Protein AF-0000000083256798 (afdb_homodimer)

Solvent-accessible surface area (backbone atoms only — not comparable to full-atom values): 47238 Å² total; per-residue (Å²): 136,79,79,67,66,61,63,55,47,53,54,48,49,52,52,46,51,51,47,49,51,48,48,48,52,46,48,51,46,54,64,32,72,66,38,44,52,51,54,57,65,63,52,76,77,81,78,58,55,59,64,55,53,38,49,49,37,50,50,52,32,52,50,36,47,50,47,33,50,49,36,43,47,42,28,47,45,42,57,37,73,52,52,62,35,60,55,34,67,45,39,69,63,28,60,74,70,66,43,46,59,62,48,50,52,48,44,51,51,50,50,51,53,51,50,50,48,48,49,50,24,49,48,54,41,55,56,71,33,69,86,48,63,69,69,60,39,46,52,48,50,42,52,47,40,66,68,44,56,46,66,68,57,53,43,70,57,52,54,46,34,73,72,36,78,85,37,70,51,50,53,40,28,35,32,40,31,52,51,49,49,46,51,26,46,40,70,76,41,94,77,38,64,57,64,50,35,49,34,65,66,57,30,50,54,47,34,55,76,70,68,51,53,55,67,56,60,55,94,55,74,38,42,66,91,71,55,74,94,58,68,57,26,26,40,35,42,77,71,50,64,86,48,33,64,28,32,43,28,56,41,72,63,42,24,33,34,63,59,77,62,46,78,27,61,34,68,67,50,45,53,49,50,51,50,48,33,45,71,70,54,61,25,79,62,75,34,28,36,42,30,52,67,75,54,22,90,88,35,72,40,37,37,38,37,32,38,28,24,44,43,37,59,62,36,34,40,39,36,35,53,70,93,51,71,33,33,26,41,28,37,72,87,65,41,76,55,88,48,67,55,64,63,87,37,64,50,89,68,89,78,77,58,70,66,58,51,53,52,50,21,54,56,34,56,46,42,99,41,32,56,38,29,46,31,29,31,39,30,83,91,42,71,30,49,69,46,42,39,62,72,62,82,60,58,63,45,45,34,68,69,54,26,16,51,49,13,41,43,34,46,52,15,45,53,52,50,52,51,39,38,77,72,59,62,76,50,58,68,44,49,52,47,53,50,52,52,56,53,54,52,52,58,67,76,98,136,77,83,67,64,62,64,55,49,54,53,46,50,53,52,46,52,52,46,48,51,49,48,47,52,46,50,51,46,54,66,33,70,66,32,45,52,50,55,56,63,63,50,76,76,81,77,61,54,56,66,56,52,39,51,50,38,50,50,51,31,51,52,36,49,53,49,34,50,50,38,43,49,43,30,48,47,43,55,39,75,51,51,61,36,60,54,35,67,45,39,69,62,30,59,74,69,66,42,48,60,60,49,50,52,48,45,50,50,50,50,50,52,51,50,49,47,49,50,50,22,48,48,54,40,55,57,70,33,68,86,48,64,68,69,60,42,46,52,48,51,42,52,48,42,65,68,44,56,45,67,70,57,52,43,70,56,53,53,47,34,74,71,36,79,85,37,68,50,52,53,42,29,33,32,39,32,51,50,48,49,46,51,26,46,39,70,77,42,93,76,36,64,58,61,49,35,49,33,65,68,56,30,50,52,46,34,55,77,69,67,51,53,55,66,56,60,54,94,57,74,36,41,66,90,71,57,76,95,59,68,58,26,26,40,34,42,76,72,50,65,86,47,32,63,26,33,43,27,56,39,71,62,43,24,32,34,64,59,78,65,45,77,27,60,32,68,68,51,45,54,50,51,52,50,47,33,46,72,71,53,59,25,80,61,75,34,26,34,41,30,52,66,75,54,21,90,88,36,74,40,37,37,38,38,34,39,27,25,44,44,38,60,61,38,33,40,38,35,37,52,70,94,51,70,32,33,27,40,28,38,71,87,64,44,77,54,87,47,66,54,64,62,86,37,63,51,89,68,89,76,78,57,70,67,59,52,52,51,51,21,54,57,33,56,44,42,100,42,33,58,39,29,45,30,29,31,39,29,84,90,44,71,29,49,69,48,45,39,60,72,59,82,60,57,61,46,45,35,70,68,54,25,17,51,50,13,41,43,34,45,51,16,46,52,50,50,50,52,39,36,77,72,59,60,73,47,61,70,44,50,54,46,53,50,52,52,56,54,52,52,52,58,69,75,97

pLDDT: mean 79.87, std 17.85, range [30.28, 98.75]

Nearest PDB structures (foldseek):
  7qyr-assembly2_G  TM=6.445E-01  e=9.846E-05  Pseudomonas aeruginosa PAO1
  7qyr-assembly2_E  TM=6.100E-01  e=7.511E-05  Pseudomonas aeruginosa PAO1
  4iwx-assembly1_A  TM=6.712E-01  e=1.568E-05  Escherichia coli K-12
  7qyr-assembly2_E  TM=6.103E-01  e=4.154E-05  Pseudomonas aeruginosa PAO1
  7qyr-assembly2_G  TM=6.002E-01  e=5.158E-05  Pseudomonas aeruginosa PAO1

Organism: NCBI:txid94136

Secondary structure (DSSP, 8-state):
----HHHHHHHHHHHHHHHHHHHHHHHHHHHSHHHHHHHHHTS-SSSS-HHHHHHHHHHHHHHHHHHHHHHHHHHHHHHSSSHHHHHHTTHHHHHHHT-HHHHHHHHHHHHHHHHHHHHHHHHHHHHTTTTS-HHHHHHHHHHHHHHS-GGGS-HHHHHHHHH-TTS-GGGG--HHHHHHHHHHHHHTSSS-HHHHHHSHHHHHHHHHHTT-----B-SS-B-GGG----SSEEEEESS--TTTT-EEEEETTEEEETTT--EE-SHHHHHHHHHHHHHTTSS-SS-EEEE----BTTBPPEEEEEEESSS-EEEEEEEE-SSS-EEEEEETTS-B---STTGGGB-------HHHHHHHHHHHHTS--S-EEEEEEEETTEEEEEEEESS-TTGGGS-HHHHHHHHHHHHHHHHHHHHHHHTT---HHHHHHHHHHHHHHHHHH-/----HHHHHHHHHHHHHHHHHHHHHHHHHHHSHHHHHHHHHTS-SSSS-HHHHHHHHHHHHHHHHHHHHHHHHHHHHHHSSSHHHHHHTTHHHHHHHT-HHHHHHHHHHHHHHHHHHHHHHHHHHHHTTTTS-HHHHHHHHHHHHHHS-GGGS-HHHHHHHHH-TTS-GGGG--HHHHHHHHHHHHHTSSS-HHHHHHSHHHHHHHHHHTT-----B-SS-B-GGG----SSEEEEESS--TTTT-EEEEETTEEEETTT--EE-SHHHHHHHHHHHHHTTSS-SS-EEEE----BTTBPPEEEEEEESSS-EEEEEEEE-SSS-EEEEEETTS-EE--STTGGGB-------HHHHHHHHHHHHTS--S-EEEEEEEETTEEEEEEEESS-TTGGGS-HHHHHHHHHHHHHHHHHHHHHHHTT---HHHHHHHHHHHHHHHHHH-

InterPro domains:
  IPR011761 ATP-grasp fold [PS50975] (204-419)
  IPR029465 TupA-like ATPgrasp protein [PF14305] (185-410)

Sequence (892 aa):
MSPDPIKDQMELKKLKNENKQLEKDINQIEKSRWYKIAKVLAWPSKLFKPSKEIAAYKEAYKQALEENEALRQEVAQLQIEHPEVDQALNYKELKQTGQTLALTENLLEQKQKIDNQYNEAMNKLARSYHNEQKPFRRELYQTMIDHLNVEEIPEYIIRYGNLDRNVDLSKMSSFTALLNLQASRSQQQQNPIEKQLDDKMAAYNLADMLRLNRPWTSPVYIGFETVPEQYPTVIKPTEGAGSRGVYLAMEPNQIINIKTGELLNNWQQLSQSISEDLSKGHVLKDEWYMEELVEENGKSTTDYKFYTFYGEVALILEITRVPEVKYCWWSKDGKRVSLAKYDDRLYKGKGVSQEIIDQVETISQEIPLPFMRIDFMKSEEDYIFNEFTPYPGNYDEFDRETDQKLGQYYLNAETRIKADLLKGKEYNIFHQWNYELATSEEDQDGMSPDPIKDQMELKKLKNENKQLEKDINQIEKSRWYKIAKVLAWPSKLFKPSKEIAAYKEAYKQALEENEALRQEVAQLQIEHPEVDQALNYKELKQTGQTLALTENLLEQKQKIDNQYNEAMNKLARSYHNEQKPFRRELYQTMIDHLNVEEIPEYIIRYGNLDRNVDLSKMSSFTALLNLQASRSQQQQNPIEKQLDDKMAAYNLADMLRLNRPWTSPVYIGFETVPEQYPTVIKPTEGAGSRGVYLAMEPNQIINIKTGELLNNWQQLSQSISEDLSKGHVLKDEWYMEELVEENGKSTTDYKFYTFYGEVALILEITRVPEVKYCWWSKDGKRVSLAKYDDRLYKGKGVSQEIIDQVETISQEIPLPFMRIDFMKSEEDYIFNEFTPYPGNYDEFDRETDQKLGQYYLNAETRIKADLLKGKEYNIFHQWNYELATSEEDQDG

Radius of gyration: 35.42 Å; Cα contacts (8 Å, |Δi|>4): 1302; chains: 2; bounding box: 97×104×90 Å

Structure (mmCIF, N/CA/C/O backbone):
data_AF-0000000083256798-model_v1
#
loop_
_entity.id
_entity.type
_entity.pdbx_description
1 polymer 'ATP-grasp domain-containing protein'
#
loop_
_atom_site.group_PDB
_atom_site.id
_atom_site.type_symbol
_atom_site.label_atom_id
_atom_site.label_alt_id
_atom_site.label_comp_id
_atom_site.label_asym_id
_atom_site.label_entity_id
_atom_site.label_seq_id
_atom_site.pdbx_PDB_ins_code
_atom_site.Cartn_x
_atom_site.Cartn_y
_atom_site.Cartn_z
_atom_site.occupancy
_atom_site.B_iso_or_equiv
_atom_site.auth_seq_id
_atom_site.auth_comp_id
_atom_site.auth_asym_id
_atom_site.auth_atom_id
_atom_site.pdbx_PDB_model_num
ATOM 1 N N . MET A 1 1 ? 2.975 56.375 -39.5 1 31.52 1 MET A N 1
ATOM 2 C CA . MET A 1 1 ? 2.854 55.594 -38.281 1 31.52 1 MET A CA 1
ATOM 3 C C . MET A 1 1 ? 4.227 55.312 -37.688 1 31.52 1 MET A C 1
ATOM 5 O O . MET A 1 1 ? 5.094 54.75 -38.344 1 31.52 1 MET A O 1
ATOM 9 N N . SER A 1 2 ? 4.691 56 -36.719 1 38.97 2 SER A N 1
ATOM 10 C CA . SER A 1 2 ? 6.016 56.281 -36.188 1 38.97 2 SER A CA 1
ATOM 11 C C . SER A 1 2 ? 6.551 55.125 -35.344 1 38.97 2 SER A C 1
ATOM 13 O O . SER A 1 2 ? 5.82 54.531 -34.531 1 38.97 2 SER A O 1
ATOM 15 N N . PRO A 1 3 ? 7.629 54.438 -35.906 1 46.75 3 PRO A N 1
ATOM 16 C CA . PRO A 1 3 ? 8.25 53.281 -35.281 1 46.75 3 PRO A CA 1
ATOM 17 C C . PRO A 1 3 ? 8.539 53.5 -33.812 1 46.75 3 PRO A C 1
ATOM 19 O O . PRO A 1 3 ? 8.883 54.594 -33.406 1 46.75 3 PRO A O 1
ATOM 22 N N . ASP A 1 4 ? 7.801 52.906 -32.906 1 46.66 4 ASP A N 1
ATOM 23 C CA . ASP A 1 4 ? 7.836 53.156 -31.484 1 46.66 4 ASP A CA 1
ATOM 24 C C . ASP A 1 4 ? 9.242 52.969 -30.922 1 46.66 4 ASP A C 1
ATOM 26 O O . ASP A 1 4 ? 9.797 51.875 -31.031 1 46.66 4 ASP A O 1
ATOM 30 N N . PRO A 1 5 ? 10.016 53.938 -30.578 1 52.97 5 PRO A N 1
ATOM 31 C CA . PRO A 1 5 ? 11.414 54.094 -30.156 1 52.97 5 PRO A CA 1
ATOM 32 C C . PRO A 1 5 ? 11.727 53.312 -28.891 1 52.97 5 PRO A C 1
ATOM 34 O O . PRO A 1 5 ? 12.875 52.906 -28.672 1 52.97 5 PRO A O 1
ATOM 37 N N . ILE A 1 6 ? 10.727 52.969 -28.109 1 51.03 6 ILE A N 1
ATOM 38 C CA . ILE A 1 6 ? 10.992 52.375 -26.812 1 51.03 6 ILE A CA 1
ATOM 39 C C . ILE A 1 6 ? 11.281 50.875 -26.984 1 51.03 6 ILE A C 1
ATOM 41 O O . ILE A 1 6 ? 12.164 50.344 -26.312 1 51.03 6 ILE A O 1
ATOM 45 N N . LYS A 1 7 ? 10.523 50.281 -27.828 1 54.84 7 LYS A N 1
ATOM 46 C CA . LYS A 1 7 ? 10.719 48.844 -28.047 1 54.84 7 LYS A CA 1
ATOM 47 C C . LYS A 1 7 ? 12.102 48.562 -28.625 1 54.84 7 LYS A C 1
ATOM 49 O O . LYS A 1 7 ? 12.75 47.594 -28.234 1 54.84 7 LYS A O 1
ATOM 54 N N . ASP A 1 8 ? 12.492 49.562 -29.406 1 49.12 8 ASP A N 1
ATOM 55 C CA . ASP A 1 8 ? 13.805 49.438 -30.031 1 49.12 8 ASP A CA 1
ATOM 56 C C . ASP A 1 8 ? 14.922 49.562 -29 1 49.12 8 ASP A C 1
ATOM 58 O O . ASP A 1 8 ? 15.922 48.875 -29.062 1 49.12 8 ASP A O 1
ATOM 62 N N . GLN A 1 9 ? 14.57 50.312 -27.953 1 52.47 9 GLN A N 1
ATOM 63 C CA . GLN A 1 9 ? 15.57 50.562 -26.922 1 52.47 9 GLN A CA 1
ATOM 64 C C . GLN A 1 9 ? 15.711 49.344 -26 1 52.47 9 GLN A C 1
ATOM 66 O O . GLN A 1 9 ? 16.828 49 -25.594 1 52.47 9 GLN A O 1
ATOM 71 N N . MET A 1 10 ? 14.539 48.781 -25.734 1 52.81 10 MET A N 1
ATOM 72 C CA . MET A 1 10 ? 14.57 47.656 -24.812 1 52.81 10 MET A CA 1
ATOM 73 C C . MET A 1 10 ? 15.234 46.438 -25.469 1 52.81 10 MET A C 1
ATOM 75 O O . MET A 1 10 ? 16 45.719 -24.828 1 52.81 10 MET A O 1
ATOM 79 N N . GLU A 1 11 ? 14.906 46.281 -26.812 1 51.16 11 GLU A N 1
ATOM 80 C CA . GLU A 1 11 ? 15.555 45.219 -27.578 1 51.16 11 GLU A CA 1
ATOM 81 C C . GLU A 1 11 ? 17.062 45.469 -27.688 1 51.16 11 GLU A C 1
ATOM 83 O O . GLU A 1 11 ? 17.844 44.531 -27.578 1 51.16 11 GLU A O 1
ATOM 88 N N . LEU A 1 12 ? 17.453 46.75 -27.688 1 51.78 12 LEU A N 1
ATOM 89 C CA . LEU A 1 12 ? 18.859 47.125 -27.766 1 51.78 12 LEU A CA 1
ATOM 90 C C . LEU A 1 12 ? 19.578 46.812 -26.453 1 51.78 12 LEU A C 1
ATOM 92 O O . LEU A 1 12 ? 20.703 46.312 -26.453 1 51.78 12 LEU A O 1
ATOM 96 N N . LYS A 1 13 ? 18.859 47.031 -25.344 1 54.53 13 LYS A N 1
ATOM 97 C CA . LYS A 1 13 ? 19.469 46.781 -24.047 1 54.53 13 LYS A CA 1
ATOM 98 C C . LYS A 1 13 ? 19.672 45.281 -23.812 1 54.53 13 LYS A C 1
ATOM 100 O O . LYS A 1 13 ? 20.703 44.844 -23.297 1 54.53 13 LYS A O 1
ATOM 105 N N . LYS A 1 14 ? 18.688 44.531 -24.219 1 51.28 14 LYS A N 1
ATOM 106 C CA . LYS A 1 14 ? 18.781 43.062 -24.094 1 51.28 14 LYS A CA 1
ATOM 107 C C . LYS A 1 14 ? 19.906 42.5 -24.938 1 51.28 14 LYS A C 1
ATOM 109 O O . LYS A 1 14 ? 20.688 41.656 -24.484 1 51.28 14 LYS A O 1
ATOM 114 N N . LEU A 1 15 ? 20 43.094 -26.156 1 50.75 15 LEU A N 1
ATOM 115 C CA . LEU A 1 15 ? 21.062 42.656 -27.062 1 50.75 15 LEU A CA 1
ATOM 116 C C . LEU A 1 15 ? 22.422 43.094 -26.531 1 50.75 15 LEU A C 1
ATOM 118 O O . LEU A 1 15 ? 23.391 42.344 -26.641 1 50.75 15 LEU A O 1
ATOM 122 N N . LYS A 1 16 ? 22.375 44.156 -25.734 1 54.94 16 LYS A N 1
ATOM 123 C CA . LYS A 1 16 ? 23.625 44.656 -25.156 1 54.94 16 LYS A CA 1
ATOM 124 C C . LYS A 1 16 ? 24.062 43.75 -24 1 54.94 16 LYS A C 1
ATOM 126 O O . LYS A 1 16 ? 25.25 43.438 -23.859 1 54.94 16 LYS A O 1
ATOM 131 N N . ASN A 1 17 ? 23.062 43.406 -23.203 1 53.16 17 ASN A N 1
ATOM 132 C CA . ASN A 1 17 ? 23.391 42.562 -22.062 1 53.16 17 ASN A CA 1
ATOM 133 C C . ASN A 1 17 ? 23.812 41.188 -22.5 1 53.16 17 ASN A C 1
ATOM 135 O O . ASN A 1 17 ? 24.75 40.594 -21.938 1 53.16 17 ASN A O 1
ATOM 139 N N . GLU A 1 18 ? 23.156 40.688 -23.578 1 48.16 18 GLU A N 1
ATOM 140 C CA . GLU A 1 18 ? 23.562 39.406 -24.172 1 48.16 18 GLU A CA 1
ATOM 141 C C . GLU A 1 18 ? 24.953 39.5 -24.781 1 48.16 18 GLU A C 1
ATOM 143 O O . GLU A 1 18 ? 25.766 38.594 -24.625 1 48.16 18 GLU A O 1
ATOM 148 N N . ASN A 1 19 ? 25.25 40.75 -25.344 1 45.94 19 ASN A N 1
ATOM 149 C CA . ASN A 1 19 ? 26.578 41 -25.906 1 45.94 19 ASN A CA 1
ATOM 150 C C . ASN A 1 19 ? 27.656 41.031 -24.812 1 45.94 19 ASN A C 1
ATOM 152 O O . ASN A 1 19 ? 28.75 40.5 -24.984 1 45.94 19 ASN A O 1
ATOM 156 N N . LYS A 1 20 ? 27.172 41.562 -23.672 1 55.47 20 LYS A N 1
ATOM 157 C CA . LYS A 1 20 ? 28.109 41.625 -22.562 1 55.47 20 LYS A CA 1
ATOM 158 C C . LYS A 1 20 ? 28.438 40.25 -22 1 55.47 20 LYS A C 1
ATOM 160 O O . LYS A 1 20 ? 29.609 39.969 -21.688 1 55.47 20 LYS A O 1
ATOM 165 N N . GLN A 1 21 ? 27.359 39.469 -21.875 1 50.12 21 GLN A N 1
ATOM 166 C CA . GLN A 1 21 ? 27.594 38.125 -21.359 1 50.12 21 GLN A CA 1
ATOM 167 C C . GLN A 1 21 ? 28.391 37.281 -22.344 1 50.12 21 GLN A C 1
ATOM 169 O O . GLN A 1 21 ? 29.312 36.562 -21.969 1 50.12 21 GLN A O 1
ATOM 174 N N . LEU A 1 22 ? 28.094 37.469 -23.672 1 46.91 22 LEU A N 1
ATOM 175 C CA . LEU A 1 22 ? 28.891 36.812 -24.703 1 46.91 22 LEU A CA 1
ATOM 176 C C . LEU A 1 22 ? 30.328 37.344 -24.688 1 46.91 22 LEU A C 1
ATOM 178 O O . LEU A 1 22 ? 31.266 36.531 -24.844 1 46.91 22 LEU A O 1
ATOM 182 N N . GLU A 1 23 ? 30.469 38.625 -24.406 1 50.38 23 GLU A N 1
ATOM 183 C CA . GLU A 1 23 ? 31.812 39.188 -24.297 1 50.38 23 GLU A CA 1
ATOM 184 C C . GLU A 1 23 ? 32.562 38.594 -23.109 1 50.38 23 GLU A C 1
ATOM 186 O O . GLU A 1 23 ? 33.75 38.312 -23.203 1 50.38 23 GLU A O 1
ATOM 191 N N . LYS A 1 24 ? 31.812 38.375 -22.016 1 53.81 24 LYS A N 1
ATOM 192 C CA . LYS A 1 24 ? 32.438 37.75 -20.859 1 53.81 24 LYS A CA 1
ATOM 193 C C . LYS A 1 24 ? 32.844 36.312 -21.156 1 53.81 24 LYS A C 1
ATOM 195 O O . LYS A 1 24 ? 33.938 35.875 -20.781 1 53.81 24 LYS A O 1
ATOM 200 N N . ASP A 1 25 ? 31.906 35.656 -21.766 1 45.69 25 ASP A N 1
ATOM 201 C CA . ASP A 1 25 ? 32.156 34.25 -22.094 1 45.69 25 ASP A CA 1
ATOM 202 C C . ASP A 1 25 ? 33.281 34.125 -23.109 1 45.69 25 ASP A C 1
ATOM 204 O O . ASP A 1 25 ? 34.156 33.25 -23 1 45.69 25 ASP A O 1
ATOM 208 N N . ILE A 1 26 ? 33.344 35.156 -24.047 1 44.81 26 ILE A N 1
ATOM 209 C CA . ILE A 1 26 ? 34.438 35.281 -24.984 1 44.81 26 ILE A CA 1
ATOM 210 C C . ILE A 1 26 ? 35.719 35.594 -24.219 1 44.81 26 ILE A C 1
ATOM 212 O O . ILE A 1 26 ? 36.781 35 -24.484 1 44.81 26 ILE A O 1
ATOM 216 N N . ASN A 1 27 ? 35.562 36.438 -23.25 1 47.62 27 ASN A N 1
ATOM 217 C CA . ASN A 1 27 ? 36.75 36.75 -22.453 1 47.62 27 ASN A CA 1
ATOM 218 C C . ASN A 1 27 ? 37.25 35.531 -21.703 1 47.62 27 ASN A C 1
ATOM 220 O O . ASN A 1 27 ? 38.469 35.312 -21.625 1 47.62 27 ASN A O 1
ATOM 224 N N . GLN A 1 28 ? 36.312 34.719 -21.188 1 46.12 28 GLN A N 1
ATOM 225 C CA . GLN A 1 28 ? 36.719 33.531 -20.484 1 46.12 28 GLN A CA 1
ATOM 226 C C . GLN A 1 28 ? 37.281 32.5 -21.453 1 46.12 28 GLN A C 1
ATOM 228 O O . GLN A 1 28 ? 38.25 31.797 -21.125 1 46.12 28 GLN A O 1
ATOM 233 N N . ILE A 1 29 ? 36.688 32.406 -22.578 1 42.28 29 ILE A N 1
ATOM 234 C CA . ILE A 1 29 ? 37.25 31.547 -23.609 1 42.28 29 ILE A CA 1
ATOM 235 C C . ILE A 1 29 ? 38.594 32.094 -24.047 1 42.28 29 ILE A C 1
ATOM 237 O O . ILE A 1 29 ? 39.562 31.328 -24.219 1 42.28 29 ILE A O 1
ATOM 241 N N . GLU A 1 30 ? 38.75 33.375 -24.141 1 46.06 30 GLU A N 1
ATOM 242 C CA . GLU A 1 30 ? 40 34.031 -24.5 1 46.06 30 GLU A CA 1
ATOM 243 C C . GLU A 1 30 ? 41.062 33.781 -23.438 1 46.06 30 GLU A C 1
ATOM 245 O O . GLU A 1 30 ? 42.281 33.781 -23.719 1 46.06 30 GLU A O 1
ATOM 250 N N . LYS A 1 31 ? 40.594 33.5 -22.25 1 45.84 31 LYS A N 1
ATOM 251 C CA . LYS A 1 31 ? 41.531 33.219 -21.172 1 45.84 31 LYS A CA 1
ATOM 252 C C . LYS A 1 31 ? 41.875 31.734 -21.078 1 45.84 31 LYS A C 1
ATOM 254 O O . LYS A 1 31 ? 42.75 31.328 -20.312 1 45.84 31 LYS A O 1
ATOM 259 N N . SER A 1 32 ? 41.094 30.922 -21.734 1 37.78 32 SER A N 1
ATOM 260 C CA . SER A 1 32 ? 41.375 29.484 -21.672 1 37.78 32 SER A CA 1
ATOM 261 C C . SER A 1 32 ? 42.656 29.156 -22.391 1 37.78 32 SER A C 1
ATOM 263 O O . SER A 1 32 ? 43.094 29.891 -23.297 1 37.78 32 SER A O 1
ATOM 265 N N . ARG A 1 33 ? 43.344 28.125 -21.906 1 41.12 33 ARG A N 1
ATOM 266 C CA . ARG A 1 33 ? 44.656 27.703 -22.438 1 41.12 33 ARG A CA 1
ATOM 267 C C . ARG A 1 33 ? 44.594 27.516 -23.938 1 41.12 33 ARG A C 1
ATOM 269 O O . ARG A 1 33 ? 45.531 27.875 -24.656 1 41.12 33 ARG A O 1
ATOM 276 N N . TRP A 1 34 ? 43.531 27.031 -24.359 1 35.69 34 TRP A N 1
ATOM 277 C CA . TRP A 1 34 ? 43.438 26.703 -25.766 1 35.69 34 TRP A CA 1
ATOM 278 C C . TRP A 1 34 ? 43.281 27.969 -26.609 1 35.69 34 TRP A C 1
ATOM 280 O O . TRP A 1 34 ? 43.844 28.062 -27.719 1 35.69 34 TRP A O 1
ATOM 290 N N . TYR A 1 35 ? 42.594 28.984 -26.156 1 39.47 35 TYR A N 1
ATOM 291 C CA . TYR A 1 35 ? 42.531 30.281 -26.812 1 39.47 35 TYR A CA 1
ATOM 292 C C . TYR A 1 35 ? 43.906 30.938 -26.875 1 39.47 35 TYR A C 1
ATOM 294 O O . TYR A 1 35 ? 44.281 31.516 -27.891 1 39.47 35 TYR A O 1
ATOM 302 N N . LYS A 1 36 ? 44.625 30.75 -25.875 1 42.31 36 LYS A N 1
ATOM 303 C CA . LYS A 1 36 ? 46 31.266 -25.875 1 42.31 36 LYS A CA 1
ATOM 304 C C . LYS A 1 36 ? 46.844 30.609 -26.984 1 42.31 36 LYS A C 1
ATOM 306 O O . LYS A 1 36 ? 47.625 31.281 -27.656 1 42.31 36 LYS A O 1
ATOM 311 N N . ILE A 1 37 ? 46.562 29.359 -27.062 1 36.41 37 ILE A N 1
ATOM 312 C CA . ILE A 1 37 ? 47.312 28.656 -28.109 1 36.41 37 ILE A CA 1
ATOM 313 C C . ILE A 1 37 ? 46.844 29.156 -29.484 1 36.41 37 ILE A C 1
ATOM 315 O O . ILE A 1 37 ? 47.656 29.422 -30.375 1 36.41 37 ILE A O 1
ATOM 319 N N . ALA A 1 38 ? 45.531 29.406 -29.562 1 34.78 38 ALA A N 1
ATOM 320 C CA . ALA A 1 38 ? 45.062 29.938 -30.828 1 34.78 38 ALA A CA 1
ATOM 321 C C . ALA A 1 38 ? 45.594 31.344 -31.078 1 34.78 38 ALA A C 1
ATOM 323 O O . ALA A 1 38 ? 45.906 31.719 -32.219 1 34.78 38 ALA A O 1
ATOM 324 N N . LYS A 1 39 ? 45.656 32.188 -30.078 1 39.38 39 LYS A N 1
ATOM 325 C CA . LYS A 1 39 ? 46.219 33.531 -30.188 1 39.38 39 LYS A CA 1
ATOM 326 C C . LYS A 1 39 ? 47.688 33.469 -30.609 1 39.38 39 LYS A C 1
ATOM 328 O O . LYS A 1 39 ? 48.125 34.312 -31.375 1 39.38 39 LYS A O 1
ATOM 333 N N . VAL A 1 40 ? 48.406 32.469 -30 1 35.06 40 VAL A N 1
ATOM 334 C CA . VAL A 1 40 ? 49.781 32.375 -30.391 1 35.06 40 VAL A CA 1
ATOM 335 C C . VAL A 1 40 ? 49.875 32.062 -31.875 1 35.06 40 VAL A C 1
ATOM 337 O O . VAL A 1 40 ? 50.75 32.562 -32.594 1 35.06 40 VAL A O 1
ATOM 340 N N . LEU A 1 41 ? 48.969 31.25 -32.281 1 33.62 41 LEU A N 1
ATOM 341 C CA . LEU A 1 41 ? 49.031 30.906 -33.688 1 33.62 41 LEU A CA 1
ATOM 342 C C . LEU A 1 41 ? 48.625 32.094 -34.562 1 33.62 41 LEU A C 1
ATOM 344 O O . LEU A 1 41 ? 48.875 32.094 -35.781 1 33.62 41 LEU A O 1
ATOM 348 N N . ALA A 1 42 ? 47.969 33 -34.062 1 32.28 42 ALA A N 1
ATOM 349 C CA . ALA A 1 42 ? 47.625 34.219 -34.781 1 32.28 42 ALA A CA 1
ATOM 350 C C . ALA A 1 42 ? 48.875 35.094 -34.969 1 32.28 42 ALA A C 1
ATOM 352 O O . ALA A 1 42 ? 48.75 36.281 -35.312 1 32.28 42 ALA A O 1
ATOM 353 N N . TRP A 1 43 ? 50.062 34.5 -34.562 1 30.28 43 TRP A N 1
ATOM 354 C CA . TRP A 1 43 ? 51.219 35.344 -34.812 1 30.28 43 TRP A CA 1
ATOM 355 C C . TRP A 1 43 ? 51.312 35.719 -36.281 1 30.28 43 TRP A C 1
ATOM 357 O O . TRP A 1 43 ? 50.844 35 -37.156 1 30.28 43 TRP A O 1
ATOM 367 N N . PRO A 1 44 ? 51.781 36.906 -36.656 1 33 44 PRO A N 1
ATOM 368 C CA . PRO A 1 44 ? 51.906 37.531 -38 1 33 44 PRO A CA 1
ATOM 369 C C . PRO A 1 44 ? 52.531 36.594 -39.031 1 33 44 PRO A C 1
ATOM 371 O O . PRO A 1 44 ? 53.312 35.719 -38.656 1 33 44 PRO A O 1
ATOM 374 N N . SER A 1 45 ? 51.969 36.531 -40.281 1 34.78 45 SER A N 1
ATOM 375 C CA . SER A 1 45 ? 52.094 35.844 -41.562 1 34.78 45 SER A CA 1
ATOM 376 C C . SER A 1 45 ? 53.562 35.719 -42 1 34.78 45 SER A C 1
ATOM 378 O O . SER A 1 45 ? 53.906 34.906 -42.844 1 34.78 45 SER A O 1
ATOM 380 N N . LYS A 1 46 ? 54.406 36.844 -41.781 1 35.84 46 LYS A N 1
ATOM 381 C CA . LYS A 1 46 ? 55.594 36.938 -42.625 1 35.84 46 LYS A CA 1
ATOM 382 C C . LYS A 1 46 ? 56.562 35.781 -42.344 1 35.84 46 LYS A C 1
ATOM 384 O O . LYS A 1 46 ? 57.344 35.375 -43.219 1 35.84 46 LYS A O 1
ATOM 389 N N . LEU A 1 47 ? 57 35.562 -41.219 1 33.66 47 LEU A N 1
ATOM 390 C CA . LEU A 1 47 ? 58.219 34.781 -40.969 1 33.66 47 LEU A CA 1
ATOM 391 C C . LEU A 1 47 ? 57.875 33.281 -40.906 1 33.66 47 LEU A C 1
ATOM 393 O O . LEU A 1 47 ? 58.781 32.469 -40.75 1 33.66 47 LEU A O 1
ATOM 397 N N . PHE A 1 48 ? 56.625 32.875 -40.75 1 38.53 48 PHE A N 1
ATOM 398 C CA . PHE A 1 48 ? 56.531 31.422 -40.562 1 38.53 48 PHE A CA 1
ATOM 399 C C . PHE A 1 48 ? 56.344 30.688 -41.875 1 38.53 48 PHE A C 1
ATOM 401 O O . PHE A 1 48 ? 55.531 31.094 -42.688 1 38.53 48 PHE A O 1
ATOM 408 N N . LYS A 1 49 ? 57.469 29.922 -42.312 1 48.19 49 LYS A N 1
ATOM 409 C CA . LYS A 1 49 ? 57.438 29.016 -43.469 1 48.19 49 LYS A CA 1
ATOM 410 C C . LYS A 1 49 ? 56.156 28.203 -43.5 1 48.19 49 LYS A C 1
ATOM 412 O O . LYS A 1 49 ? 55.688 27.719 -42.469 1 48.19 49 LYS A O 1
ATOM 417 N N . PRO A 1 50 ? 55.531 28.359 -44.719 1 49.88 50 PRO A N 1
ATOM 418 C CA . PRO A 1 50 ? 54.25 27.688 -44.938 1 49.88 50 PRO A CA 1
ATOM 419 C C . PRO A 1 50 ? 54.188 26.297 -44.344 1 49.88 50 PRO A C 1
ATOM 421 O O . PRO A 1 50 ? 53.125 25.859 -43.875 1 49.88 50 PRO A O 1
ATOM 424 N N . SER A 1 51 ? 55.375 25.797 -44.094 1 56.62 51 SER A N 1
ATOM 425 C CA . SER A 1 51 ? 55.438 24.422 -43.625 1 56.62 51 SER A CA 1
ATOM 426 C C . SER A 1 51 ? 55.125 24.328 -42.125 1 56.62 51 SER A C 1
ATOM 428 O O . SER A 1 51 ? 54.406 23.438 -41.688 1 56.62 51 SER A O 1
ATOM 430 N N . LYS A 1 52 ? 55.531 25.375 -41.5 1 57.81 52 LYS A N 1
ATOM 431 C CA . LYS A 1 52 ? 55.344 25.344 -40.062 1 57.81 52 LYS A CA 1
ATOM 432 C C . LYS A 1 52 ? 53.906 25.703 -39.688 1 57.81 52 LYS A C 1
ATOM 434 O O . LYS A 1 52 ? 53.344 25.125 -38.75 1 57.81 52 LYS A O 1
ATOM 439 N N . GLU A 1 53 ? 53.438 26.531 -40.5 1 57.72 53 GLU A N 1
ATOM 440 C CA . GLU A 1 53 ? 52.031 26.922 -40.281 1 57.72 53 GLU A CA 1
ATOM 441 C C . GLU A 1 53 ? 51.094 25.766 -40.562 1 57.72 53 GLU A C 1
ATOM 443 O O . GLU A 1 53 ? 50.125 25.547 -39.812 1 57.72 53 GLU A O 1
ATOM 448 N N . ILE A 1 54 ? 51.438 25.094 -41.469 1 59 54 ILE A N 1
ATOM 449 C CA . ILE A 1 54 ? 50.625 23.922 -41.844 1 59 54 ILE A CA 1
ATOM 450 C C . ILE A 1 54 ? 50.719 22.875 -40.75 1 59 54 ILE A C 1
ATOM 452 O O . ILE A 1 54 ? 49.719 22.281 -40.344 1 59 54 ILE A O 1
ATOM 456 N N . ALA A 1 55 ? 51.906 22.812 -40.375 1 61.28 55 ALA A N 1
ATOM 457 C CA . ALA A 1 55 ? 52.125 21.844 -39.312 1 61.28 55 ALA A CA 1
ATOM 458 C C . ALA A 1 55 ? 51.375 22.219 -38.062 1 61.28 55 ALA A C 1
ATOM 460 O O . ALA A 1 55 ? 50.781 21.359 -37.375 1 61.28 55 ALA A O 1
ATOM 461 N N . ALA A 1 56 ? 51.344 23.469 -37.812 1 61.88 56 ALA A N 1
ATOM 462 C CA . ALA A 1 56 ? 50.656 23.953 -36.625 1 61.88 56 ALA A CA 1
ATOM 463 C C . ALA A 1 56 ? 49.156 23.75 -36.75 1 61.88 56 ALA A C 1
ATOM 465 O O . ALA A 1 56 ? 48.5 23.281 -35.781 1 61.88 56 ALA A O 1
ATOM 466 N N . TYR A 1 57 ? 48.625 23.906 -37.812 1 62.59 57 TYR A N 1
ATOM 467 C CA . TYR A 1 57 ? 47.188 23.75 -38 1 62.59 57 TYR A CA 1
ATOM 468 C C . TYR A 1 57 ? 46.812 22.281 -38.062 1 62.59 57 TYR A C 1
ATOM 470 O O . TYR A 1 57 ? 45.75 21.875 -37.562 1 62.59 57 TYR A O 1
ATOM 478 N N . LYS A 1 58 ? 47.688 21.578 -38.625 1 62.94 58 LYS A N 1
ATOM 479 C CA . LYS A 1 58 ? 47.469 20.141 -38.625 1 62.94 58 LYS A CA 1
ATOM 480 C C . LYS A 1 58 ? 47.438 19.578 -37.188 1 62.94 58 LYS A C 1
ATOM 482 O O . LYS A 1 58 ? 46.562 18.75 -36.875 1 62.94 58 LYS A O 1
ATOM 487 N N . GLU A 1 59 ? 48.281 20.047 -36.469 1 65.75 59 GLU A N 1
ATOM 488 C CA . GLU A 1 59 ? 48.312 19.594 -35.094 1 65.75 59 GLU A CA 1
ATOM 489 C C . GLU A 1 59 ? 47.094 20.094 -34.312 1 65.75 59 GLU A C 1
ATOM 491 O O . GLU A 1 59 ? 46.469 19.359 -33.531 1 65.75 59 GLU A O 1
ATOM 496 N N . ALA A 1 60 ? 46.781 21.281 -34.562 1 63.84 60 ALA A N 1
ATOM 497 C CA . ALA A 1 60 ? 45.625 21.844 -33.906 1 63.84 60 ALA A CA 1
ATOM 498 C C . ALA A 1 60 ? 44.344 21.141 -34.344 1 63.84 60 ALA A C 1
ATOM 500 O O . ALA A 1 60 ? 43.469 20.859 -33.531 1 63.84 60 ALA A O 1
ATOM 501 N N . TYR A 1 61 ? 44.25 20.812 -35.5 1 62.56 61 TYR A N 1
ATOM 502 C CA . TYR A 1 61 ? 43.125 20.062 -36.062 1 62.56 61 TYR A CA 1
ATOM 503 C C . TYR A 1 61 ? 43.062 18.672 -35.469 1 62.56 61 TYR A C 1
ATOM 505 O O . TYR A 1 61 ? 41.969 18.203 -35.062 1 62.56 61 TYR A O 1
ATOM 513 N N . LYS A 1 62 ? 44.125 18.078 -35.469 1 63.44 62 LYS A N 1
ATOM 514 C CA . LYS A 1 62 ? 44.188 16.766 -34.844 1 63.44 62 LYS A CA 1
ATOM 515 C C . LYS A 1 62 ? 43.688 16.812 -33.406 1 63.44 62 LYS A C 1
ATOM 517 O O . LYS A 1 62 ? 42.938 15.945 -32.969 1 63.44 62 LYS A O 1
ATOM 522 N N . GLN A 1 63 ? 44.094 17.719 -32.719 1 63.66 63 GLN A N 1
ATOM 523 C CA . GLN A 1 63 ? 43.688 17.875 -31.344 1 63.66 63 GLN A CA 1
ATOM 524 C C . GLN A 1 63 ? 42.188 18.141 -31.234 1 63.66 63 GLN A C 1
ATOM 526 O O . GLN A 1 63 ? 41.5 17.609 -30.359 1 63.66 63 GLN A O 1
ATOM 531 N N . ALA A 1 64 ? 41.75 18.922 -32.125 1 64.19 64 ALA A N 1
ATOM 532 C CA . ALA A 1 64 ? 40.312 19.219 -32.125 1 64.19 64 ALA A CA 1
ATOM 533 C C . ALA A 1 64 ? 39.5 17.984 -32.469 1 64.19 64 ALA A C 1
ATOM 535 O O . ALA A 1 64 ? 38.438 17.75 -31.906 1 64.19 64 ALA A O 1
ATOM 536 N N . LEU A 1 65 ? 40 17.203 -33.281 1 63.62 65 LEU A N 1
ATOM 537 C CA . LEU A 1 65 ? 39.344 15.953 -33.625 1 63.62 65 LEU A CA 1
ATOM 538 C C . LEU A 1 65 ? 39.375 14.984 -32.438 1 63.62 65 LEU A C 1
ATOM 540 O O . LEU A 1 65 ? 38.375 14.289 -32.188 1 63.62 65 LEU A O 1
ATOM 544 N N . GLU A 1 66 ? 40.375 14.945 -31.859 1 65.38 66 GLU A N 1
ATOM 545 C CA . GLU A 1 66 ? 40.469 14.117 -30.656 1 65.38 66 GLU A CA 1
ATOM 546 C C . GLU A 1 66 ? 39.5 14.602 -29.578 1 65.38 66 GLU A C 1
ATOM 548 O O . GLU A 1 66 ? 38.844 13.797 -28.938 1 65.38 66 GLU A O 1
ATOM 553 N N . GLU A 1 67 ? 39.469 15.805 -29.438 1 63.62 67 GLU A N 1
ATOM 554 C CA . GLU A 1 67 ? 38.5 16.375 -28.516 1 63.62 67 GLU A CA 1
ATOM 555 C C . GLU A 1 67 ? 37.094 16.094 -28.953 1 63.62 67 GLU A C 1
ATOM 557 O O . GLU A 1 67 ? 36.219 15.773 -28.141 1 63.62 67 GLU A O 1
ATOM 562 N N . ASN A 1 68 ? 36.844 16.234 -30.141 1 58.78 68 ASN A N 1
ATOM 563 C CA . ASN A 1 68 ? 35.562 15.883 -30.688 1 58.78 68 ASN A CA 1
ATOM 564 C C . ASN A 1 68 ? 35.219 14.414 -30.422 1 58.78 68 ASN A C 1
ATOM 566 O O . ASN A 1 68 ? 34.094 14.102 -30.031 1 58.78 68 ASN A O 1
ATOM 570 N N . GLU A 1 69 ? 36.125 13.617 -30.688 1 60.75 69 GLU A N 1
ATOM 571 C CA . GLU A 1 69 ? 35.906 12.195 -30.406 1 60.75 69 GLU A CA 1
ATOM 572 C C . GLU A 1 69 ? 35.688 11.945 -28.922 1 60.75 69 GLU A C 1
ATOM 574 O O . GLU A 1 69 ? 34.812 11.156 -28.547 1 60.75 69 GLU A O 1
ATOM 579 N N . ALA A 1 70 ? 36.406 12.57 -28.156 1 61.97 70 ALA A N 1
ATOM 580 C CA . ALA A 1 70 ? 36.219 12.477 -26.703 1 61.97 70 ALA A CA 1
ATOM 581 C C . ALA A 1 70 ? 34.844 13.016 -26.312 1 61.97 70 ALA A C 1
ATOM 583 O O . ALA A 1 70 ? 34.125 12.406 -25.5 1 61.97 70 ALA A O 1
ATOM 584 N N . LEU A 1 71 ? 34.531 14.023 -26.922 1 58.62 71 LEU A N 1
ATOM 585 C CA . LEU A 1 71 ? 33.25 14.609 -26.641 1 58.62 71 LEU A CA 1
ATOM 586 C C . LEU A 1 71 ? 32.125 13.75 -27.203 1 58.62 71 LEU A C 1
ATOM 588 O O . LEU A 1 71 ? 31.062 13.594 -26.578 1 58.62 71 LEU A O 1
ATOM 592 N N . ARG A 1 72 ? 32.375 13.242 -28.312 1 55.84 72 ARG A N 1
ATOM 593 C CA . ARG A 1 72 ? 31.438 12.281 -28.859 1 55.84 72 ARG A CA 1
ATOM 594 C C . ARG A 1 72 ? 31.312 11.055 -27.953 1 55.84 72 ARG A C 1
ATOM 596 O O . ARG A 1 72 ? 30.219 10.555 -27.719 1 55.84 72 ARG A O 1
ATOM 603 N N . GLN A 1 73 ? 32.406 10.602 -27.594 1 55.91 73 GLN A N 1
ATOM 604 C CA . GLN A 1 73 ? 32.375 9.523 -26.609 1 55.91 73 GLN A CA 1
ATOM 605 C C . GLN A 1 73 ? 31.672 9.977 -25.328 1 55.91 73 GLN A C 1
ATOM 607 O O . GLN A 1 73 ? 30.891 9.227 -24.734 1 55.91 73 GLN A O 1
ATOM 612 N N . GLU A 1 74 ? 32.062 11.109 -25 1 54.31 74 GLU A N 1
ATOM 613 C CA . GLU A 1 74 ? 31.375 11.688 -23.844 1 54.31 74 GLU A CA 1
ATOM 614 C C . GLU A 1 74 ? 29.891 11.891 -24.109 1 54.31 74 GLU A C 1
ATOM 616 O O . GLU A 1 74 ? 29.062 11.602 -23.266 1 54.31 74 GLU A O 1
ATOM 621 N N . VAL A 1 75 ? 29.641 12.453 -25.188 1 48.31 75 VAL A N 1
ATOM 622 C CA . VAL A 1 75 ? 28.25 12.555 -25.609 1 48.31 75 VAL A CA 1
ATOM 623 C C . VAL A 1 75 ? 27.641 11.164 -25.703 1 48.31 75 VAL A C 1
ATOM 625 O O . VAL A 1 75 ? 26.531 10.93 -25.219 1 48.31 75 VAL A O 1
ATOM 628 N N . ALA A 1 76 ? 28.359 10.32 -26.438 1 47.41 76 ALA A N 1
ATOM 629 C CA . ALA A 1 76 ? 27.906 8.938 -26.5 1 47.41 76 ALA A CA 1
ATOM 630 C C . ALA A 1 76 ? 27.75 8.344 -25.109 1 47.41 76 ALA A C 1
ATOM 632 O O . ALA A 1 76 ? 26.766 7.652 -24.812 1 47.41 76 ALA A O 1
ATOM 633 N N . GLN A 1 77 ? 28.734 8.594 -24.422 1 48.47 77 GLN A N 1
ATOM 634 C CA . GLN A 1 77 ? 28.656 8.195 -23.016 1 48.47 77 GLN A CA 1
ATOM 635 C C . GLN A 1 77 ? 27.547 8.938 -22.297 1 48.47 77 GLN A C 1
ATOM 637 O O . GLN A 1 77 ? 26.828 8.352 -21.469 1 48.47 77 GLN A O 1
ATOM 642 N N . LEU A 1 78 ? 27.641 10.141 -22.578 1 47.91 78 LEU A N 1
ATOM 643 C CA . LEU A 1 78 ? 26.578 10.953 -22.016 1 47.91 78 LEU A CA 1
ATOM 644 C C . LEU A 1 78 ? 25.25 10.672 -22.688 1 47.91 78 LEU A C 1
ATOM 646 O O . LEU A 1 78 ? 24.188 10.836 -22.078 1 47.91 78 LEU A O 1
ATOM 650 N N . GLN A 1 79 ? 25.422 10.391 -23.922 1 44.72 79 GLN A N 1
ATOM 651 C CA . GLN A 1 79 ? 24.25 9.906 -24.625 1 44.72 79 GLN A CA 1
ATOM 652 C C . GLN A 1 79 ? 23.812 8.547 -24.078 1 44.72 79 GLN A C 1
ATOM 654 O O . GLN A 1 79 ? 22.641 8.172 -24.203 1 44.72 79 GLN A O 1
ATOM 659 N N . ILE A 1 80 ? 24.812 7.777 -23.875 1 46.53 80 ILE A N 1
ATOM 660 C CA . ILE A 1 80 ? 24.422 6.621 -23.078 1 46.53 80 ILE A CA 1
ATOM 661 C C . ILE A 1 80 ? 23.781 7.086 -21.766 1 46.53 80 ILE A C 1
ATOM 663 O O . ILE A 1 80 ? 24.453 7.688 -20.922 1 46.53 80 ILE A O 1
ATOM 667 N N . GLU A 1 81 ? 22.688 7.559 -21.922 1 53.19 81 GLU A N 1
ATOM 668 C CA . GLU A 1 81 ? 21.812 8.312 -21.016 1 53.19 81 GLU A CA 1
ATOM 669 C C . GLU A 1 81 ? 22.047 7.926 -19.562 1 53.19 81 GLU A C 1
ATOM 671 O O . GLU A 1 81 ? 22.109 8.797 -18.688 1 53.19 81 GLU A O 1
ATOM 676 N N . HIS A 1 82 ? 22.25 6.707 -19.375 1 57.91 82 HIS A N 1
ATOM 677 C CA . HIS A 1 82 ? 22.484 6.141 -18.047 1 57.91 82 HIS A CA 1
ATOM 678 C C . HIS A 1 82 ? 23.609 5.105 -18.078 1 57.91 82 HIS A C 1
ATOM 680 O O . HIS A 1 82 ? 23.344 3.902 -18.156 1 57.91 82 HIS A O 1
ATOM 686 N N . PRO A 1 83 ? 25 5.602 -18.219 1 52.84 83 PRO A N 1
ATOM 687 C CA . PRO A 1 83 ? 26.125 4.676 -18.359 1 52.84 83 PRO A CA 1
ATOM 688 C C . PRO A 1 83 ? 26.047 3.5 -17.391 1 52.84 83 PRO A C 1
ATOM 690 O O . PRO A 1 83 ? 26.438 2.383 -17.75 1 52.84 83 PRO A O 1
ATOM 693 N N . GLU A 1 84 ? 25.703 3.807 -16.25 1 55.19 84 GLU A N 1
ATOM 694 C CA . GLU A 1 84 ? 25.609 2.727 -15.273 1 55.19 84 GLU A CA 1
ATOM 695 C C . GLU A 1 84 ? 24.656 1.633 -15.75 1 55.19 84 GLU A C 1
ATOM 697 O O . GLU A 1 84 ? 24.875 0.45 -15.477 1 55.19 84 GLU A O 1
ATOM 702 N N . VAL A 1 85 ? 23.734 1.967 -16.5 1 62.06 85 VAL A N 1
ATOM 703 C CA . VAL A 1 85 ? 22.781 1.006 -17.031 1 62.06 85 VAL A CA 1
ATOM 704 C C . VAL A 1 85 ? 23.453 0.14 -18.094 1 62.06 85 VAL A C 1
ATOM 706 O O . VAL A 1 85 ? 23.266 -1.078 -18.125 1 62.06 85 VAL A O 1
ATOM 709 N N . ASP A 1 86 ? 24.266 0.772 -18.828 1 57.44 86 ASP A N 1
ATOM 710 C CA . ASP A 1 86 ? 24.969 0.038 -19.875 1 57.44 86 ASP A CA 1
ATOM 711 C C . ASP A 1 86 ? 25.984 -0.937 -19.281 1 57.44 86 ASP A C 1
ATOM 713 O O . ASP A 1 86 ? 26.156 -2.051 -19.781 1 57.44 86 ASP A O 1
ATOM 717 N N . GLN A 1 87 ? 26.625 -0.482 -18.281 1 55.62 87 GLN A N 1
ATOM 718 C CA . GLN A 1 87 ? 27.562 -1.352 -17.594 1 55.62 87 GLN A CA 1
ATOM 719 C C . GLN A 1 87 ? 26.859 -2.562 -16.984 1 55.62 87 GLN A C 1
ATOM 721 O O . GLN A 1 87 ? 27.391 -3.676 -17.016 1 55.62 87 GLN A O 1
ATOM 726 N N . ALA A 1 88 ? 25.734 -2.293 -16.422 1 56.78 88 ALA A N 1
ATOM 727 C CA . ALA A 1 88 ? 24.984 -3.369 -15.789 1 56.78 88 ALA A CA 1
ATOM 728 C C . ALA A 1 88 ? 24.594 -4.445 -16.797 1 56.78 88 ALA A C 1
ATOM 730 O O . ALA A 1 88 ? 24.484 -5.621 -16.453 1 56.78 88 ALA A O 1
ATOM 731 N N . LEU A 1 89 ? 24.641 -4.008 -18 1 57.5 89 LEU A N 1
ATOM 732 C CA . LEU A 1 89 ? 24.219 -4.941 -19.031 1 57.5 89 LEU A CA 1
ATOM 733 C C . LEU A 1 89 ? 25.344 -5.914 -19.375 1 57.5 89 LEU A C 1
ATOM 735 O O . LEU A 1 89 ? 25.109 -6.973 -19.969 1 57.5 89 LEU A O 1
ATOM 739 N N . ASN A 1 90 ? 26.484 -5.562 -18.906 1 60.38 90 ASN A N 1
ATOM 740 C CA . ASN A 1 90 ? 27.578 -6.527 -19 1 60.38 90 ASN A CA 1
ATOM 741 C C . ASN A 1 90 ? 27.719 -7.34 -17.719 1 60.38 90 ASN A C 1
ATOM 743 O O . ASN A 1 90 ? 28.797 -7.414 -17.141 1 60.38 90 ASN A O 1
ATOM 747 N N . TYR A 1 91 ? 26.734 -7.895 -17.266 1 58.88 91 TYR A N 1
ATOM 748 C CA . TYR A 1 91 ? 26.609 -8.531 -15.953 1 58.88 91 TYR A CA 1
ATOM 749 C C . TYR A 1 91 ? 27.531 -9.742 -15.852 1 58.88 91 TYR A C 1
ATOM 751 O O . TYR A 1 91 ? 27.984 -10.094 -14.766 1 58.88 91 TYR A O 1
ATOM 759 N N . LYS A 1 92 ? 27.859 -10.312 -16.891 1 61.53 92 LYS A N 1
ATOM 760 C CA . LYS A 1 92 ? 28.719 -11.484 -16.844 1 61.53 92 LYS A CA 1
ATOM 761 C C . LYS A 1 92 ? 30.125 -11.109 -16.359 1 61.53 92 LYS A C 1
ATOM 763 O O . LYS A 1 92 ? 30.703 -11.805 -15.523 1 61.53 92 LYS A O 1
ATOM 768 N N . GLU A 1 93 ? 30.641 -10.031 -16.922 1 59.91 93 GLU A N 1
ATOM 769 C CA . GLU A 1 93 ? 31.969 -9.555 -16.5 1 59.91 93 GLU A CA 1
ATOM 770 C C . GLU A 1 93 ? 31.938 -9.07 -15.055 1 59.91 93 GLU A C 1
ATOM 772 O O . GLU A 1 93 ? 32.906 -9.281 -14.305 1 59.91 93 GLU A O 1
ATOM 777 N N . LEU A 1 94 ? 30.906 -8.523 -14.68 1 64.44 94 LEU A N 1
ATOM 778 C CA . LEU A 1 94 ? 30.766 -7.988 -13.328 1 64.44 94 LEU A CA 1
ATOM 779 C C . LEU A 1 94 ? 30.734 -9.109 -12.297 1 64.44 94 LEU A C 1
ATOM 781 O O . LEU A 1 94 ? 31.312 -8.984 -11.219 1 64.44 94 LEU A O 1
ATOM 785 N N . LYS A 1 95 ? 30.109 -10.133 -12.656 1 63.47 95 LYS A N 1
ATOM 786 C CA . LYS A 1 95 ? 30.047 -11.297 -11.773 1 63.47 95 LYS A CA 1
ATOM 787 C C . LYS A 1 95 ? 31.438 -11.883 -11.539 1 63.47 95 LYS A C 1
ATOM 789 O O . LYS A 1 95 ? 31.766 -12.273 -10.422 1 63.47 95 LYS A O 1
ATOM 794 N N . GLN A 1 96 ? 32.219 -11.828 -12.547 1 61.44 96 GLN A N 1
ATOM 795 C CA . GLN A 1 96 ? 33.562 -12.391 -12.469 1 61.44 96 GLN A CA 1
ATOM 796 C C . GLN A 1 96 ? 34.469 -11.523 -11.609 1 61.44 96 GLN A C 1
ATOM 798 O O . GLN A 1 96 ? 35.344 -12.039 -10.883 1 61.44 96 GLN A O 1
ATOM 803 N N . THR A 1 97 ? 34.25 -10.266 -11.594 1 60.06 97 THR A N 1
ATOM 804 C CA . THR A 1 97 ? 35.125 -9.344 -10.875 1 60.06 97 THR A CA 1
ATOM 805 C C . THR A 1 97 ? 34.562 -9.031 -9.492 1 60.06 97 THR A C 1
ATOM 807 O O . THR A 1 97 ? 35.219 -8.367 -8.688 1 60.06 97 THR A O 1
ATOM 810 N N . GLY A 1 98 ? 33.438 -9.547 -9.141 1 66.75 98 GLY A N 1
ATOM 811 C CA . GLY A 1 98 ? 32.812 -9.328 -7.836 1 66.75 98 GLY A CA 1
ATOM 812 C C . GLY A 1 98 ? 32.344 -7.906 -7.637 1 66.75 98 GLY A C 1
ATOM 813 O O . GLY A 1 98 ? 32.25 -7.434 -6.5 1 66.75 98 GLY A O 1
ATOM 814 N N . GLN A 1 99 ? 32.125 -7.211 -8.656 1 70.06 99 GLN A N 1
ATOM 815 C CA . GLN A 1 99 ? 31.781 -5.801 -8.547 1 70.06 99 GLN A CA 1
ATOM 816 C C . GLN A 1 99 ? 30.266 -5.602 -8.703 1 70.06 99 GLN A C 1
ATOM 818 O O . GLN A 1 99 ? 29.797 -4.469 -8.758 1 70.06 99 GLN A O 1
ATOM 823 N N . THR A 1 100 ? 29.531 -6.652 -8.688 1 74.75 100 THR A N 1
ATOM 824 C CA . THR A 1 100 ? 28.109 -6.594 -8.961 1 74.75 100 THR A CA 1
ATOM 825 C C . THR A 1 100 ? 27.375 -5.789 -7.887 1 74.75 100 THR A C 1
ATOM 827 O O . THR A 1 100 ? 26.547 -4.934 -8.195 1 74.75 100 THR A O 1
ATOM 830 N N . LEU A 1 101 ? 27.797 -6.035 -6.641 1 76.62 101 LEU A N 1
ATOM 831 C CA . LEU A 1 101 ? 27.125 -5.344 -5.547 1 76.62 101 LEU A CA 1
ATOM 832 C C . LEU A 1 101 ? 27.406 -3.846 -5.598 1 76.62 101 LEU A C 1
ATOM 834 O O . LEU A 1 101 ? 26.5 -3.029 -5.441 1 76.62 101 LEU A O 1
ATOM 838 N N . ALA A 1 102 ? 28.625 -3.557 -5.816 1 73.69 102 ALA A N 1
ATOM 839 C CA . ALA A 1 102 ? 29.016 -2.152 -5.887 1 73.69 102 ALA A CA 1
ATOM 840 C C . ALA A 1 102 ? 28.328 -1.443 -7.047 1 73.69 102 ALA A C 1
ATOM 842 O O . ALA A 1 102 ? 27.875 -0.302 -6.906 1 73.69 102 ALA A O 1
ATOM 843 N N . LEU A 1 103 ? 28.25 -2.102 -8.117 1 75.25 103 LEU A N 1
ATOM 844 C CA . LEU A 1 103 ? 27.578 -1.521 -9.273 1 75.25 103 LEU A CA 1
ATOM 845 C C . LEU A 1 103 ? 26.094 -1.335 -9.008 1 75.25 103 LEU A C 1
ATOM 847 O O . LEU A 1 103 ? 25.516 -0.318 -9.398 1 75.25 103 LEU A O 1
ATOM 851 N N . THR A 1 104 ? 25.516 -2.33 -8.43 1 78.88 104 THR A N 1
ATOM 852 C CA . THR A 1 104 ? 24.094 -2.23 -8.109 1 78.88 104 THR A CA 1
ATOM 853 C C . THR A 1 104 ? 23.828 -1.049 -7.184 1 78.88 104 THR A C 1
ATOM 855 O O . THR A 1 104 ? 22.891 -0.285 -7.395 1 78.88 104 THR A O 1
ATOM 858 N N . GLU A 1 105 ? 24.625 -0.903 -6.23 1 78.19 105 GLU A N 1
ATOM 859 C CA . GLU A 1 105 ? 24.484 0.217 -5.305 1 78.19 105 GLU A CA 1
ATOM 860 C C . GLU A 1 105 ? 24.625 1.553 -6.027 1 78.19 105 GLU A C 1
ATOM 862 O O . GLU A 1 105 ? 23.875 2.488 -5.766 1 78.19 105 GLU A O 1
ATOM 867 N N . ASN A 1 106 ? 25.531 1.546 -6.887 1 75.88 106 ASN A N 1
ATOM 868 C CA . ASN A 1 106 ? 25.734 2.764 -7.664 1 75.88 106 ASN A CA 1
ATOM 869 C C . ASN A 1 106 ? 24.547 3.066 -8.562 1 75.88 106 ASN A C 1
ATOM 871 O O . ASN A 1 106 ? 24.125 4.219 -8.672 1 75.88 106 ASN A O 1
ATOM 875 N N . LEU A 1 107 ? 24.078 2.059 -9.219 1 79.69 107 LEU A N 1
ATOM 876 C CA . LEU A 1 107 ? 22.906 2.211 -10.07 1 79.69 107 LEU A CA 1
ATOM 877 C C . LEU A 1 107 ? 21.719 2.738 -9.266 1 79.69 107 LEU A C 1
ATOM 879 O O . LEU A 1 107 ? 21.016 3.646 -9.711 1 79.69 107 LEU A O 1
ATOM 883 N N . LEU A 1 108 ? 21.609 2.158 -8.109 1 83.12 108 LEU A N 1
ATOM 884 C CA . LEU A 1 108 ? 20.484 2.543 -7.258 1 83.12 108 LEU A CA 1
ATOM 885 C C . LEU A 1 108 ? 20.641 3.977 -6.766 1 83.12 108 LEU A C 1
ATOM 887 O O . LEU A 1 108 ? 19.672 4.73 -6.719 1 83.12 108 LEU A O 1
ATOM 891 N N . GLU A 1 109 ? 21.766 4.352 -6.422 1 80.38 109 GLU A N 1
ATOM 892 C CA . GLU A 1 109 ? 22.031 5.715 -5.973 1 80.38 109 GLU A CA 1
ATOM 893 C C . GLU A 1 109 ? 21.766 6.723 -7.09 1 80.38 109 GLU A C 1
ATOM 895 O O . GLU A 1 109 ? 21.172 7.777 -6.859 1 80.38 109 GLU A O 1
ATOM 900 N N . GLN A 1 110 ? 22.203 6.387 -8.234 1 77.75 110 GLN A N 1
ATOM 901 C CA . GLN A 1 110 ? 21.984 7.266 -9.383 1 77.75 110 GLN A CA 1
ATOM 902 C C . GLN A 1 110 ? 20.5 7.379 -9.711 1 77.75 110 GLN A C 1
ATOM 904 O O . GLN A 1 110 ? 20 8.477 -9.977 1 77.75 110 GLN A O 1
ATOM 909 N N . LYS A 1 111 ? 19.891 6.254 -9.734 1 84.19 111 LYS A N 1
ATOM 910 C CA . LYS A 1 111 ? 18.453 6.262 -9.969 1 84.19 111 LYS A CA 1
ATOM 911 C C . LYS A 1 111 ? 17.734 7.16 -8.969 1 84.19 111 LYS A C 1
ATOM 913 O O . LYS A 1 111 ? 16.875 7.961 -9.352 1 84.19 111 LYS A O 1
ATOM 918 N N . GLN A 1 112 ? 18.094 7.012 -7.719 1 83.44 112 GLN A N 1
ATOM 919 C CA . GLN A 1 112 ? 17.469 7.805 -6.668 1 83.44 112 GLN A CA 1
ATOM 920 C C . GLN A 1 112 ? 17.719 9.297 -6.879 1 83.44 112 GLN A C 1
ATOM 922 O O . GLN A 1 112 ? 16.828 10.117 -6.672 1 83.44 112 GLN A O 1
ATOM 927 N N . LYS A 1 113 ? 18.922 9.586 -7.191 1 79.69 113 LYS A N 1
ATOM 928 C CA . LYS A 1 113 ? 19.266 10.984 -7.457 1 79.69 113 LYS A CA 1
ATOM 929 C C . LYS A 1 113 ? 18.438 11.555 -8.602 1 79.69 113 LYS A C 1
ATOM 931 O O . LYS A 1 113 ? 17.906 12.656 -8.492 1 79.69 113 LYS A O 1
ATOM 936 N N . ILE A 1 114 ? 18.328 10.82 -9.633 1 78.81 114 ILE A N 1
ATOM 937 C CA . ILE A 1 114 ? 17.578 11.25 -10.805 1 78.81 114 ILE A CA 1
ATOM 938 C C . ILE A 1 114 ? 16.094 11.391 -10.43 1 78.81 114 ILE A C 1
ATOM 940 O O . ILE A 1 114 ? 15.461 12.398 -10.758 1 78.81 114 ILE A O 1
ATOM 944 N N . ASP A 1 115 ? 15.562 10.391 -9.727 1 84.06 115 ASP A N 1
ATOM 945 C CA . ASP A 1 115 ? 14.172 10.445 -9.273 1 84.06 115 ASP A CA 1
ATOM 946 C C . ASP A 1 115 ? 13.914 11.703 -8.453 1 84.06 115 ASP A C 1
ATOM 948 O O . ASP A 1 115 ? 12.922 12.398 -8.672 1 84.06 115 ASP A O 1
ATOM 952 N N . ASN A 1 116 ? 14.805 11.961 -7.559 1 81.88 116 ASN A N 1
ATOM 953 C CA . ASN A 1 116 ? 14.656 13.125 -6.699 1 81.88 116 ASN A CA 1
ATOM 954 C C . ASN A 1 116 ? 14.648 14.422 -7.508 1 81.88 116 ASN A C 1
ATOM 956 O O . ASN A 1 116 ? 13.883 15.336 -7.215 1 81.88 116 ASN A O 1
ATOM 960 N N . GLN A 1 117 ? 15.469 14.492 -8.5 1 78.5 117 GLN A N 1
ATOM 961 C CA . GLN A 1 117 ? 15.547 15.68 -9.344 1 78.5 117 GLN A CA 1
ATOM 962 C C . GLN A 1 117 ? 14.234 15.898 -10.102 1 78.5 117 GLN A C 1
ATOM 964 O O . GLN A 1 117 ? 13.711 17.016 -10.141 1 78.5 117 GLN A O 1
ATOM 969 N N . TYR A 1 118 ? 13.766 14.867 -10.695 1 82.75 118 TYR A N 1
ATOM 970 C CA . TYR A 1 118 ? 12.508 14.969 -11.438 1 82.75 118 TYR A CA 1
ATOM 971 C C . TYR A 1 118 ? 11.352 15.289 -10.5 1 82.75 118 TYR A C 1
ATOM 973 O O . TYR A 1 118 ? 10.508 16.125 -10.812 1 82.75 118 TYR A O 1
ATOM 981 N N . ASN A 1 119 ? 11.328 14.633 -9.367 1 84.06 119 ASN A N 1
ATOM 982 C CA . ASN A 1 119 ? 10.273 14.883 -8.398 1 84.06 119 ASN A CA 1
ATOM 983 C C . ASN A 1 119 ? 10.297 16.328 -7.898 1 84.06 119 ASN A C 1
ATOM 985 O O . ASN A 1 119 ? 9.242 16.953 -7.75 1 84.06 119 ASN A O 1
ATOM 989 N N . GLU A 1 120 ? 11.469 16.766 -7.617 1 80.25 120 GLU A N 1
ATOM 990 C CA . GLU A 1 120 ? 11.602 18.141 -7.168 1 80.25 120 GLU A CA 1
ATOM 991 C C . GLU A 1 120 ? 11.117 19.125 -8.234 1 80.25 120 GLU A C 1
ATOM 993 O O . GLU A 1 120 ? 10.422 20.094 -7.934 1 80.25 120 GLU A O 1
ATOM 998 N N . ALA A 1 121 ? 11.492 18.922 -9.453 1 78.62 121 ALA A N 1
ATOM 999 C CA . ALA A 1 121 ? 11.062 19.766 -10.562 1 78.62 121 ALA A CA 1
ATOM 1000 C C . ALA A 1 121 ? 9.547 19.75 -10.703 1 78.62 121 ALA A C 1
ATOM 1002 O O . ALA A 1 121 ? 8.914 20.812 -10.828 1 78.62 121 ALA A O 1
ATOM 1003 N N . MET A 1 122 ? 8.992 18.609 -10.625 1 80.75 122 MET A N 1
ATOM 1004 C CA . MET A 1 122 ? 7.543 18.484 -10.758 1 80.75 122 MET A CA 1
ATOM 1005 C C . MET A 1 122 ? 6.824 19.141 -9.586 1 80.75 122 MET A C 1
ATOM 1007 O O . MET A 1 122 ? 5.789 19.781 -9.773 1 80.75 122 MET A O 1
ATOM 1011 N N . ASN A 1 123 ? 7.387 18.938 -8.445 1 81.38 123 ASN A N 1
ATOM 1012 C CA . ASN A 1 123 ? 6.812 19.547 -7.258 1 81.38 123 ASN A CA 1
ATOM 1013 C C . ASN A 1 123 ? 6.809 21.078 -7.367 1 81.38 123 ASN A C 1
ATOM 1015 O O . ASN A 1 123 ? 5.82 21.719 -7.008 1 81.38 123 ASN A O 1
ATOM 1019 N N . LYS A 1 124 ? 7.887 21.578 -7.793 1 75.81 124 LYS A N 1
ATOM 1020 C CA . LYS A 1 124 ? 7.965 23.031 -7.977 1 75.81 124 LYS A CA 1
ATOM 1021 C C . LYS A 1 124 ? 6.93 23.516 -8.984 1 75.81 124 LYS A C 1
ATOM 1023 O O . LYS A 1 124 ? 6.27 24.531 -8.766 1 75.81 124 LYS A O 1
ATOM 1028 N N . LEU A 1 125 ? 6.762 22.797 -10.047 1 75.25 125 LEU A N 1
ATOM 1029 C CA . LEU A 1 125 ? 5.77 23.141 -11.062 1 75.25 125 LEU A CA 1
ATOM 1030 C C . LEU A 1 125 ? 4.359 23.062 -10.484 1 75.25 125 LEU A C 1
ATOM 1032 O O . LEU A 1 125 ? 3.561 23.984 -10.656 1 75.25 125 LEU A O 1
ATOM 1036 N N . ALA A 1 126 ? 4.117 22 -9.805 1 80.38 126 ALA A N 1
ATOM 1037 C CA . ALA A 1 126 ? 2.777 21.766 -9.273 1 80.38 126 ALA A CA 1
ATOM 1038 C C . ALA A 1 126 ? 2.424 22.797 -8.211 1 80.38 126 ALA A C 1
ATOM 1040 O O . ALA A 1 126 ? 1.286 23.281 -8.148 1 80.38 126 ALA A O 1
ATOM 1041 N N . ARG A 1 127 ? 3.381 23.141 -7.398 1 77 127 ARG A N 1
ATOM 1042 C CA . ARG A 1 127 ? 3.145 24.094 -6.332 1 77 127 ARG A CA 1
ATOM 1043 C C . ARG A 1 127 ? 2.877 25.484 -6.898 1 77 127 ARG A C 1
ATOM 1045 O O . ARG A 1 127 ? 2.18 26.297 -6.277 1 77 127 ARG A O 1
ATOM 1052 N N . SER A 1 128 ? 3.445 25.766 -7.988 1 72.62 128 SER A N 1
ATOM 1053 C CA . SER A 1 128 ? 3.223 27.062 -8.602 1 72.62 128 SER A CA 1
ATOM 1054 C C . SER A 1 128 ? 1.769 27.234 -9.023 1 72.62 128 SER A C 1
ATOM 1056 O O . SER A 1 128 ? 1.307 28.359 -9.227 1 72.62 128 SER A O 1
ATOM 1058 N N . TYR A 1 129 ? 1.028 26.156 -9.078 1 71 129 TYR A N 1
ATOM 1059 C CA . TYR A 1 129 ? -0.374 26.219 -9.477 1 71 129 TYR A CA 1
ATOM 1060 C C . TYR A 1 129 ? -1.29 26.125 -8.258 1 71 129 TYR A C 1
ATOM 1062 O O . TYR A 1 129 ? -2.512 26.047 -8.406 1 71 129 TYR A O 1
ATOM 1070 N N . HIS A 1 130 ? -0.753 26.078 -7.094 1 69.62 130 HIS A N 1
ATOM 1071 C CA . HIS A 1 130 ? -1.521 25.891 -5.867 1 69.62 130 HIS A CA 1
ATOM 1072 C C . HIS A 1 130 ? -2.635 26.922 -5.75 1 69.62 130 HIS A C 1
ATOM 1074 O O . HIS A 1 130 ? -3.74 26.609 -5.309 1 69.62 130 HIS A O 1
ATOM 1080 N N . ASN A 1 131 ? -2.348 28.125 -6.152 1 61.75 131 ASN A N 1
ATOM 1081 C CA . ASN A 1 131 ? -3.324 29.203 -5.992 1 61.75 131 ASN A CA 1
ATOM 1082 C C . ASN A 1 131 ? -4.043 29.5 -7.305 1 61.75 131 ASN A C 1
ATOM 1084 O O . ASN A 1 131 ? -4.809 30.469 -7.391 1 61.75 131 ASN A O 1
ATOM 1088 N N . GLU A 1 132 ? -3.699 28.734 -8.383 1 60.34 132 GLU A N 1
ATOM 1089 C CA . GLU A 1 132 ? -4.301 29.016 -9.68 1 60.34 132 GLU A CA 1
ATOM 1090 C C . GLU A 1 132 ? -5.691 28.406 -9.789 1 60.34 132 GLU A C 1
ATOM 1092 O O . GLU A 1 132 ? -6.121 27.656 -8.914 1 60.34 132 GLU A O 1
ATOM 1097 N N . GLN A 1 133 ? -6.332 28.719 -10.883 1 59.56 133 GLN A N 1
ATOM 1098 C CA . GLN A 1 133 ? -7.699 28.281 -11.172 1 59.56 133 GLN A CA 1
ATOM 1099 C C . GLN A 1 133 ? -7.82 26.766 -11.117 1 59.56 133 GLN A C 1
ATOM 1101 O O . GLN A 1 133 ? -6.91 26.047 -11.531 1 59.56 133 GLN A O 1
ATOM 1106 N N . LYS A 1 134 ? -9.016 26.297 -10.703 1 69.69 134 LYS A N 1
ATOM 1107 C CA . LYS A 1 134 ? -9.406 24.953 -10.258 1 69.69 134 LYS A CA 1
ATOM 1108 C C . LYS A 1 134 ? -9.242 23.938 -11.383 1 69.69 134 LYS A C 1
ATOM 1110 O O . LYS A 1 134 ? -8.625 22.891 -11.195 1 69.69 134 LYS A O 1
ATOM 1115 N N . PRO A 1 135 ? -9.469 24.312 -12.68 1 70.75 135 PRO A N 1
ATOM 1116 C CA . PRO A 1 135 ? -9.461 23.219 -13.648 1 70.75 135 PRO A CA 1
ATOM 1117 C C . PRO A 1 135 ? -8.055 22.812 -14.062 1 70.75 135 PRO A C 1
ATOM 1119 O O . PRO A 1 135 ? -7.785 21.625 -14.25 1 70.75 135 PRO A O 1
ATOM 1122 N N . PHE A 1 136 ? -7.164 23.75 -14.156 1 75 136 PHE A N 1
ATOM 1123 C CA . PHE A 1 136 ? -5.801 23.438 -14.57 1 75 136 PHE A CA 1
ATOM 1124 C C . PHE A 1 136 ? -5.062 22.688 -13.469 1 75 136 PHE A C 1
ATOM 1126 O O . PHE A 1 136 ? -4.348 21.719 -13.734 1 75 136 PHE A O 1
ATOM 1133 N N . ARG A 1 137 ? -5.223 23.109 -12.305 1 81.56 137 ARG A N 1
ATOM 1134 C CA . ARG A 1 137 ? -4.613 22.438 -11.164 1 81.56 137 ARG A CA 1
ATOM 1135 C C . ARG A 1 137 ? -5.07 20.984 -11.078 1 81.56 137 ARG A C 1
ATOM 1137 O O . ARG A 1 137 ? -4.258 20.078 -10.875 1 81.56 137 ARG A O 1
ATOM 1144 N N . ARG A 1 138 ? -6.312 20.797 -11.352 1 85.88 138 ARG A N 1
ATOM 1145 C CA . ARG A 1 138 ? -6.895 19.453 -11.32 1 85.88 138 ARG A CA 1
ATOM 1146 C C . ARG A 1 138 ? -6.254 18.547 -12.367 1 85.88 138 ARG A C 1
ATOM 1148 O O . ARG A 1 138 ? -5.895 17.406 -12.07 1 85.88 138 ARG A O 1
ATOM 1155 N N . GLU A 1 139 ? -6.156 19.078 -13.5 1 84.44 139 GLU A N 1
ATOM 1156 C CA . GLU A 1 139 ? -5.586 18.297 -14.594 1 84.44 139 GLU A CA 1
ATOM 1157 C C . GLU A 1 139 ? -4.121 17.953 -14.32 1 84.44 139 GLU A C 1
ATOM 1159 O O . GLU A 1 139 ? -3.672 16.844 -14.602 1 84.44 139 GLU A O 1
ATOM 1164 N N . LEU A 1 140 ? -3.426 18.938 -13.844 1 84.62 140 LEU A N 1
ATOM 1165 C CA . LEU A 1 140 ? -2.018 18.719 -13.523 1 84.62 140 LEU A CA 1
ATOM 1166 C C . LEU A 1 140 ? -1.861 17.656 -12.445 1 84.62 140 LEU A C 1
ATOM 1168 O O . LEU A 1 140 ? -1.062 16.719 -12.594 1 84.62 140 LEU A O 1
ATOM 1172 N N . TYR A 1 141 ? -2.594 17.797 -11.391 1 90.12 141 TYR A N 1
ATOM 1173 C CA . TYR A 1 141 ? -2.523 16.844 -10.289 1 90.12 141 TYR A CA 1
ATOM 1174 C C . TYR A 1 141 ? -2.941 15.453 -10.742 1 90.12 141 TYR A C 1
ATOM 1176 O O . TYR A 1 141 ? -2.311 14.453 -10.375 1 90.12 141 TYR A O 1
ATOM 1184 N N . GLN A 1 142 ? -3.963 15.398 -11.578 1 91.62 142 GLN A N 1
ATOM 1185 C CA . GLN A 1 142 ? -4.414 14.109 -12.094 1 91.62 142 GLN A CA 1
ATOM 1186 C C . GLN A 1 142 ? -3.33 13.453 -12.945 1 91.62 142 GLN A C 1
ATOM 1188 O O . GLN A 1 142 ? -3.115 12.242 -12.859 1 91.62 142 GLN A O 1
ATOM 1193 N N . THR A 1 143 ? -2.699 14.258 -13.734 1 87.69 143 THR A N 1
ATOM 1194 C CA . THR A 1 143 ? -1.617 13.734 -14.562 1 87.69 143 THR A CA 1
ATOM 1195 C C . THR A 1 143 ? -0.502 13.156 -13.703 1 87.69 143 THR A C 1
ATOM 1197 O O . THR A 1 143 ? 0.046 12.102 -14.008 1 87.69 143 THR A O 1
ATOM 1200 N N . MET A 1 144 ? -0.161 13.797 -12.68 1 89.38 144 MET A N 1
ATOM 1201 C CA . MET A 1 144 ? 0.861 13.305 -11.758 1 89.38 144 MET A CA 1
ATOM 1202 C C . MET A 1 144 ? 0.421 12.008 -11.102 1 89.38 144 MET A C 1
ATOM 1204 O O . MET A 1 144 ? 1.198 11.055 -11.008 1 89.38 144 MET A O 1
ATOM 1208 N N . ILE A 1 145 ? -0.838 11.945 -10.703 1 92.19 145 ILE A N 1
ATOM 1209 C CA . ILE A 1 145 ? -1.4 10.758 -10.07 1 92.19 145 ILE A CA 1
ATOM 1210 C C . ILE A 1 145 ? -1.358 9.578 -11.039 1 92.19 145 ILE A C 1
ATOM 1212 O O . ILE A 1 145 ? -1.018 8.461 -10.656 1 92.19 145 ILE A O 1
ATOM 1216 N N . ASP A 1 146 ? -1.57 9.82 -12.273 1 88.75 146 ASP A N 1
ATOM 1217 C CA . ASP A 1 146 ? -1.648 8.789 -13.305 1 88.75 146 ASP A CA 1
ATOM 1218 C C . ASP A 1 146 ? -0.274 8.188 -13.578 1 88.75 146 ASP A C 1
ATOM 1220 O O . ASP A 1 146 ? -0.17 7.039 -14.016 1 88.75 146 ASP A O 1
ATOM 1224 N N . HIS A 1 147 ? 0.779 8.93 -13.234 1 86.62 147 HIS A N 1
ATOM 1225 C CA . HIS A 1 147 ? 2.066 8.5 -13.773 1 86.62 147 HIS A CA 1
ATOM 1226 C C . HIS A 1 147 ? 3.055 8.195 -12.656 1 86.62 147 HIS A C 1
ATOM 1228 O O . HIS A 1 147 ? 3.996 7.422 -12.844 1 86.62 147 HIS A O 1
ATOM 1234 N N . LEU A 1 148 ? 2.883 8.797 -11.539 1 90.06 148 LEU A N 1
ATOM 1235 C CA . LEU A 1 148 ? 3.842 8.617 -10.461 1 90.06 148 LEU A CA 1
ATOM 1236 C C . LEU A 1 148 ? 3.527 7.348 -9.664 1 90.06 148 LEU A C 1
ATOM 1238 O O . LEU A 1 148 ? 2.373 6.918 -9.609 1 90.06 148 LEU A O 1
ATOM 1242 N N . ASN A 1 149 ? 4.609 6.758 -9.078 1 91.94 149 ASN A N 1
ATOM 1243 C CA . ASN A 1 149 ? 4.391 5.703 -8.094 1 91.94 149 ASN A CA 1
ATOM 1244 C C . ASN A 1 149 ? 3.713 6.234 -6.836 1 91.94 149 ASN A C 1
ATOM 1246 O O . ASN A 1 149 ? 3.838 7.418 -6.512 1 91.94 149 ASN A O 1
ATOM 1250 N N . VAL A 1 150 ? 3.051 5.395 -6.191 1 95.06 150 VAL A N 1
ATOM 1251 C CA . VAL A 1 150 ? 2.203 5.777 -5.066 1 95.06 150 VAL A CA 1
ATOM 1252 C C . VAL A 1 150 ? 3.035 6.512 -4.016 1 95.06 150 VAL A C 1
ATOM 1254 O O . VAL A 1 150 ? 2.559 7.457 -3.385 1 95.06 150 VAL A O 1
ATOM 1257 N N . GLU A 1 151 ? 4.301 6.176 -3.812 1 94 151 GLU A N 1
ATOM 1258 C CA . GLU A 1 151 ? 5.168 6.758 -2.795 1 94 151 GLU A CA 1
ATOM 1259 C C . GLU A 1 151 ? 5.656 8.141 -3.211 1 94 151 GLU A C 1
ATOM 1261 O O . GLU A 1 151 ? 6.164 8.898 -2.385 1 94 151 GLU A O 1
ATOM 1266 N N . GLU A 1 152 ? 5.52 8.445 -4.449 1 92.19 152 GLU A N 1
ATOM 1267 C CA . GLU A 1 152 ? 6.105 9.68 -4.973 1 92.19 152 GLU A CA 1
ATOM 1268 C C . GLU A 1 152 ? 5.07 10.797 -5.031 1 92.19 152 GLU A C 1
ATOM 1270 O O . GLU A 1 152 ? 5.418 11.953 -5.285 1 92.19 152 GLU A O 1
ATOM 1275 N N . ILE A 1 153 ? 3.861 10.508 -4.863 1 93.44 153 ILE A N 1
ATOM 1276 C CA . ILE A 1 153 ? 2.805 11.508 -4.926 1 93.44 153 ILE A CA 1
ATOM 1277 C C . ILE A 1 153 ? 2.805 12.336 -3.641 1 93.44 153 ILE A C 1
ATOM 1279 O O . ILE A 1 153 ? 2.639 11.797 -2.545 1 93.44 153 ILE A O 1
ATOM 1283 N N . PRO A 1 154 ? 2.898 13.609 -3.76 1 92.44 154 PRO A N 1
ATOM 1284 C CA . PRO A 1 154 ? 3.004 14.453 -2.566 1 92.44 154 PRO A CA 1
ATOM 1285 C C . PRO A 1 154 ? 1.693 14.539 -1.788 1 92.44 154 PRO A C 1
ATOM 1287 O O . PRO A 1 154 ? 0.614 14.422 -2.375 1 92.44 154 PRO A O 1
ATOM 1290 N N . GLU A 1 155 ? 1.865 14.82 -0.5 1 93.44 155 GLU A N 1
ATOM 1291 C CA . GLU A 1 155 ? 0.741 14.914 0.427 1 93.44 155 GLU A CA 1
ATOM 1292 C C . GLU A 1 155 ? -0.259 15.977 -0.02 1 93.44 155 GLU A C 1
ATOM 1294 O O . GLU A 1 155 ? -1.472 15.773 0.076 1 93.44 155 GLU A O 1
ATOM 1299 N N . TYR A 1 156 ? 0.178 17.156 -0.514 1 89.69 156 TYR A N 1
ATOM 1300 C CA . TYR A 1 156 ? -0.725 18.25 -0.848 1 89.69 156 TYR A CA 1
ATOM 1301 C C . TYR A 1 156 ? -1.623 17.875 -2.021 1 89.69 156 TYR A C 1
ATOM 1303 O O . TYR A 1 156 ? -2.742 18.375 -2.139 1 89.69 156 TYR A O 1
ATOM 1311 N N . ILE A 1 157 ? -1.155 17.016 -2.859 1 91.75 157 ILE A N 1
ATOM 1312 C CA . ILE A 1 157 ? -1.983 16.531 -3.961 1 91.75 157 ILE A CA 1
ATOM 1313 C C . ILE A 1 157 ? -3.072 15.602 -3.42 1 91.75 157 ILE A C 1
ATOM 1315 O O . ILE A 1 157 ? -4.223 15.664 -3.861 1 91.75 157 ILE A O 1
ATOM 1319 N N . ILE A 1 158 ? -2.701 14.742 -2.443 1 93.56 158 ILE A N 1
ATOM 1320 C CA . ILE A 1 158 ? -3.658 13.844 -1.799 1 93.56 158 ILE A CA 1
ATOM 1321 C C . ILE A 1 158 ? -4.719 14.664 -1.072 1 93.56 158 ILE A C 1
ATOM 1323 O O . ILE A 1 158 ? -5.914 14.375 -1.169 1 93.56 158 ILE A O 1
ATOM 1327 N N . ARG A 1 159 ? -4.27 15.664 -0.403 1 88.56 159 ARG A N 1
ATOM 1328 C CA . ARG A 1 159 ? -5.188 16.562 0.293 1 88.56 159 ARG A CA 1
ATOM 1329 C C . ARG A 1 159 ? -6.18 17.188 -0.677 1 88.56 159 ARG A C 1
ATOM 1331 O O . ARG A 1 159 ? -7.379 17.25 -0.389 1 88.56 159 ARG A O 1
ATOM 1338 N N . TYR A 1 160 ? -5.664 17.641 -1.759 1 86.75 160 TYR A N 1
ATOM 1339 C CA . TYR A 1 160 ? -6.523 18.219 -2.781 1 86.75 160 TYR A CA 1
ATOM 1340 C C . TYR A 1 160 ? -7.527 17.188 -3.297 1 86.75 160 TYR A C 1
ATOM 1342 O O . TYR A 1 160 ? -8.711 17.5 -3.467 1 86.75 160 TYR A O 1
ATOM 1350 N N . GLY A 1 161 ? -7.09 15.992 -3.553 1 88.62 161 GLY A N 1
ATOM 1351 C CA . GLY A 1 161 ? -7.965 14.938 -4.031 1 88.62 161 GLY A CA 1
ATOM 1352 C C . GLY A 1 161 ? -9.047 14.562 -3.035 1 88.62 161 GLY A C 1
ATOM 1353 O O . GLY A 1 161 ? -10.141 14.141 -3.424 1 88.62 161 GLY A O 1
ATOM 1354 N N . ASN A 1 162 ? -8.773 14.68 -1.799 1 86.12 162 ASN A N 1
ATOM 1355 C CA . ASN A 1 162 ? -9.75 14.414 -0.75 1 86.12 162 ASN A CA 1
ATOM 1356 C C . ASN A 1 162 ? -10.859 15.469 -0.732 1 86.12 162 ASN A C 1
ATOM 1358 O O . ASN A 1 162 ? -11.984 15.188 -0.329 1 86.12 162 ASN A O 1
ATOM 1362 N N . LEU A 1 163 ? -10.461 16.609 -1.186 1 80.38 163 LEU A N 1
ATOM 1363 C CA . LEU A 1 163 ? -11.414 17.719 -1.167 1 80.38 163 LEU A CA 1
ATOM 1364 C C . LEU A 1 163 ? -12.195 17.797 -2.475 1 80.38 163 LEU A C 1
ATOM 1366 O O . LEU A 1 163 ? -13.375 18.156 -2.479 1 80.38 163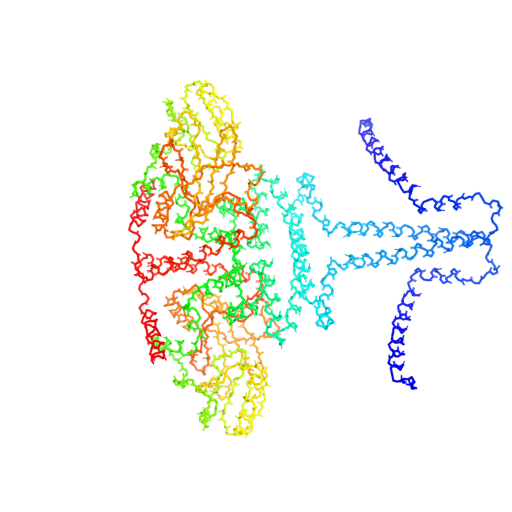 LEU A O 1
ATOM 1370 N N . ASP A 1 164 ? -11.508 17.484 -3.568 1 82.94 164 ASP A N 1
ATOM 1371 C CA . ASP A 1 164 ? -12.117 17.531 -4.895 1 82.94 164 ASP A CA 1
ATOM 1372 C C . ASP A 1 164 ? -12.305 16.141 -5.469 1 82.94 164 ASP A C 1
ATOM 1374 O O . ASP A 1 164 ? -11.359 15.547 -6 1 82.94 164 ASP A O 1
ATOM 1378 N N . ARG A 1 165 ? -13.508 15.688 -5.562 1 84.06 165 ARG A N 1
ATOM 1379 C CA . ARG A 1 165 ? -13.805 14.32 -5.984 1 84.06 165 ARG A CA 1
ATOM 1380 C C . ARG A 1 165 ? -13.609 14.164 -7.488 1 84.06 165 ARG A C 1
ATOM 1382 O O . ARG A 1 165 ? -13.656 13.047 -8.008 1 84.06 165 ARG A O 1
ATOM 1389 N N . ASN A 1 166 ? -13.328 15.242 -8.117 1 86.62 166 ASN A N 1
ATOM 1390 C CA . ASN A 1 166 ? -13.055 15.141 -9.547 1 86.62 166 ASN A CA 1
ATOM 1391 C C . ASN A 1 166 ? -11.633 14.633 -9.805 1 86.62 166 ASN A C 1
ATOM 1393 O O . ASN A 1 166 ? -11.297 14.289 -10.938 1 86.62 166 ASN A O 1
ATOM 1397 N N . VAL A 1 167 ? -10.883 14.703 -8.797 1 91.38 167 VAL A N 1
ATOM 1398 C CA . VAL A 1 167 ? -9.586 14.055 -8.883 1 91.38 167 VAL A CA 1
ATOM 1399 C C . VAL A 1 167 ? -9.719 12.578 -8.516 1 91.38 167 VAL A C 1
ATOM 1401 O O . VAL A 1 167 ? -10.195 12.234 -7.43 1 91.38 167 VAL A O 1
ATOM 1404 N N . ASP A 1 168 ? -9.312 11.734 -9.422 1 94.62 168 ASP A N 1
ATOM 1405 C CA . ASP A 1 168 ? -9.469 10.297 -9.234 1 94.62 168 ASP A CA 1
ATOM 1406 C C . ASP A 1 168 ? -8.242 9.695 -8.547 1 94.62 168 ASP A C 1
ATOM 1408 O O . ASP A 1 168 ? -7.246 9.391 -9.203 1 94.62 168 ASP A O 1
ATOM 1412 N N . LEU A 1 169 ? -8.367 9.422 -7.297 1 95.44 169 LEU A N 1
ATOM 1413 C CA . LEU A 1 169 ? -7.242 8.898 -6.527 1 95.44 169 LEU A CA 1
ATOM 1414 C C . LEU A 1 169 ? -7.078 7.398 -6.75 1 95.44 169 LEU A C 1
ATOM 1416 O O . LEU A 1 169 ? -6.062 6.816 -6.355 1 95.44 169 LEU A O 1
ATOM 1420 N N . SER A 1 170 ? -8.023 6.73 -7.398 1 93.44 170 SER A N 1
ATOM 1421 C CA . SER A 1 170 ? -7.938 5.289 -7.613 1 93.44 170 SER A CA 1
ATOM 1422 C C . SER A 1 170 ? -6.793 4.934 -8.555 1 93.44 170 SER A C 1
ATOM 1424 O O . SER A 1 170 ? -6.32 3.793 -8.562 1 93.44 170 SER A O 1
ATOM 1426 N N . LYS A 1 171 ? -6.363 5.895 -9.305 1 92.75 171 LYS A N 1
ATOM 1427 C CA . LYS A 1 171 ? -5.305 5.668 -10.289 1 92.75 171 LYS A CA 1
ATOM 1428 C C . LYS A 1 171 ? -3.947 5.512 -9.602 1 92.75 171 LYS A C 1
ATOM 1430 O O . LYS A 1 171 ? -2.967 5.121 -10.242 1 92.75 171 LYS A O 1
ATOM 1435 N N . MET A 1 172 ? -3.91 5.723 -8.328 1 93.38 172 MET A N 1
ATOM 1436 C CA . MET A 1 172 ? -2.664 5.523 -7.594 1 93.38 172 MET A CA 1
ATOM 1437 C C . MET A 1 172 ? -2.562 4.094 -7.074 1 93.38 172 MET A C 1
ATOM 1439 O O . MET A 1 172 ? -1.517 3.688 -6.562 1 93.38 172 MET A O 1
ATOM 1443 N N . SER A 1 173 ? -3.607 3.365 -7.16 1 95.69 173 SER A N 1
ATOM 1444 C CA . SER A 1 173 ? -3.602 1.992 -6.668 1 95.69 173 SER A CA 1
ATOM 1445 C C . SER A 1 173 ? -2.666 1.113 -7.488 1 95.69 173 SER A C 1
ATOM 1447 O O . SER A 1 173 ? -2.479 1.346 -8.688 1 95.69 173 SER A O 1
ATOM 1449 N N . SER A 1 174 ? -2.08 0.156 -6.824 1 97 174 SER A N 1
ATOM 1450 C CA . SER A 1 174 ? -1.136 -0.744 -7.477 1 97 174 SER A CA 1
ATOM 1451 C C . SER A 1 174 ? -1.207 -2.146 -6.887 1 97 174 SER A C 1
ATOM 1453 O O . SER A 1 174 ? -0.969 -2.334 -5.691 1 97 174 SER A O 1
ATOM 1455 N N . PHE A 1 175 ? -1.529 -3.102 -7.723 1 98.06 175 PHE A N 1
ATOM 1456 C CA . PHE A 1 175 ? -1.565 -4.5 -7.309 1 98.06 175 PHE A CA 1
ATOM 1457 C C . PHE A 1 175 ? -0.191 -4.957 -6.836 1 98.06 175 PHE A C 1
ATOM 1459 O O . PHE A 1 175 ? -0.071 -5.598 -5.789 1 98.06 175 PHE A O 1
ATOM 1466 N N . THR A 1 176 ? 0.816 -4.566 -7.562 1 97.25 176 THR A N 1
ATOM 1467 C CA . THR A 1 176 ? 2.189 -4.918 -7.219 1 97.25 176 THR A CA 1
ATOM 1468 C C . THR A 1 176 ? 2.561 -4.363 -5.844 1 97.25 176 THR A C 1
ATOM 1470 O O . THR A 1 176 ? 3.072 -5.09 -4.992 1 97.25 176 THR A O 1
ATOM 1473 N N . ALA A 1 177 ? 2.27 -3.117 -5.625 1 97.12 177 ALA A N 1
ATOM 1474 C CA . ALA A 1 177 ? 2.594 -2.488 -4.344 1 97.12 177 ALA A CA 1
ATOM 1475 C C . ALA A 1 177 ? 1.886 -3.195 -3.193 1 97.12 177 ALA A C 1
ATOM 1477 O O . ALA A 1 177 ? 2.502 -3.492 -2.166 1 97.12 177 ALA A O 1
ATOM 1478 N N . LEU A 1 178 ? 0.626 -3.457 -3.402 1 98.06 178 LEU A N 1
ATOM 1479 C CA . LEU A 1 178 ? -0.193 -4.008 -2.33 1 98.06 178 LEU A CA 1
ATOM 1480 C C . LEU A 1 178 ? 0.233 -5.434 -1.999 1 98.06 178 LEU A C 1
ATOM 1482 O O . LEU A 1 178 ? 0.276 -5.82 -0.829 1 98.06 178 LEU A O 1
ATOM 1486 N N . LEU A 1 179 ? 0.578 -6.234 -3.002 1 98 179 LEU A N 1
ATOM 1487 C CA . LEU A 1 179 ? 1.056 -7.586 -2.732 1 98 179 LEU A CA 1
ATOM 1488 C C . LEU A 1 179 ? 2.422 -7.555 -2.057 1 98 179 LEU A C 1
ATOM 1490 O O . LEU A 1 179 ? 2.699 -8.367 -1.171 1 98 179 LEU A O 1
ATOM 1494 N N . ASN A 1 180 ? 3.305 -6.664 -2.541 1 97.25 180 ASN A N 1
ATOM 1495 C CA . ASN A 1 180 ? 4.602 -6.527 -1.888 1 97.25 180 ASN A CA 1
ATOM 1496 C C . ASN A 1 180 ? 4.453 -6.129 -0.422 1 97.25 180 ASN A C 1
ATOM 1498 O O . ASN A 1 180 ? 5.129 -6.684 0.447 1 97.25 180 ASN A O 1
ATOM 1502 N N . LEU A 1 181 ? 3.525 -5.207 -0.154 1 97.12 181 LEU A N 1
ATOM 1503 C CA . LEU A 1 181 ? 3.277 -4.789 1.222 1 97.12 181 LEU A CA 1
ATOM 1504 C C . LEU A 1 181 ? 2.688 -5.934 2.041 1 97.12 181 LEU A C 1
ATOM 1506 O O . LEU A 1 181 ? 3.006 -6.082 3.223 1 97.12 181 LEU A O 1
ATOM 1510 N N . GLN A 1 182 ? 1.834 -6.691 1.401 1 96.31 182 GLN A N 1
ATOM 1511 C CA . GLN A 1 182 ? 1.284 -7.863 2.068 1 96.31 182 GLN A CA 1
ATOM 1512 C C . GLN A 1 182 ? 2.387 -8.852 2.443 1 96.31 182 GLN A C 1
ATOM 1514 O O . GLN A 1 182 ? 2.352 -9.453 3.52 1 96.31 182 GLN A O 1
ATOM 1519 N N . ALA A 1 183 ? 3.32 -9.055 1.545 1 95.62 183 ALA A N 1
ATOM 1520 C CA . ALA A 1 183 ? 4.441 -9.945 1.832 1 95.62 183 ALA A CA 1
ATOM 1521 C C . ALA A 1 183 ? 5.242 -9.453 3.035 1 95.62 183 ALA A C 1
ATOM 1523 O O . ALA A 1 183 ? 5.664 -10.25 3.877 1 95.62 183 ALA A O 1
ATOM 1524 N N . SER A 1 184 ? 5.477 -8.148 3.086 1 94.5 184 SER A N 1
ATOM 1525 C CA . SER A 1 184 ? 6.16 -7.559 4.234 1 94.5 184 SER A CA 1
ATOM 1526 C C . SER A 1 184 ? 5.398 -7.828 5.527 1 94.5 184 SER A C 1
ATOM 1528 O O . SER A 1 184 ? 5.984 -8.258 6.523 1 94.5 184 SER A O 1
ATOM 1530 N N . ARG A 1 185 ? 4.113 -7.637 5.484 1 94.19 185 ARG A N 1
ATOM 1531 C CA . ARG A 1 185 ? 3.25 -7.879 6.637 1 94.19 185 ARG A CA 1
ATOM 1532 C C . ARG A 1 185 ? 3.307 -9.344 7.066 1 94.19 185 ARG A C 1
ATOM 1534 O O . ARG A 1 185 ? 3.434 -9.641 8.25 1 94.19 185 ARG A O 1
ATOM 1541 N N . SER A 1 186 ? 3.244 -10.195 6.121 1 93.19 186 SER A N 1
ATOM 1542 C CA . SER A 1 186 ? 3.213 -11.633 6.371 1 93.19 186 SER A CA 1
ATOM 1543 C C . SER A 1 186 ? 4.512 -12.109 7.016 1 93.19 186 SER A C 1
ATOM 1545 O O . SER A 1 186 ? 4.496 -13.008 7.863 1 93.19 186 SER A O 1
ATOM 1547 N N . GLN A 1 187 ? 5.574 -11.547 6.578 1 92.12 187 GLN A N 1
ATOM 1548 C CA . GLN A 1 187 ? 6.867 -11.977 7.094 1 92.12 187 GLN A CA 1
ATOM 1549 C C . GLN A 1 187 ? 6.98 -11.711 8.594 1 92.12 187 GLN A C 1
ATOM 1551 O O . GLN A 1 187 ? 7.738 -12.383 9.297 1 92.12 187 GLN A O 1
ATOM 1556 N N . GLN A 1 188 ? 6.168 -10.789 9.125 1 89.56 188 GLN A N 1
ATOM 1557 C CA . GLN A 1 188 ? 6.23 -10.43 10.531 1 89.56 188 GLN A CA 1
ATOM 1558 C C . GLN A 1 188 ? 5.312 -11.312 11.375 1 89.56 188 GLN A C 1
ATOM 1560 O O . GLN A 1 188 ? 5.289 -11.203 12.602 1 89.56 188 GLN A O 1
ATOM 1565 N N . GLN A 1 189 ? 4.648 -12.164 10.719 1 90.69 189 GLN A N 1
ATOM 1566 C CA . GLN A 1 189 ? 3.711 -13.047 11.406 1 90.69 189 GLN A CA 1
ATOM 1567 C C . GLN A 1 189 ? 4.254 -14.477 11.477 1 90.69 189 GLN A C 1
ATOM 1569 O O . GLN A 1 189 ? 5.02 -14.898 10.609 1 90.69 189 GLN A O 1
ATOM 1574 N N . GLN A 1 190 ? 3.857 -15.156 12.438 1 84.75 190 GLN A N 1
ATOM 1575 C CA . GLN A 1 190 ? 4.289 -16.547 12.578 1 84.75 190 GLN A CA 1
ATOM 1576 C C . GLN A 1 190 ? 3.535 -17.453 11.617 1 84.75 190 GLN A C 1
ATOM 1578 O O . GLN A 1 190 ? 4.141 -18.281 10.93 1 84.75 190 GLN A O 1
ATOM 1583 N N . ASN A 1 191 ? 2.166 -17.281 11.523 1 88.12 191 ASN A N 1
ATOM 1584 C CA . ASN A 1 191 ? 1.337 -18.141 10.688 1 88.12 191 ASN A CA 1
ATOM 1585 C C . ASN A 1 191 ? 0.349 -17.328 9.859 1 88.12 191 ASN A C 1
ATOM 1587 O O . ASN A 1 191 ? -0.865 -17.469 10.016 1 88.12 191 ASN A O 1
ATOM 1591 N N . PRO A 1 192 ? 0.95 -16.625 8.93 1 92.12 192 PRO A N 1
ATOM 1592 C CA . PRO A 1 192 ? 0.012 -15.844 8.117 1 92.12 192 PRO A CA 1
ATOM 1593 C C . PRO A 1 192 ? -0.921 -16.734 7.289 1 92.12 192 PRO A C 1
ATOM 1595 O O . PRO A 1 192 ? -0.49 -17.75 6.746 1 92.12 192 PRO A O 1
ATOM 1598 N N . ILE A 1 193 ? -2.139 -16.344 7.113 1 92.31 193 ILE A N 1
ATOM 1599 C CA . ILE A 1 193 ? -3.213 -17.109 6.508 1 92.31 193 ILE A CA 1
ATOM 1600 C C . ILE A 1 193 ? -2.854 -17.453 5.062 1 92.31 193 ILE A C 1
ATOM 1602 O O . ILE A 1 193 ? -3.021 -18.594 4.621 1 92.31 193 ILE A O 1
ATOM 1606 N N . GLU A 1 194 ? -2.361 -16.453 4.301 1 93.5 194 GLU A N 1
ATOM 1607 C CA . GLU A 1 194 ? -2.113 -16.672 2.877 1 93.5 194 GLU A CA 1
ATOM 1608 C C . GLU A 1 194 ? -1 -17.688 2.652 1 93.5 194 GLU A C 1
ATOM 1610 O O . GLU A 1 194 ? -1.045 -18.469 1.694 1 93.5 194 GLU A O 1
ATOM 1615 N N . LYS A 1 195 ? -0.024 -17.719 3.553 1 89.5 195 LYS A N 1
ATOM 1616 C CA . LYS A 1 195 ? 1.046 -18.703 3.432 1 89.5 195 LYS A CA 1
ATOM 1617 C C . LYS A 1 195 ? 0.546 -20.094 3.785 1 89.5 195 LYS A C 1
ATOM 1619 O O . LYS A 1 195 ? 0.946 -21.094 3.16 1 89.5 195 LYS A O 1
ATOM 1624 N N . GLN A 1 196 ? -0.254 -20.172 4.781 1 92.38 196 GLN A N 1
ATOM 1625 C CA . GLN A 1 196 ? -0.833 -21.453 5.168 1 92.38 196 GLN A CA 1
ATOM 1626 C C . GLN A 1 196 ? -1.665 -22.031 4.031 1 92.38 196 GLN A C 1
ATOM 1628 O O . GLN A 1 196 ? -1.597 -23.234 3.764 1 92.38 196 GLN A O 1
ATOM 1633 N N . LEU A 1 197 ? -2.371 -21.172 3.369 1 94.56 197 LEU A N 1
ATOM 1634 C CA . LEU A 1 197 ? -3.225 -21.625 2.279 1 94.56 197 LEU A CA 1
ATOM 1635 C C . LEU A 1 197 ? -2.396 -21.969 1.047 1 94.56 197 LEU A C 1
ATOM 1637 O O . LEU A 1 197 ? -2.875 -22.672 0.148 1 94.56 197 LEU A O 1
ATOM 1641 N N . ASP A 1 198 ? -1.185 -21.422 0.998 1 91.19 198 ASP A N 1
ATOM 1642 C CA . ASP A 1 198 ? -0.28 -21.734 -0.105 1 91.19 198 ASP A CA 1
ATOM 1643 C C . ASP A 1 198 ? 0.228 -23.172 -0.007 1 91.19 198 ASP A C 1
ATOM 1645 O O . ASP A 1 198 ? 0.757 -23.703 -0.978 1 91.19 198 ASP A O 1
ATOM 1649 N N . ASP A 1 199 ? 0.091 -23.766 1.127 1 87.5 199 ASP A N 1
ATOM 1650 C CA . ASP A 1 199 ? 0.414 -25.172 1.316 1 87.5 199 ASP A CA 1
ATOM 1651 C C . ASP A 1 199 ? -0.671 -26.062 0.724 1 87.5 199 ASP A C 1
ATOM 1653 O O . ASP A 1 199 ? -1.854 -25.906 1.032 1 87.5 199 ASP A O 1
ATOM 1657 N N . LYS A 1 200 ? -0.264 -26.984 -0.016 1 85.31 200 LYS A N 1
ATOM 1658 C CA . LYS A 1 200 ? -1.211 -27.781 -0.776 1 85.31 200 LYS A CA 1
ATOM 1659 C C . LYS A 1 200 ? -2.104 -28.609 0.152 1 85.31 200 LYS A C 1
ATOM 1661 O O . LYS A 1 200 ? -3.312 -28.703 -0.067 1 85.31 200 LYS A O 1
ATOM 1666 N N . MET A 1 201 ? -1.553 -29.219 1.169 1 85.75 201 MET A N 1
ATOM 1667 C CA . MET A 1 201 ? -2.348 -30.062 2.07 1 85.75 201 MET A CA 1
ATOM 1668 C C . MET A 1 201 ? -3.35 -29.203 2.848 1 85.75 201 MET A C 1
ATOM 1670 O O . MET A 1 201 ? -4.508 -29.594 3 1 85.75 201 MET A O 1
ATOM 1674 N N . ALA A 1 202 ? -2.867 -28.094 3.389 1 91.38 202 ALA A N 1
ATOM 1675 C CA . ALA A 1 202 ? -3.768 -27.188 4.082 1 91.38 202 ALA A CA 1
ATOM 1676 C C . ALA A 1 202 ? -4.871 -26.688 3.152 1 91.38 202 ALA A C 1
ATOM 1678 O O . ALA A 1 202 ? -6.027 -26.562 3.562 1 91.38 202 ALA A O 1
ATOM 1679 N N . ALA A 1 203 ? -4.484 -26.453 1.908 1 93.81 203 ALA A N 1
ATOM 1680 C CA . ALA A 1 203 ? -5.445 -26 0.911 1 93.81 203 ALA A CA 1
ATOM 1681 C C . ALA A 1 203 ? -6.504 -27.062 0.634 1 93.81 203 ALA A C 1
ATOM 1683 O O . ALA A 1 203 ? -7.695 -26.75 0.544 1 93.81 203 ALA A O 1
ATOM 1684 N N . TYR A 1 204 ? -6.094 -28.281 0.498 1 92.62 204 TYR A N 1
ATOM 1685 C CA . TYR A 1 204 ? -7.02 -29.375 0.21 1 92.62 204 TYR A CA 1
ATOM 1686 C C . TYR A 1 204 ? -7.949 -29.625 1.391 1 92.62 204 TYR A C 1
ATOM 1688 O O . TYR A 1 204 ? -9.109 -29.984 1.205 1 92.62 204 TYR A O 1
ATOM 1696 N N . ASN A 1 205 ? -7.414 -29.469 2.592 1 93.5 205 ASN A N 1
ATOM 1697 C CA . ASN A 1 205 ? -8.281 -29.562 3.762 1 93.5 205 ASN A CA 1
ATOM 1698 C C . ASN A 1 205 ? -9.414 -28.547 3.703 1 93.5 205 ASN A C 1
ATOM 1700 O O . ASN A 1 205 ? -10.57 -28.875 3.967 1 93.5 205 ASN A O 1
ATOM 1704 N N . LEU A 1 206 ? -9.078 -27.312 3.404 1 96.25 206 LEU A N 1
ATOM 1705 C CA . LEU A 1 206 ? -10.117 -26.297 3.268 1 96.25 206 LEU A CA 1
ATOM 1706 C C . LEU A 1 206 ? -11.062 -26.641 2.121 1 96.25 206 LEU A C 1
ATOM 1708 O O . LEU A 1 206 ? -12.273 -26.438 2.238 1 96.25 206 LEU A O 1
ATOM 1712 N N . ALA A 1 207 ? -10.484 -27.125 1.003 1 96.06 207 ALA A N 1
ATOM 1713 C CA . ALA A 1 207 ? -11.297 -27.531 -0.14 1 96.06 207 ALA A CA 1
ATOM 1714 C C . ALA A 1 207 ? -12.32 -28.578 0.259 1 96.06 207 ALA A C 1
ATOM 1716 O O . ALA A 1 207 ? -13.477 -28.531 -0.17 1 96.06 207 ALA A O 1
ATOM 1717 N N . ASP A 1 208 ? -11.898 -29.5 1.082 1 95.75 208 ASP A N 1
ATOM 1718 C CA . ASP A 1 208 ? -12.797 -30.547 1.57 1 95.75 208 ASP A CA 1
ATOM 1719 C C . ASP A 1 208 ? -13.922 -29.953 2.404 1 95.75 208 ASP A C 1
ATOM 1721 O O . ASP A 1 208 ? -15.086 -30.328 2.25 1 95.75 208 ASP A O 1
ATOM 1725 N N . MET A 1 209 ? -13.586 -29.016 3.24 1 96 209 MET A N 1
ATOM 1726 C CA . MET A 1 209 ? -14.586 -28.375 4.094 1 96 209 MET A CA 1
ATOM 1727 C C . MET A 1 209 ? -15.578 -27.578 3.258 1 96 209 MET A C 1
ATOM 1729 O O . MET A 1 209 ? -16.75 -27.469 3.619 1 96 209 MET A O 1
ATOM 1733 N N . LEU A 1 210 ? -15.125 -27.062 2.154 1 96.06 210 LEU A N 1
ATOM 1734 C CA . LEU A 1 210 ? -15.953 -26.281 1.249 1 96.06 210 LEU A CA 1
ATOM 1735 C C . LEU A 1 210 ? -16.672 -27.188 0.254 1 96.06 210 LEU A C 1
ATOM 1737 O O . LEU A 1 210 ? -17.406 -26.703 -0.608 1 96.06 210 LEU A O 1
ATOM 1741 N N . ARG A 1 211 ? -16.375 -28.484 0.225 1 94.69 211 ARG A N 1
ATOM 1742 C CA . ARG A 1 211 ? -17 -29.5 -0.611 1 94.69 211 ARG A CA 1
ATOM 1743 C C . ARG A 1 211 ? -16.656 -29.281 -2.082 1 94.69 211 ARG A C 1
ATOM 1745 O O . ARG A 1 211 ? -17.531 -29.391 -2.947 1 94.69 211 ARG A O 1
ATOM 1752 N N . LEU A 1 212 ? -15.461 -28.938 -2.289 1 94.94 212 LEU A N 1
ATOM 1753 C CA . LEU A 1 212 ? -14.969 -28.797 -3.656 1 94.94 212 LEU A CA 1
ATOM 1754 C C . LEU A 1 212 ? -14.453 -30.141 -4.184 1 94.94 212 LEU A C 1
ATOM 1756 O O . LEU A 1 212 ? -13.883 -30.922 -3.43 1 94.94 212 LEU A O 1
ATOM 1760 N N . ASN A 1 213 ? -14.648 -30.312 -5.473 1 92.12 213 ASN A N 1
ATOM 1761 C CA . ASN A 1 213 ? -13.977 -31.438 -6.129 1 92.12 213 ASN A CA 1
ATOM 1762 C C . ASN A 1 213 ? -12.477 -31.188 -6.246 1 92.12 213 ASN A C 1
ATOM 1764 O O . ASN A 1 213 ? -12.047 -30.141 -6.719 1 92.12 213 ASN A O 1
ATOM 1768 N N . ARG A 1 214 ? -11.68 -32.062 -5.723 1 91.75 214 ARG A N 1
ATOM 1769 C CA . ARG A 1 214 ? -10.227 -31.984 -5.832 1 91.75 214 ARG A CA 1
ATOM 1770 C C . ARG A 1 214 ? -9.625 -33.375 -6.062 1 91.75 214 ARG A C 1
ATOM 1772 O O . ARG A 1 214 ? -10.273 -34.375 -5.809 1 91.75 214 ARG A O 1
ATOM 1779 N N . PRO A 1 215 ? -8.43 -33.438 -6.543 1 89.75 215 PRO A N 1
ATOM 1780 C CA . PRO A 1 215 ? -7.812 -34.75 -6.754 1 89.75 215 PRO A CA 1
ATOM 1781 C C . PRO A 1 215 ? -7.465 -35.438 -5.441 1 89.75 215 PRO A C 1
ATOM 1783 O O . PRO A 1 215 ? -7.281 -34.781 -4.414 1 89.75 215 PRO A O 1
ATOM 1786 N N . TRP A 1 216 ? -7.43 -36.719 -5.609 1 91.69 216 TRP A N 1
ATOM 1787 C CA . TRP A 1 216 ? -6.879 -37.469 -4.488 1 91.69 216 TRP A CA 1
ATOM 1788 C C . TRP A 1 216 ? -5.41 -37.125 -4.27 1 91.69 216 TRP A C 1
ATOM 1790 O O . TRP A 1 216 ? -4.652 -36.969 -5.23 1 91.69 216 TRP A O 1
ATOM 1800 N N . THR A 1 217 ? -5.016 -37.031 -3.01 1 91.88 217 THR A N 1
ATOM 1801 C CA . THR A 1 217 ? -3.617 -36.812 -2.658 1 91.88 217 THR A CA 1
ATOM 1802 C C . THR A 1 217 ? -3.203 -37.719 -1.505 1 91.88 217 THR A C 1
ATOM 1804 O O . THR A 1 217 ? -4.031 -38.094 -0.672 1 91.88 217 THR A O 1
ATOM 1807 N N . SER A 1 218 ? -1.887 -38.062 -1.562 1 90.06 218 SER A N 1
ATOM 1808 C CA . SER A 1 218 ? -1.37 -38.812 -0.423 1 90.06 218 SER A CA 1
ATOM 1809 C C . SER A 1 218 ? -1.423 -38 0.855 1 90.06 218 SER A C 1
ATOM 1811 O O . SER A 1 218 ? -1.18 -36.781 0.828 1 90.06 218 SER A O 1
ATOM 1813 N N . PRO A 1 219 ? -1.686 -38.562 1.987 1 84.44 219 PRO A N 1
ATOM 1814 C CA . PRO A 1 219 ? -1.958 -37.812 3.219 1 84.44 219 PRO A CA 1
ATOM 1815 C C . PRO A 1 219 ? -0.688 -37.281 3.885 1 84.44 219 PRO A C 1
ATOM 1817 O O . PRO A 1 219 ? -0.76 -36.438 4.777 1 84.44 219 PRO A O 1
ATOM 1820 N N . VAL A 1 220 ? 0.448 -37.844 3.477 1 85.19 220 VAL A N 1
ATOM 1821 C CA . VAL A 1 220 ? 1.674 -37.438 4.152 1 85.19 220 VAL A CA 1
ATOM 1822 C C . VAL A 1 220 ? 2.762 -37.156 3.121 1 85.19 220 VAL A C 1
ATOM 1824 O O . VAL A 1 220 ? 2.729 -37.688 2.01 1 85.19 220 VAL A O 1
ATOM 1827 N N . TYR A 1 221 ? 3.611 -36.312 3.521 1 88.75 221 TYR A N 1
ATOM 1828 C CA . TYR A 1 221 ? 4.832 -36.094 2.754 1 88.75 221 TYR A CA 1
ATOM 1829 C C . TYR A 1 221 ? 5.879 -37.156 3.074 1 88.75 221 TYR A C 1
ATOM 1831 O O . TYR A 1 221 ? 6.039 -37.531 4.23 1 88.75 221 TYR A O 1
ATOM 1839 N N . ILE A 1 222 ? 6.492 -37.688 2.047 1 91.88 222 ILE A N 1
ATOM 1840 C CA . ILE A 1 222 ? 7.465 -38.75 2.262 1 91.88 222 ILE A CA 1
ATOM 1841 C C . ILE A 1 222 ? 8.688 -38.5 1.385 1 91.88 222 ILE A C 1
ATOM 1843 O O . ILE A 1 222 ? 8.625 -37.75 0.397 1 91.88 222 ILE A O 1
ATOM 1847 N N . GLY A 1 223 ? 9.797 -39.031 1.86 1 94.06 223 GLY A N 1
ATOM 1848 C CA . GLY A 1 223 ? 10.961 -39.062 0.985 1 94.06 223 GLY A CA 1
ATOM 1849 C C . GLY A 1 223 ? 10.75 -39.906 -0.258 1 94.06 223 GLY A C 1
ATOM 1850 O O . GLY A 1 223 ? 9.977 -40.844 -0.237 1 94.06 223 GLY A O 1
ATOM 1851 N N . PHE A 1 224 ? 11.477 -39.531 -1.28 1 95.25 224 PHE A N 1
ATOM 1852 C CA . PHE A 1 224 ? 11.188 -40.188 -2.561 1 95.25 224 PHE A CA 1
ATOM 1853 C C . PHE A 1 224 ? 11.422 -41.688 -2.48 1 95.25 224 PHE A C 1
ATOM 1855 O O . PHE A 1 224 ? 10.719 -42.469 -3.133 1 95.25 224 PHE A O 1
ATOM 1862 N N . GLU A 1 225 ? 12.414 -42.062 -1.72 1 93.94 225 GLU A N 1
ATOM 1863 C CA . GLU A 1 225 ? 12.75 -43.5 -1.608 1 93.94 225 GLU A CA 1
ATOM 1864 C C . GLU A 1 225 ? 11.555 -44.312 -1.145 1 93.94 225 GLU A C 1
ATOM 1866 O O . GLU A 1 225 ? 11.461 -45.5 -1.443 1 93.94 225 GLU A O 1
ATOM 1871 N N . THR A 1 226 ? 10.664 -43.625 -0.472 1 94.19 226 THR A N 1
ATOM 1872 C CA . THR A 1 226 ? 9.523 -44.344 0.093 1 94.19 226 THR A CA 1
ATOM 1873 C C . THR A 1 226 ? 8.273 -44.156 -0.767 1 94.19 226 THR A C 1
ATOM 1875 O O . THR A 1 226 ? 7.211 -44.688 -0.459 1 94.19 226 THR A O 1
ATOM 1878 N N . VAL A 1 227 ? 8.344 -43.406 -1.82 1 95 227 VAL A N 1
ATOM 1879 C CA . VAL A 1 227 ? 7.211 -43.219 -2.719 1 95 227 VAL A CA 1
ATOM 1880 C C . VAL A 1 227 ? 6.902 -44.531 -3.441 1 95 227 VAL A C 1
ATOM 1882 O O . VAL A 1 227 ? 7.777 -45.094 -4.082 1 95 227 VAL A O 1
ATOM 1885 N N . PRO A 1 228 ? 5.691 -45.031 -3.312 1 93.75 228 PRO A N 1
ATOM 1886 C CA . PRO A 1 228 ? 5.367 -46.281 -3.998 1 93.75 228 PRO A CA 1
ATOM 1887 C C . PRO A 1 228 ? 5.289 -46.125 -5.516 1 93.75 228 PRO A C 1
ATOM 1889 O O . PRO A 1 228 ? 4.82 -45.094 -6.008 1 93.75 228 PRO A O 1
ATOM 1892 N N . GLU A 1 229 ? 5.738 -47.156 -6.215 1 94.25 229 GLU A N 1
ATOM 1893 C CA . GLU A 1 229 ? 5.57 -47.188 -7.664 1 94.25 229 GLU A CA 1
ATOM 1894 C C . GLU A 1 229 ? 4.129 -47.5 -8.047 1 94.25 229 GLU A C 1
ATOM 1896 O O . GLU A 1 229 ? 3.709 -48.656 -8 1 94.25 229 GLU A O 1
ATOM 1901 N N . GLN A 1 230 ? 3.404 -46.438 -8.312 1 92.25 230 GLN A N 1
ATOM 1902 C CA . GLN A 1 230 ? 2.002 -46.562 -8.703 1 92.25 230 GLN A CA 1
ATOM 1903 C C . GLN A 1 230 ? 1.706 -45.75 -9.953 1 92.25 230 GLN A C 1
ATOM 1905 O O . GLN A 1 230 ? 2.27 -44.656 -10.141 1 92.25 230 GLN A O 1
ATOM 1910 N N . TYR A 1 231 ? 0.867 -46.344 -10.797 1 91.31 231 TYR A N 1
ATOM 1911 C CA . TYR A 1 231 ? 0.489 -45.656 -12.047 1 91.31 231 TYR A CA 1
ATOM 1912 C C . TYR A 1 231 ? -1.023 -45.688 -12.227 1 91.31 231 TYR A C 1
ATOM 1914 O O . TYR A 1 231 ? -1.691 -46.656 -11.859 1 91.31 231 TYR A O 1
ATOM 1922 N N . PRO A 1 232 ? -1.665 -44.688 -12.742 1 90.31 232 PRO A N 1
ATOM 1923 C CA . PRO A 1 232 ? -1.071 -43.375 -13 1 90.31 232 PRO A CA 1
ATOM 1924 C C . PRO A 1 232 ? -1.026 -42.5 -11.758 1 90.31 232 PRO A C 1
ATOM 1926 O O . PRO A 1 232 ? -1.894 -42.625 -10.883 1 90.31 232 PRO A O 1
ATOM 1929 N N . THR A 1 233 ? -0.003 -41.719 -11.617 1 92.12 233 THR A N 1
ATOM 1930 C CA . THR A 1 233 ? 0.106 -40.812 -10.469 1 92.12 233 THR A CA 1
ATOM 1931 C C . THR A 1 233 ? 0.972 -39.625 -10.805 1 92.12 233 THR A C 1
ATOM 1933 O O . THR A 1 233 ? 1.797 -39.656 -11.719 1 92.12 233 THR A O 1
ATOM 1936 N N . VAL A 1 234 ? 0.63 -38.562 -10.141 1 91.56 234 VAL A N 1
ATOM 1937 C CA . VAL A 1 234 ? 1.484 -37.375 -10.219 1 91.56 234 VAL A CA 1
ATOM 1938 C C . VAL A 1 234 ? 2.332 -37.25 -8.953 1 91.56 234 VAL A C 1
ATOM 1940 O O . VAL A 1 234 ? 1.813 -37.375 -7.836 1 91.56 234 VAL A O 1
ATOM 1943 N N . ILE A 1 235 ? 3.609 -37.125 -9.125 1 93.62 235 ILE A N 1
ATOM 1944 C CA . ILE A 1 235 ? 4.531 -36.938 -8.008 1 93.62 235 ILE A CA 1
ATOM 1945 C C . ILE A 1 235 ? 5.008 -35.5 -7.953 1 93.62 235 ILE A C 1
ATOM 1947 O O . ILE A 1 235 ? 5.551 -34.969 -8.93 1 93.62 235 ILE A O 1
ATOM 1951 N N . LYS A 1 236 ? 4.773 -34.844 -6.812 1 91.31 236 LYS A N 1
ATOM 1952 C CA . LYS A 1 236 ? 5.094 -33.438 -6.672 1 91.31 236 LYS A CA 1
ATOM 1953 C C . LYS A 1 236 ? 5.891 -33.156 -5.398 1 91.31 236 LYS A C 1
ATOM 1955 O O . LYS A 1 236 ? 5.637 -33.781 -4.363 1 91.31 236 LYS A O 1
ATOM 1960 N N . PRO A 1 237 ? 6.867 -32.25 -5.551 1 91 237 PRO A N 1
ATOM 1961 C CA . PRO A 1 237 ? 7.535 -31.828 -4.324 1 91 237 PRO A CA 1
ATOM 1962 C C . PRO A 1 237 ? 6.68 -30.875 -3.49 1 91 237 PRO A C 1
ATOM 1964 O O . PRO A 1 237 ? 5.781 -30.219 -4.023 1 91 237 PRO A O 1
ATOM 1967 N N . THR A 1 238 ? 6.957 -30.797 -2.178 1 83.06 238 THR A N 1
ATOM 1968 C CA . THR A 1 238 ? 6.215 -29.922 -1.283 1 83.06 238 THR A CA 1
ATOM 1969 C C . THR A 1 238 ? 6.539 -28.453 -1.573 1 83.06 238 THR A C 1
ATOM 1971 O O . THR A 1 238 ? 5.684 -27.578 -1.413 1 83.06 238 THR A O 1
ATOM 1974 N N . GLU A 1 239 ? 7.766 -28.188 -1.835 1 75.75 239 GLU A N 1
ATOM 1975 C CA . GLU A 1 239 ? 8.211 -26.828 -2.076 1 75.75 239 GLU A CA 1
ATOM 1976 C C . GLU A 1 239 ? 8.633 -26.625 -3.531 1 75.75 239 GLU A C 1
ATOM 1978 O O . GLU A 1 239 ? 9.805 -26.766 -3.871 1 75.75 239 GLU A O 1
ATOM 1983 N N . GLY A 1 240 ? 7.711 -26.703 -4.41 1 71.5 240 GLY A N 1
ATOM 1984 C CA . GLY A 1 240 ? 8.047 -26.516 -5.812 1 71.5 240 GLY A CA 1
ATOM 1985 C C . GLY A 1 240 ? 7.309 -25.344 -6.449 1 71.5 240 GLY A C 1
ATOM 1986 O O . GLY A 1 240 ? 6.262 -24.922 -5.957 1 71.5 240 GLY A O 1
ATOM 1987 N N . ALA A 1 241 ? 8.031 -24.688 -7.379 1 67.25 241 ALA A N 1
ATOM 1988 C CA . ALA A 1 241 ? 7.434 -23.641 -8.195 1 67.25 241 ALA A CA 1
ATOM 1989 C C . ALA A 1 241 ? 7.699 -23.875 -9.68 1 67.25 241 ALA A C 1
ATOM 1991 O O . ALA A 1 241 ? 8.727 -24.453 -10.047 1 67.25 241 ALA A O 1
ATOM 1992 N N . GLY A 1 242 ? 6.773 -23.516 -10.539 1 69.38 242 GLY A N 1
ATOM 1993 C CA . GLY A 1 242 ? 6.98 -23.578 -11.977 1 69.38 242 GLY A CA 1
ATOM 1994 C C . GLY A 1 242 ? 7.086 -25 -12.5 1 69.38 242 GLY A C 1
ATOM 1995 O O . GLY A 1 242 ? 7.879 -25.281 -13.398 1 69.38 242 GLY A O 1
ATOM 1996 N N . SER A 1 243 ? 6.508 -25.891 -11.852 1 75.38 243 SER A N 1
ATOM 1997 C CA . SER A 1 243 ? 6.461 -27.297 -12.234 1 75.38 243 SER A CA 1
ATOM 1998 C C . SER A 1 243 ? 7.805 -27.984 -12.008 1 75.38 243 SER A C 1
ATOM 2000 O O . SER A 1 243 ? 8.016 -29.109 -12.461 1 75.38 243 SER A O 1
ATOM 2002 N N . ARG A 1 244 ? 8.695 -27.328 -11.367 1 81.06 244 ARG A N 1
ATOM 2003 C CA . ARG A 1 244 ? 9.961 -27.953 -11.047 1 81.06 244 ARG A CA 1
ATOM 2004 C C . ARG A 1 244 ? 9.758 -29.141 -10.102 1 81.06 244 ARG A C 1
ATOM 2006 O O . ARG A 1 244 ? 9.156 -28.984 -9.031 1 81.06 244 ARG A O 1
ATOM 2013 N N . GLY A 1 245 ? 10.172 -30.203 -10.57 1 87.75 245 GLY A N 1
ATOM 2014 C CA . GLY A 1 245 ? 10.102 -31.391 -9.727 1 87.75 245 GLY A CA 1
ATOM 2015 C C . GLY A 1 245 ? 8.781 -32.125 -9.852 1 87.75 245 GLY A C 1
ATOM 2016 O O . GLY A 1 245 ? 8.516 -33.062 -9.102 1 87.75 245 GLY A O 1
ATOM 2017 N N . VAL A 1 246 ? 8.008 -31.719 -10.82 1 89.19 246 VAL A N 1
ATOM 2018 C CA . VAL A 1 246 ? 6.727 -32.406 -10.992 1 89.19 246 VAL A CA 1
ATOM 2019 C C . VAL A 1 246 ? 6.867 -33.5 -12.039 1 89.19 246 VAL A C 1
ATOM 2021 O O . VAL A 1 246 ? 7.316 -33.25 -13.156 1 89.19 246 VAL A O 1
ATOM 2024 N N . TYR A 1 247 ? 6.465 -34.719 -11.672 1 91.5 247 TYR A N 1
ATOM 2025 C CA . TYR A 1 247 ? 6.57 -35.875 -12.547 1 91.5 247 TYR A CA 1
ATOM 2026 C C . TYR A 1 247 ? 5.203 -36.531 -12.766 1 91.5 247 TYR A C 1
ATOM 2028 O O . TYR A 1 247 ? 4.488 -36.812 -11.805 1 91.5 247 TYR A O 1
ATOM 2036 N N . LEU A 1 248 ? 4.855 -36.719 -14 1 90.62 248 LEU A N 1
ATOM 2037 C CA . LEU A 1 248 ? 3.662 -37.469 -14.367 1 90.62 248 LEU A CA 1
ATOM 2038 C C . LEU A 1 248 ? 4.008 -38.938 -14.648 1 90.62 248 LEU A C 1
ATOM 2040 O O . LEU A 1 248 ? 4.504 -39.25 -15.734 1 90.62 248 LEU A O 1
ATOM 2044 N N . ALA A 1 249 ? 3.705 -39.781 -13.711 1 92.38 249 ALA A N 1
ATOM 2045 C CA . ALA A 1 249 ? 3.912 -41.188 -13.914 1 92.38 249 ALA A CA 1
ATOM 2046 C C . ALA A 1 249 ? 2.662 -41.875 -14.484 1 92.38 249 ALA A C 1
ATOM 2048 O O . ALA A 1 249 ? 1.82 -42.375 -13.734 1 92.38 249 ALA A O 1
ATOM 2049 N N . MET A 1 250 ? 2.6 -41.938 -15.75 1 89.62 250 MET A N 1
ATOM 2050 C CA . MET A 1 250 ? 1.416 -42.469 -16.438 1 89.62 250 MET A CA 1
ATOM 2051 C C . MET A 1 250 ? 1.452 -44 -16.5 1 89.62 250 MET A C 1
ATOM 2053 O O . MET A 1 250 ? 0.469 -44.656 -16.172 1 89.62 250 MET A O 1
ATOM 2057 N N . GLU A 1 251 ? 2.549 -44.5 -16.969 1 91.38 251 GLU A N 1
ATOM 2058 C CA . GLU A 1 251 ? 2.885 -45.906 -17.094 1 91.38 251 GLU A CA 1
ATOM 2059 C C . GLU A 1 251 ? 4.348 -46.156 -16.734 1 91.38 251 GLU A C 1
ATOM 2061 O O . GLU A 1 251 ? 5.145 -45.219 -16.672 1 91.38 251 GLU A O 1
ATOM 2066 N N . PRO A 1 252 ? 4.633 -47.406 -16.422 1 92.94 252 PRO A N 1
ATOM 2067 C CA . PRO A 1 252 ? 6.008 -47.719 -16.016 1 92.94 252 PRO A CA 1
ATOM 2068 C C . PRO A 1 252 ? 7.047 -47.219 -17 1 92.94 252 PRO A C 1
ATOM 2070 O O . PRO A 1 252 ? 8.148 -46.844 -16.609 1 92.94 252 PRO A O 1
ATOM 2073 N N . ASN A 1 253 ? 6.68 -47.188 -18.234 1 93.5 253 ASN A N 1
ATOM 2074 C CA . ASN A 1 253 ? 7.641 -46.781 -19.25 1 93.5 253 ASN A CA 1
ATOM 2075 C C . ASN A 1 253 ? 7.312 -45.375 -19.797 1 93.5 253 ASN A C 1
ATOM 2077 O O . ASN A 1 253 ? 7.801 -45 -20.859 1 93.5 253 ASN A O 1
ATOM 2081 N N . GLN A 1 254 ? 6.453 -44.719 -19.141 1 93.12 254 GLN A N 1
ATOM 2082 C CA . GLN A 1 254 ? 6.039 -43.406 -19.578 1 93.12 254 GLN A CA 1
ATOM 2083 C C . GLN A 1 254 ? 5.914 -42.438 -18.391 1 93.12 254 GLN A C 1
ATOM 2085 O O . GLN A 1 254 ? 4.805 -42.094 -17.984 1 93.12 254 GLN A O 1
ATOM 2090 N N . ILE A 1 255 ? 7.055 -41.969 -17.922 1 93.5 255 ILE A N 1
ATOM 2091 C CA . ILE A 1 255 ? 7.133 -40.969 -16.875 1 93.5 255 ILE A CA 1
ATOM 2092 C C . ILE A 1 255 ? 7.688 -39.656 -17.438 1 93.5 255 ILE A C 1
ATOM 2094 O O . ILE A 1 255 ? 8.719 -39.656 -18.109 1 93.5 255 ILE A O 1
ATOM 2098 N N . ILE A 1 256 ? 6.98 -38.594 -17.203 1 89.88 256 ILE A N 1
ATOM 2099 C CA . ILE A 1 256 ? 7.359 -37.344 -17.828 1 89.88 256 ILE A CA 1
ATOM 2100 C C . ILE A 1 256 ? 7.727 -36.312 -16.766 1 89.88 256 ILE A C 1
ATOM 2102 O O . ILE A 1 256 ? 6.965 -36.094 -15.812 1 89.88 256 ILE A O 1
ATOM 2106 N N . ASN A 1 257 ? 8.875 -35.781 -16.844 1 90.69 257 ASN A N 1
ATOM 2107 C CA . ASN A 1 257 ? 9.211 -34.562 -16.109 1 90.69 257 ASN A CA 1
ATOM 2108 C C . ASN A 1 257 ? 8.555 -33.312 -16.734 1 90.69 257 ASN A C 1
ATOM 2110 O O . ASN A 1 257 ? 8.93 -32.906 -17.828 1 90.69 257 ASN A O 1
ATOM 2114 N N . ILE A 1 258 ? 7.676 -32.719 -16.062 1 81.38 258 ILE A N 1
ATOM 2115 C CA . ILE A 1 258 ? 6.82 -31.672 -16.641 1 81.38 258 ILE A CA 1
ATOM 2116 C C . ILE A 1 258 ? 7.652 -30.438 -16.953 1 81.38 258 ILE A C 1
ATOM 2118 O O . ILE A 1 258 ? 7.43 -29.781 -17.969 1 81.38 258 ILE A O 1
ATOM 2122 N N . LYS A 1 259 ? 8.562 -30.094 -16.141 1 80.56 259 LYS A N 1
ATOM 2123 C CA . LYS A 1 259 ? 9.359 -28.891 -16.328 1 80.56 259 LYS A CA 1
ATOM 2124 C C . LYS A 1 259 ? 10.25 -29 -17.562 1 80.56 259 LYS A C 1
ATOM 2126 O O . LYS A 1 259 ? 10.336 -28.078 -18.375 1 80.56 259 LYS A O 1
ATOM 2131 N N . THR A 1 260 ? 10.867 -30.109 -17.766 1 81.94 260 THR A N 1
ATOM 2132 C CA . THR A 1 260 ? 11.844 -30.266 -18.828 1 81.94 260 THR A CA 1
ATOM 2133 C C . THR A 1 260 ? 11.227 -30.969 -20.031 1 81.94 260 THR A C 1
ATOM 2135 O O . THR A 1 260 ? 11.781 -30.938 -21.141 1 81.94 260 THR A O 1
ATOM 2138 N N . GLY A 1 261 ? 10.195 -31.641 -19.844 1 82.75 261 GLY A N 1
ATOM 2139 C CA . GLY A 1 261 ? 9.594 -32.438 -20.906 1 82.75 261 GLY A CA 1
ATOM 2140 C C . GLY A 1 261 ? 10.273 -33.781 -21.109 1 82.75 261 GLY A C 1
ATOM 2141 O O . GLY A 1 261 ? 9.906 -34.531 -22 1 82.75 261 GLY A O 1
ATOM 2142 N N . GLU A 1 262 ? 11.188 -34.031 -20.312 1 89.31 262 GLU A N 1
ATOM 2143 C CA . GLU A 1 262 ? 11.961 -35.281 -20.438 1 89.31 262 GLU A CA 1
ATOM 2144 C C . GLU A 1 262 ? 11.086 -36.5 -20.188 1 89.31 262 GLU A C 1
ATOM 2146 O O . GLU A 1 262 ? 10.289 -36.5 -19.25 1 89.31 262 GLU A O 1
ATOM 2151 N N . LEU A 1 263 ? 11.258 -37.5 -21.031 1 93.19 263 LEU A N 1
ATOM 2152 C CA . LEU A 1 263 ? 10.586 -38.781 -20.859 1 93.19 263 LEU A CA 1
ATOM 2153 C C . LEU A 1 263 ? 11.484 -39.812 -20.156 1 93.19 263 LEU A C 1
ATOM 2155 O O . LEU A 1 263 ? 12.617 -40.031 -20.578 1 93.19 263 LEU A O 1
ATOM 2159 N N . LEU A 1 264 ? 10.992 -40.312 -19.094 1 94.81 264 LEU A N 1
ATOM 2160 C CA . LEU A 1 264 ? 11.68 -41.344 -18.328 1 94.81 264 LEU A CA 1
ATOM 2161 C C . LEU A 1 264 ? 11.023 -42.688 -18.516 1 94.81 264 LEU A C 1
ATOM 2163 O O . LEU A 1 264 ? 9.797 -42.812 -18.484 1 94.81 264 LEU A O 1
ATOM 2167 N N . ASN A 1 265 ? 11.898 -43.719 -18.625 1 94.69 265 ASN A N 1
ATOM 2168 C CA . ASN A 1 265 ? 11.359 -45 -19.094 1 94.69 265 ASN A CA 1
ATOM 2169 C C . ASN A 1 265 ? 11.211 -46 -17.969 1 94.69 265 ASN A C 1
ATOM 2171 O O . ASN A 1 265 ? 10.789 -47.125 -18.188 1 94.69 265 ASN A O 1
ATOM 2175 N N . ASN A 1 266 ? 11.57 -45.719 -16.828 1 94.81 266 ASN A N 1
ATOM 2176 C CA . ASN A 1 266 ? 11.383 -46.594 -15.672 1 94.81 266 ASN A CA 1
ATOM 2177 C C . ASN A 1 266 ? 11.586 -45.844 -14.367 1 94.81 266 ASN A C 1
ATOM 2179 O O . ASN A 1 266 ? 11.984 -44.656 -14.383 1 94.81 266 ASN A O 1
ATOM 2183 N N . TRP A 1 267 ? 11.328 -46.469 -13.336 1 95.81 267 TRP A N 1
ATOM 2184 C CA . TRP A 1 267 ? 11.367 -45.875 -12 1 95.81 267 TRP A CA 1
ATOM 2185 C C . TRP A 1 267 ? 12.789 -45.5 -11.609 1 95.81 267 TRP A C 1
ATOM 2187 O O . TRP A 1 267 ? 13.016 -44.562 -10.867 1 95.81 267 TRP A O 1
ATOM 2197 N N . GLN A 1 268 ? 13.742 -46.312 -12.094 1 95.19 268 GLN A N 1
ATOM 2198 C CA . GLN A 1 268 ? 15.141 -46.031 -11.82 1 95.19 268 GLN A CA 1
ATOM 2199 C C . GLN A 1 268 ? 15.555 -44.688 -12.422 1 95.19 268 GLN A C 1
ATOM 2201 O O . GLN A 1 268 ? 16.281 -43.906 -11.797 1 95.19 268 GLN A O 1
ATOM 2206 N N . GLN A 1 269 ? 15.078 -44.5 -13.602 1 96.25 269 GLN A N 1
ATOM 2207 C CA . GLN A 1 269 ? 15.359 -43.219 -14.25 1 96.25 269 GLN A CA 1
ATOM 2208 C C . GLN A 1 269 ? 14.68 -42.062 -13.516 1 96.25 269 GLN A C 1
ATOM 2210 O O . GLN A 1 269 ? 15.227 -40.969 -13.438 1 96.25 269 GLN A O 1
ATOM 2215 N N . LEU A 1 270 ? 13.508 -42.344 -13.039 1 96.12 270 LEU A N 1
ATOM 2216 C CA . LEU A 1 270 ? 12.82 -41.344 -12.227 1 96.12 270 LEU A CA 1
ATOM 2217 C C . LEU A 1 270 ? 13.641 -41 -10.984 1 96.12 270 LEU A C 1
ATOM 2219 O O . LEU A 1 270 ? 13.844 -39.844 -10.672 1 96.12 270 LEU A O 1
ATOM 2223 N N . SER A 1 271 ? 14.109 -42 -10.32 1 95.44 271 SER A N 1
ATOM 2224 C CA . SER A 1 271 ? 14.93 -41.812 -9.133 1 95.44 271 SER A CA 1
ATOM 2225 C C . SER A 1 271 ? 16.172 -40.969 -9.445 1 95.44 271 SER A C 1
ATOM 2227 O O . SER A 1 271 ? 16.547 -40.094 -8.656 1 95.44 271 SER A O 1
ATOM 2229 N N . GLN A 1 272 ? 16.734 -41.219 -10.547 1 95.12 272 GLN A N 1
ATOM 2230 C CA . GLN A 1 272 ? 17.922 -40.469 -10.969 1 95.12 272 GLN A CA 1
ATOM 2231 C C . GLN A 1 272 ? 17.562 -39 -11.25 1 95.12 272 GLN A C 1
ATOM 2233 O O . GLN A 1 272 ? 18.312 -38.094 -10.867 1 95.12 272 GLN A O 1
ATOM 2238 N N . SER A 1 273 ? 16.469 -38.875 -11.938 1 95.25 273 SER A N 1
ATOM 2239 C CA . SER A 1 273 ? 16.016 -37.531 -12.258 1 95.25 273 SER A CA 1
ATOM 2240 C C . SER A 1 273 ? 15.734 -36.719 -10.992 1 95.25 273 SER A C 1
ATOM 2242 O O . SER A 1 273 ? 16.094 -35.562 -10.906 1 95.25 273 SER A O 1
ATOM 2244 N N . ILE A 1 274 ? 15.086 -37.281 -10.031 1 95.19 274 ILE A N 1
ATOM 2245 C CA . ILE A 1 274 ? 14.766 -36.625 -8.766 1 95.19 274 ILE A CA 1
ATOM 2246 C C . ILE A 1 274 ? 16.047 -36.281 -8.016 1 95.19 274 ILE A C 1
ATOM 2248 O O . ILE A 1 274 ? 16.188 -35.188 -7.469 1 95.19 274 ILE A O 1
ATOM 2252 N N . SER A 1 275 ? 17 -37.219 -8.055 1 93.75 275 SER A N 1
ATOM 2253 C CA . SER A 1 275 ? 18.297 -36.969 -7.434 1 93.75 275 SER A CA 1
ATOM 2254 C C . SER A 1 275 ? 19 -35.75 -8.07 1 93.75 275 SER A C 1
ATOM 2256 O O . SER A 1 275 ? 19.656 -35 -7.379 1 93.75 275 SER A O 1
ATOM 2258 N N . GLU A 1 276 ? 18.859 -35.719 -9.305 1 92.44 276 GLU A N 1
ATOM 2259 C CA . GLU A 1 276 ? 19.453 -34.594 -10.023 1 92.44 276 GLU A CA 1
ATOM 2260 C C . GLU A 1 276 ? 18.781 -33.281 -9.648 1 92.44 276 GLU A C 1
ATOM 2262 O O . GLU A 1 276 ? 19.469 -32.25 -9.43 1 92.44 276 GLU A O 1
ATOM 2267 N N . ASP A 1 277 ? 17.453 -33.281 -9.594 1 90.38 277 ASP A N 1
ATOM 2268 C CA . ASP A 1 277 ? 16.703 -32.094 -9.211 1 90.38 277 ASP A CA 1
ATOM 2269 C C . ASP A 1 277 ? 17.094 -31.625 -7.809 1 90.38 277 ASP A C 1
ATOM 2271 O O . ASP A 1 277 ? 17.219 -30.422 -7.562 1 90.38 277 ASP A O 1
ATOM 2275 N N . LEU A 1 278 ? 17.281 -32.5 -6.926 1 89.38 278 LEU A N 1
ATOM 2276 C CA . LEU A 1 278 ? 17.672 -32.188 -5.559 1 89.38 278 LEU A CA 1
ATOM 2277 C C . LEU A 1 278 ? 19.094 -31.641 -5.508 1 89.38 278 LEU A C 1
ATOM 2279 O O . LEU A 1 278 ? 19.359 -30.641 -4.844 1 89.38 278 LEU A O 1
ATOM 2283 N N . SER A 1 279 ? 19.969 -32.25 -6.309 1 88.38 279 SER A N 1
ATOM 2284 C CA . SER A 1 279 ? 21.375 -31.875 -6.312 1 88.38 279 SER A CA 1
ATOM 2285 C C . SER A 1 279 ? 21.578 -30.5 -6.922 1 88.38 279 SER A C 1
ATOM 2287 O O . SER A 1 279 ? 22.438 -29.734 -6.461 1 88.38 279 SER A O 1
ATOM 2289 N N . LYS A 1 280 ? 20.797 -30.266 -7.914 1 82.81 280 LYS A N 1
ATOM 2290 C CA . LYS A 1 280 ? 20.938 -29 -8.625 1 82.81 280 LYS A CA 1
ATOM 2291 C C . LYS A 1 280 ? 20.172 -27.891 -7.918 1 82.81 280 LYS A C 1
ATOM 2293 O O . LYS A 1 280 ? 20.219 -26.719 -8.328 1 82.81 280 LYS A O 1
ATOM 2298 N N . GLY A 1 281 ? 19.406 -28.266 -6.926 1 79.56 281 GLY A N 1
ATOM 2299 C CA . GLY A 1 281 ? 18.672 -27.281 -6.16 1 79.56 281 GLY A CA 1
ATOM 2300 C C . GLY A 1 281 ? 17.375 -26.859 -6.812 1 79.56 281 GLY A C 1
ATOM 2301 O O . GLY A 1 281 ? 16.766 -25.859 -6.43 1 79.56 281 GLY A O 1
ATOM 2302 N N . HIS A 1 282 ? 16.984 -27.594 -7.812 1 78.94 282 HIS A N 1
ATOM 2303 C CA . HIS A 1 282 ? 15.68 -27.344 -8.406 1 78.94 282 HIS A CA 1
ATOM 2304 C C . HIS A 1 282 ? 14.562 -27.672 -7.422 1 78.94 282 HIS A C 1
ATOM 2306 O O . HIS A 1 282 ? 13.5 -27.047 -7.461 1 78.94 282 HIS A O 1
ATOM 2312 N N . VAL A 1 283 ? 14.789 -28.688 -6.738 1 86.06 283 VAL A N 1
ATOM 2313 C CA . VAL A 1 283 ? 13.961 -29.047 -5.594 1 86.06 283 VAL A CA 1
ATOM 2314 C C . VAL A 1 283 ? 14.773 -28.938 -4.309 1 86.06 283 VAL A C 1
ATOM 2316 O O . VAL A 1 283 ? 15.898 -29.438 -4.234 1 86.06 283 VAL A O 1
ATOM 2319 N N . LEU A 1 284 ? 14.203 -28.312 -3.338 1 79.12 284 LEU A N 1
ATOM 2320 C CA . LEU A 1 284 ? 14.992 -27.938 -2.174 1 79.12 284 LEU A CA 1
ATOM 2321 C C . LEU A 1 284 ? 14.984 -29.047 -1.129 1 79.12 284 LEU A C 1
ATOM 2323 O O . LEU A 1 284 ? 15.969 -29.234 -0.405 1 79.12 284 LEU A O 1
ATOM 2327 N N . LYS A 1 285 ? 13.852 -29.703 -0.982 1 87 285 LYS A N 1
ATOM 2328 C CA . LYS A 1 285 ? 13.719 -30.719 0.051 1 87 285 LYS A CA 1
ATOM 2329 C C . LYS A 1 285 ? 13.227 -32.031 -0.539 1 87 285 LYS A C 1
ATOM 2331 O O . LYS A 1 285 ? 12.398 -32.031 -1.452 1 87 285 LYS A O 1
ATOM 2336 N N . ASP A 1 286 ? 13.719 -33.062 -0.025 1 92.81 286 ASP A N 1
ATOM 2337 C CA . ASP A 1 286 ? 13.266 -34.406 -0.425 1 92.81 286 ASP A CA 1
ATOM 2338 C C . ASP A 1 286 ? 11.953 -34.75 0.27 1 92.81 286 ASP A C 1
ATOM 2340 O O . ASP A 1 286 ? 11.914 -35.688 1.091 1 92.81 286 ASP A O 1
ATOM 2344 N N . GLU A 1 287 ? 11.008 -34.062 0.013 1 92.25 287 GLU A N 1
ATOM 2345 C CA . GLU A 1 287 ? 9.648 -34.25 0.515 1 92.25 287 GLU A CA 1
ATOM 2346 C C . GLU A 1 287 ? 8.625 -34.219 -0.62 1 92.25 287 GLU A C 1
ATOM 2348 O O . GLU A 1 287 ? 8.484 -33.219 -1.301 1 92.25 287 GLU A O 1
ATOM 2353 N N . TRP A 1 288 ? 7.957 -35.312 -0.745 1 92.88 288 TRP A N 1
ATOM 2354 C CA . TRP A 1 288 ? 7.109 -35.5 -1.917 1 92.88 288 TRP A CA 1
ATOM 2355 C C . TRP A 1 288 ? 5.719 -36 -1.513 1 92.88 288 TRP A C 1
ATOM 2357 O O . TRP A 1 288 ? 5.535 -36.531 -0.414 1 92.88 288 TRP A O 1
ATOM 2367 N N . TYR A 1 289 ? 4.77 -35.75 -2.352 1 91.81 289 TYR A N 1
ATOM 2368 C CA . TYR A 1 289 ? 3.432 -36.312 -2.223 1 91.81 289 TYR A CA 1
ATOM 2369 C C . TYR A 1 289 ? 2.889 -36.75 -3.58 1 91.81 289 TYR A C 1
ATOM 2371 O O . TYR A 1 289 ? 3.4 -36.312 -4.621 1 91.81 289 TYR A O 1
ATOM 2379 N N . MET A 1 290 ? 1.965 -37.625 -3.551 1 92.88 290 MET A N 1
ATOM 2380 C CA . MET A 1 290 ? 1.34 -38.125 -4.762 1 92.88 290 MET A CA 1
ATOM 2381 C C . MET A 1 290 ? -0.046 -37.531 -4.965 1 92.88 290 MET A C 1
ATOM 2383 O O . MET A 1 290 ? -0.754 -37.25 -3.994 1 92.88 290 MET A O 1
ATOM 2387 N N . GLU A 1 291 ? -0.364 -37.312 -6.203 1 91.75 291 GLU A N 1
ATOM 2388 C CA . GLU A 1 291 ? -1.678 -36.812 -6.59 1 91.75 291 GLU A CA 1
ATOM 2389 C C . GLU A 1 291 ? -2.258 -37.594 -7.75 1 91.75 291 GLU A C 1
ATOM 2391 O O . GLU A 1 291 ? -1.518 -38.062 -8.617 1 91.75 291 GLU A O 1
ATOM 2396 N N . GLU A 1 292 ? -3.557 -37.781 -7.676 1 89.44 292 GLU A N 1
ATOM 2397 C CA . GLU A 1 292 ? -4.242 -38.438 -8.789 1 89.44 292 GLU A CA 1
ATOM 2398 C C . GLU A 1 292 ? -4.039 -37.656 -10.086 1 89.44 292 GLU A C 1
ATOM 2400 O O . GLU A 1 292 ? -4.051 -36.438 -10.094 1 89.44 292 GLU A O 1
ATOM 2405 N N . LEU A 1 293 ? -3.75 -38.344 -11.156 1 85.31 293 LEU A N 1
ATOM 2406 C CA . LEU A 1 293 ? -3.645 -37.719 -12.469 1 85.31 293 LEU A CA 1
ATOM 2407 C C . LEU A 1 293 ? -5.023 -37.344 -13.008 1 85.31 293 LEU A C 1
ATOM 2409 O O . LEU A 1 293 ? -5.859 -38.219 -13.242 1 85.31 293 LEU A O 1
ATOM 2413 N N . VAL A 1 294 ? -5.223 -36.094 -13.117 1 81.12 294 VAL A N 1
ATOM 2414 C CA . VAL A 1 294 ? -6.477 -35.594 -13.688 1 81.12 294 VAL A CA 1
ATOM 2415 C C . VAL A 1 294 ? -6.32 -35.406 -15.195 1 81.12 294 VAL A C 1
ATOM 2417 O O . VAL A 1 294 ? -5.391 -34.719 -15.648 1 81.12 294 VAL A O 1
ATOM 2420 N N . GLU A 1 295 ? -7.043 -36.094 -15.992 1 74.12 295 GLU A N 1
ATOM 2421 C CA . GLU A 1 295 ? -6.914 -36.031 -17.453 1 74.12 295 GLU A CA 1
ATOM 2422 C C . GLU A 1 295 ? -8.219 -35.594 -18.094 1 74.12 295 GLU A C 1
ATOM 2424 O O . GLU A 1 295 ? -9.281 -35.656 -17.469 1 74.12 295 GLU A O 1
ATOM 2429 N N . GLU A 1 296 ? -8.031 -34.875 -19.156 1 62.75 296 GLU A N 1
ATOM 2430 C CA . GLU A 1 296 ? -9.141 -34.594 -20.062 1 62.75 296 GLU A CA 1
ATOM 2431 C C . GLU A 1 296 ? -9.039 -35.406 -21.344 1 62.75 296 GLU A C 1
ATOM 2433 O O . GLU A 1 296 ? -8.242 -35.062 -22.234 1 62.75 296 GLU A O 1
ATOM 2438 N N . ASN A 1 297 ? -9.969 -36.312 -21.469 1 57.34 297 ASN A N 1
ATOM 2439 C CA . ASN A 1 297 ? -9.992 -37.156 -22.641 1 57.34 297 ASN A CA 1
ATOM 2440 C C . ASN A 1 297 ? -8.586 -37.625 -23.031 1 57.34 297 ASN A C 1
ATOM 2442 O O . ASN A 1 297 ? -8.195 -37.531 -24.188 1 57.34 297 ASN A O 1
ATOM 2446 N N . GLY A 1 298 ? -7.906 -38.062 -22.172 1 57.31 298 GLY A N 1
ATOM 2447 C CA . GLY A 1 298 ? -6.574 -38.562 -22.453 1 57.31 298 GLY A CA 1
ATOM 2448 C C . GLY A 1 298 ? -5.547 -37.469 -22.656 1 57.31 298 GLY A C 1
ATOM 2449 O O . GLY A 1 298 ? -4.387 -37.719 -22.969 1 57.31 298 GLY A O 1
ATOM 2450 N N . LYS A 1 299 ? -5.98 -36.312 -22.625 1 63.62 299 LYS A N 1
ATOM 2451 C CA . LYS A 1 299 ? -5.098 -35.188 -22.875 1 63.62 299 LYS A CA 1
ATOM 2452 C C . LYS A 1 299 ? -4.879 -34.344 -21.625 1 63.62 299 LYS A C 1
ATOM 2454 O O . LYS A 1 299 ? -5.422 -34.656 -20.562 1 63.62 299 LYS A O 1
ATOM 2459 N N . SER A 1 300 ? -4.035 -33.406 -21.797 1 67.69 300 SER A N 1
ATOM 2460 C CA . SER A 1 300 ? -3.664 -32.5 -20.719 1 67.69 300 SER A CA 1
ATOM 2461 C C . SER A 1 300 ? -4.828 -31.578 -20.328 1 67.69 300 SER A C 1
ATOM 2463 O O . SER A 1 300 ? -5.68 -31.266 -21.172 1 67.69 300 SER A O 1
ATOM 2465 N N . THR A 1 301 ? -4.988 -31.328 -19.062 1 78.5 301 THR A N 1
ATOM 2466 C CA . THR A 1 301 ? -6.039 -30.469 -18.516 1 78.5 301 THR A CA 1
ATOM 2467 C C . THR A 1 301 ? -5.738 -29 -18.797 1 78.5 301 THR A C 1
ATOM 2469 O O . THR A 1 301 ? -4.59 -28.641 -19.062 1 78.5 301 THR A O 1
ATOM 2472 N N . THR A 1 302 ? -6.828 -28.297 -19.016 1 85.88 302 THR A N 1
ATOM 2473 C CA . THR A 1 302 ? -6.727 -26.844 -19.078 1 85.88 302 THR A CA 1
ATOM 2474 C C . THR A 1 302 ? -6.773 -26.234 -17.672 1 85.88 302 THR A C 1
ATOM 2476 O O . THR A 1 302 ? -7.613 -26.609 -16.859 1 85.88 302 THR A O 1
ATOM 2479 N N . ASP A 1 303 ? -5.816 -25.359 -17.422 1 89.88 303 ASP A N 1
ATOM 2480 C CA . ASP A 1 303 ? -5.797 -24.672 -16.125 1 89.88 303 ASP A CA 1
ATOM 2481 C C . ASP A 1 303 ? -6.59 -23.359 -16.203 1 89.88 303 ASP A C 1
ATOM 2483 O O . ASP A 1 303 ? -6.508 -22.625 -17.188 1 89.88 303 ASP A O 1
ATOM 2487 N N . TYR A 1 304 ? -7.371 -23.172 -15.203 1 94.69 304 TYR A N 1
ATOM 2488 C CA . TYR A 1 304 ? -8.062 -21.906 -15.016 1 94.69 304 TYR A CA 1
ATOM 2489 C C . TYR A 1 304 ? -7.652 -21.25 -13.695 1 94.69 304 TYR A C 1
ATOM 2491 O O . TYR A 1 304 ? -7.824 -21.844 -12.625 1 94.69 304 TYR A O 1
ATOM 2499 N N . LYS A 1 305 ? -7.062 -20.062 -13.766 1 96.62 305 LYS A N 1
ATOM 2500 C CA . LYS A 1 305 ? -6.586 -19.312 -12.602 1 96.62 305 LYS A CA 1
ATOM 2501 C C . LYS A 1 305 ? -7.418 -18.047 -12.375 1 96.62 305 LYS A C 1
ATOM 2503 O O . LYS A 1 305 ? -7.379 -17.125 -13.18 1 96.62 305 LYS A O 1
ATOM 2508 N N . PHE A 1 306 ? -8.188 -18.062 -11.32 1 98.25 306 PHE A N 1
ATOM 2509 C CA . PHE A 1 306 ? -9.102 -16.953 -11.023 1 98.25 306 PHE A CA 1
ATOM 2510 C C . PHE A 1 306 ? -8.477 -15.977 -10.039 1 98.25 306 PHE A C 1
ATOM 2512 O O . PHE A 1 306 ? -8.164 -16.344 -8.906 1 98.25 306 PHE A O 1
ATOM 2519 N N . TYR A 1 307 ? -8.234 -14.742 -10.477 1 98.69 307 TYR A N 1
ATOM 2520 C CA . TYR A 1 307 ? -7.828 -13.664 -9.586 1 98.69 307 TYR A CA 1
ATOM 2521 C C . TYR A 1 307 ? -9.023 -13.125 -8.805 1 98.69 307 TYR A C 1
ATOM 2523 O O . TYR A 1 307 ? -9.836 -12.375 -9.352 1 98.69 307 TYR A O 1
ATOM 2531 N N . THR A 1 308 ? -9.07 -13.477 -7.52 1 98.75 308 THR A N 1
ATOM 2532 C CA . THR A 1 308 ? -10.258 -13.141 -6.742 1 98.75 308 THR A CA 1
ATOM 2533 C C . THR A 1 308 ? -9.922 -12.117 -5.66 1 98.75 308 THR A C 1
ATOM 2535 O O . THR A 1 308 ? -8.852 -12.172 -5.055 1 98.75 308 THR A O 1
ATOM 2538 N N . PHE A 1 309 ? -10.836 -11.211 -5.441 1 98.75 309 PHE A N 1
ATOM 2539 C CA . PHE A 1 309 ? -10.719 -10.156 -4.449 1 98.75 309 PHE A CA 1
ATOM 2540 C C . PHE A 1 309 ? -11.938 -10.141 -3.523 1 98.75 309 PHE A C 1
ATOM 2542 O O . PHE A 1 309 ? -12.867 -9.359 -3.727 1 98.75 309 PHE A O 1
ATOM 2549 N N . TYR A 1 310 ? -11.891 -10.984 -2.541 1 98.25 310 TYR A N 1
ATOM 2550 C CA . TYR A 1 310 ? -12.914 -11.164 -1.512 1 98.25 310 TYR A CA 1
ATOM 2551 C C . TYR A 1 310 ? -14.305 -11.141 -2.119 1 98.25 310 TYR A C 1
ATOM 2553 O O . TYR A 1 310 ? -15.094 -10.227 -1.855 1 98.25 310 TYR A O 1
ATOM 2561 N N . GLY A 1 311 ? -14.578 -12.188 -2.869 1 98 311 GLY A N 1
ATOM 2562 C CA . GLY A 1 311 ? -15.914 -12.375 -3.406 1 98 311 GLY A CA 1
ATOM 2563 C C . GLY A 1 311 ? -16.078 -11.805 -4.801 1 98 311 GLY A C 1
ATOM 2564 O O . GLY A 1 311 ? -17.172 -11.836 -5.363 1 98 311 GLY A O 1
ATOM 2565 N N . GLU A 1 312 ? -15.039 -11.297 -5.355 1 98.12 312 GLU A N 1
ATOM 2566 C CA . GLU A 1 312 ? -15.125 -10.734 -6.703 1 98.12 312 GLU A CA 1
ATOM 2567 C C . GLU A 1 312 ? -13.984 -11.242 -7.582 1 98.12 312 GLU A C 1
ATOM 2569 O O . GLU A 1 312 ? -12.812 -11.07 -7.246 1 98.12 312 GLU A O 1
ATOM 2574 N N . VAL A 1 313 ? -14.312 -11.883 -8.695 1 98.25 313 VAL A N 1
ATOM 2575 C CA . VAL A 1 313 ? -13.32 -12.258 -9.703 1 98.25 313 VAL A CA 1
ATOM 2576 C C . VAL A 1 313 ? -13.023 -11.062 -10.602 1 98.25 313 VAL A C 1
ATOM 2578 O O . VAL A 1 313 ? -13.938 -10.461 -11.164 1 98.25 313 VAL A O 1
ATOM 2581 N N . ALA A 1 314 ? -11.797 -10.719 -10.703 1 97.81 314 ALA A N 1
ATOM 2582 C CA . ALA A 1 314 ? -11.43 -9.562 -11.516 1 97.81 314 ALA A CA 1
ATOM 2583 C C . ALA A 1 314 ? -10.836 -10.008 -12.852 1 97.81 314 ALA A C 1
ATOM 2585 O O . ALA A 1 314 ? -10.969 -9.305 -13.859 1 97.81 314 ALA A O 1
ATOM 2586 N N . LEU A 1 315 ? -10.109 -11.117 -12.883 1 96.88 315 LEU A N 1
ATOM 2587 C CA . LEU A 1 315 ? -9.336 -11.594 -14.016 1 96.88 315 LEU A CA 1
ATOM 2588 C C . LEU A 1 315 ? -9.234 -13.117 -14 1 96.88 315 LEU A C 1
ATOM 2590 O O . LEU A 1 315 ? -9.195 -13.727 -12.93 1 96.88 315 LEU A O 1
ATOM 2594 N N . ILE A 1 316 ? -9.227 -13.719 -15.195 1 96.75 316 ILE A N 1
ATOM 2595 C CA . ILE A 1 316 ? -9.094 -15.172 -15.32 1 96.75 316 ILE A CA 1
ATOM 2596 C C . ILE A 1 316 ? -8.008 -15.5 -16.344 1 96.75 316 ILE A C 1
ATOM 2598 O O . ILE A 1 316 ? -7.969 -14.938 -17.438 1 96.75 316 ILE A O 1
ATOM 2602 N N . LEU A 1 317 ? -7.102 -16.328 -15.977 1 95.38 317 LEU A N 1
ATOM 2603 C CA . LEU A 1 317 ? -6.062 -16.828 -16.875 1 95.38 317 LEU A CA 1
ATOM 2604 C C . LEU A 1 317 ? -6.332 -18.281 -17.25 1 95.38 317 LEU A C 1
ATOM 2606 O O . LEU A 1 317 ? -6.445 -19.156 -16.391 1 95.38 317 LEU A O 1
ATOM 2610 N N . GLU A 1 318 ? -6.559 -18.516 -18.516 1 92.88 318 GLU A N 1
ATOM 2611 C CA . GLU A 1 318 ? -6.684 -19.859 -19.094 1 92.88 318 GLU A CA 1
ATOM 2612 C C . GLU A 1 318 ? -5.363 -20.312 -19.688 1 92.88 318 GLU A C 1
ATOM 2614 O O . GLU A 1 318 ? -4.758 -19.609 -20.5 1 92.88 318 GLU A O 1
ATOM 2619 N N . ILE A 1 319 ? -4.906 -21.453 -19.25 1 88.44 319 ILE A N 1
ATOM 2620 C CA . ILE A 1 319 ? -3.623 -21.984 -19.719 1 88.44 319 ILE A CA 1
ATOM 2621 C C . ILE A 1 319 ? -3.809 -23.375 -20.297 1 88.44 319 ILE A C 1
ATOM 2623 O O . ILE A 1 319 ? -4.383 -24.25 -19.641 1 88.44 319 ILE A O 1
ATOM 2627 N N . THR A 1 320 ? -3.363 -23.516 -21.438 1 82.31 320 THR A N 1
ATOM 2628 C CA . THR A 1 320 ? -3.232 -24.844 -22.031 1 82.31 320 THR A CA 1
ATOM 2629 C C . THR A 1 320 ? -1.764 -25.203 -22.234 1 82.31 320 THR A C 1
ATOM 2631 O O . THR A 1 320 ? -0.961 -24.344 -22.625 1 82.31 320 THR A O 1
ATOM 2634 N N . ARG A 1 321 ? -1.378 -26.328 -21.906 1 72.81 321 ARG A N 1
ATOM 2635 C CA . ARG A 1 321 ? 0.035 -26.688 -21.938 1 72.81 321 ARG A CA 1
ATOM 2636 C C . ARG A 1 321 ? 0.328 -27.625 -23.109 1 72.81 321 ARG A C 1
ATOM 2638 O O . ARG A 1 321 ? 1.483 -27.797 -23.5 1 72.81 321 ARG A O 1
ATOM 2645 N N . VAL A 1 322 ? -0.532 -28.406 -23.516 1 67.44 322 VAL A N 1
ATOM 2646 C CA . VAL A 1 322 ? -0.346 -29.328 -24.641 1 67.44 322 VAL A CA 1
ATOM 2647 C C . VAL A 1 322 ? -1.035 -28.781 -25.875 1 67.44 322 VAL A C 1
ATOM 2649 O O . VAL A 1 322 ? -2.209 -28.406 -25.828 1 67.44 322 VAL A O 1
ATOM 2652 N N . PRO A 1 323 ? -0.515 -28.719 -27.047 1 66.69 323 PRO A N 1
ATOM 2653 C CA . PRO A 1 323 ? 0.842 -29.172 -27.359 1 66.69 323 PRO A CA 1
ATOM 2654 C C . PRO A 1 323 ? 1.915 -28.203 -26.859 1 66.69 323 PRO A C 1
ATOM 2656 O O . PRO A 1 323 ? 3.076 -28.594 -26.703 1 66.69 323 PRO A O 1
ATOM 2659 N N . GLU A 1 324 ? 1.49 -27 -26.766 1 72.75 324 GLU A N 1
ATOM 2660 C CA . GLU A 1 324 ? 2.385 -25.984 -26.219 1 72.75 324 GLU A CA 1
ATOM 2661 C C . GLU A 1 324 ? 1.67 -25.109 -25.203 1 72.75 324 GLU A C 1
ATOM 2663 O O . GLU A 1 324 ? 0.44 -25.031 -25.188 1 72.75 324 GLU A O 1
ATOM 2668 N N . VAL A 1 325 ? 2.5 -24.547 -24.422 1 77.19 325 VAL A N 1
ATOM 2669 C CA . VAL A 1 325 ? 1.92 -23.688 -23.391 1 77.19 325 VAL A CA 1
ATOM 2670 C C . VAL A 1 325 ? 1.342 -22.422 -24.031 1 77.19 325 VAL A C 1
ATOM 2672 O O . VAL A 1 325 ? 2.035 -21.719 -24.766 1 77.19 325 VAL A O 1
ATOM 2675 N N . LYS A 1 326 ? 0.124 -22.125 -23.875 1 83.31 326 LYS A N 1
ATOM 2676 C CA . LYS A 1 326 ? -0.578 -20.938 -24.344 1 83.31 326 LYS A CA 1
ATOM 2677 C C . LYS A 1 326 ? -1.416 -20.312 -23.234 1 83.31 326 LYS A C 1
ATOM 2679 O O . LYS A 1 326 ? -1.852 -21.016 -22.312 1 83.31 326 LYS A O 1
ATOM 2684 N N . TYR A 1 327 ? -1.573 -19.031 -23.391 1 89.62 327 TYR A N 1
ATOM 2685 C CA . TYR A 1 327 ? -2.273 -18.266 -22.359 1 89.62 327 TYR A CA 1
ATOM 2686 C C . TYR A 1 327 ? -3.428 -17.469 -22.969 1 89.62 327 TYR A C 1
ATOM 2688 O O . TYR A 1 327 ? -3.33 -16.969 -24.094 1 89.62 327 TYR A O 1
ATOM 2696 N N . CYS A 1 328 ? -4.492 -17.375 -22.25 1 91.75 328 CYS A N 1
ATOM 2697 C CA . CYS A 1 328 ? -5.613 -16.516 -22.609 1 91.75 328 CYS A CA 1
ATOM 2698 C C . CYS A 1 328 ? -6.188 -15.836 -21.375 1 91.75 328 CYS A C 1
ATOM 2700 O O . CYS A 1 328 ? -6.594 -16.5 -20.422 1 91.75 328 CYS A O 1
ATOM 2702 N N . TRP A 1 329 ? -6.207 -14.5 -21.5 1 93.81 329 TRP A N 1
ATOM 2703 C CA . TRP A 1 329 ? -6.746 -13.727 -20.391 1 93.81 329 TRP A CA 1
ATOM 2704 C C . TRP A 1 329 ? -8.211 -13.367 -20.625 1 93.81 329 TRP A C 1
ATOM 2706 O O . TRP A 1 329 ? -8.578 -12.953 -21.734 1 93.81 329 TRP A O 1
ATOM 2716 N N . TRP A 1 330 ? -8.992 -13.547 -19.578 1 93.31 330 TRP A N 1
ATOM 2717 C CA . TRP A 1 330 ? -10.414 -13.227 -19.656 1 93.31 330 TRP A CA 1
ATOM 2718 C C . TRP A 1 330 ? -10.812 -12.234 -18.562 1 93.31 330 TRP A C 1
ATOM 2720 O O . TRP A 1 330 ? -10.336 -12.336 -17.422 1 93.31 330 TRP A O 1
ATOM 2730 N N . SER A 1 331 ? -11.695 -11.305 -18.906 1 92.62 331 SER A N 1
ATOM 2731 C CA . SER A 1 331 ? -12.383 -10.508 -17.891 1 92.62 331 SER A CA 1
ATOM 2732 C C . SER A 1 331 ? -13.523 -11.297 -17.25 1 92.62 331 SER A C 1
ATOM 2734 O O . SER A 1 331 ? -13.898 -12.367 -17.734 1 92.62 331 SER A O 1
ATOM 2736 N N . LYS A 1 332 ? -14.055 -10.75 -16.234 1 91.44 332 LYS A N 1
ATOM 2737 C CA . LYS A 1 332 ? -15.156 -11.398 -15.539 1 91.44 332 LYS A CA 1
ATOM 2738 C C . LYS A 1 332 ? -16.375 -11.555 -16.453 1 91.44 332 LYS A C 1
ATOM 2740 O O . LYS A 1 332 ? -17.141 -12.516 -16.328 1 91.44 332 LYS A O 1
ATOM 2745 N N . ASP A 1 333 ? -16.469 -10.633 -17.391 1 89.56 333 ASP A N 1
ATOM 2746 C CA . ASP A 1 333 ? -17.625 -10.641 -18.281 1 89.56 333 ASP A CA 1
ATOM 2747 C C . ASP A 1 333 ? -17.391 -11.531 -19.484 1 89.56 333 ASP A C 1
ATOM 2749 O O . ASP A 1 333 ? -18.188 -11.547 -20.422 1 89.56 333 ASP A O 1
ATOM 2753 N N . GLY A 1 334 ? -16.312 -12.242 -19.516 1 86.31 334 GLY A N 1
ATOM 2754 C CA . GLY A 1 334 ? -16.062 -13.227 -20.562 1 86.31 334 GLY A CA 1
ATOM 2755 C C . GLY A 1 334 ? -15.406 -12.633 -21.797 1 86.31 334 GLY A C 1
ATOM 2756 O O . GLY A 1 334 ? -15.438 -13.227 -22.875 1 86.31 334 GLY A O 1
ATOM 2757 N N . LYS A 1 335 ? -14.906 -11.461 -21.609 1 88.44 335 LYS A N 1
ATOM 2758 C CA . LYS A 1 335 ? -14.203 -10.844 -22.734 1 88.44 335 LYS A CA 1
ATOM 2759 C C . LYS A 1 335 ? -12.703 -11.102 -22.656 1 88.44 335 LYS A C 1
ATOM 2761 O O . LYS A 1 335 ? -12.117 -11.055 -21.562 1 88.44 335 LYS A O 1
ATOM 2766 N N . ARG A 1 336 ? -12.148 -11.406 -23.781 1 89 336 ARG A N 1
ATOM 2767 C CA . ARG A 1 336 ? -10.695 -11.547 -23.844 1 89 336 ARG A CA 1
ATOM 2768 C C . ARG A 1 336 ? -10.008 -10.195 -23.672 1 89 336 ARG A C 1
ATOM 2770 O O . ARG A 1 336 ? -10.453 -9.188 -24.234 1 89 336 ARG A O 1
ATOM 2777 N N . VAL A 1 337 ? -8.891 -10.219 -22.875 1 88.56 337 VAL A N 1
ATOM 2778 C CA . VAL A 1 337 ? -8.188 -8.961 -22.609 1 88.56 337 VAL A CA 1
ATOM 2779 C C . VAL A 1 337 ? -6.691 -9.156 -22.812 1 88.56 337 VAL A C 1
ATOM 2781 O O . VAL A 1 337 ? -6.184 -10.273 -22.688 1 88.56 337 VAL A O 1
ATOM 2784 N N . SER A 1 338 ? -6.051 -8.047 -23.188 1 82.88 338 SER A N 1
ATOM 2785 C CA . SER A 1 338 ? -4.594 -8.008 -23.266 1 82.88 338 SER A CA 1
ATOM 2786 C C . SER A 1 338 ? -3.994 -7.211 -22.109 1 82.88 338 SER A C 1
ATOM 2788 O O . SER A 1 338 ? -4.414 -6.082 -21.844 1 82.88 338 SER A O 1
ATOM 2790 N N . LEU A 1 339 ? -3.031 -7.812 -21.391 1 82.25 339 LEU A N 1
ATOM 2791 C CA . LEU A 1 339 ? -2.57 -7.211 -20.141 1 82.25 339 LEU A CA 1
ATOM 2792 C C . LEU A 1 339 ? -1.051 -7.07 -20.125 1 82.25 339 LEU A C 1
ATOM 2794 O O . LEU A 1 339 ? -0.457 -6.77 -19.094 1 82.25 339 LEU A O 1
ATOM 2798 N N . ALA A 1 340 ? -0.253 -7.254 -21.203 1 77.19 340 ALA A N 1
ATOM 2799 C CA . ALA A 1 340 ? 1.199 -7.266 -21.344 1 77.19 340 ALA A CA 1
ATOM 2800 C C . ALA A 1 340 ? 1.801 -8.555 -20.797 1 77.19 340 ALA A C 1
ATOM 2802 O O . ALA A 1 340 ? 2.662 -9.164 -21.438 1 77.19 340 ALA A O 1
ATOM 2803 N N . LYS A 1 341 ? 1.237 -8.969 -19.703 1 81.25 341 LYS A N 1
ATOM 2804 C CA . LYS A 1 341 ? 1.702 -10.219 -19.109 1 81.25 341 LYS A CA 1
ATOM 2805 C C . LYS A 1 341 ? 1.337 -11.422 -19.969 1 81.25 341 LYS A C 1
ATOM 2807 O O . LYS A 1 341 ? 0.156 -11.68 -20.219 1 81.25 341 LYS A O 1
ATOM 2812 N N . TYR A 1 342 ? 2.266 -12.125 -20.516 1 76.69 342 TYR A N 1
ATOM 2813 C CA . TYR A 1 342 ? 2.152 -13.344 -21.312 1 76.69 342 TYR A CA 1
ATOM 2814 C C . TYR A 1 342 ? 1.592 -13.039 -22.688 1 76.69 342 TYR A C 1
ATOM 2816 O O . TYR A 1 342 ? 0.933 -13.883 -23.297 1 76.69 342 TYR A O 1
ATOM 2824 N N . ASP A 1 343 ? 1.733 -11.898 -23.188 1 72.25 343 ASP A N 1
ATOM 2825 C CA . ASP A 1 343 ? 1.167 -11.469 -24.469 1 72.25 343 ASP A CA 1
ATOM 2826 C C . ASP A 1 343 ? 1.879 -12.148 -25.641 1 72.25 343 ASP A C 1
ATOM 2828 O O . ASP A 1 343 ? 1.371 -12.156 -26.766 1 72.25 343 ASP A O 1
ATOM 2832 N N . ASP A 1 344 ? 2.914 -12.781 -25.344 1 63.12 344 ASP A N 1
ATOM 2833 C CA . ASP A 1 344 ? 3.691 -13.391 -26.406 1 63.12 344 ASP A CA 1
ATOM 2834 C C . ASP A 1 344 ? 3.119 -14.75 -26.797 1 63.12 344 ASP A C 1
ATOM 2836 O O . ASP A 1 344 ? 3.52 -15.336 -27.812 1 63.12 344 ASP A O 1
ATOM 2840 N N . ARG A 1 345 ? 2.213 -15.336 -26.094 1 66.38 345 ARG A N 1
ATOM 2841 C CA . ARG A 1 345 ? 1.703 -16.672 -26.359 1 66.38 345 ARG A CA 1
ATOM 2842 C C . ARG A 1 345 ? 0.188 -16.719 -26.203 1 66.38 345 ARG A C 1
ATOM 2844 O O . ARG A 1 345 ? -0.34 -17.609 -25.516 1 66.38 345 ARG A O 1
ATOM 2851 N N . LEU A 1 346 ? -0.418 -15.781 -26.891 1 72.25 346 LEU A N 1
ATOM 2852 C CA . LEU A 1 346 ? -1.865 -15.711 -26.719 1 72.25 346 LEU A CA 1
ATOM 2853 C C . LEU A 1 346 ? -2.574 -16.656 -27.688 1 72.25 346 LEU A C 1
ATOM 2855 O O . LEU A 1 346 ? -2.086 -16.906 -28.797 1 72.25 346 LEU A O 1
ATOM 2859 N N . TYR A 1 347 ? -3.629 -17.328 -27.125 1 73.81 347 TYR A N 1
ATOM 2860 C CA . TYR A 1 347 ? -4.496 -18.156 -27.969 1 73.81 347 TYR A CA 1
ATOM 2861 C C . TYR A 1 347 ? -5.965 -17.875 -27.656 1 73.81 347 TYR A C 1
ATOM 2863 O O . TYR A 1 347 ? -6.285 -17.156 -26.703 1 73.81 347 TYR A O 1
ATOM 2871 N N . LYS A 1 348 ? -6.77 -18.328 -28.578 1 76.62 348 LYS A N 1
ATOM 2872 C CA . LYS A 1 348 ? -8.195 -18.172 -28.312 1 76.62 348 LYS A CA 1
ATOM 2873 C C . LYS A 1 348 ? -8.703 -19.297 -27.406 1 76.62 348 LYS A C 1
ATOM 2875 O O . LYS A 1 348 ? -8.898 -20.422 -27.844 1 76.62 348 LYS A O 1
ATOM 2880 N N . GLY A 1 349 ? -8.906 -18.938 -26.188 1 81.38 349 GLY A N 1
ATOM 2881 C CA . GLY A 1 349 ? -9.367 -19.891 -25.188 1 81.38 349 GLY A CA 1
ATOM 2882 C C . GLY A 1 349 ? -10.852 -20.203 -25.312 1 81.38 349 GLY A C 1
ATOM 2883 O O . GLY A 1 349 ? -11.508 -19.766 -26.25 1 81.38 349 GLY A O 1
ATOM 2884 N N . LYS A 1 350 ? -11.297 -21.078 -24.391 1 84.62 350 LYS A N 1
ATOM 2885 C CA . LYS A 1 350 ? -12.68 -21.547 -24.375 1 84.62 350 LYS A CA 1
ATOM 2886 C C . LYS A 1 350 ? -13.539 -20.703 -23.438 1 84.62 350 LYS A C 1
ATOM 2888 O O . LYS A 1 350 ? -14.766 -20.703 -23.531 1 84.62 350 LYS A O 1
ATOM 2893 N N . GLY A 1 351 ? -12.875 -19.984 -22.594 1 85.75 351 GLY A N 1
ATOM 2894 C CA . GLY A 1 351 ? -13.602 -19.156 -21.625 1 85.75 351 GLY A CA 1
ATOM 2895 C C . GLY A 1 351 ? -14.141 -19.953 -20.453 1 85.75 351 GLY A C 1
ATOM 2896 O O . GLY A 1 351 ? -13.75 -21.109 -20.234 1 85.75 351 GLY A O 1
ATOM 2897 N N . VAL A 1 352 ? -14.883 -19.234 -19.594 1 88.56 352 VAL A N 1
ATOM 2898 C CA . VAL A 1 352 ? -15.438 -19.844 -18.391 1 88.56 352 VAL A CA 1
ATOM 2899 C C . VAL A 1 352 ? -16.938 -19.547 -18.312 1 88.56 352 VAL A C 1
ATOM 2901 O O . VAL A 1 352 ? -17.406 -18.547 -18.859 1 88.56 352 VAL A O 1
ATOM 2904 N N . SER A 1 353 ? -17.641 -20.5 -17.656 1 88.75 353 SER A N 1
ATOM 2905 C CA . SER A 1 353 ? -19.078 -20.297 -17.422 1 88.75 353 SER A CA 1
ATOM 2906 C C . SER A 1 353 ? -19.312 -19.406 -16.203 1 88.75 353 SER A C 1
ATOM 2908 O O . SER A 1 353 ? -18.438 -19.281 -15.344 1 88.75 353 SER A O 1
ATOM 2910 N N . GLN A 1 354 ? -20.484 -18.812 -16.203 1 93.31 354 GLN A N 1
ATOM 2911 C CA . GLN A 1 354 ? -20.875 -17.984 -15.062 1 93.31 354 GLN A CA 1
ATOM 2912 C C . GLN A 1 354 ? -20.969 -18.844 -13.789 1 93.31 354 GLN A C 1
ATOM 2914 O O . GLN A 1 354 ? -20.656 -18.359 -12.695 1 93.31 354 GLN A O 1
ATOM 2919 N N . GLU A 1 355 ? -21.312 -20.062 -13.953 1 92.06 355 GLU A N 1
ATOM 2920 C CA . GLU A 1 355 ? -21.469 -20.953 -12.812 1 92.06 355 GLU A CA 1
ATOM 2921 C C . GLU A 1 355 ? -20.156 -21.109 -12.039 1 92.06 355 GLU A C 1
ATOM 2923 O O . GLU A 1 355 ? -20.156 -21.031 -10.812 1 92.06 355 GLU A O 1
ATOM 2928 N N . ILE A 1 356 ? -19.062 -21.312 -12.695 1 94.19 356 ILE A N 1
ATOM 2929 C CA . ILE A 1 356 ? -17.781 -21.484 -12.008 1 94.19 356 ILE A CA 1
ATOM 2930 C C . ILE A 1 356 ? -17.344 -20.156 -11.398 1 94.19 356 ILE A C 1
ATOM 2932 O O . ILE A 1 356 ? -16.734 -20.141 -10.328 1 94.19 356 ILE A O 1
ATOM 2936 N N . ILE A 1 357 ? -17.641 -19.078 -12.055 1 96.5 357 ILE A N 1
ATOM 2937 C CA . ILE A 1 357 ? -17.312 -17.766 -11.508 1 96.5 357 ILE A CA 1
ATOM 2938 C C . ILE A 1 357 ? -18.031 -17.562 -10.18 1 96.5 357 ILE A C 1
ATOM 2940 O O . ILE A 1 357 ? -17.422 -17.156 -9.188 1 96.5 357 ILE A O 1
ATOM 2944 N N . ASP A 1 358 ? -19.312 -17.891 -10.172 1 96.75 358 ASP A N 1
ATOM 2945 C CA . ASP A 1 358 ? -20.109 -17.766 -8.945 1 96.75 358 ASP A CA 1
ATOM 2946 C C . ASP A 1 358 ? -19.531 -18.641 -7.84 1 96.75 358 ASP A C 1
ATOM 2948 O O . ASP A 1 358 ? -19.453 -18.219 -6.684 1 96.75 358 ASP A O 1
ATOM 2952 N N . GLN A 1 359 ? -19.188 -19.828 -8.188 1 95.62 359 GLN A N 1
ATOM 2953 C CA . GLN A 1 359 ? -18.609 -20.75 -7.207 1 95.62 359 GLN A CA 1
ATOM 2954 C C . GLN A 1 359 ? -17.297 -20.203 -6.633 1 95.62 359 GLN A C 1
ATOM 2956 O O . GLN A 1 359 ? -17.094 -20.219 -5.418 1 95.62 359 GLN A O 1
ATOM 2961 N N . VAL A 1 360 ? -16.453 -19.734 -7.496 1 97.81 360 VAL A N 1
ATOM 2962 C CA . VAL A 1 360 ? -15.156 -19.203 -7.09 1 97.81 360 VAL A CA 1
ATOM 2963 C C . VAL A 1 360 ? -15.352 -18 -6.18 1 97.81 360 VAL A C 1
ATOM 2965 O O . VAL A 1 360 ? -14.648 -17.844 -5.176 1 97.81 360 VAL A O 1
ATOM 2968 N N . GLU A 1 361 ? -16.281 -17.125 -6.523 1 98.25 361 GLU A N 1
ATOM 2969 C CA . GLU A 1 361 ? -16.562 -15.953 -5.707 1 98.25 361 GLU A CA 1
ATOM 2970 C C . GLU A 1 361 ? -17.078 -16.344 -4.324 1 98.25 361 GLU A C 1
ATOM 2972 O O . GLU A 1 361 ? -16.719 -15.727 -3.324 1 98.25 361 GLU A O 1
ATOM 2977 N N . THR A 1 362 ? -17.859 -17.391 -4.246 1 96.94 362 THR A N 1
ATOM 2978 C CA . THR A 1 362 ? -18.344 -17.891 -2.969 1 96.94 362 THR A CA 1
ATOM 2979 C C . THR A 1 362 ? -17.203 -18.422 -2.109 1 96.94 362 THR A C 1
ATOM 2981 O O . THR A 1 362 ? -17.125 -18.125 -0.915 1 96.94 362 THR A O 1
ATOM 2984 N N . ILE A 1 363 ? -16.297 -19.172 -2.719 1 97.19 363 ILE A N 1
ATOM 2985 C CA . ILE A 1 363 ? -15.125 -19.672 -2.023 1 97.19 363 ILE A CA 1
ATOM 2986 C C . ILE A 1 363 ? -14.305 -18.5 -1.479 1 97.19 363 ILE A C 1
ATOM 2988 O O . ILE A 1 363 ? -13.906 -18.516 -0.311 1 97.19 363 ILE A O 1
ATOM 2992 N N . SER A 1 364 ? -14.094 -17.531 -2.322 1 97.94 364 SER A N 1
ATOM 2993 C CA . SER A 1 364 ? -13.289 -16.359 -1.991 1 97.94 364 SER A CA 1
ATOM 2994 C C . SER A 1 364 ? -13.859 -15.617 -0.789 1 97.94 364 SER A C 1
ATOM 2996 O O . SER A 1 364 ? -13.109 -15.141 0.069 1 97.94 364 SER A O 1
ATOM 2998 N N . GLN A 1 365 ? -15.133 -15.539 -0.645 1 96.38 365 GLN A N 1
ATOM 2999 C CA . GLN A 1 365 ? -15.797 -14.789 0.417 1 96.38 365 GLN A CA 1
ATOM 3000 C C . GLN A 1 365 ? -15.633 -15.492 1.765 1 96.38 365 GLN A C 1
ATOM 3002 O O . GLN A 1 365 ? -15.844 -14.875 2.814 1 96.38 365 GLN A O 1
ATOM 3007 N N . GLU A 1 366 ? -15.266 -16.75 1.716 1 95.56 366 GLU A N 1
ATOM 3008 C CA . GLU A 1 366 ? -15.094 -17.516 2.949 1 95.56 366 GLU A CA 1
ATOM 3009 C C . GLU A 1 366 ? -13.703 -17.312 3.533 1 95.56 366 GLU A C 1
ATOM 3011 O O . GLU A 1 366 ? -13.438 -17.688 4.676 1 95.56 366 GLU A O 1
ATOM 3016 N N . ILE A 1 367 ? -12.859 -16.734 2.812 1 95.75 367 ILE A N 1
ATOM 3017 C CA . ILE A 1 367 ? -11.469 -16.516 3.217 1 95.75 367 ILE A CA 1
ATOM 3018 C C . ILE A 1 367 ? -11.25 -15.031 3.492 1 95.75 367 ILE A C 1
ATOM 3020 O O . ILE A 1 367 ? -11.344 -14.203 2.584 1 95.75 367 ILE A O 1
ATOM 3024 N N . PRO A 1 368 ? -10.953 -14.586 4.699 1 95.88 368 PRO A N 1
ATOM 3025 C CA . PRO A 1 368 ? -10.812 -13.164 5.023 1 95.88 368 PRO A CA 1
ATOM 3026 C C . PRO A 1 368 ? -9.484 -12.578 4.535 1 95.88 368 PRO A C 1
ATOM 3028 O O . PRO A 1 368 ? -8.727 -12.023 5.328 1 95.88 368 PRO A O 1
ATOM 3031 N N . LEU A 1 369 ? -9.242 -12.672 3.254 1 97.06 369 LEU A N 1
ATOM 3032 C CA . LEU A 1 369 ? -8.094 -12.102 2.564 1 97.06 369 LEU A CA 1
ATOM 3033 C C . LEU A 1 369 ? -8.531 -11.242 1.387 1 97.06 369 LEU A C 1
ATOM 3035 O O . LEU A 1 369 ? -9.484 -11.586 0.682 1 97.06 369 LEU A O 1
ATOM 3039 N N . PRO A 1 370 ? -7.84 -10.156 1.235 1 98.06 370 PRO A N 1
ATOM 3040 C CA . PRO A 1 370 ? -8.25 -9.266 0.149 1 98.06 370 PRO A CA 1
ATOM 3041 C C . PRO A 1 370 ? -7.992 -9.859 -1.233 1 98.06 370 PRO A C 1
ATOM 3043 O O . PRO A 1 370 ? -8.656 -9.484 -2.205 1 98.06 370 PRO A O 1
ATOM 3046 N N . PHE A 1 371 ? -6.992 -10.734 -1.282 1 98.75 371 PHE A N 1
ATOM 3047 C CA . PHE A 1 371 ? -6.672 -11.352 -2.562 1 98.75 371 PHE A CA 1
ATOM 3048 C C . PHE A 1 371 ? -6.289 -12.82 -2.373 1 98.75 371 PHE A C 1
ATOM 3050 O O . PHE A 1 371 ? -5.598 -13.164 -1.414 1 98.75 371 PHE A O 1
ATOM 3057 N N . MET A 1 372 ? -6.695 -13.609 -3.254 1 98.56 372 MET A N 1
ATOM 3058 C CA . MET A 1 372 ? -6.281 -15 -3.426 1 98.56 372 MET A CA 1
ATOM 3059 C C . MET A 1 372 ? -6.559 -15.477 -4.848 1 98.56 372 MET A C 1
ATOM 3061 O O . MET A 1 372 ? -7.664 -15.297 -5.363 1 98.56 372 MET A O 1
ATOM 3065 N N . ARG A 1 373 ? -5.531 -15.914 -5.488 1 98.38 373 ARG A N 1
ATOM 3066 C CA . ARG A 1 373 ? -5.82 -16.609 -6.738 1 98.38 373 ARG A CA 1
ATOM 3067 C C . ARG A 1 373 ? -6.297 -18.031 -6.477 1 98.38 373 ARG A C 1
ATOM 3069 O O . ARG A 1 373 ? -5.691 -18.766 -5.688 1 98.38 373 ARG A O 1
ATOM 3076 N N . ILE A 1 374 ? -7.352 -18.422 -7.066 1 98.25 374 ILE A N 1
ATOM 3077 C CA . ILE A 1 374 ? -7.93 -19.75 -6.902 1 98.25 374 ILE A CA 1
ATOM 3078 C C . ILE A 1 374 ? -7.859 -20.516 -8.227 1 98.25 374 ILE A C 1
ATOM 3080 O O . ILE A 1 374 ? -8.484 -20.109 -9.211 1 98.25 374 ILE A O 1
ATOM 3084 N N . ASP A 1 375 ? -7.133 -21.609 -8.227 1 95.88 375 ASP A N 1
ATOM 3085 C CA . ASP A 1 375 ? -6.805 -22.328 -9.453 1 95.88 375 ASP A CA 1
ATOM 3086 C C . ASP A 1 375 ? -7.609 -23.625 -9.57 1 95.88 375 ASP A C 1
ATOM 3088 O O . ASP A 1 375 ? -7.727 -24.375 -8.602 1 95.88 375 ASP A O 1
ATOM 3092 N N . PHE A 1 376 ? -8.164 -23.828 -10.758 1 95.25 376 PHE A N 1
ATOM 3093 C CA . PHE A 1 376 ? -8.867 -25.062 -11.102 1 95.25 376 PHE A CA 1
ATOM 3094 C C . PHE A 1 376 ? -8.273 -25.688 -12.352 1 95.25 376 PHE A C 1
ATOM 3096 O O . PHE A 1 376 ? -7.652 -25 -13.164 1 95.25 376 PHE A O 1
ATOM 3103 N N . MET A 1 377 ? -8.406 -26.922 -12.445 1 89.69 377 MET A N 1
ATOM 3104 C CA . MET A 1 377 ? -8.188 -27.672 -13.68 1 89.69 377 MET A CA 1
ATOM 3105 C C . MET A 1 377 ? -9.508 -28.156 -14.266 1 89.69 377 MET A C 1
ATOM 3107 O O . MET A 1 377 ? -10.391 -28.594 -13.531 1 89.69 377 MET A O 1
ATOM 3111 N N . LYS A 1 378 ? -9.641 -27.922 -15.484 1 87 378 LYS A N 1
ATOM 3112 C CA . LYS A 1 378 ? -10.859 -28.406 -16.125 1 87 378 LYS A CA 1
ATOM 3113 C C . LYS A 1 378 ? -10.641 -29.766 -16.781 1 87 378 LYS A C 1
ATOM 3115 O O . LYS A 1 378 ? -9.711 -29.922 -17.578 1 87 378 LYS A O 1
ATOM 3120 N N . SER A 1 379 ? -11.336 -30.719 -16.172 1 77.62 379 SER A N 1
ATOM 3121 C CA . SER A 1 379 ? -11.414 -32.031 -16.797 1 77.62 379 SER A CA 1
ATOM 3122 C C . SER A 1 379 ? -12.75 -32.25 -17.5 1 77.62 379 SER A C 1
ATOM 3124 O O . SER A 1 379 ? -13.812 -32.062 -16.906 1 77.62 379 SER A O 1
ATOM 3126 N N . GLU A 1 380 ? -12.805 -32.688 -18.844 1 75.56 380 GLU A N 1
ATOM 3127 C CA . GLU A 1 380 ? -14.016 -32.844 -19.625 1 75.56 380 GLU A CA 1
ATOM 3128 C C . GLU A 1 380 ? -15.078 -31.844 -19.219 1 75.56 380 GLU A C 1
ATOM 3130 O O . GLU A 1 380 ? -14.922 -30.641 -19.453 1 75.56 380 GLU A O 1
ATOM 3135 N N . GLU A 1 381 ? -15.969 -32.188 -18.172 1 70.62 381 GLU A N 1
ATOM 3136 C CA . GLU A 1 381 ? -17.062 -31.25 -17.859 1 70.62 381 GLU A CA 1
ATOM 3137 C C . GLU A 1 381 ? -16.922 -30.688 -16.453 1 70.62 381 GLU A C 1
ATOM 3139 O O . GLU A 1 381 ? -17.672 -29.797 -16.062 1 70.62 381 GLU A O 1
ATOM 3144 N N . ASP A 1 382 ? -15.875 -31.062 -15.773 1 85.31 382 ASP A N 1
ATOM 3145 C CA . ASP A 1 382 ? -15.867 -30.672 -14.367 1 85.31 382 ASP A CA 1
ATOM 3146 C C . ASP A 1 382 ? -14.641 -29.812 -14.055 1 85.31 382 ASP A C 1
ATOM 3148 O O . ASP A 1 382 ? -13.586 -29.984 -14.664 1 85.31 382 ASP A O 1
ATOM 3152 N N . TYR A 1 383 ? -14.859 -28.859 -13.234 1 91.38 383 TYR A N 1
ATOM 3153 C CA . TYR A 1 383 ? -13.758 -28.094 -12.656 1 91.38 383 TYR A CA 1
ATOM 3154 C C . TYR A 1 383 ? -13.25 -28.75 -11.383 1 91.38 383 TYR A C 1
ATOM 3156 O O . TYR A 1 383 ? -14.023 -29.047 -10.469 1 91.38 383 TYR A O 1
ATOM 3164 N N . ILE A 1 384 ? -11.969 -29.016 -11.375 1 92.88 384 ILE A N 1
ATOM 3165 C CA . ILE A 1 384 ? -11.32 -29.656 -10.234 1 92.88 384 ILE A CA 1
ATOM 3166 C C . ILE A 1 384 ? -10.383 -28.656 -9.555 1 92.88 384 ILE A C 1
ATOM 3168 O O . ILE A 1 384 ? -9.5 -28.094 -10.195 1 92.88 384 ILE A O 1
ATOM 3172 N N . PHE A 1 385 ? -10.602 -28.484 -8.234 1 95.56 385 PHE A N 1
ATOM 3173 C CA . PHE A 1 385 ? -9.758 -27.547 -7.484 1 95.56 385 PHE A CA 1
ATOM 3174 C C . PHE A 1 385 ? -8.297 -28 -7.52 1 95.56 385 PHE A C 1
ATOM 3176 O O . PHE A 1 385 ? -8 -29.188 -7.375 1 95.56 385 PHE A O 1
ATOM 3183 N N . ASN A 1 386 ? -7.422 -27.047 -7.684 1 91.81 386 ASN A N 1
ATOM 3184 C CA . ASN A 1 386 ? -6 -27.359 -7.781 1 91.81 386 ASN A CA 1
ATOM 3185 C C . ASN A 1 386 ? -5.203 -26.734 -6.645 1 91.81 386 ASN A C 1
ATOM 3187 O O . ASN A 1 386 ? -4.527 -27.422 -5.891 1 91.81 386 ASN A O 1
ATOM 3191 N N . GLU A 1 387 ? -5.289 -25.391 -6.438 1 93.38 387 GLU A N 1
ATOM 3192 C CA . GLU A 1 387 ? -4.488 -24.734 -5.398 1 93.38 387 GLU A CA 1
ATOM 3193 C C . GLU A 1 387 ? -4.992 -23.328 -5.117 1 93.38 387 GLU A C 1
ATOM 3195 O O . GLU A 1 387 ? -5.742 -22.766 -5.91 1 93.38 387 GLU A O 1
ATOM 3200 N N . PHE A 1 388 ? -4.688 -22.828 -3.906 1 96.12 388 PHE A N 1
ATOM 3201 C CA . PHE A 1 388 ? -4.688 -21.391 -3.604 1 96.12 388 PHE A CA 1
ATOM 3202 C C . PHE A 1 388 ? -3.311 -20.797 -3.842 1 96.12 388 PHE A C 1
ATOM 3204 O O . PHE A 1 388 ? -2.295 -21.391 -3.475 1 96.12 388 PHE A O 1
ATOM 3211 N N . THR A 1 389 ? -3.271 -19.641 -4.52 1 95.5 389 THR A N 1
ATOM 3212 C CA . THR A 1 389 ? -2 -18.984 -4.789 1 95.5 389 THR A CA 1
ATOM 3213 C C . THR A 1 389 ? -2.051 -17.516 -4.352 1 95.5 389 THR A C 1
ATOM 3215 O O . THR A 1 389 ? -2.539 -16.656 -5.094 1 95.5 389 THR A O 1
ATOM 3218 N N . PRO A 1 390 ? -1.475 -17.188 -3.223 1 96.38 390 PRO A N 1
ATOM 3219 C CA . PRO A 1 390 ? -1.543 -15.82 -2.721 1 96.38 390 PRO A CA 1
ATOM 3220 C C . PRO A 1 390 ? -0.644 -14.859 -3.498 1 96.38 390 PRO A C 1
ATOM 3222 O O . PRO A 1 390 ? -0.9 -13.656 -3.529 1 96.38 390 PRO A O 1
ATOM 3225 N N . TYR A 1 391 ? 0.427 -15.375 -4.105 1 95.19 391 TYR A N 1
ATOM 3226 C CA . TYR A 1 391 ? 1.364 -14.562 -4.867 1 95.19 391 TYR A CA 1
ATOM 3227 C C . TYR A 1 391 ? 1.581 -15.141 -6.262 1 95.19 391 TYR A C 1
ATOM 3229 O O . TYR A 1 391 ? 2.498 -15.93 -6.473 1 95.19 391 TYR A O 1
ATOM 3237 N N . PRO A 1 392 ? 0.751 -14.672 -7.191 1 95.06 392 PRO A N 1
ATOM 3238 C CA . PRO A 1 392 ? 0.93 -15.18 -8.555 1 95.06 392 PRO A CA 1
ATOM 3239 C C . PRO A 1 392 ? 2.314 -14.875 -9.117 1 95.06 392 PRO A C 1
ATOM 3241 O O . PRO A 1 392 ? 2.887 -13.82 -8.828 1 95.06 392 PRO A O 1
ATOM 3244 N N . GLY A 1 393 ? 2.799 -15.781 -9.883 1 90.81 393 GLY A N 1
ATOM 3245 C CA . GLY A 1 393 ? 4.074 -15.531 -10.539 1 90.81 393 GLY A CA 1
ATOM 3246 C C . GLY A 1 393 ? 4.059 -14.297 -11.422 1 90.81 393 GLY A C 1
ATOM 3247 O O . GLY A 1 393 ? 3.074 -14.039 -12.117 1 90.81 393 GLY A O 1
ATOM 3248 N N . ASN A 1 394 ? 5.039 -13.461 -11.32 1 91.38 394 ASN A N 1
ATOM 3249 C CA . ASN A 1 394 ? 5.27 -12.312 -12.188 1 91.38 394 ASN A CA 1
ATOM 3250 C C . ASN A 1 394 ? 4.109 -11.32 -12.117 1 91.38 394 ASN A C 1
ATOM 3252 O O . ASN A 1 394 ? 3.701 -10.766 -13.141 1 91.38 394 ASN A O 1
ATOM 3256 N N . TYR A 1 395 ? 3.504 -11.164 -10.945 1 95.19 395 TYR A N 1
ATOM 3257 C CA . TYR A 1 395 ? 2.393 -10.227 -10.828 1 95.19 395 TYR A CA 1
ATOM 3258 C C . TYR A 1 395 ? 2.865 -8.789 -11.031 1 95.19 395 TYR A C 1
ATOM 3260 O O . TYR A 1 395 ? 2.051 -7.875 -11.172 1 95.19 395 TYR A O 1
ATOM 3268 N N . ASP A 1 396 ? 4.188 -8.602 -11.094 1 93.19 396 ASP A N 1
ATOM 3269 C CA . ASP A 1 396 ? 4.758 -7.281 -11.336 1 93.19 396 ASP A CA 1
ATOM 3270 C C . ASP A 1 396 ? 4.852 -6.992 -12.836 1 93.19 396 ASP A C 1
ATOM 3272 O O . ASP A 1 396 ? 5.316 -5.922 -13.242 1 93.19 396 ASP A O 1
ATOM 3276 N N . GLU A 1 397 ? 4.328 -7.859 -13.711 1 91.94 397 GLU A N 1
ATOM 3277 C CA . GLU A 1 397 ? 4.504 -7.707 -15.148 1 91.94 397 GLU A CA 1
ATOM 3278 C C . GLU A 1 397 ? 3.211 -7.25 -15.82 1 91.94 397 GLU A C 1
ATOM 3280 O O . GLU A 1 397 ? 3.148 -7.133 -17.047 1 91.94 397 GLU A O 1
ATOM 3285 N N . PHE A 1 398 ? 2.182 -6.984 -15.086 1 93.94 398 PHE A N 1
ATOM 3286 C CA . PHE A 1 398 ? 0.985 -6.383 -15.664 1 93.94 398 PHE A CA 1
ATOM 3287 C C . PHE A 1 398 ? 1.282 -4.98 -16.188 1 93.94 398 PHE A C 1
ATOM 3289 O O . PHE A 1 398 ? 2.158 -4.289 -15.656 1 93.94 398 PHE A O 1
ATOM 3296 N N . ASP A 1 399 ? 0.566 -4.609 -17.234 1 91.25 399 ASP A N 1
ATOM 3297 C CA . ASP A 1 399 ? 0.654 -3.207 -17.641 1 91.25 399 ASP A CA 1
ATOM 3298 C C . ASP A 1 399 ? 0.101 -2.291 -16.547 1 91.25 399 ASP A C 1
ATOM 3300 O O . ASP A 1 399 ? -0.585 -2.748 -15.633 1 91.25 399 ASP A O 1
ATOM 3304 N N . ARG A 1 400 ? 0.451 -1.052 -16.656 1 89.44 400 ARG A N 1
ATOM 3305 C CA . ARG A 1 400 ? 0.131 -0.087 -15.617 1 89.44 400 ARG A CA 1
ATOM 3306 C C . ARG A 1 400 ? -1.373 -0.022 -15.367 1 89.44 400 ARG A C 1
ATOM 3308 O O . ARG A 1 400 ? -1.821 0.002 -14.219 1 89.44 400 ARG A O 1
ATOM 3315 N N . GLU A 1 401 ? -2.1 0.046 -16.406 1 91.19 401 GLU A N 1
ATOM 3316 C CA . GLU A 1 401 ? -3.551 0.138 -16.266 1 91.19 401 GLU A CA 1
ATOM 3317 C C . GLU A 1 401 ? -4.117 -1.06 -15.508 1 91.19 401 GLU A C 1
ATOM 3319 O O . GLU A 1 401 ? -4.941 -0.897 -14.609 1 91.19 401 GLU A O 1
ATOM 3324 N N . THR A 1 402 ? -3.668 -2.268 -15.844 1 94.88 402 THR A N 1
ATOM 3325 C CA . THR A 1 402 ? -4.121 -3.48 -15.172 1 94.88 402 THR A CA 1
ATOM 3326 C C . THR A 1 402 ? -3.66 -3.5 -13.719 1 94.88 402 THR A C 1
ATOM 3328 O O . THR A 1 402 ? -4.422 -3.873 -12.828 1 94.88 402 THR A O 1
ATOM 3331 N N . ASP A 1 403 ? -2.42 -3.094 -13.531 1 96.06 403 ASP A N 1
ATOM 3332 C CA . ASP A 1 403 ? -1.895 -3.021 -12.172 1 96.06 403 ASP A CA 1
ATOM 3333 C C . ASP A 1 403 ? -2.754 -2.111 -11.297 1 96.06 403 ASP A C 1
ATOM 3335 O O . ASP A 1 403 ? -3.105 -2.473 -10.172 1 96.06 403 ASP A O 1
ATOM 3339 N N . GLN A 1 404 ? -3.133 -0.974 -11.82 1 94.5 404 GLN A N 1
ATOM 3340 C CA . GLN A 1 404 ? -3.959 -0.009 -11.102 1 94.5 404 GLN A CA 1
ATOM 3341 C C . GLN A 1 404 ? -5.355 -0.569 -10.836 1 94.5 404 GLN A C 1
ATOM 3343 O O . GLN A 1 404 ? -5.867 -0.463 -9.719 1 94.5 404 GLN A O 1
ATOM 3348 N N . LYS A 1 405 ? -5.867 -1.191 -11.805 1 95.12 405 LYS A N 1
ATOM 3349 C CA . LYS A 1 405 ? -7.207 -1.76 -11.68 1 95.12 405 LYS A CA 1
ATOM 3350 C C . LYS A 1 405 ? -7.246 -2.848 -10.609 1 95.12 405 LYS A C 1
ATOM 3352 O O . LYS A 1 405 ? -8.117 -2.838 -9.734 1 95.12 405 LYS A O 1
ATOM 3357 N N . LEU A 1 406 ? -6.324 -3.783 -10.68 1 97.62 406 LEU A N 1
ATOM 3358 C CA . LEU A 1 406 ? -6.277 -4.859 -9.695 1 97.62 406 LEU A CA 1
ATOM 3359 C C . LEU A 1 406 ? -5.973 -4.312 -8.305 1 97.62 406 LEU A C 1
ATOM 3361 O O . LEU A 1 406 ? -6.461 -4.844 -7.301 1 97.62 406 LEU A O 1
ATOM 3365 N N . GLY A 1 407 ? -5.145 -3.236 -8.281 1 97.75 407 GLY A N 1
ATOM 3366 C CA . GLY A 1 407 ? -4.906 -2.57 -7.008 1 97.75 407 GLY A CA 1
ATOM 3367 C C . GLY A 1 407 ? -6.172 -2.021 -6.375 1 97.75 407 GLY A C 1
ATOM 3368 O O . GLY A 1 407 ? -6.371 -2.145 -5.168 1 97.75 407 GLY A O 1
ATOM 3369 N N . GLN A 1 408 ? -6.977 -1.456 -7.203 1 96.12 408 GLN A N 1
ATOM 3370 C CA . GLN A 1 408 ? -8.234 -0.917 -6.699 1 96.12 408 GLN A CA 1
ATOM 3371 C C . GLN A 1 408 ? -9.156 -2.033 -6.227 1 96.12 408 GLN A C 1
ATOM 3373 O O . GLN A 1 408 ? -9.836 -1.892 -5.207 1 96.12 408 GLN A O 1
ATOM 3378 N N . TYR A 1 409 ? -9.195 -3.172 -6.945 1 97.75 409 TYR A N 1
ATOM 3379 C CA . TYR A 1 409 ? -9.938 -4.34 -6.488 1 97.75 409 TYR A CA 1
ATOM 3380 C C . TYR A 1 409 ? -9.469 -4.781 -5.105 1 97.75 409 TYR A C 1
ATOM 3382 O O . TYR A 1 409 ? -10.281 -5.102 -4.238 1 97.75 409 TYR A O 1
ATOM 3390 N N . TYR A 1 410 ? -8.203 -4.758 -4.938 1 98.5 410 TYR A N 1
ATOM 3391 C CA . TYR A 1 410 ? -7.602 -5.16 -3.67 1 98.5 410 TYR A CA 1
ATOM 3392 C C . TYR A 1 410 ? -8.055 -4.242 -2.537 1 98.5 410 TYR A C 1
ATOM 3394 O O . TYR A 1 410 ? -8.492 -4.715 -1.486 1 98.5 410 TYR A O 1
ATOM 3402 N N . LEU A 1 411 ? -7.984 -2.947 -2.723 1 97.38 411 LEU A N 1
ATOM 3403 C CA . LEU A 1 411 ? -8.359 -1.97 -1.707 1 97.38 411 LEU A CA 1
ATOM 3404 C C . LEU A 1 411 ? -9.844 -2.076 -1.374 1 97.38 411 LEU A C 1
ATOM 3406 O O . LEU A 1 411 ? -10.227 -2.014 -0.204 1 97.38 411 LEU A O 1
ATOM 3410 N N . ASN A 1 412 ? -10.633 -2.229 -2.396 1 96.69 412 ASN A N 1
ATOM 3411 C CA . ASN A 1 412 ? -12.062 -2.414 -2.174 1 96.69 412 ASN A CA 1
ATOM 3412 C C . ASN A 1 412 ? -12.344 -3.67 -1.355 1 96.69 412 ASN A C 1
ATOM 3414 O O . ASN A 1 412 ? -13.227 -3.672 -0.498 1 96.69 412 ASN A O 1
ATOM 3418 N N . ALA A 1 413 ? -11.633 -4.734 -1.666 1 97.94 413 ALA A N 1
ATOM 3419 C CA . ALA A 1 413 ? -11.781 -5.98 -0.923 1 97.94 413 ALA A CA 1
ATOM 3420 C C . ALA A 1 413 ? -11.469 -5.781 0.557 1 97.94 413 ALA A C 1
ATOM 3422 O O . ALA A 1 413 ? -12.195 -6.273 1.424 1 97.94 413 ALA A O 1
ATOM 3423 N N . GLU A 1 414 ? -10.414 -5.043 0.84 1 96.31 414 GLU A N 1
ATOM 3424 C CA . GLU A 1 414 ? -10.07 -4.746 2.227 1 96.31 414 GLU A CA 1
ATOM 3425 C C . GLU A 1 414 ? -11.203 -4.016 2.939 1 96.31 414 GLU A C 1
ATOM 3427 O O . GLU A 1 414 ? -11.5 -4.309 4.098 1 96.31 414 GLU A O 1
ATOM 3432 N N . THR A 1 415 ? -11.773 -3.078 2.236 1 94.94 415 THR A N 1
ATOM 3433 C CA . THR A 1 415 ? -12.883 -2.307 2.789 1 94.94 415 THR A CA 1
ATOM 3434 C C . THR A 1 415 ? -14.062 -3.217 3.113 1 94.94 415 THR A C 1
ATOM 3436 O O . THR A 1 415 ? -14.648 -3.115 4.191 1 94.94 415 THR A O 1
ATOM 3439 N N . ARG A 1 416 ? -14.359 -4.141 2.217 1 96.19 416 ARG A N 1
ATOM 3440 C CA . ARG A 1 416 ? -15.484 -5.043 2.418 1 96.19 416 ARG A CA 1
ATOM 3441 C C . ARG A 1 416 ? -15.219 -6.016 3.559 1 96.19 416 ARG A C 1
ATOM 3443 O O . ARG A 1 416 ? -16.109 -6.316 4.352 1 96.19 416 ARG A O 1
ATOM 3450 N N . ILE A 1 417 ? -14.016 -6.516 3.66 1 96.19 417 ILE A N 1
ATOM 3451 C CA . ILE A 1 417 ? -13.648 -7.43 4.738 1 96.19 417 ILE A CA 1
ATOM 3452 C C . ILE A 1 417 ? -13.836 -6.734 6.086 1 96.19 417 ILE A C 1
ATOM 3454 O O . ILE A 1 417 ? -14.453 -7.297 6.996 1 96.19 417 ILE A O 1
ATOM 3458 N N . LYS A 1 418 ? -13.297 -5.516 6.172 1 92.75 418 LYS A N 1
ATOM 3459 C CA . LYS A 1 418 ? -13.414 -4.766 7.418 1 92.75 418 LYS A CA 1
ATOM 3460 C C . LYS A 1 418 ? -14.883 -4.523 7.777 1 92.75 418 LYS A C 1
ATOM 3462 O O . LYS A 1 418 ? -15.273 -4.684 8.93 1 92.75 418 LYS A O 1
ATOM 3467 N N . ALA A 1 419 ? -15.641 -4.133 6.789 1 92.75 419 ALA A N 1
ATOM 3468 C CA . ALA A 1 419 ? -17.062 -3.902 7.008 1 92.75 419 ALA A CA 1
ATOM 3469 C C . ALA A 1 419 ? -17.766 -5.172 7.5 1 92.75 419 ALA A C 1
ATOM 3471 O O . ALA A 1 419 ? -18.562 -5.125 8.445 1 92.75 419 ALA A O 1
ATOM 3472 N N . ASP A 1 420 ? -17.469 -6.32 6.887 1 94.5 420 ASP A N 1
ATOM 3473 C CA . ASP A 1 420 ? -18.047 -7.598 7.277 1 94.5 420 ASP A CA 1
ATOM 3474 C C . ASP A 1 420 ? -17.672 -7.969 8.711 1 94.5 420 ASP A C 1
ATOM 3476 O O . ASP A 1 420 ? -18.516 -8.414 9.492 1 94.5 420 ASP A O 1
ATOM 3480 N N . LEU A 1 421 ? -16.438 -7.723 9.031 1 92.69 421 LEU A N 1
ATOM 3481 C CA . LEU A 1 421 ? -15.953 -8.055 10.359 1 92.69 421 LEU A CA 1
ATOM 3482 C C . LEU A 1 421 ? -16.578 -7.145 11.414 1 92.69 421 LEU A C 1
ATOM 3484 O O . LEU A 1 421 ? -16.969 -7.609 12.492 1 92.69 421 LEU A O 1
ATOM 3488 N N . LEU A 1 422 ? -16.703 -5.871 11.102 1 90 422 LEU A N 1
ATOM 3489 C CA . LEU A 1 422 ? -17.312 -4.922 12.023 1 90 422 LEU A CA 1
ATOM 3490 C C . LEU A 1 422 ? -18.797 -5.23 12.234 1 90 422 LEU A C 1
ATOM 3492 O O . LEU A 1 422 ? -19.344 -4.965 13.312 1 90 422 LEU A O 1
ATOM 3496 N N . LYS A 1 423 ? -19.391 -5.875 11.188 1 90 423 LYS A N 1
ATOM 3497 C CA . LYS A 1 423 ? -20.797 -6.25 11.281 1 90 423 LYS A CA 1
ATOM 3498 C C . LYS A 1 423 ? -20.953 -7.613 11.945 1 90 423 LYS A C 1
ATOM 3500 O O . LYS A 1 423 ? -22.078 -8.078 12.164 1 90 423 LYS A O 1
ATOM 3505 N N . GLY A 1 424 ? -19.859 -8.305 12.188 1 88.12 424 GLY A N 1
ATOM 3506 C CA . GLY A 1 424 ? -19.906 -9.539 12.961 1 88.12 424 GLY A CA 1
ATOM 3507 C C . GLY A 1 424 ? -19.922 -10.781 12.102 1 88.12 424 GLY A C 1
ATOM 3508 O O . GLY A 1 424 ? -20.375 -11.844 12.539 1 88.12 424 GLY A O 1
ATOM 3509 N N . LYS A 1 425 ? -19.578 -10.68 10.805 1 90.5 425 LYS A N 1
ATOM 3510 C CA . LYS A 1 425 ? -19.5 -11.891 9.992 1 90.5 425 LYS A CA 1
ATOM 3511 C C . LYS A 1 425 ? -18.594 -12.922 10.648 1 90.5 425 LYS A C 1
ATOM 3513 O O . LYS A 1 425 ? -17.484 -12.602 11.094 1 90.5 425 LYS A O 1
ATOM 3518 N N . GLU A 1 426 ? -19.266 -14.148 10.734 1 86.19 426 GLU A N 1
ATOM 3519 C CA . GLU A 1 426 ? -18.516 -15.266 11.312 1 86.19 426 GLU A CA 1
ATOM 3520 C C . GLU A 1 426 ? -17.969 -16.172 10.227 1 86.19 426 GLU A C 1
ATOM 3522 O O . GLU A 1 426 ? -18.703 -16.641 9.359 1 86.19 426 GLU A O 1
ATOM 3527 N N . TYR A 1 427 ? -16.656 -16.203 9.883 1 91.5 427 TYR A N 1
ATOM 3528 C CA . TYR A 1 427 ? -15.969 -17.094 8.969 1 91.5 427 TYR A CA 1
ATOM 3529 C C . TYR A 1 427 ? -15.891 -18.5 9.547 1 91.5 427 TYR A C 1
ATOM 3531 O O . TYR A 1 427 ? -14.805 -19.016 9.812 1 91.5 427 TYR A O 1
ATOM 3539 N N . ASN A 1 428 ? -17.078 -19.125 9.555 1 92.31 428 ASN A N 1
ATOM 3540 C CA . ASN A 1 428 ? -17.172 -20.375 10.281 1 92.31 428 ASN A CA 1
ATOM 3541 C C . ASN A 1 428 ? -16.266 -21.438 9.68 1 92.31 428 ASN A C 1
ATOM 3543 O O . ASN A 1 428 ? -15.5 -22.094 10.398 1 92.31 428 ASN A O 1
ATOM 3547 N N . ILE A 1 429 ? -16.359 -21.625 8.422 1 94.19 429 ILE A N 1
ATOM 3548 C CA . ILE A 1 429 ? -15.555 -22.641 7.754 1 94.19 429 ILE A CA 1
ATOM 3549 C C . ILE A 1 429 ? -14.078 -22.297 7.906 1 94.19 429 ILE A C 1
ATOM 3551 O O . ILE A 1 429 ? -13.266 -23.172 8.234 1 94.19 429 ILE A O 1
ATOM 3555 N N . PHE A 1 430 ? -13.75 -21.078 7.754 1 92.94 430 PHE A N 1
ATOM 3556 C CA . PHE A 1 430 ? -12.375 -20.625 7.891 1 92.94 430 PHE A CA 1
ATOM 3557 C C . PHE A 1 430 ? -11.867 -20.859 9.312 1 92.94 430 PHE A C 1
ATOM 3559 O O . PHE A 1 430 ? -10.734 -21.312 9.508 1 92.94 430 PHE A O 1
ATOM 3566 N N . HIS A 1 431 ? -12.703 -20.547 10.273 1 91.69 431 HIS A N 1
ATOM 3567 C CA . HIS A 1 431 ? -12.305 -20.719 11.664 1 91.69 431 HIS A CA 1
ATOM 3568 C C . HIS A 1 431 ? -12.07 -22.188 12 1 91.69 431 HIS A C 1
ATOM 3570 O O . HIS A 1 431 ? -11.117 -22.516 12.703 1 91.69 431 HIS A O 1
ATOM 3576 N N . GLN A 1 432 ? -12.945 -22.953 11.508 1 93.62 432 GLN A N 1
ATOM 3577 C CA . GLN A 1 432 ? -12.781 -24.391 11.727 1 93.62 432 GLN A CA 1
ATOM 3578 C C . GLN A 1 432 ? -11.5 -24.891 11.078 1 93.62 432 GLN A C 1
ATOM 3580 O O . GLN A 1 432 ? -10.75 -25.672 11.695 1 93.62 432 GLN A O 1
ATOM 3585 N N . TRP A 1 433 ? -11.234 -24.5 9.898 1 95 433 TRP A N 1
ATOM 3586 C CA . TRP A 1 433 ? -10.023 -24.875 9.172 1 95 433 TRP A CA 1
ATOM 3587 C C . TRP A 1 433 ? -8.781 -24.438 9.93 1 95 433 TRP A C 1
ATOM 3589 O O . TRP A 1 433 ? -7.844 -25.219 10.117 1 95 433 TRP A O 1
ATOM 3599 N N . ASN A 1 434 ? -8.828 -23.188 10.383 1 90.62 434 ASN A N 1
ATOM 3600 C CA . ASN A 1 434 ? -7.691 -22.625 11.102 1 90.62 434 ASN A CA 1
ATOM 3601 C C . ASN A 1 434 ? -7.441 -23.359 12.414 1 90.62 434 ASN A C 1
ATOM 3603 O O . ASN A 1 434 ? -6.289 -23.578 12.805 1 90.62 434 ASN A O 1
ATOM 3607 N N . TYR A 1 435 ? -8.5 -23.719 13.016 1 89.5 435 TYR A N 1
ATOM 3608 C CA . TYR A 1 435 ? -8.406 -24.469 14.266 1 89.5 435 TYR A CA 1
ATOM 3609 C C . TYR A 1 435 ? -7.785 -25.828 14.039 1 89.5 435 TYR A C 1
ATOM 3611 O O . TYR A 1 435 ? -6.891 -26.25 14.781 1 89.5 435 TYR A O 1
ATOM 3619 N N . GLU A 1 436 ? -8.18 -26.484 13.055 1 90.19 436 GLU A N 1
ATOM 3620 C CA . GLU A 1 436 ? -7.672 -27.812 12.75 1 90.19 436 GLU A CA 1
ATOM 3621 C C . GLU A 1 436 ? -6.199 -27.766 12.352 1 90.19 436 GLU A C 1
ATOM 3623 O O . GLU A 1 436 ? -5.43 -28.656 12.688 1 90.19 436 GLU A O 1
ATOM 3628 N N . LEU A 1 437 ? -5.844 -26.781 11.648 1 89.06 437 LEU A N 1
ATOM 3629 C CA . LEU A 1 437 ? -4.449 -26.625 11.25 1 89.06 437 LEU A CA 1
ATOM 3630 C C . LEU A 1 437 ? -3.555 -26.422 12.469 1 89.06 437 LEU A C 1
ATOM 3632 O O . LEU A 1 437 ? -2.461 -26.984 12.547 1 89.06 437 LEU A O 1
ATOM 3636 N N . ALA A 1 438 ? -3.984 -25.562 13.391 1 84.62 438 ALA A N 1
ATOM 3637 C CA . ALA A 1 438 ? -3.213 -25.266 14.594 1 84.62 438 ALA A CA 1
ATOM 3638 C C . ALA A 1 438 ? -3.055 -26.5 15.477 1 84.62 438 ALA A C 1
ATOM 3640 O O . ALA A 1 438 ? -2.002 -26.703 16.078 1 84.62 438 ALA A O 1
ATOM 3641 N N . THR A 1 439 ? -4.016 -27.328 15.492 1 82.62 439 THR A N 1
ATOM 3642 C CA . THR A 1 439 ? -3.996 -28.516 16.312 1 82.62 439 THR A CA 1
ATOM 3643 C C . THR A 1 439 ? -3.105 -29.594 15.688 1 82.62 439 THR A C 1
ATOM 3645 O O . THR A 1 439 ? -2.416 -30.328 16.406 1 82.62 439 THR A O 1
ATOM 3648 N N . SER A 1 440 ? -3.088 -29.656 14.406 1 77.38 440 SER A N 1
ATOM 3649 C CA . SER A 1 440 ? -2.26 -30.625 13.711 1 77.38 440 SER A CA 1
ATOM 3650 C C . SER A 1 440 ? -0.778 -30.297 13.844 1 77.38 440 SER A C 1
ATOM 3652 O O . SER A 1 440 ? 0.057 -31.203 13.945 1 77.38 440 SER A O 1
ATOM 3654 N N . GLU A 1 441 ? -0.385 -29.109 13.945 1 70 441 GLU A N 1
ATOM 3655 C CA . GLU A 1 441 ? 1.002 -28.672 14.102 1 70 441 GLU A CA 1
ATOM 3656 C C . GLU A 1 441 ? 1.513 -28.969 15.508 1 70 441 GLU A C 1
ATOM 3658 O O . GLU A 1 441 ? 2.682 -29.312 15.688 1 70 441 GLU A O 1
ATOM 3663 N N . GLU A 1 442 ? 0.647 -28.781 16.422 1 62.59 442 GLU A N 1
ATOM 3664 C CA . GLU A 1 442 ? 1.009 -29.109 17.797 1 62.59 442 GLU A CA 1
ATOM 3665 C C . GLU A 1 442 ? 1.263 -30.594 17.969 1 62.59 442 GLU A C 1
ATOM 3667 O O . GLU A 1 442 ? 2.18 -31 18.688 1 62.59 442 GLU A O 1
ATOM 3672 N N . ASP A 1 443 ? 0.508 -31.391 17.297 1 57.34 443 ASP A N 1
ATOM 3673 C CA . ASP A 1 443 ? 0.658 -32.844 17.375 1 57.34 443 ASP A CA 1
ATOM 3674 C C . ASP A 1 443 ? 1.955 -33.312 16.719 1 57.34 443 ASP A C 1
ATOM 3676 O O . ASP A 1 443 ? 2.555 -34.281 17.125 1 57.34 443 ASP A O 1
ATOM 3680 N N . GLN A 1 444 ? 2.408 -32.562 15.766 1 54.31 444 GLN A N 1
ATOM 3681 C CA . GLN A 1 444 ? 3.656 -32.906 15.102 1 54.31 444 GLN A CA 1
ATOM 3682 C C . GLN A 1 444 ? 4.863 -32.5 15.938 1 54.31 444 GLN A C 1
ATOM 3684 O O . GLN A 1 444 ? 5.914 -33.156 15.883 1 54.31 444 GLN A O 1
ATOM 3689 N N . ASP A 1 445 ? 4.816 -31.406 16.703 1 48.84 445 ASP A N 1
ATOM 3690 C CA . ASP A 1 445 ? 5.902 -30.953 17.562 1 48.84 445 ASP A CA 1
ATOM 3691 C C . ASP A 1 445 ? 5.91 -31.734 18.891 1 48.84 445 ASP A C 1
ATOM 3693 O O . ASP A 1 445 ? 6.906 -31.719 19.609 1 48.84 445 ASP A O 1
ATOM 3697 N N . GLY A 1 446 ? 4.895 -32.344 19.375 1 38.31 446 GLY A N 1
ATOM 3698 C CA . GLY A 1 446 ? 4.895 -33.188 20.562 1 38.31 446 GLY A CA 1
ATOM 3699 C C . GLY A 1 446 ? 5.254 -34.625 20.266 1 38.31 446 GLY A C 1
ATOM 3700 O O . GLY A 1 446 ? 5.059 -35.125 19.156 1 38.31 446 GLY A O 1
ATOM 3701 N N . MET B 1 1 ? 63.625 -21.797 -19.062 1 32.06 1 MET B N 1
ATOM 3702 C CA . MET B 1 1 ? 62.188 -21.781 -18.812 1 32.06 1 MET B CA 1
ATOM 3703 C C . MET B 1 1 ? 61.438 -21.219 -20.016 1 32.06 1 MET B C 1
ATOM 3705 O O . MET B 1 1 ? 61.688 -20.094 -20.453 1 32.06 1 MET B O 1
ATOM 3709 N N . SER B 1 2 ? 60.906 -22 -20.891 1 39.69 2 SER B N 1
ATOM 3710 C CA . SER B 1 2 ? 60.469 -21.812 -22.281 1 39.69 2 SER B CA 1
ATOM 3711 C C . SER B 1 2 ? 59.156 -21 -22.344 1 39.69 2 SER B C 1
ATOM 3713 O O . SER B 1 2 ? 58.25 -21.219 -21.547 1 39.69 2 SER B O 1
ATOM 3715 N N . PRO B 1 3 ? 59.25 -19.766 -23.016 1 46.94 3 PRO B N 1
ATOM 3716 C CA . PRO B 1 3 ? 58.094 -18.875 -23.172 1 46.94 3 PRO B CA 1
ATOM 3717 C C . PRO B 1 3 ? 56.875 -19.578 -23.734 1 46.94 3 PRO B C 1
ATOM 3719 O O . PRO B 1 3 ? 57 -20.469 -24.578 1 46.94 3 PRO B O 1
ATOM 3722 N N . ASP B 1 4 ? 55.875 -19.859 -22.984 1 47.62 4 ASP B N 1
ATOM 3723 C CA . ASP B 1 4 ? 54.719 -20.688 -23.328 1 47.62 4 ASP B CA 1
ATOM 3724 C C . ASP B 1 4 ? 54 -20.125 -24.562 1 47.62 4 ASP B C 1
ATOM 3726 O O . ASP B 1 4 ? 53.562 -18.969 -24.578 1 47.62 4 ASP B O 1
ATOM 3730 N N . PRO B 1 5 ? 54.031 -20.688 -25.719 1 54.62 5 PRO B N 1
ATOM 3731 C CA . PRO B 1 5 ? 53.594 -20.312 -27.062 1 54.62 5 PRO B CA 1
ATOM 3732 C C . PRO B 1 5 ? 52.094 -20.109 -27.156 1 54.62 5 PRO B C 1
ATOM 3734 O O . PRO B 1 5 ? 51.625 -19.328 -27.984 1 54.62 5 PRO B O 1
ATOM 3737 N N . ILE B 1 6 ? 51.375 -20.703 -26.312 1 51.91 6 ILE B N 1
ATOM 3738 C CA . ILE B 1 6 ? 49.906 -20.672 -26.453 1 51.91 6 ILE B CA 1
ATOM 3739 C C . ILE B 1 6 ? 49.375 -19.312 -26 1 51.91 6 ILE B C 1
ATOM 3741 O O . ILE B 1 6 ? 48.469 -18.766 -26.609 1 51.91 6 ILE B O 1
ATOM 3745 N N . LYS B 1 7 ? 49.875 -18.875 -24.906 1 53.94 7 LYS B N 1
ATOM 3746 C CA . LYS B 1 7 ? 49.438 -17.578 -24.391 1 53.94 7 LYS B CA 1
ATOM 3747 C C . LYS B 1 7 ? 49.688 -16.469 -25.406 1 53.94 7 LYS B C 1
ATOM 3749 O O . LYS B 1 7 ? 48.875 -15.578 -25.578 1 53.94 7 LYS B O 1
ATOM 3754 N N . ASP B 1 8 ? 50.781 -16.703 -26.125 1 50.41 8 ASP B N 1
ATOM 3755 C CA . ASP B 1 8 ? 51.156 -15.719 -27.141 1 50.41 8 ASP B CA 1
ATOM 3756 C C . ASP B 1 8 ? 50.188 -15.742 -28.328 1 50.41 8 ASP B C 1
ATOM 3758 O O . ASP B 1 8 ? 49.844 -14.695 -28.875 1 50.41 8 ASP B O 1
ATOM 3762 N N . GLN B 1 9 ? 49.656 -16.938 -28.531 1 54 9 GLN B N 1
ATOM 3763 C CA . GLN B 1 9 ? 48.75 -17.094 -29.656 1 54 9 GLN B CA 1
ATOM 3764 C C . GLN B 1 9 ? 47.375 -16.484 -29.359 1 54 9 GLN B C 1
ATOM 3766 O O . GLN B 1 9 ? 46.75 -15.859 -30.219 1 54 9 GLN B O 1
ATOM 3771 N N . MET B 1 10 ? 47 -16.734 -28.094 1 51.72 10 MET B N 1
ATOM 3772 C CA . MET B 1 10 ? 45.656 -16.219 -27.719 1 51.72 10 MET B CA 1
ATOM 3773 C C . MET B 1 10 ? 45.656 -14.703 -27.672 1 51.72 10 MET B C 1
ATOM 3775 O O . MET B 1 10 ? 44.688 -14.062 -28.094 1 51.72 10 MET B O 1
ATOM 3779 N N . GLU B 1 11 ? 46.812 -14.18 -27.094 1 51.12 11 GLU B N 1
ATOM 3780 C CA . GLU B 1 11 ? 46.969 -12.734 -27.078 1 51.12 11 GLU B CA 1
ATOM 3781 C C . GLU B 1 11 ? 47.031 -12.164 -28.5 1 51.12 11 GLU B C 1
ATOM 3783 O O . GLU B 1 11 ? 46.469 -11.102 -28.766 1 51.12 11 GLU B O 1
ATOM 3788 N N . LEU B 1 12 ? 47.531 -12.922 -29.453 1 51.44 12 LEU B N 1
ATOM 3789 C CA . LEU B 1 12 ? 47.625 -12.516 -30.844 1 51.44 12 LEU B CA 1
ATOM 3790 C C . LEU B 1 12 ? 46.25 -12.492 -31.516 1 51.44 12 LEU B C 1
ATOM 3792 O O . LEU B 1 12 ? 45.938 -11.57 -32.25 1 51.44 12 LEU B O 1
ATOM 3796 N N . LYS B 1 13 ? 45.438 -13.484 -31.172 1 53.22 13 LYS B N 1
ATOM 3797 C CA . LYS B 1 13 ? 44.094 -13.531 -31.781 1 53.22 13 LYS B CA 1
ATOM 3798 C C . LYS B 1 13 ? 43.219 -12.383 -31.281 1 53.22 13 LYS B C 1
ATOM 3800 O O . LYS B 1 13 ? 42.469 -11.789 -32.062 1 53.22 13 LYS B O 1
ATOM 3805 N N . LYS B 1 14 ? 43.344 -12.102 -29.969 1 52.81 14 LYS B N 1
ATOM 3806 C CA . LYS B 1 14 ? 42.594 -11 -29.391 1 52.81 14 LYS B CA 1
ATOM 3807 C C . LYS B 1 14 ? 43 -9.664 -30 1 52.81 14 LYS B C 1
ATOM 3809 O O . LYS B 1 14 ? 42.156 -8.844 -30.344 1 52.81 14 LYS B O 1
ATOM 3814 N N . LEU B 1 15 ? 44.344 -9.555 -30.203 1 51.41 15 LEU B N 1
ATOM 3815 C CA . LEU B 1 15 ? 44.875 -8.344 -30.812 1 51.41 15 LEU B CA 1
ATOM 3816 C C . LEU B 1 15 ? 44.438 -8.25 -32.281 1 51.41 15 LEU B C 1
ATOM 3818 O O . LEU B 1 15 ? 44.156 -7.164 -32.781 1 51.41 15 LEU B O 1
ATOM 3822 N N . LYS B 1 16 ? 44.219 -9.43 -32.875 1 55.72 16 LYS B N 1
ATOM 3823 C CA . LYS B 1 16 ? 43.781 -9.469 -34.281 1 55.72 16 LYS B CA 1
ATOM 3824 C C . LYS B 1 16 ? 42.312 -9.055 -34.406 1 55.72 16 LYS B C 1
ATOM 3826 O O . LYS B 1 16 ? 41.969 -8.312 -35.344 1 55.72 16 LYS B O 1
ATOM 3831 N N . ASN B 1 17 ? 41.562 -9.625 -33.469 1 52.91 17 ASN B N 1
ATOM 3832 C CA . ASN B 1 17 ? 40.156 -9.305 -33.531 1 52.91 17 ASN B CA 1
ATOM 3833 C C . ASN B 1 17 ? 39.906 -7.836 -33.188 1 52.91 17 ASN B C 1
ATOM 3835 O O . ASN B 1 17 ? 39.062 -7.188 -33.812 1 52.91 17 ASN B O 1
ATOM 3839 N N . GLU B 1 18 ? 40.656 -7.293 -32.25 1 49.06 18 GLU B N 1
ATOM 3840 C CA . GLU B 1 18 ? 40.625 -5.867 -31.922 1 49.06 18 GLU B CA 1
ATOM 3841 C C . GLU B 1 18 ? 41.094 -5.023 -33.094 1 49.06 18 GLU B C 1
ATOM 3843 O O . GLU B 1 18 ? 40.469 -3.992 -33.406 1 49.06 18 GLU B O 1
ATOM 3848 N N . ASN B 1 19 ? 42.094 -5.602 -33.906 1 46.62 19 ASN B N 1
ATOM 3849 C CA . ASN B 1 19 ? 42.562 -4.918 -35.094 1 46.62 19 ASN B CA 1
ATOM 3850 C C . ASN B 1 19 ? 41.531 -4.902 -36.188 1 46.62 19 ASN B C 1
ATOM 3852 O O . ASN B 1 19 ? 41.344 -3.893 -36.875 1 46.62 19 ASN B O 1
ATOM 3856 N N . LYS B 1 20 ? 40.781 -5.996 -36.156 1 54.28 20 LYS B N 1
ATOM 3857 C CA . LYS B 1 20 ? 39.719 -6.078 -37.188 1 54.28 20 LYS B CA 1
ATOM 3858 C C . LYS B 1 20 ? 38.594 -5.098 -36.906 1 54.28 20 LYS B C 1
ATOM 3860 O O . LYS B 1 20 ? 38.094 -4.445 -37.812 1 54.28 20 LYS B O 1
ATOM 3865 N N . GLN B 1 21 ? 38.219 -5.043 -35.625 1 50.19 21 GLN B N 1
ATOM 3866 C CA . GLN B 1 21 ? 37.156 -4.113 -35.25 1 50.19 21 GLN B CA 1
ATOM 3867 C C . GLN B 1 21 ? 37.594 -2.666 -35.406 1 50.19 21 GLN B C 1
ATOM 3869 O O . GLN B 1 21 ? 36.875 -1.823 -35.938 1 50.19 21 GLN B O 1
ATOM 3874 N N . LEU B 1 22 ? 38.906 -2.395 -35.094 1 47.66 22 LEU B N 1
ATOM 3875 C CA . LEU B 1 22 ? 39.469 -1.071 -35.344 1 47.66 22 LEU B CA 1
ATOM 3876 C C . LEU B 1 22 ? 39.562 -0.772 -36.844 1 47.66 22 LEU B C 1
ATOM 3878 O O . LEU B 1 22 ? 39.25 0.349 -37.25 1 47.66 22 LEU B O 1
ATOM 3882 N N . GLU B 1 23 ? 39.844 -1.803 -37.625 1 50.94 23 GLU B N 1
ATOM 3883 C CA . GLU B 1 23 ? 39.844 -1.642 -39.062 1 50.94 23 GLU B CA 1
ATOM 3884 C C . GLU B 1 23 ? 38.469 -1.315 -39.625 1 50.94 23 GLU B C 1
ATOM 3886 O O . GLU B 1 23 ? 38.312 -0.468 -40.5 1 50.94 23 GLU B O 1
ATOM 3891 N N . LYS B 1 24 ? 37.469 -1.946 -39 1 53.75 24 LYS B N 1
ATOM 3892 C CA . LYS B 1 24 ? 36.094 -1.657 -39.438 1 53.75 24 LYS B CA 1
ATOM 3893 C C . LYS B 1 24 ? 35.688 -0.248 -39.031 1 53.75 24 LYS B C 1
ATOM 3895 O O . LYS B 1 24 ? 35.062 0.476 -39.812 1 53.75 24 LYS B O 1
ATOM 3900 N N . ASP B 1 25 ? 36 0.065 -37.812 1 46.31 25 ASP B N 1
ATOM 3901 C CA . ASP B 1 25 ? 35.656 1.399 -37.344 1 46.31 25 ASP B CA 1
ATOM 3902 C C . ASP B 1 25 ? 36.438 2.475 -38.094 1 46.31 25 ASP B C 1
ATOM 3904 O O . ASP B 1 25 ? 35.875 3.51 -38.469 1 46.31 25 ASP B O 1
ATOM 3908 N N . ILE B 1 26 ? 37.719 2.129 -38.531 1 45.81 26 ILE B N 1
ATOM 3909 C CA . ILE B 1 26 ? 38.5 2.984 -39.406 1 45.81 26 ILE B CA 1
ATOM 3910 C C . ILE B 1 26 ? 37.812 3.057 -40.781 1 45.81 26 ILE B C 1
ATOM 3912 O O . ILE B 1 26 ? 37.688 4.141 -41.375 1 45.81 26 ILE B O 1
ATOM 3916 N N . ASN B 1 27 ? 37.344 1.91 -41.219 1 48.34 27 ASN B N 1
ATOM 3917 C CA . ASN B 1 27 ? 36.656 1.918 -42.5 1 48.34 27 ASN B CA 1
ATOM 3918 C C . ASN B 1 27 ? 35.406 2.777 -42.5 1 48.34 27 ASN B C 1
ATOM 3920 O O . ASN B 1 27 ? 35.125 3.506 -43.438 1 48.34 27 ASN B O 1
ATOM 3924 N N . GLN B 1 28 ? 34.656 2.713 -41.375 1 45.91 28 GLN B N 1
ATOM 3925 C CA . GLN B 1 28 ? 33.438 3.537 -41.25 1 45.91 28 GLN B CA 1
ATOM 3926 C C . GLN B 1 28 ? 33.812 5.008 -41.062 1 45.91 28 GLN B C 1
ATOM 3928 O O . GLN B 1 28 ? 33.156 5.887 -41.625 1 45.91 28 GLN B O 1
ATOM 3933 N N . ILE B 1 29 ? 34.844 5.254 -40.375 1 42.94 29 ILE B N 1
ATOM 3934 C CA . ILE B 1 29 ? 35.375 6.613 -40.281 1 42.94 29 ILE B CA 1
ATOM 3935 C C . ILE B 1 29 ? 35.875 7.062 -41.656 1 42.94 29 ILE B C 1
ATOM 3937 O O . ILE B 1 29 ? 35.594 8.188 -42.094 1 42.94 29 ILE B O 1
ATOM 3941 N N . GLU B 1 30 ? 36.469 6.188 -42.438 1 46.5 30 GLU B N 1
ATOM 3942 C CA . GLU B 1 30 ? 36.969 6.496 -43.781 1 46.5 30 GLU B CA 1
ATOM 3943 C C . GLU B 1 30 ? 35.812 6.75 -44.75 1 46.5 30 GLU B C 1
ATOM 3945 O O . GLU B 1 30 ? 35.938 7.484 -45.719 1 46.5 30 GLU B O 1
ATOM 3950 N N . LYS B 1 31 ? 34.594 6.297 -44.375 1 46.91 31 LYS B N 1
ATOM 3951 C CA . LYS B 1 31 ? 33.438 6.523 -45.25 1 46.91 31 LYS B CA 1
ATOM 3952 C C . LYS B 1 31 ? 32.656 7.762 -44.781 1 46.91 31 LYS B C 1
ATOM 3954 O O . LYS B 1 31 ? 31.719 8.188 -45.469 1 46.91 31 LYS B O 1
ATOM 3959 N N . SER B 1 32 ? 32.906 8.234 -43.625 1 39.38 32 SER B N 1
ATOM 3960 C CA . SER B 1 32 ? 32.219 9.438 -43.188 1 39.38 32 SER B CA 1
ATOM 3961 C C . SER B 1 32 ? 32.656 10.656 -44 1 39.38 32 SER B C 1
ATOM 3963 O O . SER B 1 32 ? 33.75 10.672 -44.562 1 39.38 32 SER B O 1
ATOM 3965 N N . ARG B 1 33 ? 31.703 11.547 -44.25 1 42.34 33 ARG B N 1
ATOM 3966 C CA . ARG B 1 33 ? 31.953 12.727 -45.062 1 42.34 33 ARG B CA 1
ATOM 3967 C C . ARG B 1 33 ? 33.219 13.445 -44.625 1 42.34 33 ARG B C 1
ATOM 3969 O O . ARG B 1 33 ? 34 13.938 -45.438 1 42.34 33 ARG B O 1
ATOM 3976 N N . TRP B 1 34 ? 33.375 13.406 -43.406 1 37.41 34 TRP B N 1
ATOM 3977 C CA . TRP B 1 34 ? 34.531 14.141 -42.875 1 37.41 34 TRP B CA 1
ATOM 3978 C C . TRP B 1 34 ? 35.844 13.43 -43.219 1 37.41 34 TRP B C 1
ATOM 3980 O O . TRP B 1 34 ? 36.844 14.086 -43.5 1 37.41 34 TRP B O 1
ATOM 3990 N N . TYR B 1 35 ? 35.844 12.125 -43.188 1 40.91 35 TYR B N 1
ATOM 3991 C CA . TYR B 1 35 ? 37 11.344 -43.625 1 40.91 35 TYR B CA 1
ATOM 3992 C C . TYR B 1 35 ? 37.281 11.578 -45.125 1 40.91 35 TYR B C 1
ATOM 3994 O O . TYR B 1 35 ? 38.438 11.719 -45.531 1 40.91 35 TYR B O 1
ATOM 4002 N N . LYS B 1 36 ? 36.25 11.75 -45.844 1 42.47 36 LYS B N 1
ATOM 4003 C CA . LYS B 1 36 ? 36.438 12.062 -47.25 1 42.47 36 LYS B CA 1
ATOM 4004 C C . LYS B 1 36 ? 37.125 13.414 -47.438 1 42.47 36 LYS B C 1
ATOM 4006 O O . LYS B 1 36 ? 38 13.57 -48.281 1 42.47 36 LYS B O 1
ATOM 4011 N N . ILE B 1 37 ? 36.688 14.258 -46.594 1 38.41 37 ILE B N 1
ATOM 4012 C CA . ILE B 1 37 ? 37.344 15.555 -46.656 1 38.41 37 ILE B CA 1
ATOM 4013 C C . ILE B 1 37 ? 38.812 15.43 -46.219 1 38.41 37 ILE B C 1
ATOM 4015 O O . ILE B 1 37 ? 39.688 15.969 -46.875 1 38.41 37 ILE B O 1
ATOM 4019 N N . ALA B 1 38 ? 39 14.609 -45.219 1 36.25 38 ALA B N 1
ATOM 4020 C CA . ALA B 1 38 ? 40.375 14.398 -44.75 1 36.25 38 ALA B CA 1
ATOM 4021 C C . ALA B 1 38 ? 41.188 13.672 -45.812 1 36.25 38 ALA B C 1
ATOM 4023 O O . ALA B 1 38 ? 42.375 13.984 -46.031 1 36.25 38 ALA B O 1
ATOM 4024 N N . LYS B 1 39 ? 40.625 12.703 -46.469 1 40.41 39 LYS B N 1
ATOM 4025 C CA . LYS B 1 39 ? 41.281 11.977 -47.562 1 40.41 39 LYS B CA 1
ATOM 4026 C C . LYS B 1 39 ? 41.594 12.906 -48.719 1 40.41 39 LYS B C 1
ATOM 4028 O O . LYS B 1 39 ? 42.625 12.75 -49.375 1 40.41 39 LYS B O 1
ATOM 4033 N N . VAL B 1 40 ? 40.625 13.773 -48.938 1 35.84 40 VAL B N 1
ATOM 4034 C CA . VAL B 1 40 ? 40.938 14.719 -50.031 1 35.84 40 VAL B CA 1
ATOM 4035 C C . VAL B 1 40 ? 42.125 15.57 -49.625 1 35.84 40 VAL B C 1
ATOM 4037 O O . VAL B 1 40 ? 43 15.859 -50.469 1 35.84 40 VAL B O 1
ATOM 4040 N N . LEU B 1 41 ? 42.125 15.859 -48.406 1 34.59 41 LEU B N 1
ATOM 4041 C CA . LEU B 1 41 ? 43.25 16.688 -48 1 34.59 41 LEU B CA 1
ATOM 4042 C C . LEU B 1 41 ? 44.531 15.891 -48 1 34.59 41 LEU B C 1
ATOM 4044 O O . LEU B 1 41 ? 45.625 16.469 -47.938 1 34.59 41 LEU B O 1
ATOM 4048 N N . ALA B 1 42 ? 44.469 14.656 -47.844 1 33.38 42 ALA B N 1
ATOM 4049 C CA . ALA B 1 42 ? 45.656 13.812 -47.938 1 33.38 42 ALA B CA 1
ATOM 4050 C C . ALA B 1 42 ? 46.188 13.75 -49.375 1 33.38 42 ALA B C 1
ATOM 4052 O O . ALA B 1 42 ? 47 12.883 -49.688 1 33.38 42 ALA B O 1
ATOM 4053 N N . TRP B 1 43 ? 45.531 14.602 -50.25 1 30.53 43 TRP B N 1
ATOM 4054 C CA . TRP B 1 43 ? 46.125 14.57 -51.594 1 30.53 43 TRP B CA 1
ATOM 4055 C C . TRP B 1 43 ? 47.594 14.945 -51.531 1 30.53 43 TRP B C 1
ATOM 4057 O O . TRP B 1 43 ? 48.031 15.711 -50.656 1 30.53 43 TRP B O 1
ATOM 4067 N N . PRO B 1 44 ? 48.406 14.422 -52.344 1 33.81 44 PRO B N 1
ATOM 4068 C CA . PRO B 1 44 ? 49.875 14.562 -52.469 1 33.81 44 PRO B CA 1
ATOM 4069 C C . PRO B 1 44 ? 50.312 16.016 -52.5 1 33.81 44 PRO B C 1
ATOM 4071 O O . PRO B 1 44 ? 49.562 16.906 -52.906 1 33.81 44 PRO B O 1
ATOM 4074 N N . SER B 1 45 ? 51.406 16.406 -51.812 1 34.84 45 SER B N 1
ATOM 4075 C CA . SER B 1 45 ? 52.219 17.547 -51.375 1 34.84 45 SER B CA 1
ATOM 4076 C C . SER B 1 45 ? 52.406 18.547 -52.5 1 34.84 45 SER B C 1
ATOM 4078 O O . SER B 1 45 ? 52.656 19.734 -52.281 1 34.84 45 SER B O 1
ATOM 4080 N N . LYS B 1 46 ? 52.719 18.109 -53.781 1 37.41 46 LYS B N 1
ATOM 4081 C CA . LYS B 1 46 ? 53.406 18.984 -54.719 1 37.41 46 LYS B CA 1
ATOM 4082 C C . LYS B 1 46 ? 52.531 20.156 -55.156 1 37.41 46 LYS B C 1
ATOM 4084 O O . LYS B 1 46 ? 53.031 21.203 -55.562 1 37.41 46 LYS B O 1
ATOM 4089 N N . LEU B 1 47 ? 51.438 19.922 -55.656 1 34.69 47 LEU B N 1
ATOM 4090 C CA . LEU B 1 47 ? 50.812 20.969 -56.438 1 34.69 47 LEU B CA 1
ATOM 4091 C C . LEU B 1 47 ? 50.031 21.938 -55.562 1 34.69 47 LEU B C 1
ATOM 4093 O O . LEU B 1 47 ? 49.469 22.906 -56.031 1 34.69 47 LEU B O 1
ATOM 4097 N N . PHE B 1 48 ? 49.75 21.656 -54.281 1 39.34 48 PHE B N 1
ATOM 4098 C CA . PHE B 1 48 ? 48.875 22.656 -53.688 1 39.34 48 PHE B CA 1
ATOM 4099 C C . PHE B 1 48 ? 49.688 23.719 -52.938 1 39.34 48 PHE B C 1
ATOM 4101 O O . PHE B 1 48 ? 50.656 23.406 -52.25 1 39.34 48 PHE B O 1
ATOM 4108 N N . LYS B 1 49 ? 49.688 25.016 -53.469 1 49.72 49 LYS B N 1
ATOM 4109 C CA . LYS B 1 49 ? 50.281 26.203 -52.875 1 49.72 49 LYS B CA 1
ATOM 4110 C C . LYS B 1 49 ? 49.969 26.281 -51.375 1 49.72 49 LYS B C 1
ATOM 4112 O O . LYS B 1 49 ? 48.844 25.969 -50.969 1 49.72 49 LYS B O 1
ATOM 4117 N N . PRO B 1 50 ? 51.062 26.422 -50.625 1 50.34 50 PRO B N 1
ATOM 4118 C CA . PRO B 1 50 ? 51 26.438 -49.156 1 50.34 50 PRO B CA 1
ATOM 4119 C C . PRO B 1 50 ? 49.844 27.25 -48.625 1 50.34 50 PRO B C 1
ATOM 4121 O O . PRO B 1 50 ? 49.25 26.891 -47.625 1 50.34 50 PRO B O 1
ATOM 4124 N N . SER B 1 51 ? 49.438 28.109 -49.5 1 56.69 51 SER B N 1
ATOM 4125 C CA . SER B 1 51 ? 48.375 29.016 -49.062 1 56.69 51 SER B CA 1
ATOM 4126 C C . SER B 1 51 ? 47.031 28.328 -49.062 1 56.69 51 SER B C 1
ATOM 4128 O O . SER B 1 51 ? 46.219 28.516 -48.125 1 56.69 51 SER B O 1
ATOM 4130 N N . LYS B 1 52 ? 46.906 27.422 -49.969 1 57.81 52 LYS B N 1
ATOM 4131 C CA . LYS B 1 52 ? 45.594 26.734 -50.094 1 57.81 52 LYS B CA 1
ATOM 4132 C C . LYS B 1 52 ? 45.469 25.656 -49.031 1 57.81 52 LYS B C 1
ATOM 4134 O O . LYS B 1 52 ? 44.375 25.453 -48.5 1 57.81 52 LYS B O 1
ATOM 4139 N N . GLU B 1 53 ? 46.562 25.203 -48.75 1 58.34 53 GLU B N 1
ATOM 4140 C CA . GLU B 1 53 ? 46.594 24.141 -47.75 1 58.34 53 GLU B CA 1
ATOM 4141 C C . GLU B 1 53 ? 46.312 24.703 -46.344 1 58.34 53 GLU B C 1
ATOM 4143 O O . GLU B 1 53 ? 45.562 24.109 -45.562 1 58.34 53 GLU B O 1
ATOM 4148 N N . ILE B 1 54 ? 46.812 25.797 -46.188 1 58.84 54 ILE B N 1
ATOM 4149 C CA . ILE B 1 54 ? 46.594 26.469 -44.938 1 58.84 54 ILE B CA 1
ATOM 4150 C C . ILE B 1 54 ? 45.125 26.844 -44.781 1 58.84 54 ILE B C 1
ATOM 4152 O O . ILE B 1 54 ? 44.5 26.656 -43.719 1 58.84 54 ILE B O 1
ATOM 4156 N N . ALA B 1 55 ? 44.75 27.344 -45.906 1 61.56 55 ALA B N 1
ATOM 4157 C CA . ALA B 1 55 ? 43.344 27.75 -45.906 1 61.56 55 ALA B CA 1
ATOM 4158 C C . ALA B 1 55 ? 42.438 26.547 -45.656 1 61.56 55 ALA B C 1
ATOM 4160 O O . ALA B 1 55 ? 41.469 26.656 -44.938 1 61.56 55 ALA B O 1
ATOM 4161 N N . ALA B 1 56 ? 42.812 25.469 -46.156 1 62.53 56 ALA B N 1
ATOM 4162 C CA . ALA B 1 56 ? 42 24.25 -46.031 1 62.53 56 ALA B CA 1
ATOM 4163 C C . ALA B 1 56 ? 42.031 23.75 -44.594 1 62.53 56 ALA B C 1
ATOM 4165 O O . ALA B 1 56 ? 41 23.391 -44.031 1 62.53 56 ALA B O 1
ATOM 4166 N N . TYR B 1 57 ? 43.062 23.859 -43.938 1 63.06 57 TYR B N 1
ATOM 4167 C CA . TYR B 1 57 ? 43.188 23.375 -42.562 1 63.06 57 TYR B CA 1
ATOM 4168 C C . TYR B 1 57 ? 42.531 24.359 -41.594 1 63.06 57 TYR B C 1
ATOM 4170 O O . TYR B 1 57 ? 41.938 23.938 -40.594 1 63.06 57 TYR B O 1
ATOM 4178 N N . LYS B 1 58 ? 42.688 25.531 -42 1 63.03 58 LYS B N 1
ATOM 4179 C CA . LYS B 1 58 ? 42.031 26.547 -41.188 1 63.03 58 LYS B CA 1
ATOM 4180 C C . LYS B 1 58 ? 40.5 26.344 -41.188 1 63.03 58 LYS B C 1
ATOM 4182 O O . LYS B 1 58 ? 39.844 26.438 -40.156 1 63.03 58 LYS B O 1
ATOM 4187 N N . GLU B 1 59 ? 40.094 26.094 -42.312 1 65.75 59 GLU B N 1
ATOM 4188 C CA . GLU B 1 59 ? 38.656 25.859 -42.406 1 65.75 59 GLU B CA 1
ATOM 4189 C C . GLU B 1 59 ? 38.25 24.562 -41.719 1 65.75 59 GLU B C 1
ATOM 4191 O O . GLU B 1 59 ? 37.219 24.516 -41.031 1 65.75 59 GLU B O 1
ATOM 4196 N N . ALA B 1 60 ? 39 23.609 -41.906 1 64.44 60 ALA B N 1
ATOM 4197 C CA . ALA B 1 60 ? 38.75 22.328 -41.25 1 64.44 60 ALA B CA 1
ATOM 4198 C C . ALA B 1 60 ? 38.812 22.453 -39.719 1 64.44 60 ALA B C 1
ATOM 4200 O O . ALA B 1 60 ? 38 21.906 -39 1 64.44 60 ALA B O 1
ATOM 4201 N N . TYR B 1 61 ? 39.688 23.172 -39.25 1 62.81 61 TYR B N 1
ATOM 4202 C CA . TYR B 1 61 ? 39.844 23.438 -37.844 1 62.81 61 TYR B CA 1
ATOM 4203 C C . TYR B 1 61 ? 38.656 24.219 -37.281 1 62.81 61 TYR B C 1
ATOM 4205 O O . TYR B 1 61 ? 38.094 23.891 -36.219 1 62.81 61 TYR B O 1
ATOM 4213 N N . LYS B 1 62 ? 38.375 25.203 -37.969 1 63.62 62 LYS B N 1
ATOM 4214 C CA . LYS B 1 62 ? 37.188 25.984 -37.594 1 63.62 62 LYS B CA 1
ATOM 4215 C C . LYS B 1 62 ? 35.969 25.094 -37.5 1 63.62 62 LYS B C 1
ATOM 4217 O O . LYS B 1 62 ? 35.188 25.203 -36.531 1 63.62 62 LYS B O 1
ATOM 4222 N N . GLN B 1 63 ? 35.781 24.281 -38.375 1 64.06 63 GLN B N 1
ATOM 4223 C CA . GLN B 1 63 ? 34.625 23.375 -38.375 1 64.06 63 GLN B CA 1
ATOM 4224 C C . GLN B 1 63 ? 34.719 22.406 -37.188 1 64.06 63 GLN B C 1
ATOM 4226 O O . GLN B 1 63 ? 33.688 22.125 -36.531 1 64.06 63 GLN B O 1
ATOM 4231 N N . ALA B 1 64 ? 35.875 21.984 -36.938 1 64.19 64 ALA B N 1
ATOM 4232 C CA . ALA B 1 64 ? 36.062 21.078 -35.812 1 64.19 64 ALA B CA 1
ATOM 4233 C C . ALA B 1 64 ? 35.781 21.781 -34.469 1 64.19 64 ALA B C 1
ATOM 4235 O O . ALA B 1 64 ? 35.188 21.188 -33.562 1 64.19 64 ALA B O 1
ATOM 4236 N N . LEU B 1 65 ? 36.094 22.969 -34.438 1 63.72 65 LEU B N 1
ATOM 4237 C CA . LEU B 1 65 ? 35.812 23.75 -33.219 1 63.72 65 LEU B CA 1
ATOM 4238 C C . LEU B 1 65 ? 34.312 23.984 -33.062 1 63.72 65 LEU B C 1
ATOM 4240 O O . LEU B 1 65 ? 33.781 23.938 -31.953 1 63.72 65 LEU B O 1
ATOM 4244 N N . GLU B 1 66 ? 33.75 24.281 -34.062 1 65.25 66 GLU B N 1
ATOM 4245 C CA . GLU B 1 66 ? 32.312 24.438 -34.031 1 65.25 66 GLU B CA 1
ATOM 4246 C C . GLU B 1 66 ? 31.609 23.141 -33.625 1 65.25 66 GLU B C 1
ATOM 4248 O O . GLU B 1 66 ? 30.672 23.156 -32.812 1 65.25 66 GLU B O 1
ATOM 4253 N N . GLU B 1 67 ? 32.062 22.125 -34.156 1 64.31 67 GLU B N 1
ATOM 4254 C CA . GLU B 1 67 ? 31.547 20.828 -33.75 1 64.31 67 GLU B CA 1
ATOM 4255 C C . GLU B 1 67 ? 31.828 20.547 -32.281 1 64.31 67 GLU B C 1
ATOM 4257 O O . GLU B 1 67 ? 30.984 20.016 -31.562 1 64.31 67 GLU B O 1
ATOM 4262 N N . ASN B 1 68 ? 32.938 20.828 -31.891 1 59.28 68 ASN B N 1
ATOM 4263 C CA . ASN B 1 68 ? 33.281 20.703 -30.469 1 59.28 68 ASN B CA 1
ATOM 4264 C C . ASN B 1 68 ? 32.344 21.547 -29.594 1 59.28 68 ASN B C 1
ATOM 4266 O O . ASN B 1 68 ? 31.906 21.078 -28.547 1 59.28 68 ASN B O 1
ATOM 4270 N N . GLU B 1 69 ? 32.156 22.703 -29.969 1 60.91 69 GLU B N 1
ATOM 4271 C CA . GLU B 1 69 ? 31.266 23.562 -29.219 1 60.91 69 GLU B CA 1
ATOM 4272 C C . GLU B 1 69 ? 29.844 23.016 -29.219 1 60.91 69 GLU B C 1
ATOM 4274 O O . GLU B 1 69 ? 29.156 23.031 -28.188 1 60.91 69 GLU B O 1
ATOM 4279 N N . ALA B 1 70 ? 29.422 22.562 -30.281 1 62.28 70 ALA B N 1
ATOM 4280 C CA . ALA B 1 70 ? 28.125 21.906 -30.359 1 62.28 70 ALA B CA 1
ATOM 4281 C C . ALA B 1 70 ? 28.078 20.672 -29.469 1 62.28 70 ALA B C 1
ATOM 4283 O O . ALA B 1 70 ? 27.094 20.438 -28.766 1 62.28 70 ALA B O 1
ATOM 4284 N N . LEU B 1 71 ? 29.094 20.016 -29.531 1 59.16 71 LEU B N 1
ATOM 4285 C CA . LEU B 1 71 ? 29.172 18.812 -28.688 1 59.16 71 LEU B CA 1
ATOM 4286 C C . LEU B 1 71 ? 29.281 19.188 -27.219 1 59.16 71 LEU B C 1
ATOM 4288 O O . LEU B 1 71 ? 28.688 18.531 -26.359 1 59.16 71 LEU B O 1
ATOM 4292 N N . ARG B 1 72 ? 29.984 20.188 -26.984 1 55.88 72 ARG B N 1
ATOM 4293 C CA . ARG B 1 72 ? 30.016 20.688 -25.625 1 55.88 72 ARG B CA 1
ATOM 4294 C C . ARG B 1 72 ? 28.641 21.172 -25.172 1 55.88 72 ARG B C 1
ATOM 4296 O O . ARG B 1 72 ? 28.219 20.922 -24.047 1 55.88 72 ARG B O 1
ATOM 4303 N N . GLN B 1 73 ? 28.062 21.875 -25.984 1 55.91 73 GLN B N 1
ATOM 4304 C CA . GLN B 1 73 ? 26.688 22.25 -25.688 1 55.91 73 GLN B CA 1
ATOM 4305 C C . GLN B 1 73 ? 25.797 21.016 -25.547 1 55.91 73 GLN B C 1
ATOM 4307 O O . GLN B 1 73 ? 24.938 20.969 -24.656 1 55.91 73 GLN B O 1
ATOM 4312 N N . GLU B 1 74 ? 26.047 20.188 -26.438 1 54.75 74 GLU B N 1
ATOM 4313 C CA . GLU B 1 74 ? 25.328 18.922 -26.344 1 54.75 74 GLU B CA 1
ATOM 4314 C C . GLU B 1 74 ? 25.703 18.172 -25.062 1 54.75 74 GLU B C 1
ATOM 4316 O O . GLU B 1 74 ? 24.844 17.625 -24.391 1 54.75 74 GLU B O 1
ATOM 4321 N N . VAL B 1 75 ? 26.906 18.109 -24.859 1 48.75 75 VAL B N 1
ATOM 4322 C CA . VAL B 1 75 ? 27.375 17.547 -23.594 1 48.75 75 VAL B CA 1
ATOM 4323 C C . VAL B 1 75 ? 26.797 18.344 -22.438 1 48.75 75 VAL B C 1
ATOM 4325 O O . VAL B 1 75 ? 26.297 17.766 -21.469 1 48.75 75 VAL B O 1
ATOM 4328 N N . ALA B 1 76 ? 27 19.625 -22.5 1 47.62 76 ALA B N 1
ATOM 4329 C CA . ALA B 1 76 ? 26.391 20.484 -21.484 1 47.62 76 ALA B CA 1
ATOM 4330 C C . ALA B 1 76 ? 24.891 20.25 -21.391 1 47.62 76 ALA B C 1
ATOM 4332 O O . ALA B 1 76 ? 24.344 20.172 -20.281 1 47.62 76 ALA B O 1
ATOM 4333 N N . GLN B 1 77 ? 24.375 20.266 -22.5 1 48.81 77 GLN B N 1
ATOM 4334 C CA . GLN B 1 77 ? 22.969 19.922 -22.547 1 48.81 77 GLN B CA 1
ATOM 4335 C C . GLN B 1 77 ? 22.719 18.5 -22.047 1 48.81 77 GLN B C 1
ATOM 4337 O O . GLN B 1 77 ? 21.75 18.25 -21.328 1 48.81 77 GLN B O 1
ATOM 4342 N N . LEU B 1 78 ? 23.562 17.766 -22.578 1 48.16 78 LEU B N 1
ATOM 4343 C CA . LEU B 1 78 ? 23.5 16.391 -22.125 1 48.16 78 LEU B CA 1
ATOM 4344 C C . LEU B 1 78 ? 23.984 16.266 -20.688 1 48.16 78 LEU B C 1
ATOM 4346 O O . LEU B 1 78 ? 23.562 15.359 -19.953 1 48.16 78 LEU B O 1
ATOM 4350 N N . GLN B 1 79 ? 24.891 17.094 -20.438 1 44.97 79 GLN B N 1
ATOM 4351 C CA . GLN B 1 79 ? 25.297 17.203 -19.031 1 44.97 79 GLN B CA 1
ATOM 4352 C C . GLN B 1 79 ? 24.188 17.781 -18.172 1 44.97 79 GLN B C 1
ATOM 4354 O O . GLN B 1 79 ? 24.141 17.547 -16.953 1 44.97 79 GLN B O 1
ATOM 4359 N N . ILE B 1 80 ? 23.578 18.75 -18.703 1 46.66 80 ILE B N 1
ATOM 4360 C CA . ILE B 1 80 ? 22.328 19.062 -18.016 1 46.66 80 ILE B CA 1
ATOM 4361 C C . ILE B 1 80 ? 21.469 17.812 -17.891 1 46.66 80 ILE B C 1
ATOM 4363 O O . ILE B 1 80 ? 20.984 17.281 -18.906 1 46.66 80 ILE B O 1
ATOM 4367 N N . GLU B 1 81 ? 21.891 17.031 -17.062 1 53.06 81 GLU B N 1
ATOM 4368 C CA . GLU B 1 81 ? 21.562 15.625 -16.812 1 53.06 81 GLU B CA 1
ATOM 4369 C C . GLU B 1 81 ? 20.109 15.328 -17.156 1 53.06 81 GLU B C 1
ATOM 4371 O O . GLU B 1 81 ? 19.797 14.305 -17.781 1 53.06 81 GLU B O 1
ATOM 4376 N N . HIS B 1 82 ? 19.281 16.219 -16.766 1 58.41 82 HIS B N 1
ATOM 4377 C CA . HIS B 1 82 ? 17.844 16.109 -17.016 1 58.41 82 HIS B CA 1
ATOM 4378 C C . HIS B 1 82 ? 17.266 17.453 -17.469 1 58.41 82 HIS B C 1
ATOM 4380 O O . HIS B 1 82 ? 16.703 18.188 -16.656 1 58.41 82 HIS B O 1
ATOM 4386 N N . PRO B 1 83 ? 17.562 17.906 -18.844 1 52.62 83 PRO B N 1
ATOM 4387 C CA . PRO B 1 83 ? 17.125 19.219 -19.312 1 52.62 83 PRO B CA 1
ATOM 4388 C C . PRO B 1 83 ? 15.688 19.547 -18.953 1 52.62 83 PRO B C 1
ATOM 4390 O O . PRO B 1 83 ? 15.359 20.703 -18.656 1 52.62 83 PRO B O 1
ATOM 4393 N N . GLU B 1 84 ? 14.906 18.594 -19.062 1 55.31 84 GLU B N 1
ATOM 4394 C CA . GLU B 1 84 ? 13.508 18.828 -18.719 1 55.31 84 GLU B CA 1
ATOM 4395 C C . GLU B 1 84 ? 13.359 19.297 -17.281 1 55.31 84 GLU B C 1
ATOM 4397 O O . GLU B 1 84 ? 12.492 20.109 -16.969 1 55.31 84 GLU B O 1
ATOM 4402 N N . VAL B 1 85 ? 14.211 18.922 -16.469 1 62.34 85 VAL B N 1
ATOM 4403 C CA . VAL B 1 85 ? 14.195 19.328 -15.07 1 62.34 85 VAL B CA 1
ATOM 4404 C C . VAL B 1 85 ? 14.594 20.797 -14.961 1 62.34 85 VAL B C 1
ATOM 4406 O O . VAL B 1 85 ? 13.977 21.562 -14.211 1 62.34 85 VAL B O 1
ATOM 4409 N N . ASP B 1 86 ? 15.516 21.141 -15.766 1 57.28 86 ASP B N 1
ATOM 4410 C CA . ASP B 1 86 ? 15.969 22.531 -15.742 1 57.28 86 ASP B CA 1
ATOM 4411 C C . ASP B 1 86 ? 14.891 23.469 -16.281 1 57.28 86 ASP B C 1
ATOM 4413 O O . ASP B 1 86 ? 14.711 24.578 -15.758 1 57.28 86 ASP B O 1
ATOM 4417 N N . GLN B 1 87 ? 14.25 23.016 -17.266 1 55.38 87 GLN B N 1
ATOM 4418 C CA . GLN B 1 87 ? 13.156 23.797 -17.828 1 55.38 87 GLN B CA 1
ATOM 4419 C C . GLN B 1 87 ? 12.031 23.969 -16.812 1 55.38 87 GLN B C 1
ATOM 4421 O O . GLN B 1 87 ? 11.438 25.047 -16.703 1 55.38 87 GLN B O 1
ATOM 4426 N N . ALA B 1 88 ? 11.742 22.906 -16.141 1 57.66 88 ALA B N 1
ATOM 4427 C CA . ALA B 1 88 ? 10.672 22.953 -15.148 1 57.66 88 ALA B CA 1
ATOM 4428 C C . ALA B 1 88 ? 10.969 23.969 -14.062 1 57.66 88 ALA B C 1
ATOM 4430 O O . ALA B 1 88 ? 10.055 24.562 -13.492 1 57.66 88 ALA B O 1
ATOM 4431 N N . LEU B 1 89 ? 12.203 24.266 -13.984 1 57.5 89 LEU B N 1
ATOM 4432 C CA . LEU B 1 89 ? 12.602 25.188 -12.922 1 57.5 89 LEU B CA 1
ATOM 4433 C C . LEU B 1 89 ? 12.312 26.625 -13.32 1 57.5 89 LEU B C 1
ATOM 4435 O O . LEU B 1 89 ? 12.258 27.516 -12.461 1 57.5 89 LEU B O 1
ATOM 4439 N N . ASN B 1 90 ? 12.039 26.781 -14.555 1 60.66 90 ASN B N 1
ATOM 4440 C CA . ASN B 1 90 ? 11.539 28.094 -14.977 1 60.66 90 ASN B CA 1
ATOM 4441 C C . ASN B 1 90 ? 10.016 28.109 -15.047 1 60.66 90 ASN B C 1
ATOM 4443 O O . ASN B 1 90 ? 9.438 28.5 -16.062 1 60.66 90 ASN B O 1
ATOM 4447 N N . TYR B 1 91 ? 9.352 27.734 -14.07 1 59.62 91 TYR B N 1
ATOM 4448 C CA . TYR B 1 91 ? 7.914 27.484 -14 1 59.62 91 TYR B CA 1
ATOM 4449 C C . TYR B 1 91 ? 7.129 28.766 -14.227 1 59.62 91 TYR B C 1
ATOM 4451 O O . TYR B 1 91 ? 6 28.734 -14.727 1 59.62 91 TYR B O 1
ATOM 4459 N N . LYS B 1 92 ? 7.688 29.844 -13.938 1 61.91 92 LYS B N 1
ATOM 4460 C CA . LYS B 1 92 ? 6.977 31.109 -14.117 1 61.91 92 LYS B CA 1
ATOM 4461 C C . LYS B 1 92 ? 6.695 31.359 -15.602 1 61.91 92 LYS B C 1
ATOM 4463 O O . LYS B 1 92 ? 5.586 31.766 -15.961 1 61.91 92 LYS B O 1
ATOM 4468 N N . GLU B 1 93 ? 7.699 31.156 -16.422 1 59.97 93 GLU B N 1
ATOM 4469 C CA . GLU B 1 93 ? 7.539 31.344 -17.859 1 59.97 93 GLU B CA 1
ATOM 4470 C C . GLU B 1 93 ? 6.59 30.312 -18.438 1 59.97 93 GLU B C 1
ATOM 4472 O O . GLU B 1 93 ? 5.797 30.625 -19.328 1 59.97 93 GLU B O 1
ATOM 4477 N N . LEU B 1 94 ? 6.621 29.203 -17.922 1 64.88 94 LEU B N 1
ATOM 4478 C CA . LEU B 1 94 ? 5.785 28.109 -18.406 1 64.88 94 LEU B CA 1
ATOM 4479 C C . LEU B 1 94 ? 4.312 28.375 -18.109 1 64.88 94 LEU B C 1
ATOM 4481 O O . LEU B 1 94 ? 3.445 28.094 -18.938 1 64.88 94 LEU B O 1
ATOM 4485 N N . LYS B 1 95 ? 4.09 28.906 -17 1 63.94 95 LYS B N 1
ATOM 4486 C CA . LYS B 1 95 ? 2.723 29.266 -16.609 1 63.94 95 LYS B CA 1
ATOM 4487 C C . LYS B 1 95 ? 2.137 30.312 -17.547 1 63.94 95 LYS B C 1
ATOM 4489 O O . LYS B 1 95 ? 0.968 30.219 -17.938 1 63.94 95 LYS B O 1
ATOM 4494 N N . GLN B 1 96 ? 2.982 31.172 -17.984 1 61.84 96 GLN B N 1
ATOM 4495 C CA . GLN B 1 96 ? 2.543 32.25 -18.859 1 61.84 96 GLN B CA 1
ATOM 4496 C C . GLN B 1 96 ? 2.24 31.75 -20.266 1 61.84 96 GLN B C 1
ATOM 4498 O O . GLN B 1 96 ? 1.31 32.219 -20.922 1 61.84 96 GLN B O 1
ATOM 4503 N N . THR B 1 97 ? 2.896 30.734 -20.688 1 60.91 97 THR B N 1
ATOM 4504 C CA . THR B 1 97 ? 2.744 30.234 -22.047 1 60.91 97 THR B CA 1
ATOM 4505 C C . THR B 1 97 ? 1.774 29.047 -22.078 1 60.91 97 THR B C 1
ATOM 4507 O O . THR B 1 97 ? 1.418 28.562 -23.156 1 60.91 97 THR B O 1
ATOM 4510 N N . GLY B 1 98 ? 1.272 28.625 -20.969 1 66.94 98 GLY B N 1
ATOM 4511 C CA . GLY B 1 98 ? 0.329 27.516 -20.891 1 66.94 98 GLY B CA 1
ATOM 4512 C C . GLY B 1 98 ? 0.955 26.172 -21.219 1 66.94 98 GLY B C 1
ATOM 4513 O O . GLY B 1 98 ? 0.263 25.25 -21.656 1 66.94 98 GLY B O 1
ATOM 4514 N N . GLN B 1 99 ? 2.193 26.094 -21.125 1 70.75 99 GLN B N 1
ATOM 4515 C CA . GLN B 1 99 ? 2.889 24.875 -21.516 1 70.75 99 GLN B CA 1
ATOM 4516 C C . GLN B 1 99 ? 3.197 23.984 -20.312 1 70.75 99 GLN B C 1
ATOM 4518 O O . GLN B 1 99 ? 3.875 22.969 -20.438 1 70.75 99 GLN B O 1
ATOM 4523 N N . THR B 1 100 ? 2.658 24.312 -19.188 1 75 100 THR B N 1
ATOM 4524 C CA . THR B 1 100 ? 2.986 23.625 -17.938 1 75 100 THR B CA 1
ATOM 4525 C C . THR B 1 100 ? 2.549 22.172 -18 1 75 100 THR B C 1
ATOM 4527 O O . THR B 1 100 ? 3.309 21.266 -17.625 1 75 100 THR B O 1
ATOM 4530 N N . LEU B 1 101 ? 1.351 21.969 -18.562 1 76.75 101 LEU B N 1
ATOM 4531 C CA . LEU B 1 101 ? 0.834 20.609 -18.625 1 76.75 101 LEU B CA 1
ATOM 4532 C C . LEU B 1 101 ? 1.67 19.75 -19.562 1 76.75 101 LEU B C 1
ATOM 4534 O O . LEU B 1 101 ? 2.025 18.609 -19.234 1 76.75 101 LEU B O 1
ATOM 4538 N N . ALA B 1 102 ? 1.942 20.297 -20.656 1 73.81 102 ALA B N 1
ATOM 4539 C CA . ALA B 1 102 ? 2.738 19.578 -21.641 1 73.81 102 ALA B CA 1
ATOM 4540 C C . ALA B 1 102 ? 4.129 19.266 -21.094 1 73.81 102 ALA B C 1
ATOM 4542 O O . ALA B 1 102 ? 4.652 18.172 -21.297 1 73.81 102 ALA B O 1
ATOM 4543 N N . LEU B 1 103 ? 4.688 20.203 -20.438 1 75.5 103 LEU B N 1
ATOM 4544 C CA . LEU B 1 103 ? 6.008 19.984 -19.859 1 75.5 103 LEU B CA 1
ATOM 4545 C C . LEU B 1 103 ? 5.957 18.922 -18.766 1 75.5 103 LEU B C 1
ATOM 4547 O O . LEU B 1 103 ? 6.859 18.078 -18.672 1 75.5 103 LEU B O 1
ATOM 4551 N N . THR B 1 104 ? 4.961 19.016 -17.969 1 79.06 104 THR B N 1
ATOM 4552 C CA . THR B 1 104 ? 4.816 18.031 -16.906 1 79.06 104 THR B CA 1
ATOM 4553 C C . THR B 1 104 ? 4.688 16.625 -17.484 1 79.06 104 THR B C 1
ATOM 4555 O O . THR B 1 104 ? 5.32 15.688 -17 1 79.06 104 THR B O 1
ATOM 4558 N N . GLU B 1 105 ? 3.922 16.5 -18.469 1 78.19 105 GLU B N 1
ATOM 4559 C CA . GLU B 1 105 ? 3.754 15.211 -19.125 1 78.19 105 GLU B CA 1
ATOM 4560 C C . GLU B 1 105 ? 5.078 14.711 -19.688 1 78.19 105 GLU B C 1
ATOM 4562 O O . GLU B 1 105 ? 5.398 13.523 -19.578 1 78.19 105 GLU B O 1
ATOM 4567 N N . ASN B 1 106 ? 5.75 15.609 -20.234 1 76 106 ASN B N 1
ATOM 4568 C CA . ASN B 1 106 ? 7.051 15.242 -20.781 1 76 106 ASN B CA 1
ATOM 4569 C C . ASN B 1 106 ? 8.023 14.812 -19.703 1 76 106 ASN B C 1
ATOM 4571 O O . ASN B 1 106 ? 8.758 13.836 -19.859 1 76 106 ASN B O 1
ATOM 4575 N N . LEU B 1 107 ? 8.07 15.578 -18.656 1 79.81 107 LEU B N 1
ATOM 4576 C CA . LEU B 1 107 ? 8.922 15.234 -17.531 1 79.81 107 LEU B CA 1
ATOM 4577 C C . LEU B 1 107 ? 8.586 13.852 -17 1 79.81 107 LEU B 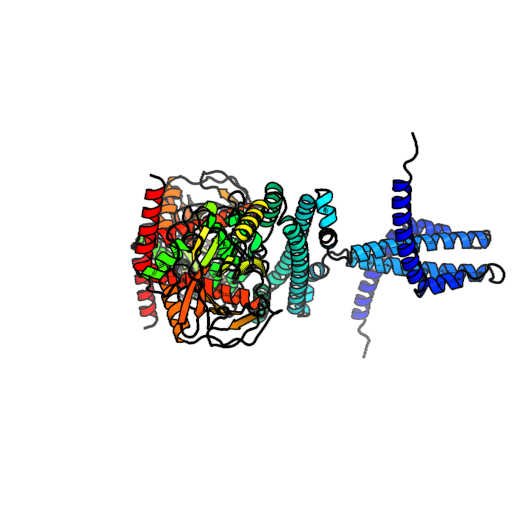C 1
ATOM 4579 O O . LEU B 1 107 ? 9.484 13.047 -16.719 1 79.81 107 LEU B O 1
ATOM 4583 N N . LEU B 1 108 ? 7.312 13.625 -16.938 1 83.19 108 LEU B N 1
ATOM 4584 C CA . LEU B 1 108 ? 6.859 12.344 -16.391 1 83.19 108 LEU B CA 1
ATOM 4585 C C . LEU B 1 108 ? 7.215 11.203 -17.344 1 83.19 108 LEU B C 1
ATOM 4587 O O . LEU B 1 108 ? 7.629 10.125 -16.891 1 83.19 108 LEU B O 1
ATOM 4591 N N . GLU B 1 109 ? 7.066 11.398 -18.547 1 80.25 109 GLU B N 1
ATOM 4592 C CA . GLU B 1 109 ? 7.418 10.383 -19.531 1 80.25 109 GLU B CA 1
ATOM 4593 C C . GLU B 1 109 ? 8.914 10.078 -19.5 1 80.25 109 GLU B C 1
ATOM 4595 O O . GLU B 1 109 ? 9.32 8.914 -19.578 1 80.25 109 GLU B O 1
ATOM 4600 N N . GLN B 1 110 ? 9.68 11.094 -19.422 1 77.75 110 GLN B N 1
ATOM 4601 C CA . GLN B 1 110 ? 11.125 10.914 -19.359 1 77.75 110 GLN B CA 1
ATOM 4602 C C . GLN B 1 110 ? 11.539 10.18 -18.078 1 77.75 110 GLN B C 1
ATOM 4604 O O . GLN B 1 110 ? 12.375 9.281 -18.125 1 77.75 110 GLN B O 1
ATOM 4609 N N . LYS B 1 111 ? 10.984 10.648 -17.016 1 84.19 111 LYS B N 1
ATOM 4610 C CA . LYS B 1 111 ? 11.25 9.977 -15.758 1 84.19 111 LYS B CA 1
ATOM 4611 C C . LYS B 1 111 ? 10.938 8.492 -15.844 1 84.19 111 LYS B C 1
ATOM 4613 O O . LYS B 1 111 ? 11.727 7.652 -15.414 1 84.19 111 LYS B O 1
ATOM 4618 N N . GLN B 1 112 ? 9.789 8.188 -16.406 1 83.38 112 GLN B N 1
ATOM 4619 C CA . GLN B 1 112 ? 9.359 6.801 -16.531 1 83.38 112 GLN B CA 1
ATOM 4620 C C . GLN B 1 112 ? 10.328 6.008 -17.406 1 83.38 112 GLN B C 1
ATOM 4622 O O . GLN B 1 112 ? 10.641 4.852 -17.094 1 83.38 112 GLN B O 1
ATOM 4627 N N . LYS B 1 113 ? 10.695 6.598 -18.453 1 79.5 113 LYS B N 1
ATOM 4628 C CA . LYS B 1 113 ? 11.648 5.949 -19.344 1 79.5 113 LYS B CA 1
ATOM 4629 C C . LYS B 1 113 ? 12.961 5.645 -18.625 1 79.5 113 LYS B C 1
ATOM 4631 O O . LYS B 1 113 ? 13.492 4.543 -18.734 1 79.5 113 LYS B O 1
ATOM 4636 N N . ILE B 1 114 ? 13.453 6.59 -17.922 1 78.62 114 ILE B N 1
ATOM 4637 C CA . ILE B 1 114 ? 14.703 6.434 -17.188 1 78.62 114 ILE B CA 1
ATOM 4638 C C . ILE B 1 114 ? 14.531 5.363 -16.109 1 78.62 114 ILE B C 1
ATOM 4640 O O . ILE B 1 114 ? 15.375 4.477 -15.961 1 78.62 114 ILE B O 1
ATOM 4644 N N . ASP B 1 115 ? 13.422 5.422 -15.367 1 84.06 115 ASP B N 1
ATOM 4645 C CA . ASP B 1 115 ? 13.133 4.422 -14.344 1 84.06 115 ASP B CA 1
ATOM 4646 C C . ASP B 1 115 ? 13.133 3.014 -14.938 1 84.06 115 ASP B C 1
ATOM 4648 O O . ASP B 1 115 ? 13.742 2.1 -14.375 1 84.06 115 ASP B O 1
ATOM 4652 N N . ASN B 1 116 ? 12.484 2.904 -16.047 1 81.56 116 ASN B N 1
ATOM 4653 C CA . ASN B 1 116 ? 12.398 1.604 -16.703 1 81.56 116 ASN B CA 1
ATOM 4654 C C . ASN B 1 116 ? 13.781 1.09 -17.094 1 81.56 116 ASN B C 1
ATOM 4656 O O . ASN B 1 116 ? 14.062 -0.102 -16.969 1 81.56 116 ASN B O 1
ATOM 4660 N N . GLN B 1 117 ? 14.609 1.943 -17.562 1 78.19 117 GLN B N 1
ATOM 4661 C CA . GLN B 1 117 ? 15.961 1.564 -17.969 1 78.19 117 GLN B CA 1
ATOM 4662 C C . GLN B 1 117 ? 16.766 1.065 -16.766 1 78.19 117 GLN B C 1
ATOM 4664 O O . GLN B 1 117 ? 17.438 0.031 -16.859 1 78.19 117 GLN B O 1
ATOM 4669 N N . TYR B 1 118 ? 16.75 1.816 -15.734 1 82.5 118 TYR B N 1
ATOM 4670 C CA . TYR B 1 118 ? 17.469 1.419 -14.539 1 82.5 118 TYR B CA 1
ATOM 4671 C C . TYR B 1 118 ? 16.922 0.123 -13.961 1 82.5 118 TYR B C 1
ATOM 4673 O O . TYR B 1 118 ? 17.672 -0.769 -13.578 1 82.5 118 TYR B O 1
ATOM 4681 N N . ASN B 1 119 ? 15.609 0.016 -13.93 1 83.81 119 ASN B N 1
ATOM 4682 C CA . ASN B 1 119 ? 14.977 -1.192 -13.406 1 83.81 119 ASN B CA 1
ATOM 4683 C C . ASN B 1 119 ? 15.336 -2.416 -14.242 1 83.81 119 ASN B C 1
ATOM 4685 O O . ASN B 1 119 ? 15.594 -3.49 -13.703 1 83.81 119 ASN B O 1
ATOM 4689 N N . GLU B 1 120 ? 15.281 -2.207 -15.516 1 79.75 120 GLU B N 1
ATOM 4690 C CA . GLU B 1 120 ? 15.648 -3.309 -16.406 1 79.75 120 GLU B CA 1
ATOM 4691 C C . GLU B 1 120 ? 17.094 -3.734 -16.188 1 79.75 120 GLU B C 1
ATOM 4693 O O . GLU B 1 120 ? 17.406 -4.93 -16.141 1 79.75 120 GLU B O 1
ATOM 4698 N N . ALA B 1 121 ? 18 -2.811 -16.078 1 78.5 121 ALA B N 1
ATOM 4699 C CA . ALA B 1 121 ? 19.422 -3.104 -15.836 1 78.5 121 ALA B CA 1
ATOM 4700 C C . ALA B 1 121 ? 19.594 -3.846 -14.516 1 78.5 121 ALA B C 1
ATOM 4702 O O . ALA B 1 121 ? 20.297 -4.855 -14.453 1 78.5 121 ALA B O 1
ATOM 4703 N N . MET B 1 122 ? 18.938 -3.387 -13.523 1 80.69 122 MET B N 1
ATOM 4704 C CA . MET B 1 122 ? 19.031 -4.016 -12.211 1 80.69 122 MET B CA 1
ATOM 4705 C C . MET B 1 122 ? 18.453 -5.422 -12.234 1 80.69 122 MET B C 1
ATOM 4707 O O . MET B 1 122 ? 19 -6.34 -11.625 1 80.69 122 MET B O 1
ATOM 4711 N N . ASN B 1 123 ? 17.359 -5.52 -12.914 1 81.12 123 ASN B N 1
ATOM 4712 C CA . ASN B 1 123 ? 16.719 -6.828 -13.031 1 81.12 123 ASN B CA 1
ATOM 4713 C C . ASN B 1 123 ? 17.641 -7.832 -13.727 1 81.12 123 ASN B C 1
ATOM 4715 O O . ASN B 1 123 ? 17.734 -8.984 -13.297 1 81.12 123 ASN B O 1
ATOM 4719 N N . LYS B 1 124 ? 18.219 -7.398 -14.758 1 75.31 124 LYS B N 1
ATOM 4720 C CA . LYS B 1 124 ? 19.156 -8.266 -15.461 1 75.31 124 LYS B CA 1
ATOM 4721 C C . LYS B 1 124 ? 20.312 -8.68 -14.562 1 75.31 124 LYS B C 1
ATOM 4723 O O . LYS B 1 124 ? 20.719 -9.844 -14.547 1 75.31 124 LYS B O 1
ATOM 4728 N N . LEU B 1 125 ? 20.828 -7.77 -13.812 1 75.12 125 LEU B N 1
ATOM 4729 C CA . LEU B 1 125 ? 21.906 -8.055 -12.867 1 75.12 125 LEU B CA 1
ATOM 4730 C C . LEU B 1 125 ? 21.438 -9.031 -11.797 1 75.12 125 LEU B C 1
ATOM 4732 O O . LEU B 1 125 ? 22.125 -10.023 -11.516 1 75.12 125 LEU B O 1
ATOM 4736 N N . ALA B 1 126 ? 20.312 -8.75 -11.266 1 80.25 126 ALA B N 1
ATOM 4737 C CA . ALA B 1 126 ? 19.797 -9.57 -10.164 1 80.25 126 ALA B CA 1
ATOM 4738 C C . ALA B 1 126 ? 19.484 -10.992 -10.641 1 80.25 126 ALA B C 1
ATOM 4740 O O . ALA B 1 126 ? 19.75 -11.961 -9.922 1 80.25 126 ALA B O 1
ATOM 4741 N N . ARG B 1 127 ? 18.938 -11.086 -11.805 1 76.62 127 ARG B N 1
ATOM 4742 C CA . ARG B 1 127 ? 18.578 -12.391 -12.352 1 76.62 127 ARG B CA 1
ATOM 4743 C C . ARG B 1 127 ? 19.828 -13.227 -12.641 1 76.62 127 ARG B C 1
ATOM 4745 O O . ARG B 1 127 ? 19.781 -14.461 -12.609 1 76.62 127 ARG B O 1
ATOM 4752 N N . SER B 1 128 ? 20.859 -12.594 -12.969 1 72.38 128 SER B N 1
ATOM 4753 C CA . SER B 1 128 ? 22.109 -13.32 -13.242 1 72.38 128 SER B CA 1
ATOM 4754 C C . SER B 1 128 ? 22.625 -14.031 -11.992 1 72.38 128 SER B C 1
ATOM 4756 O O . SER B 1 128 ? 23.422 -14.953 -12.086 1 72.38 128 SER B O 1
ATOM 4758 N N . TYR B 1 129 ? 22.109 -13.641 -10.852 1 71 129 TYR B N 1
ATOM 4759 C CA . TYR B 1 129 ? 22.547 -14.258 -9.602 1 71 129 TYR B CA 1
ATOM 4760 C C . TYR B 1 129 ? 21.516 -15.266 -9.102 1 71 129 TYR B C 1
ATOM 4762 O O . TYR B 1 129 ? 21.641 -15.797 -8 1 71 129 TYR B O 1
ATOM 4770 N N . HIS B 1 130 ? 20.469 -15.508 -9.836 1 69.06 130 HIS B N 1
ATOM 4771 C CA . HIS B 1 130 ? 19.375 -16.375 -9.422 1 69.06 130 HIS B CA 1
ATOM 4772 C C . HIS B 1 130 ? 19.891 -17.75 -9.008 1 69.06 130 HIS B C 1
ATOM 4774 O O . HIS B 1 130 ? 19.406 -18.344 -8.047 1 69.06 130 HIS B O 1
ATOM 4780 N N . ASN B 1 131 ? 20.875 -18.25 -9.719 1 61.62 131 ASN B N 1
ATOM 4781 C CA . ASN B 1 131 ? 21.359 -19.594 -9.445 1 61.62 131 ASN B CA 1
ATOM 4782 C C . ASN B 1 131 ? 22.656 -19.562 -8.633 1 61.62 131 ASN B C 1
ATOM 4784 O O . ASN B 1 131 ? 23.281 -20.594 -8.422 1 61.62 131 ASN B O 1
ATOM 4788 N N . GLU B 1 132 ? 23.141 -18.328 -8.297 1 59.97 132 GLU B N 1
ATOM 4789 C CA . GLU B 1 132 ? 24.406 -18.234 -7.586 1 59.97 132 GLU B CA 1
ATOM 4790 C C . GLU B 1 132 ? 24.219 -18.5 -6.094 1 59.97 132 GLU B C 1
ATOM 4792 O O . GLU B 1 132 ? 23.094 -18.594 -5.609 1 59.97 132 GLU B O 1
ATOM 4797 N N . GLN B 1 133 ? 25.344 -18.562 -5.402 1 59.28 133 GLN B N 1
ATOM 4798 C CA . GLN B 1 133 ? 25.406 -18.875 -3.979 1 59.28 133 GLN B CA 1
ATOM 4799 C C . GLN B 1 133 ? 24.562 -17.906 -3.162 1 59.28 133 GLN B C 1
ATOM 4801 O O . GLN B 1 133 ? 24.484 -16.719 -3.484 1 59.28 133 GLN B O 1
ATOM 4806 N N . LYS B 1 134 ? 24.016 -18.422 -2.027 1 69.44 134 LYS B N 1
ATOM 4807 C CA . LYS B 1 134 ? 22.938 -17.906 -1.17 1 69.44 134 LYS B CA 1
ATOM 4808 C C . LYS B 1 134 ? 23.328 -16.578 -0.535 1 69.44 134 LYS B C 1
ATOM 4810 O O . LYS B 1 134 ? 22.578 -15.609 -0.6 1 69.44 134 LYS B O 1
ATOM 4815 N N . PRO B 1 135 ? 24.641 -16.344 -0.206 1 70.44 135 PRO B N 1
ATOM 4816 C CA . PRO B 1 135 ? 24.859 -15.125 0.563 1 70.44 135 PRO B CA 1
ATOM 4817 C C . PRO B 1 135 ? 24.922 -13.875 -0.317 1 70.44 135 PRO B C 1
ATOM 4819 O O . PRO B 1 135 ? 24.406 -12.82 0.071 1 70.44 135 PRO B O 1
ATOM 4822 N N . PHE B 1 136 ? 25.469 -14 -1.494 1 74.75 136 PHE B N 1
ATOM 4823 C CA . PHE B 1 136 ? 25.578 -12.844 -2.379 1 74.75 136 PHE B CA 1
ATOM 4824 C C . PHE B 1 136 ? 24.203 -12.453 -2.928 1 74.75 136 PHE B C 1
ATOM 4826 O O . PHE B 1 136 ? 23.875 -11.266 -2.996 1 74.75 136 PHE B O 1
ATOM 4833 N N . ARG B 1 137 ? 23.469 -13.375 -3.297 1 81.44 137 ARG B N 1
ATOM 4834 C CA . ARG B 1 137 ? 22.109 -13.125 -3.781 1 81.44 137 ARG B CA 1
ATOM 4835 C C . ARG B 1 137 ? 21.281 -12.406 -2.725 1 81.44 137 ARG B C 1
ATOM 4837 O O . ARG B 1 137 ? 20.578 -11.438 -3.031 1 81.44 137 ARG B O 1
ATOM 4844 N N . ARG B 1 138 ? 21.469 -12.82 -1.525 1 85.75 138 ARG B N 1
ATOM 4845 C CA . ARG B 1 138 ? 20.75 -12.219 -0.406 1 85.75 138 ARG B CA 1
ATOM 4846 C C . ARG B 1 138 ? 21.109 -10.75 -0.246 1 85.75 138 ARG B C 1
ATOM 4848 O O . ARG B 1 138 ? 20.234 -9.898 -0.078 1 85.75 138 ARG B O 1
ATOM 4855 N N . GLU B 1 139 ? 22.344 -10.516 -0.279 1 84.38 139 GLU B N 1
ATOM 4856 C CA . GLU B 1 139 ? 22.797 -9.148 -0.103 1 84.38 139 GLU B CA 1
ATOM 4857 C C . GLU B 1 139 ? 22.328 -8.25 -1.243 1 84.38 139 GLU B C 1
ATOM 4859 O O . GLU B 1 139 ? 21.938 -7.105 -1.018 1 84.38 139 GLU B O 1
ATOM 4864 N N . LEU B 1 140 ? 22.406 -8.781 -2.416 1 84.56 140 LEU B N 1
ATOM 4865 C CA . LEU B 1 140 ? 21.953 -8.031 -3.58 1 84.56 140 LEU B CA 1
ATOM 4866 C C . LEU B 1 140 ? 20.469 -7.715 -3.479 1 84.56 140 LEU B C 1
ATOM 4868 O O . LEU B 1 140 ? 20.062 -6.566 -3.668 1 84.56 140 LEU B O 1
ATOM 4872 N N . TYR B 1 141 ? 19.688 -8.711 -3.209 1 90.06 141 TYR B N 1
ATOM 4873 C CA . TYR B 1 141 ? 18.25 -8.531 -3.098 1 90.06 141 TYR B CA 1
ATOM 4874 C C . TYR B 1 141 ? 17.906 -7.574 -1.965 1 90.06 141 TYR B C 1
ATOM 4876 O O . TYR B 1 141 ? 17.031 -6.719 -2.113 1 90.06 141 TYR B O 1
ATOM 4884 N N . GLN B 1 142 ? 18.625 -7.691 -0.867 1 91.56 142 GLN B N 1
ATOM 4885 C CA . GLN B 1 142 ? 18.391 -6.793 0.258 1 91.56 142 GLN B CA 1
ATOM 4886 C C . GLN B 1 142 ? 18.688 -5.348 -0.118 1 91.56 142 GLN B C 1
ATOM 4888 O O . GLN B 1 142 ? 17.953 -4.434 0.256 1 91.56 142 GLN B O 1
ATOM 4893 N N . THR B 1 143 ? 19.766 -5.184 -0.828 1 87.62 143 THR B N 1
ATOM 4894 C CA . THR B 1 143 ? 20.125 -3.844 -1.276 1 87.62 143 THR B CA 1
ATOM 4895 C C . THR B 1 143 ? 19.031 -3.254 -2.162 1 87.62 143 THR B C 1
ATOM 4897 O O . THR B 1 143 ? 18.703 -2.074 -2.037 1 87.62 143 THR B O 1
ATOM 4900 N N . MET B 1 144 ? 18.516 -4.004 -3.012 1 89.19 144 MET B N 1
ATOM 4901 C CA . MET B 1 144 ? 17.422 -3.551 -3.877 1 89.19 144 MET B CA 1
ATOM 4902 C C . MET B 1 144 ? 16.188 -3.199 -3.059 1 89.19 144 MET B C 1
ATOM 4904 O O . MET B 1 144 ? 15.57 -2.158 -3.283 1 89.19 144 MET B O 1
ATOM 4908 N N . ILE B 1 145 ? 15.883 -4.031 -2.082 1 92.12 145 ILE B N 1
ATOM 4909 C CA . ILE B 1 145 ? 14.734 -3.811 -1.209 1 92.12 145 ILE B CA 1
ATOM 4910 C C . ILE B 1 145 ? 14.914 -2.506 -0.436 1 92.12 145 ILE B C 1
ATOM 4912 O O . ILE B 1 145 ? 13.969 -1.727 -0.29 1 92.12 145 ILE B O 1
ATOM 4916 N N . ASP B 1 146 ? 16.094 -2.193 -0.051 1 88.62 146 ASP B N 1
ATOM 4917 C CA . ASP B 1 146 ? 16.406 -1.03 0.772 1 88.62 146 ASP B CA 1
ATOM 4918 C C . ASP B 1 146 ? 16.25 0.263 -0.025 1 88.62 146 ASP B C 1
ATOM 4920 O O . ASP B 1 146 ? 15.992 1.325 0.546 1 88.62 146 ASP B O 1
ATOM 4924 N N . HIS B 1 147 ? 16.312 0.152 -1.354 1 86.56 147 HIS B N 1
ATOM 4925 C CA . HIS B 1 147 ? 16.469 1.397 -2.096 1 86.56 147 HIS B CA 1
ATOM 4926 C C . HIS B 1 147 ? 15.305 1.612 -3.066 1 86.56 147 HIS B C 1
ATOM 4928 O O . HIS B 1 147 ? 15.008 2.748 -3.443 1 86.56 147 HIS B O 1
ATOM 4934 N N . LEU B 1 148 ? 14.695 0.562 -3.484 1 89.94 148 LEU B N 1
ATOM 4935 C CA . LEU B 1 148 ? 13.633 0.69 -4.477 1 89.94 148 LEU B CA 1
ATOM 4936 C C . LEU B 1 148 ? 12.305 1.024 -3.812 1 89.94 148 LEU B C 1
ATOM 4938 O O . LEU B 1 148 ? 12.078 0.673 -2.652 1 89.94 148 LEU B O 1
ATOM 4942 N N . ASN B 1 149 ? 11.445 1.73 -4.59 1 91.88 149 ASN B N 1
ATOM 4943 C CA . ASN B 1 149 ? 10.062 1.883 -4.148 1 91.88 149 ASN B CA 1
ATOM 4944 C C . ASN B 1 149 ? 9.32 0.547 -4.156 1 91.88 149 ASN B C 1
ATOM 4946 O O . ASN B 1 149 ? 9.68 -0.363 -4.906 1 91.88 149 ASN B O 1
ATOM 4950 N N . VAL B 1 150 ? 8.352 0.465 -3.367 1 95 150 VAL B N 1
ATOM 4951 C CA . VAL B 1 150 ? 7.652 -0.793 -3.127 1 95 150 VAL B CA 1
ATOM 4952 C C . VAL B 1 150 ? 7.125 -1.352 -4.445 1 95 150 VAL B C 1
ATOM 4954 O O . VAL B 1 150 ? 7.125 -2.566 -4.656 1 95 150 VAL B O 1
ATOM 4957 N N . GLU B 1 151 ? 6.711 -0.53 -5.398 1 94 151 GLU B N 1
ATOM 4958 C CA . GLU B 1 151 ? 6.125 -0.95 -6.668 1 94 151 GLU B CA 1
ATOM 4959 C C . GLU B 1 151 ? 7.199 -1.447 -7.633 1 94 151 GLU B C 1
ATOM 4961 O O . GLU B 1 151 ? 6.891 -2.094 -8.633 1 94 151 GLU B O 1
ATOM 4966 N N . GLU B 1 152 ? 8.406 -1.147 -7.348 1 92.06 152 GLU B N 1
ATOM 4967 C CA . GLU B 1 152 ? 9.484 -1.437 -8.289 1 92.06 152 GLU B CA 1
ATOM 4968 C C . GLU B 1 152 ? 10.188 -2.746 -7.941 1 92.06 152 GLU B C 1
ATOM 4970 O O . GLU B 1 152 ? 11.008 -3.24 -8.719 1 92.06 152 GLU B O 1
ATOM 4975 N N . ILE B 1 153 ? 9.953 -3.279 -6.828 1 93.38 153 ILE B N 1
ATOM 4976 C CA . ILE B 1 153 ? 10.594 -4.516 -6.406 1 93.38 153 ILE B CA 1
ATOM 4977 C C . ILE B 1 153 ? 9.969 -5.703 -7.133 1 93.38 153 ILE B C 1
ATOM 4979 O O . ILE B 1 153 ? 8.758 -5.938 -7.016 1 93.38 153 ILE B O 1
ATOM 4983 N N . PRO B 1 154 ? 10.75 -6.473 -7.781 1 92.44 154 PRO B N 1
ATOM 4984 C CA . PRO B 1 154 ? 10.195 -7.57 -8.578 1 92.44 154 PRO B CA 1
ATOM 4985 C C . PRO B 1 154 ? 9.656 -8.711 -7.723 1 92.44 154 PRO B C 1
ATOM 4987 O O . PRO B 1 154 ? 10.141 -8.938 -6.613 1 92.44 154 PRO B O 1
ATOM 4990 N N . GLU B 1 155 ? 8.711 -9.422 -8.344 1 93.5 155 GLU B N 1
ATOM 4991 C CA . GLU B 1 155 ? 8.039 -10.531 -7.68 1 93.5 155 GLU B CA 1
ATOM 4992 C C . GLU B 1 155 ? 9.031 -11.602 -7.234 1 93.5 155 GLU B C 1
ATOM 4994 O O . GLU B 1 155 ? 8.906 -12.164 -6.148 1 93.5 155 GLU B O 1
ATOM 4999 N N . TYR B 1 156 ? 10.062 -11.938 -8.039 1 89.69 156 TYR B N 1
ATOM 5000 C CA . TYR B 1 156 ? 10.977 -13.023 -7.723 1 89.69 156 TYR B CA 1
ATOM 5001 C C . TYR B 1 156 ? 11.805 -12.695 -6.484 1 89.69 156 TYR B C 1
ATOM 5003 O O . TYR B 1 156 ? 12.227 -13.594 -5.758 1 89.69 156 TYR B O 1
ATOM 5011 N N . ILE B 1 157 ? 12.031 -11.445 -6.25 1 91.75 157 ILE B N 1
ATOM 5012 C CA . ILE B 1 157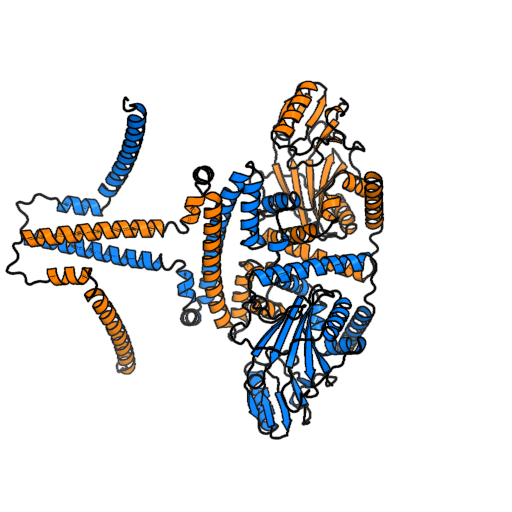 ? 12.734 -11.031 -5.039 1 91.75 157 ILE B CA 1
ATOM 5013 C C . ILE B 1 157 ? 11.836 -11.242 -3.824 1 91.75 157 ILE B C 1
ATOM 5015 O O . ILE B 1 157 ? 12.297 -11.695 -2.773 1 91.75 157 ILE B O 1
ATOM 5019 N N . ILE B 1 158 ? 10.523 -10.906 -3.973 1 93.62 158 ILE B N 1
ATOM 5020 C CA . ILE B 1 158 ? 9.547 -11.109 -2.91 1 93.62 158 ILE B CA 1
ATOM 5021 C C . ILE B 1 158 ? 9.438 -12.602 -2.6 1 93.62 158 ILE B C 1
ATOM 5023 O O . ILE B 1 158 ? 9.414 -13 -1.434 1 93.62 158 ILE B O 1
ATOM 5027 N N . ARG B 1 159 ? 9.391 -13.359 -3.621 1 88.75 159 ARG B N 1
ATOM 5028 C CA . ARG B 1 159 ? 9.336 -14.812 -3.461 1 88.75 159 ARG B CA 1
ATOM 5029 C C . ARG B 1 159 ? 10.531 -15.32 -2.676 1 88.75 159 ARG B C 1
ATOM 5031 O O . ARG B 1 159 ? 10.391 -16.156 -1.779 1 88.75 159 ARG B O 1
ATOM 5038 N N . TYR B 1 160 ? 11.656 -14.836 -3.045 1 86.81 160 TYR B N 1
ATOM 5039 C CA . TYR B 1 160 ? 12.875 -15.219 -2.334 1 86.81 160 TYR B CA 1
ATOM 5040 C C . TYR B 1 160 ? 12.797 -14.805 -0.87 1 86.81 160 TYR B C 1
ATOM 5042 O O . TYR B 1 160 ? 13.172 -15.578 0.018 1 86.81 160 TYR B O 1
ATOM 5050 N N . GLY B 1 161 ? 12.352 -13.617 -0.603 1 88.69 161 GLY B N 1
ATOM 5051 C CA . GLY B 1 161 ? 12.227 -13.133 0.762 1 88.69 161 GLY B CA 1
ATOM 5052 C C . GLY B 1 161 ? 11.242 -13.93 1.591 1 88.69 161 GLY B C 1
ATOM 5053 O O . GLY B 1 161 ? 11.391 -14.047 2.809 1 88.69 161 GLY B O 1
ATOM 5054 N N . ASN B 1 162 ? 10.25 -14.461 0.98 1 86.19 162 ASN B N 1
ATOM 5055 C CA . ASN B 1 162 ? 9.266 -15.305 1.659 1 86.19 162 ASN B CA 1
ATOM 5056 C C . ASN B 1 162 ? 9.875 -16.641 2.074 1 86.19 162 ASN B C 1
ATOM 5058 O O . ASN B 1 162 ? 9.438 -17.25 3.055 1 86.19 162 ASN B O 1
ATOM 5062 N N . LEU B 1 163 ? 10.852 -17 1.318 1 80.56 163 LEU B N 1
ATOM 5063 C CA . LEU B 1 163 ? 11.484 -18.297 1.581 1 80.56 163 LEU B CA 1
ATOM 5064 C C . LEU B 1 163 ? 12.648 -18.141 2.547 1 80.56 163 LEU B C 1
ATOM 5066 O O . LEU B 1 163 ? 12.914 -19.031 3.355 1 80.56 163 LEU B O 1
ATOM 5070 N N . ASP B 1 164 ? 13.375 -17.047 2.398 1 83.06 164 ASP B N 1
ATOM 5071 C CA . ASP B 1 164 ? 14.547 -16.766 3.225 1 83.06 164 ASP B CA 1
ATOM 5072 C C . ASP B 1 164 ? 14.289 -15.625 4.195 1 83.06 164 ASP B C 1
ATOM 5074 O O . ASP B 1 164 ? 14.367 -14.453 3.814 1 83.06 164 ASP B O 1
ATOM 5078 N N . ARG B 1 165 ? 14.18 -15.922 5.445 1 84.12 165 ARG B N 1
ATOM 5079 C CA . ARG B 1 165 ? 13.812 -14.93 6.453 1 84.12 165 ARG B CA 1
ATOM 5080 C C . ARG B 1 165 ? 14.977 -14 6.758 1 84.12 165 ARG B C 1
ATOM 5082 O O . ARG B 1 165 ? 14.812 -13 7.461 1 84.12 165 ARG B O 1
ATOM 5089 N N . ASN B 1 166 ? 16.078 -14.297 6.172 1 86.75 166 ASN B N 1
ATOM 5090 C CA . ASN B 1 166 ? 17.203 -13.398 6.363 1 86.75 166 ASN B CA 1
ATOM 5091 C C . ASN B 1 166 ? 17.094 -12.156 5.484 1 86.75 166 ASN B C 1
ATOM 5093 O O . ASN B 1 166 ? 17.828 -11.195 5.664 1 86.75 166 ASN B O 1
ATOM 5097 N N . VAL B 1 167 ? 16.25 -12.273 4.555 1 91.38 167 VAL B N 1
ATOM 5098 C CA . VAL B 1 167 ? 15.898 -11.078 3.793 1 91.38 167 VAL B CA 1
ATOM 5099 C C . VAL B 1 167 ? 14.805 -10.305 4.52 1 91.38 167 VAL B C 1
ATOM 5101 O O . VAL B 1 167 ? 13.727 -10.844 4.793 1 91.38 167 VAL B O 1
ATOM 5104 N N . ASP B 1 168 ? 15.102 -9.055 4.816 1 94.56 168 ASP B N 1
ATOM 5105 C CA . ASP B 1 168 ? 14.18 -8.234 5.59 1 94.56 168 ASP B CA 1
ATOM 5106 C C . ASP B 1 168 ? 13.219 -7.484 4.672 1 94.56 168 ASP B C 1
ATOM 5108 O O . ASP B 1 168 ? 13.555 -6.426 4.141 1 94.56 168 ASP B O 1
ATOM 5112 N N . LEU B 1 169 ? 12.016 -7.953 4.594 1 95.44 169 LEU B N 1
ATOM 5113 C CA . LEU B 1 169 ? 11.031 -7.355 3.701 1 95.44 169 LEU B CA 1
ATOM 5114 C C . LEU B 1 169 ? 10.398 -6.121 4.34 1 95.44 169 LEU B C 1
ATOM 5116 O O . LEU B 1 169 ? 9.711 -5.355 3.664 1 95.44 169 LEU B O 1
ATOM 5120 N N . SER B 1 170 ? 10.633 -5.863 5.617 1 93.31 170 SER B N 1
ATOM 5121 C CA . SER B 1 170 ? 10.031 -4.719 6.293 1 93.31 170 SER B CA 1
ATOM 5122 C C . SER B 1 170 ? 10.57 -3.402 5.738 1 93.31 170 SER B C 1
ATOM 5124 O O . SER B 1 170 ? 9.938 -2.354 5.887 1 93.31 170 SER B O 1
ATOM 5126 N N . LYS B 1 171 ? 11.703 -3.467 5.113 1 92.62 171 LYS B N 1
ATOM 5127 C CA . LYS B 1 171 ? 12.352 -2.271 4.578 1 92.62 171 LYS B CA 1
ATOM 5128 C C . LYS B 1 171 ? 11.617 -1.756 3.34 1 92.62 171 LYS B C 1
ATOM 5130 O O . LYS B 1 171 ? 11.898 -0.654 2.863 1 92.62 171 LYS B O 1
ATOM 5135 N N . MET B 1 172 ? 10.641 -2.496 2.889 1 93.31 172 MET B N 1
ATOM 5136 C CA . MET B 1 172 ? 9.852 -2.037 1.748 1 93.31 172 MET B CA 1
ATOM 5137 C C . MET B 1 172 ? 8.648 -1.234 2.211 1 93.31 172 MET B C 1
ATOM 5139 O O . MET B 1 172 ? 7.941 -0.634 1.396 1 93.31 172 MET B O 1
ATOM 5143 N N . SER B 1 173 ? 8.383 -1.258 3.453 1 95.62 173 SER B N 1
ATOM 5144 C CA . SER B 1 173 ? 7.23 -0.537 3.979 1 95.62 173 SER B CA 1
ATOM 5145 C C . SER B 1 173 ? 7.402 0.971 3.82 1 95.62 173 SER B C 1
ATOM 5147 O O . SER B 1 173 ? 8.523 1.481 3.861 1 95.62 173 SER B O 1
ATOM 5149 N N . SER B 1 174 ? 6.297 1.639 3.609 1 96.94 174 SER B N 1
ATOM 5150 C CA . SER B 1 174 ? 6.312 3.084 3.41 1 96.94 174 SER B CA 1
ATOM 5151 C C . SER B 1 174 ? 5.059 3.736 3.984 1 96.94 174 SER B C 1
ATOM 5153 O O . SER B 1 174 ? 3.943 3.422 3.568 1 96.94 174 SER B O 1
ATOM 5155 N N . PHE B 1 175 ? 5.262 4.617 4.938 1 98 175 PHE B N 1
ATOM 5156 C CA . PHE B 1 175 ? 4.164 5.371 5.523 1 98 175 PHE B CA 1
ATOM 5157 C C . PHE B 1 175 ? 3.449 6.203 4.469 1 98 175 PHE B C 1
ATOM 5159 O O . PHE B 1 175 ? 2.219 6.215 4.402 1 98 175 PHE B O 1
ATOM 5166 N N . THR B 1 176 ? 4.227 6.824 3.617 1 97.31 176 THR B N 1
ATOM 5167 C CA . THR B 1 176 ? 3.678 7.645 2.543 1 97.31 176 THR B CA 1
ATOM 5168 C C . THR B 1 176 ? 2.805 6.805 1.614 1 97.31 176 THR B C 1
ATOM 5170 O O . THR B 1 176 ? 1.67 7.184 1.312 1 97.31 176 THR B O 1
ATOM 5173 N N . ALA B 1 177 ? 3.301 5.676 1.211 1 97.12 177 ALA B N 1
ATOM 5174 C CA . ALA B 1 177 ? 2.549 4.809 0.31 1 97.12 177 ALA B CA 1
ATOM 5175 C C . ALA B 1 177 ? 1.233 4.363 0.946 1 97.12 177 ALA B C 1
ATOM 5177 O O . ALA B 1 177 ? 0.18 4.41 0.306 1 97.12 177 ALA B O 1
ATOM 5178 N N . LEU B 1 178 ? 1.338 3.965 2.176 1 98.06 178 LEU B N 1
ATOM 5179 C CA . LEU B 1 178 ? 0.178 3.395 2.852 1 98.06 178 LEU B CA 1
ATOM 5180 C C . LEU B 1 178 ? -0.891 4.457 3.088 1 98.06 178 LEU B C 1
ATOM 5182 O O . LEU B 1 178 ? -2.084 4.188 2.93 1 98.06 178 LEU B O 1
ATOM 5186 N N . LEU B 1 179 ? -0.497 5.684 3.447 1 98 179 LEU B N 1
ATOM 5187 C CA . LEU B 1 179 ? -1.477 6.754 3.619 1 98 179 LEU B CA 1
ATOM 5188 C C . LEU B 1 179 ? -2.092 7.148 2.281 1 98 179 LEU B C 1
ATOM 5190 O O . LEU B 1 179 ? -3.289 7.438 2.205 1 98 179 LEU B O 1
ATOM 5194 N N . ASN B 1 180 ? -1.25 7.227 1.237 1 97.38 180 ASN B N 1
ATOM 5195 C CA . ASN B 1 180 ? -1.787 7.523 -0.087 1 97.38 180 ASN B CA 1
ATOM 5196 C C . ASN B 1 180 ? -2.797 6.469 -0.529 1 97.38 180 ASN B C 1
ATOM 5198 O O . ASN B 1 180 ? -3.859 6.801 -1.059 1 97.38 180 ASN B O 1
ATOM 5202 N N . LEU B 1 181 ? -2.482 5.199 -0.25 1 97.12 181 LEU B N 1
ATOM 5203 C CA . LEU B 1 181 ? -3.4 4.121 -0.596 1 97.12 181 LEU B CA 1
ATOM 5204 C C . LEU B 1 181 ? -4.676 4.203 0.233 1 97.12 181 LEU B C 1
ATOM 5206 O O . LEU B 1 181 ? -5.766 3.914 -0.267 1 97.12 181 LEU B O 1
ATOM 5210 N N . GLN B 1 182 ? -4.508 4.574 1.479 1 96.31 182 GLN B N 1
ATOM 5211 C CA . GLN B 1 182 ? -5.676 4.773 2.328 1 96.31 182 GLN B CA 1
ATOM 5212 C C . GLN B 1 182 ? -6.578 5.875 1.776 1 96.31 182 GLN B C 1
ATOM 5214 O O . GLN B 1 182 ? -7.805 5.758 1.812 1 96.31 182 GLN B O 1
ATOM 5219 N N . ALA B 1 183 ? -5.973 6.953 1.32 1 95.69 183 ALA B N 1
ATOM 5220 C CA . ALA B 1 183 ? -6.75 8.039 0.727 1 95.69 183 ALA B CA 1
ATOM 5221 C C . ALA B 1 183 ? -7.531 7.551 -0.49 1 95.69 183 ALA B C 1
ATOM 5223 O O . ALA B 1 183 ? -8.688 7.93 -0.682 1 95.69 183 ALA B O 1
ATOM 5224 N N . SER B 1 184 ? -6.883 6.742 -1.325 1 94.56 184 SER B N 1
ATOM 5225 C CA . SER B 1 184 ? -7.562 6.152 -2.475 1 94.56 184 SER B CA 1
ATOM 5226 C C . SER B 1 184 ? -8.758 5.312 -2.041 1 94.56 184 SER B C 1
ATOM 5228 O O . SER B 1 184 ? -9.852 5.453 -2.584 1 94.56 184 SER B O 1
ATOM 5230 N N . ARG B 1 185 ? -8.555 4.508 -1.039 1 94.25 185 ARG B N 1
ATOM 5231 C CA . ARG B 1 185 ? -9.609 3.662 -0.496 1 94.25 185 ARG B CA 1
ATOM 5232 C C . ARG B 1 185 ? -10.766 4.504 0.04 1 94.25 185 ARG B C 1
ATOM 5234 O O . ARG B 1 185 ? -11.93 4.211 -0.232 1 94.25 185 ARG B O 1
ATOM 5241 N N . SER B 1 186 ? -10.438 5.512 0.744 1 93.25 186 SER B N 1
ATOM 5242 C CA . SER B 1 186 ? -11.422 6.371 1.391 1 93.25 186 SER B CA 1
ATOM 5243 C C . SER B 1 186 ? -12.281 7.098 0.363 1 93.25 186 SER B C 1
ATOM 5245 O O . SER B 1 186 ? -13.477 7.309 0.585 1 93.25 186 SER B O 1
ATOM 5247 N N . GLN B 1 187 ? -11.656 7.484 -0.691 1 92.25 187 GLN B N 1
ATOM 5248 C CA . GLN B 1 187 ? -12.383 8.234 -1.705 1 92.25 187 GLN B CA 1
ATOM 5249 C C . GLN B 1 187 ? -13.508 7.395 -2.314 1 92.25 187 GLN B C 1
ATOM 5251 O O . GLN B 1 187 ? -14.5 7.938 -2.801 1 92.25 187 GLN B O 1
ATOM 5256 N N . GLN B 1 188 ? -13.414 6.066 -2.203 1 89.69 188 GLN B N 1
ATOM 5257 C CA . GLN B 1 188 ? -14.406 5.172 -2.793 1 89.69 188 GLN B CA 1
ATOM 5258 C C . GLN B 1 188 ? -15.547 4.887 -1.815 1 89.69 188 GLN B C 1
ATOM 5260 O O . GLN B 1 188 ? -16.516 4.215 -2.162 1 89.69 188 GLN B O 1
ATOM 5265 N N . GLN B 1 189 ? -15.422 5.43 -0.68 1 90.81 189 GLN B N 1
ATOM 5266 C CA . GLN B 1 189 ? -16.438 5.207 0.351 1 90.81 189 GLN B CA 1
ATOM 5267 C C . GLN B 1 189 ? -17.281 6.453 0.56 1 90.81 189 GLN B C 1
ATOM 5269 O O . GLN B 1 189 ? -16.828 7.574 0.346 1 90.81 189 GLN B O 1
ATOM 5274 N N . GLN B 1 190 ? -18.438 6.25 0.973 1 84.88 190 GLN B N 1
ATOM 5275 C CA . GLN B 1 190 ? -19.328 7.379 1.237 1 84.88 190 GLN B CA 1
ATOM 5276 C C . GLN B 1 190 ? -18.984 8.062 2.555 1 84.88 190 GLN B C 1
ATOM 5278 O O . GLN B 1 190 ? -18.875 9.289 2.615 1 84.88 190 GLN B O 1
ATOM 5283 N N . ASN B 1 191 ? -18.734 7.25 3.641 1 88.19 191 ASN B N 1
ATOM 5284 C CA . ASN B 1 191 ? -18.453 7.797 4.961 1 88.19 191 ASN B CA 1
ATOM 5285 C C . ASN B 1 191 ? -17.266 7.094 5.617 1 88.19 191 ASN B C 1
ATOM 5287 O O . ASN B 1 191 ? -17.422 6.457 6.66 1 88.19 191 ASN B O 1
ATOM 5291 N N . PRO B 1 192 ? -16.141 7.363 5.02 1 92.12 192 PRO B N 1
ATOM 5292 C CA . PRO B 1 192 ? -14.992 6.715 5.648 1 92.12 192 PRO B CA 1
ATOM 5293 C C . PRO B 1 192 ? -14.727 7.215 7.066 1 92.12 192 PRO B C 1
ATOM 5295 O O . PRO B 1 192 ? -14.852 8.414 7.332 1 92.12 192 PRO B O 1
ATOM 5298 N N . ILE B 1 193 ? -14.312 6.379 7.945 1 92.38 193 ILE B N 1
ATOM 5299 C CA . ILE B 1 193 ? -14.164 6.625 9.375 1 92.38 193 ILE B CA 1
ATOM 5300 C C . ILE B 1 193 ? -13.148 7.742 9.609 1 92.38 193 ILE B C 1
ATOM 5302 O O . ILE B 1 193 ? -13.391 8.656 10.406 1 92.38 193 ILE B O 1
ATOM 5306 N N . GLU B 1 194 ? -12 7.68 8.922 1 93.56 194 GLU B N 1
ATOM 5307 C CA . GLU B 1 194 ? -10.93 8.641 9.18 1 93.56 194 GLU B CA 1
ATOM 5308 C C . GLU B 1 194 ? -11.352 10.055 8.789 1 93.56 194 GLU B C 1
ATOM 5310 O O . GLU B 1 194 ? -10.961 11.023 9.438 1 93.56 194 GLU B O 1
ATOM 5315 N N . LYS B 1 195 ? -12.172 10.172 7.758 1 89.56 195 LYS B N 1
ATOM 5316 C CA . LYS B 1 195 ? -12.656 11.484 7.359 1 89.56 195 LYS B CA 1
ATOM 5317 C C . LYS B 1 195 ? -13.688 12.023 8.352 1 89.56 195 LYS B C 1
ATOM 5319 O O . LYS B 1 195 ? -13.711 13.219 8.641 1 89.56 195 LYS B O 1
ATOM 5324 N N . GLN B 1 196 ? -14.516 11.164 8.797 1 92.31 196 GLN B N 1
ATOM 5325 C CA . GLN B 1 196 ? -15.5 11.555 9.797 1 92.31 196 GLN B CA 1
ATOM 5326 C C . GLN B 1 196 ? -14.828 12.062 11.07 1 92.31 196 GLN B C 1
ATOM 5328 O O . GLN B 1 196 ? -15.258 13.055 11.656 1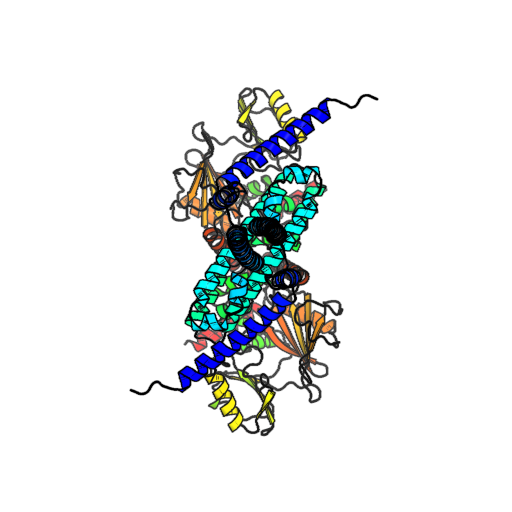 92.31 196 GLN B O 1
ATOM 5333 N N . LEU B 1 197 ? -13.766 11.391 11.414 1 94.62 197 LEU B N 1
ATOM 5334 C CA . LEU B 1 197 ? -13.055 11.766 12.633 1 94.62 197 LEU B CA 1
ATOM 5335 C C . LEU B 1 197 ? -12.242 13.039 12.422 1 94.62 197 LEU B C 1
ATOM 5337 O O . LEU B 1 197 ? -11.844 13.695 13.383 1 94.62 197 LEU B O 1
ATOM 5341 N N . ASP B 1 198 ? -11.977 13.328 11.148 1 91.19 198 ASP B N 1
ATOM 5342 C CA . ASP B 1 198 ? -11.266 14.562 10.82 1 91.19 198 ASP B CA 1
ATOM 5343 C C . ASP B 1 198 ? -12.148 15.781 11.055 1 91.19 198 ASP B C 1
ATOM 5345 O O . ASP B 1 198 ? -11.656 16.906 11.117 1 91.19 198 ASP B O 1
ATOM 5349 N N . ASP B 1 199 ? -13.414 15.586 11.164 1 87.62 199 ASP B N 1
ATOM 5350 C CA . ASP B 1 199 ? -14.352 16.641 11.523 1 87.62 199 ASP B CA 1
ATOM 5351 C C . ASP B 1 199 ? -14.289 16.953 13.016 1 87.62 199 ASP B C 1
ATOM 5353 O O . ASP B 1 199 ? -14.391 16.062 13.852 1 87.62 199 ASP B O 1
ATOM 5357 N N . LYS B 1 200 ? -14.18 18.156 13.297 1 85.31 200 LYS B N 1
ATOM 5358 C CA . LYS B 1 200 ? -13.938 18.578 14.672 1 85.31 200 LYS B CA 1
ATOM 5359 C C . LYS B 1 200 ? -15.117 18.219 15.57 1 85.31 200 LYS B C 1
ATOM 5361 O O . LYS B 1 200 ? -14.922 17.734 16.688 1 85.31 200 LYS B O 1
ATOM 5366 N N . MET B 1 201 ? -16.328 18.453 15.141 1 85.62 201 MET B N 1
ATOM 5367 C CA . MET B 1 201 ? -17.5 18.172 15.977 1 85.62 201 MET B CA 1
ATOM 5368 C C . MET B 1 201 ? -17.641 16.672 16.219 1 85.62 201 MET B C 1
ATOM 5370 O O . MET B 1 201 ? -17.922 16.234 17.328 1 85.62 201 MET B O 1
ATOM 5374 N N . ALA B 1 202 ? -17.516 15.898 15.133 1 91.38 202 ALA B N 1
ATOM 5375 C CA . ALA B 1 202 ? -17.562 14.445 15.273 1 91.38 202 ALA B CA 1
ATOM 5376 C C . ALA B 1 202 ? -16.453 13.945 16.203 1 91.38 202 ALA B C 1
ATOM 5378 O O . ALA B 1 202 ? -16.672 13.039 17.016 1 91.38 202 ALA B O 1
ATOM 5379 N N . ALA B 1 203 ? -15.305 14.594 16.094 1 93.81 203 ALA B N 1
ATOM 5380 C CA . ALA B 1 203 ? -14.172 14.234 16.938 1 93.81 203 ALA B CA 1
ATOM 5381 C C . ALA B 1 203 ? -14.461 14.531 18.406 1 93.81 203 ALA B C 1
ATOM 5383 O O . ALA B 1 203 ? -14.164 13.719 19.281 1 93.81 203 ALA B O 1
ATOM 5384 N N . TYR B 1 204 ? -15.031 15.672 18.688 1 92.62 204 TYR B N 1
ATOM 5385 C CA . TYR B 1 204 ? -15.336 16.062 20.062 1 92.62 204 TYR B CA 1
ATOM 5386 C C . TYR B 1 204 ? -16.422 15.164 20.656 1 92.62 204 TYR B C 1
ATOM 5388 O O . TYR B 1 204 ? -16.406 14.875 21.844 1 92.62 204 TYR B O 1
ATOM 5396 N N . ASN B 1 205 ? -17.359 14.766 19.812 1 93.5 205 ASN B N 1
ATOM 5397 C CA . ASN B 1 205 ? -18.359 13.797 20.281 1 93.5 205 ASN B CA 1
ATOM 5398 C C . ASN B 1 205 ? -17.688 12.508 20.766 1 93.5 205 ASN B C 1
ATOM 5400 O O . ASN B 1 205 ? -18.031 11.992 21.828 1 93.5 205 ASN B O 1
ATOM 5404 N N . LEU B 1 206 ? -16.797 11.984 19.984 1 96.25 206 LEU B N 1
ATOM 5405 C CA . LEU B 1 206 ? -16.062 10.789 20.391 1 96.25 206 LEU B CA 1
ATOM 5406 C C . LEU B 1 206 ? -15.242 11.055 21.656 1 96.25 206 LEU B C 1
ATOM 5408 O O . LEU B 1 206 ? -15.18 10.219 22.547 1 96.25 206 LEU B O 1
ATOM 5412 N N . ALA B 1 207 ? -14.602 12.25 21.688 1 96.06 207 ALA B N 1
ATOM 5413 C CA . ALA B 1 207 ? -13.82 12.633 22.859 1 96.06 207 ALA B CA 1
ATOM 5414 C C . ALA B 1 207 ? -14.68 12.625 24.125 1 96.06 207 ALA B C 1
ATOM 5416 O O . ALA B 1 207 ? -14.234 12.172 25.188 1 96.06 207 ALA B O 1
ATOM 5417 N N . ASP B 1 208 ? -15.891 13.094 23.984 1 95.69 208 ASP B N 1
ATOM 5418 C CA . ASP B 1 208 ? -16.828 13.102 25.109 1 95.69 208 ASP B CA 1
ATOM 5419 C C . ASP B 1 208 ? -17.141 11.672 25.562 1 95.69 208 ASP B C 1
ATOM 5421 O O . ASP B 1 208 ? -17.172 11.391 26.766 1 95.69 208 ASP B O 1
ATOM 5425 N N . MET B 1 209 ? -17.359 10.82 24.625 1 95.94 209 MET B N 1
ATOM 5426 C CA . MET B 1 209 ? -17.672 9.43 24.938 1 95.94 209 MET B CA 1
ATOM 5427 C C . MET B 1 209 ? -16.484 8.734 25.594 1 95.94 209 MET B C 1
ATOM 5429 O O . MET B 1 209 ? -16.672 7.855 26.438 1 95.94 209 MET B O 1
ATOM 5433 N N . LEU B 1 210 ? -15.297 9.156 25.266 1 96 210 LEU B N 1
ATOM 5434 C CA . LEU B 1 210 ? -14.07 8.602 25.828 1 96 210 LEU B CA 1
ATOM 5435 C C . LEU B 1 210 ? -13.695 9.32 27.109 1 96 210 LEU B C 1
ATOM 5437 O O . LEU B 1 210 ? -12.672 9.008 27.734 1 96 210 LEU B O 1
ATOM 5441 N N . ARG B 1 211 ? -14.383 10.391 27.5 1 94.62 211 ARG B N 1
ATOM 5442 C CA . ARG B 1 211 ? -14.203 11.164 28.719 1 94.62 211 ARG B CA 1
ATOM 5443 C C . ARG B 1 211 ? -12.867 11.906 28.703 1 94.62 211 ARG B C 1
ATOM 5445 O O . ARG B 1 211 ? -12.156 11.914 29.719 1 94.62 211 ARG B O 1
ATOM 5452 N N . LEU B 1 212 ? -12.562 12.406 27.578 1 94.88 212 LEU B N 1
ATOM 5453 C CA . LEU B 1 212 ? -11.367 13.227 27.453 1 94.88 212 LEU B CA 1
ATOM 5454 C C . LEU B 1 212 ? -11.672 14.68 27.797 1 94.88 212 LEU B C 1
ATOM 5456 O O . LEU B 1 212 ? -12.758 15.18 27.5 1 94.88 212 LEU B O 1
ATOM 5460 N N . ASN B 1 213 ? -10.68 15.328 28.375 1 92.06 213 ASN B N 1
ATOM 5461 C CA . ASN B 1 213 ? -10.766 16.781 28.516 1 92.06 213 ASN B CA 1
ATOM 5462 C C . ASN B 1 213 ? -10.617 17.469 27.172 1 92.06 213 ASN B C 1
ATOM 5464 O O . ASN B 1 213 ? -9.68 17.188 26.422 1 92.06 213 ASN B O 1
ATOM 5468 N N . ARG B 1 214 ? -11.57 18.25 26.781 1 91.75 214 ARG B N 1
ATOM 5469 C CA . ARG B 1 214 ? -11.516 19.031 25.547 1 91.75 214 ARG B CA 1
ATOM 5470 C C . ARG B 1 214 ? -12.102 20.422 25.766 1 91.75 214 ARG B C 1
ATOM 5472 O O . ARG B 1 214 ? -12.836 20.656 26.734 1 91.75 214 ARG B O 1
ATOM 5479 N N . PRO B 1 215 ? -11.789 21.328 24.922 1 89.75 215 PRO B N 1
ATOM 5480 C CA . PRO B 1 215 ? -12.359 22.672 25.078 1 89.75 215 PRO B CA 1
ATOM 5481 C C . PRO B 1 215 ? -13.859 22.719 24.781 1 89.75 215 PRO B C 1
ATOM 5483 O O . PRO B 1 215 ? -14.375 21.875 24.047 1 89.75 215 PRO B O 1
ATOM 5486 N N . TRP B 1 216 ? -14.398 23.703 25.391 1 91.69 216 TRP B N 1
ATOM 5487 C CA . TRP B 1 216 ? -15.781 23.984 25 1 91.69 216 TRP B CA 1
ATOM 5488 C C . TRP B 1 216 ? -15.852 24.438 23.547 1 91.69 216 TRP B C 1
ATOM 5490 O O . TRP B 1 216 ? -14.992 25.188 23.078 1 91.69 216 TRP B O 1
ATOM 5500 N N . THR B 1 217 ? -16.875 23.969 22.828 1 91.94 217 THR B N 1
ATOM 5501 C CA . THR B 1 217 ? -17.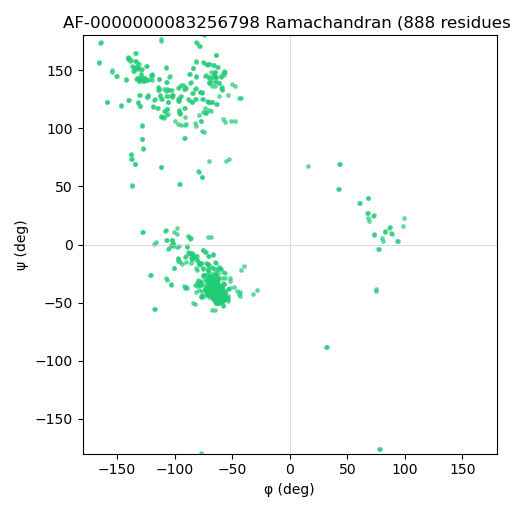125 24.406 21.469 1 91.94 217 THR B CA 1
ATOM 5502 C C . THR B 1 217 ? -18.594 24.703 21.25 1 91.94 217 THR B C 1
ATOM 5504 O O . THR B 1 217 ? -19.453 24.109 21.906 1 91.94 217 THR B O 1
ATOM 5507 N N . SER B 1 218 ? -18.812 25.688 20.328 1 90.06 218 SER B N 1
ATOM 5508 C CA . SER B 1 218 ? -20.203 25.938 19.969 1 90.06 218 SER B CA 1
ATOM 5509 C C . SER B 1 218 ? -20.828 24.719 19.281 1 90.06 218 SER B C 1
ATOM 5511 O O . SER B 1 218 ? -20.156 24.031 18.516 1 90.06 218 SER B O 1
ATOM 5513 N N . PRO B 1 219 ? -22.062 24.422 19.484 1 84.5 219 PRO B N 1
ATOM 5514 C CA . PRO B 1 219 ? -22.688 23.172 19.047 1 84.5 219 PRO B CA 1
ATOM 5515 C C . PRO B 1 219 ? -23.016 23.172 17.547 1 84.5 219 PRO B C 1
ATOM 5517 O O . PRO B 1 219 ? -23.297 22.125 16.984 1 84.5 219 PRO B O 1
ATOM 5520 N N . VAL B 1 220 ? -23.031 24.391 16.969 1 85.25 220 VAL B N 1
ATOM 5521 C CA . VAL B 1 220 ? -23.438 24.438 15.562 1 85.25 220 VAL B CA 1
ATOM 5522 C C . VAL B 1 220 ? -22.469 25.312 14.773 1 85.25 220 VAL B C 1
ATOM 5524 O O . VAL B 1 220 ? -21.828 26.203 15.344 1 85.25 220 VAL B O 1
ATOM 5527 N N . TYR B 1 221 ? -22.391 25 13.562 1 88.75 221 TYR B N 1
ATOM 5528 C CA . TYR B 1 221 ? -21.688 25.859 12.625 1 88.75 221 TYR B CA 1
ATOM 5529 C C . TYR B 1 221 ? -22.578 27 12.164 1 88.75 221 TYR B C 1
ATOM 5531 O O . TYR B 1 221 ? -23.781 26.812 11.914 1 88.75 221 TYR B O 1
ATOM 5539 N N . ILE B 1 222 ? -22.031 28.188 12.172 1 91.88 222 ILE B N 1
ATOM 5540 C CA . ILE B 1 222 ? -22.828 29.359 11.805 1 91.88 222 ILE B CA 1
ATOM 5541 C C . ILE B 1 222 ? -22.031 30.266 10.891 1 91.88 222 ILE B C 1
ATOM 5543 O O . ILE B 1 222 ? -20.797 30.203 10.852 1 91.88 222 ILE B O 1
ATOM 5547 N N . GLY B 1 223 ? -22.766 31 10.078 1 94.12 223 GLY B N 1
ATOM 5548 C CA . GLY B 1 223 ? -22.109 32.062 9.344 1 94.12 223 GLY B CA 1
ATOM 5549 C C . GLY B 1 223 ? -21.516 33.125 10.242 1 94.12 223 GLY B C 1
ATOM 5550 O O . GLY B 1 223 ? -22.031 33.375 11.336 1 94.12 223 GLY B O 1
ATOM 5551 N N . PHE B 1 224 ? -20.5 33.75 9.727 1 95.25 224 PHE B N 1
ATOM 5552 C CA . PHE B 1 224 ? -19.766 34.656 10.594 1 95.25 224 PHE B CA 1
ATOM 5553 C C . PHE B 1 224 ? -20.656 35.781 11.094 1 95.25 224 PHE B C 1
ATOM 5555 O O . PHE B 1 224 ? -20.5 36.281 12.227 1 95.25 224 PHE B O 1
ATOM 5562 N N . GLU B 1 225 ? -21.562 36.219 10.258 1 93.88 225 GLU B N 1
ATOM 5563 C CA . GLU B 1 225 ? -22.438 37.344 10.609 1 93.88 225 GLU B CA 1
ATOM 5564 C C . GLU B 1 225 ? -23.219 37.031 11.891 1 93.88 225 GLU B C 1
ATOM 5566 O O . GLU B 1 225 ? -23.609 37.938 12.617 1 93.88 225 GLU B O 1
ATOM 5571 N N . THR B 1 226 ? -23.359 35.75 12.156 1 94.25 226 THR B N 1
ATOM 5572 C CA . THR B 1 226 ? -24.156 35.375 13.305 1 94.25 226 THR B CA 1
ATOM 5573 C C . THR B 1 226 ? -23.266 34.969 14.484 1 94.25 226 THR B C 1
ATOM 5575 O O . THR B 1 226 ? -23.766 34.625 15.555 1 94.25 226 THR B O 1
ATOM 5578 N N . VAL B 1 227 ? -21.984 35 14.328 1 94.94 227 VAL B N 1
ATOM 5579 C CA . VAL B 1 227 ? -21.078 34.688 15.43 1 94.94 227 VAL B CA 1
ATOM 5580 C C . VAL B 1 227 ? -21.172 35.781 16.5 1 94.94 227 VAL B C 1
ATOM 5582 O O . VAL B 1 227 ? -20.984 36.969 16.203 1 94.94 227 VAL B O 1
ATOM 5585 N N . PRO B 1 228 ? -21.5 35.406 17.719 1 93.75 228 PRO B N 1
ATOM 5586 C CA . PRO B 1 228 ? -21.594 36.438 18.766 1 93.75 228 PRO B CA 1
ATOM 5587 C C . PRO B 1 228 ? -20.219 37 19.156 1 93.75 228 PRO B C 1
ATOM 5589 O O . PRO B 1 228 ? -19.234 36.281 19.188 1 93.75 228 PRO B O 1
ATOM 5592 N N . GLU B 1 229 ? -20.219 38.312 19.438 1 94.31 229 GLU B N 1
ATOM 5593 C CA . GLU B 1 229 ? -19 38.906 19.953 1 94.31 229 GLU B CA 1
ATOM 5594 C C . GLU B 1 229 ? -18.781 38.562 21.422 1 94.31 229 GLU B C 1
ATOM 5596 O O . GLU B 1 229 ? -19.422 39.125 22.312 1 94.31 229 GLU B O 1
ATOM 5601 N N . GLN B 1 230 ? -17.969 37.562 21.609 1 92.31 230 GLN B N 1
ATOM 5602 C CA . GLN B 1 230 ? -17.641 37.094 22.938 1 92.31 230 GLN B CA 1
ATOM 5603 C C . GLN B 1 230 ? -16.125 36.938 23.125 1 92.31 230 GLN B C 1
ATOM 5605 O O . GLN B 1 230 ? -15.414 36.594 22.188 1 92.31 230 GLN B O 1
ATOM 5610 N N . TYR B 1 231 ? -15.695 37.312 24.328 1 91.31 231 TYR B N 1
ATOM 5611 C CA . TYR B 1 231 ? -14.273 37.25 24.656 1 91.31 231 TYR B CA 1
ATOM 5612 C C . TYR B 1 231 ? -14.055 36.531 25.984 1 91.31 231 TYR B C 1
ATOM 5614 O O . TYR B 1 231 ? -14.852 36.656 26.906 1 91.31 231 TYR B O 1
ATOM 5622 N N . PRO B 1 232 ? -13.055 35.75 26.203 1 90.38 232 PRO B N 1
ATOM 5623 C CA . PRO B 1 232 ? -12.156 35.281 25.141 1 90.38 232 PRO B CA 1
ATOM 5624 C C . PRO B 1 232 ? -12.734 34.094 24.359 1 90.38 232 PRO B C 1
ATOM 5626 O O . PRO B 1 232 ? -13.484 33.281 24.906 1 90.38 232 PRO B O 1
ATOM 5629 N N . THR B 1 233 ? -12.469 34.031 23.094 1 92.12 233 THR B N 1
ATOM 5630 C CA . THR B 1 233 ? -12.953 32.938 22.266 1 92.12 233 THR B CA 1
ATOM 5631 C C . THR B 1 233 ? -12.062 32.719 21.047 1 92.12 233 THR B C 1
ATOM 5633 O O . THR B 1 233 ? -11.359 33.656 20.625 1 92.12 233 THR B O 1
ATOM 5636 N N . VAL B 1 234 ? -12.016 31.484 20.656 1 91.5 234 VAL B N 1
ATOM 5637 C CA . VAL B 1 234 ? -11.352 31.172 19.406 1 91.5 234 VAL B CA 1
ATOM 5638 C C . VAL B 1 234 ? -12.398 30.938 18.312 1 91.5 234 VAL B C 1
ATOM 5640 O O . VAL B 1 234 ? -13.367 30.203 18.516 1 91.5 234 VAL B O 1
ATOM 5643 N N . ILE B 1 235 ? -12.234 31.625 17.219 1 93.69 235 ILE B N 1
ATOM 5644 C CA . ILE B 1 235 ? -13.125 31.469 16.062 1 93.69 235 ILE B CA 1
ATOM 5645 C C . ILE B 1 235 ? -12.406 30.688 14.969 1 93.69 235 ILE B C 1
ATOM 5647 O O . ILE B 1 235 ? -11.328 31.094 14.508 1 93.69 235 ILE B O 1
ATOM 5651 N N . LYS B 1 236 ? -13.008 29.562 14.562 1 91.38 236 LYS B N 1
ATOM 5652 C CA . LYS B 1 236 ? -12.375 28.688 13.586 1 91.38 236 LYS B CA 1
ATOM 5653 C C . LYS B 1 236 ? -13.336 28.328 12.461 1 91.38 236 LYS B C 1
ATOM 5655 O O . LYS B 1 236 ? -14.531 28.125 12.703 1 91.38 236 LYS B O 1
ATOM 5660 N N . PRO B 1 237 ? -12.758 28.297 11.25 1 91.06 237 PRO B N 1
ATOM 5661 C CA . PRO B 1 237 ? -13.578 27.766 10.164 1 91.06 237 PRO B CA 1
ATOM 5662 C C . PRO B 1 237 ? -13.719 26.25 10.219 1 91.06 237 PRO B C 1
ATOM 5664 O O . PRO B 1 237 ? -12.875 25.562 10.797 1 91.06 237 PRO B O 1
ATOM 5667 N N . THR B 1 238 ? -14.781 25.719 9.617 1 83.06 238 THR B N 1
ATOM 5668 C CA . THR B 1 238 ? -15.023 24.281 9.594 1 83.06 238 THR B CA 1
ATOM 5669 C C . THR B 1 238 ? -14 23.578 8.695 1 83.06 238 THR B C 1
ATOM 5671 O O . THR B 1 238 ? -13.617 22.438 8.961 1 83.06 238 THR B O 1
ATOM 5674 N N . GLU B 1 239 ? -13.703 24.188 7.602 1 75.81 239 GLU B N 1
ATOM 5675 C CA . GLU B 1 239 ? -12.781 23.594 6.633 1 75.81 239 GLU B CA 1
ATOM 5676 C C . GLU B 1 239 ? -11.477 24.375 6.566 1 75.81 239 GLU B C 1
ATOM 5678 O O . GLU B 1 239 ? -11.312 25.25 5.707 1 75.81 239 GLU B O 1
ATOM 5683 N N . GLY B 1 240 ? -10.734 24.359 7.598 1 71.81 240 GLY B N 1
ATOM 5684 C CA . GLY B 1 240 ? -9.469 25.078 7.594 1 71.81 240 GLY B CA 1
ATOM 5685 C C . GLY B 1 240 ? -8.273 24.188 7.824 1 71.81 240 GLY B C 1
ATOM 5686 O O . GLY B 1 240 ? -8.406 23.078 8.367 1 71.81 240 GLY B O 1
ATOM 5687 N N . ALA B 1 241 ? -7.176 24.562 7.148 1 67.56 241 ALA B N 1
ATOM 5688 C CA . ALA B 1 241 ? -5.895 23.891 7.363 1 67.56 241 ALA B CA 1
ATOM 5689 C C . ALA B 1 241 ? -4.785 24.922 7.629 1 67.56 241 ALA B C 1
ATOM 5691 O O . ALA B 1 241 ? -4.84 26.047 7.133 1 67.56 241 ALA B O 1
ATOM 5692 N N . GLY B 1 242 ? -3.811 24.562 8.453 1 69.5 242 GLY B N 1
ATOM 5693 C CA . GLY B 1 242 ? -2.652 25.422 8.68 1 69.5 242 GLY B CA 1
ATOM 5694 C C . GLY B 1 242 ? -2.99 26.703 9.398 1 69.5 242 GLY B C 1
ATOM 5695 O O . GLY B 1 242 ? -2.426 27.766 9.094 1 69.5 242 GLY B O 1
ATOM 5696 N N . SER B 1 243 ? -3.99 26.703 10.148 1 75.25 243 SER B N 1
ATOM 5697 C CA . SER B 1 243 ? -4.43 27.844 10.961 1 75.25 243 SER B CA 1
ATOM 5698 C C . SER B 1 243 ? -5.059 28.922 10.094 1 75.25 243 SER B C 1
ATOM 5700 O O . SER B 1 243 ? -5.297 30.047 10.57 1 75.25 243 SER B O 1
ATOM 5702 N N . ARG B 1 244 ? -5.27 28.656 8.867 1 81.38 244 ARG B N 1
ATOM 5703 C CA . ARG B 1 244 ? -5.949 29.625 8.016 1 81.38 244 ARG B CA 1
ATOM 5704 C C . ARG B 1 244 ? -7.371 29.875 8.5 1 81.38 244 ARG B C 1
ATOM 5706 O O . ARG B 1 244 ? -8.156 28.938 8.656 1 81.38 244 ARG B O 1
ATOM 5713 N N . GLY B 1 245 ? -7.578 31.047 8.781 1 87.75 245 GLY B N 1
ATOM 5714 C CA . GLY B 1 245 ? -8.922 31.422 9.188 1 87.75 245 GLY B CA 1
ATOM 5715 C C . GLY B 1 245 ? -9.156 31.297 10.68 1 87.75 245 GLY B C 1
ATOM 5716 O O . GLY B 1 245 ? -10.289 31.453 11.148 1 87.75 245 GLY B O 1
ATOM 5717 N N . VAL B 1 246 ? -8.094 31.062 11.383 1 89.31 246 VAL B N 1
ATOM 5718 C CA . VAL B 1 246 ? -8.258 30.922 12.828 1 89.31 246 VAL B CA 1
ATOM 5719 C C . VAL B 1 246 ? -7.992 32.281 13.508 1 89.31 246 VAL B C 1
ATOM 5721 O O . VAL B 1 246 ? -6.938 32.875 13.305 1 89.31 246 VAL B O 1
ATOM 5724 N N . TYR B 1 247 ? -8.922 32.719 14.32 1 91.5 247 TYR B N 1
ATOM 5725 C CA . TYR B 1 247 ? -8.828 34 15.008 1 91.5 247 TYR B CA 1
ATOM 5726 C C . TYR B 1 247 ? -8.93 33.812 16.516 1 91.5 247 TYR B C 1
ATOM 5728 O O . TYR B 1 247 ? -9.859 33.156 17.016 1 91.5 247 TYR B O 1
ATOM 5736 N N . LEU B 1 248 ? -7.988 34.375 17.234 1 90.62 248 LEU B N 1
ATOM 5737 C CA . LEU B 1 248 ? -8.031 34.406 18.688 1 90.62 248 LEU B CA 1
ATOM 5738 C C . LEU B 1 248 ? -8.602 35.75 19.172 1 90.62 248 LEU B C 1
ATOM 5740 O O . LEU B 1 248 ? -7.898 36.75 19.203 1 90.62 248 LEU B O 1
ATOM 5744 N N . ALA B 1 249 ? -9.82 35.719 19.578 1 92.38 249 ALA B N 1
ATOM 5745 C CA . ALA B 1 249 ? -10.445 36.906 20.141 1 92.38 249 ALA B CA 1
ATOM 5746 C C . ALA B 1 249 ? -10.266 36.969 21.656 1 92.38 249 ALA B C 1
ATOM 5748 O O . ALA B 1 249 ? -11.125 36.5 22.406 1 92.38 249 ALA B O 1
ATOM 5749 N N . MET B 1 250 ? -9.242 37.594 22.062 1 89.62 250 MET B N 1
ATOM 5750 C CA . MET B 1 250 ? -8.898 37.625 23.484 1 89.62 250 MET B CA 1
ATOM 5751 C C . MET B 1 250 ? -9.664 38.719 24.203 1 89.62 250 MET B C 1
ATOM 5753 O O . MET B 1 250 ? -10.258 38.5 25.25 1 89.62 250 MET B O 1
ATOM 5757 N N . GLU B 1 251 ? -9.609 39.906 23.641 1 91.38 251 GLU B N 1
ATOM 5758 C CA . GLU B 1 251 ? -10.297 41.125 24.062 1 91.38 251 GLU B CA 1
ATOM 5759 C C . GLU B 1 251 ? -10.812 41.938 22.859 1 91.38 251 GLU B C 1
ATOM 5761 O O . GLU B 1 251 ? -10.398 41.688 21.734 1 91.38 251 GLU B O 1
ATOM 5766 N N . PRO B 1 252 ? -11.766 42.781 23.141 1 93 252 PRO B N 1
ATOM 5767 C CA . PRO B 1 252 ? -12.344 43.531 22.031 1 93 252 PRO B CA 1
ATOM 5768 C C . PRO B 1 252 ? -11.289 44.25 21.156 1 93 252 PRO B C 1
ATOM 5770 O O . PRO B 1 252 ? -11.46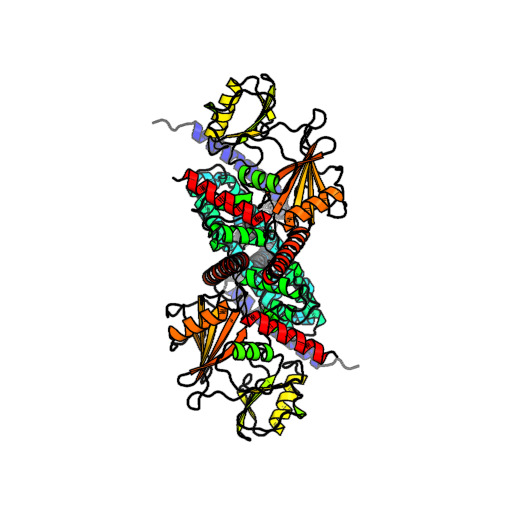9 44.375 19.953 1 93 252 PRO B O 1
ATOM 5773 N N . ASN B 1 253 ? -10.219 44.594 21.781 1 93.5 253 ASN B N 1
ATOM 5774 C CA . ASN B 1 253 ? -9.188 45.312 21.031 1 93.5 253 ASN B CA 1
ATOM 5775 C C . ASN B 1 253 ? -7.965 44.438 20.781 1 93.5 253 ASN B C 1
ATOM 5777 O O . ASN B 1 253 ? -6.887 44.969 20.469 1 93.5 253 ASN B O 1
ATOM 5781 N N . GLN B 1 254 ? -8.117 43.219 21.031 1 93.25 254 GLN B N 1
ATOM 5782 C CA . GLN B 1 254 ? -7.008 42.281 20.844 1 93.25 254 GLN B CA 1
ATOM 5783 C C . GLN B 1 254 ? -7.473 40.969 20.188 1 93.25 254 GLN B C 1
ATOM 5785 O O . GLN B 1 254 ? -7.57 39.938 20.859 1 93.25 254 GLN B O 1
ATOM 5790 N N . ILE B 1 255 ? -7.664 41.062 18.891 1 93.56 255 ILE B N 1
ATOM 5791 C CA . ILE B 1 255 ? -8.008 39.875 18.078 1 93.56 255 ILE B CA 1
ATOM 5792 C C . ILE B 1 255 ? -6.848 39.562 17.141 1 93.56 255 ILE B C 1
ATOM 5794 O O . ILE B 1 255 ? -6.344 40.438 16.438 1 93.56 255 ILE B O 1
ATOM 5798 N N . ILE B 1 256 ? -6.434 38.344 17.172 1 90 256 ILE B N 1
ATOM 5799 C CA . ILE B 1 256 ? -5.238 37.969 16.406 1 90 256 ILE B CA 1
ATOM 5800 C C . ILE B 1 256 ? -5.602 36.938 15.336 1 90 256 ILE B C 1
ATOM 5802 O O . ILE B 1 256 ? -6.234 35.938 15.625 1 90 256 ILE B O 1
ATOM 5806 N N . ASN B 1 257 ? -5.277 37.219 14.141 1 90.75 257 ASN B N 1
ATOM 5807 C CA . ASN B 1 257 ? -5.246 36.219 13.086 1 90.75 257 ASN B CA 1
ATOM 5808 C C . ASN B 1 257 ? -4.023 35.312 13.219 1 90.75 257 ASN B C 1
ATOM 5810 O O . ASN B 1 257 ? -2.895 35.75 12.992 1 90.75 257 ASN B O 1
ATOM 5814 N N . ILE B 1 258 ? -4.215 34.094 13.484 1 81.44 258 ILE B N 1
ATOM 5815 C CA . ILE B 1 258 ? -3.131 33.188 13.867 1 81.44 258 ILE B CA 1
ATOM 5816 C C . ILE B 1 258 ? -2.23 32.938 12.664 1 81.44 258 ILE B C 1
ATOM 5818 O O . ILE B 1 258 ? -1.008 32.844 12.797 1 81.44 258 ILE B O 1
ATOM 5822 N N . LYS B 1 259 ? -2.773 32.781 11.531 1 80.75 259 LYS B N 1
ATOM 5823 C CA . LYS B 1 259 ? -1.996 32.469 10.336 1 80.75 259 LYS B CA 1
ATOM 5824 C C . LYS B 1 259 ? -1.071 33.625 9.961 1 80.75 259 LYS B C 1
ATOM 5826 O O . LYS B 1 259 ? 0.103 33.406 9.648 1 80.75 259 LYS B O 1
ATOM 5831 N N . THR B 1 260 ? -1.526 34.812 10.016 1 82.06 260 THR B N 1
ATOM 5832 C CA . THR B 1 260 ? -0.771 35.969 9.539 1 82.06 260 THR B CA 1
ATOM 5833 C C . THR B 1 260 ? -0.107 36.719 10.703 1 82.06 260 THR B C 1
ATOM 5835 O O . THR B 1 260 ? 0.808 37.5 10.5 1 82.06 260 THR B O 1
ATOM 5838 N N . GLY B 1 261 ? -0.58 36.531 11.844 1 82.88 261 GLY B N 1
ATOM 5839 C CA . GLY B 1 261 ? -0.092 37.25 13 1 82.88 261 GLY B CA 1
ATOM 5840 C C . GLY B 1 261 ? -0.679 38.656 13.109 1 82.88 261 GLY B C 1
ATOM 5841 O O . GLY B 1 261 ? -0.327 39.406 14.016 1 82.88 261 GLY B O 1
ATOM 5842 N N . GLU B 1 262 ? -1.555 38.938 12.266 1 89.5 262 GLU B N 1
ATOM 5843 C CA . GLU B 1 262 ? -2.156 40.281 12.234 1 89.5 262 GLU B CA 1
ATOM 5844 C C . GLU B 1 262 ? -2.992 40.531 13.484 1 89.5 262 GLU B C 1
ATOM 5846 O O . GLU B 1 262 ? -3.748 39.656 13.93 1 89.5 262 GLU B O 1
ATOM 5851 N N . LEU B 1 263 ? -2.838 41.719 14.031 1 93.25 263 LEU B N 1
ATOM 5852 C CA . LEU B 1 263 ? -3.639 42.156 15.172 1 93.25 263 LEU B CA 1
ATOM 5853 C C . LEU B 1 263 ? -4.82 43 14.711 1 93.25 263 LEU B C 1
ATOM 5855 O O . LEU B 1 263 ? -4.645 44 13.984 1 93.25 263 LEU B O 1
ATOM 5859 N N . LEU B 1 264 ? -5.961 42.594 15.102 1 94.81 264 LEU B N 1
ATOM 5860 C CA . LEU B 1 264 ? -7.199 43.281 14.812 1 94.81 264 LEU B CA 1
ATOM 5861 C C . LEU B 1 264 ? -7.738 43.969 16.062 1 94.81 264 LEU B C 1
ATOM 5863 O O . LEU B 1 264 ? -7.77 43.375 17.141 1 94.81 264 LEU B O 1
ATOM 5867 N N . ASN B 1 265 ? -8.258 45.188 15.844 1 94.75 265 ASN B N 1
ATOM 5868 C CA . ASN B 1 265 ? -8.531 46.031 17.031 1 94.75 265 ASN B CA 1
ATOM 5869 C C . ASN B 1 265 ? -10.023 46.094 17.328 1 94.75 265 ASN B C 1
ATOM 5871 O O . ASN B 1 265 ? -10.43 46.75 18.297 1 94.75 265 ASN B O 1
ATOM 5875 N N . ASN B 1 266 ? -10.844 45.562 16.609 1 94.81 266 ASN B N 1
ATOM 5876 C CA . ASN B 1 266 ? -12.273 45.5 16.875 1 94.81 266 ASN B CA 1
ATOM 5877 C C . ASN B 1 266 ? -12.961 44.438 16 1 94.81 266 ASN B C 1
ATOM 5879 O O . ASN B 1 266 ? -12.344 43.875 15.117 1 94.81 266 ASN B O 1
ATOM 5883 N N . TRP B 1 267 ? -14.172 44.25 16.266 1 95.81 267 TRP B N 1
ATOM 5884 C CA . TRP B 1 267 ? -14.961 43.219 15.602 1 95.81 267 TRP B CA 1
ATOM 5885 C C . TRP B 1 267 ? -15.164 43.562 14.125 1 95.81 267 TRP B C 1
ATOM 5887 O O . TRP B 1 267 ? -15.273 42.656 13.289 1 95.81 267 TRP B O 1
ATOM 5897 N N . GLN B 1 268 ? -15.234 44.844 13.828 1 95.19 268 GLN B N 1
ATOM 5898 C CA . GLN B 1 268 ? -15.375 45.281 12.445 1 95.19 268 GLN B CA 1
ATOM 5899 C C . GLN B 1 268 ? -14.156 44.844 11.617 1 95.19 268 GLN B C 1
ATOM 5901 O O . GLN B 1 268 ? -14.305 44.406 10.477 1 95.19 268 GLN B O 1
ATOM 5906 N N . GLN B 1 269 ? -13.047 45.031 12.242 1 96.25 269 GLN B N 1
ATOM 5907 C CA . GLN B 1 269 ? -11.828 44.625 11.562 1 96.25 269 GLN B CA 1
ATOM 5908 C C . GLN B 1 269 ? -11.781 43.094 11.398 1 96.25 269 GLN B C 1
ATOM 5910 O O . GLN B 1 269 ? -11.273 42.594 10.398 1 96.25 269 GLN B O 1
ATOM 5915 N N . LEU B 1 270 ? -12.266 42.438 12.391 1 96.12 270 LEU B N 1
ATOM 5916 C CA . LEU B 1 270 ? -12.383 40.969 12.281 1 96.12 270 LEU B CA 1
ATOM 5917 C C . LEU B 1 270 ? -13.273 40.594 11.109 1 96.12 270 LEU B C 1
ATOM 5919 O O . LEU B 1 270 ? -12.906 39.719 10.305 1 96.12 270 LEU B O 1
ATOM 5923 N N . SER B 1 271 ? -14.391 41.219 11.023 1 95.38 271 SER B N 1
ATOM 5924 C CA . SER B 1 271 ? -15.328 40.938 9.93 1 95.38 271 SER B CA 1
ATOM 5925 C C . SER B 1 271 ? -14.672 41.188 8.57 1 95.38 271 SER B C 1
ATOM 5927 O O . SER B 1 271 ? -14.883 40.406 7.633 1 95.38 271 SER B O 1
ATOM 5929 N N . GLN B 1 272 ? -13.914 42.188 8.492 1 95.19 272 GLN B N 1
ATOM 5930 C CA . GLN B 1 272 ? -13.211 42.5 7.254 1 95.19 272 GLN B CA 1
ATOM 5931 C C . GLN B 1 272 ? -12.164 41.438 6.93 1 95.19 272 GLN B C 1
ATOM 5933 O O . GLN B 1 272 ? -12.023 41.031 5.777 1 95.19 272 GLN B O 1
ATOM 5938 N N . SER B 1 273 ? -11.469 41.125 7.977 1 95.31 273 SER B N 1
ATOM 5939 C CA . SER B 1 273 ? -10.445 40.094 7.801 1 95.31 273 SER B CA 1
ATOM 5940 C C . SER B 1 273 ? -11.047 38.781 7.332 1 95.31 273 SER B C 1
ATOM 5942 O O . SER B 1 273 ? -10.5 38.094 6.449 1 95.31 273 SER B O 1
ATOM 5944 N N . ILE B 1 274 ? -12.109 38.344 7.879 1 95.19 274 ILE B N 1
ATOM 5945 C CA . ILE B 1 274 ? -12.805 37.094 7.512 1 95.19 274 ILE B CA 1
ATOM 5946 C C . ILE B 1 274 ? -13.305 37.188 6.074 1 95.19 274 ILE B C 1
ATOM 5948 O O . ILE B 1 274 ? -13.18 36.25 5.301 1 95.19 274 ILE B O 1
ATOM 5952 N N . SER B 1 275 ? -13.828 38.375 5.73 1 93.75 275 SER B N 1
ATOM 5953 C CA . SER B 1 275 ? -14.273 38.625 4.363 1 93.75 275 SER B CA 1
ATOM 5954 C C . SER B 1 275 ? -13.125 38.469 3.371 1 93.75 275 SER B C 1
ATOM 5956 O O . SER B 1 275 ? -13.312 37.969 2.266 1 93.75 275 SER B O 1
ATOM 5958 N N . GLU B 1 276 ? -12.055 38.938 3.77 1 92.44 276 GLU B N 1
ATOM 5959 C CA . GLU B 1 276 ? -10.875 38.812 2.924 1 92.44 276 GLU B CA 1
ATOM 5960 C C . GLU B 1 276 ? -10.445 37.375 2.77 1 92.44 276 GLU B C 1
ATOM 5962 O O . GLU B 1 276 ? -10.109 36.938 1.668 1 92.44 276 GLU B O 1
ATOM 5967 N N . ASP B 1 277 ? -10.422 36.625 3.877 1 90.38 277 ASP B N 1
ATOM 5968 C CA . ASP B 1 277 ? -10.062 35.219 3.842 1 90.38 277 ASP B CA 1
ATOM 5969 C C . ASP B 1 277 ? -11 34.438 2.932 1 90.38 277 ASP B C 1
ATOM 5971 O O . ASP B 1 277 ? -10.562 33.562 2.189 1 90.38 277 ASP B O 1
ATOM 5975 N N . LEU B 1 278 ? -12.211 34.719 2.961 1 89.31 278 LEU B N 1
ATOM 5976 C CA . LEU B 1 278 ? -13.211 34.062 2.127 1 89.31 278 LEU B CA 1
ATOM 5977 C C . LEU B 1 278 ? -13.031 34.438 0.66 1 89.31 278 LEU B C 1
ATOM 5979 O O . LEU B 1 278 ? -13.062 33.562 -0.217 1 89.31 278 LEU B O 1
ATOM 5983 N N . SER B 1 279 ? -12.734 35.719 0.419 1 88.31 279 SER B N 1
ATOM 5984 C CA . SER B 1 279 ? -12.594 36.219 -0.944 1 88.31 279 SER B CA 1
ATOM 5985 C C . SER B 1 279 ? -11.344 35.656 -1.614 1 88.31 279 SER B C 1
ATOM 5987 O O . SER B 1 279 ? -11.352 35.375 -2.812 1 88.31 279 SER B O 1
ATOM 5989 N N . LYS B 1 280 ? -10.359 35.531 -0.802 1 82.62 280 LYS B N 1
ATOM 5990 C CA . LYS B 1 280 ? -9.078 35.062 -1.335 1 82.62 280 LYS B CA 1
ATOM 5991 C C . LYS B 1 280 ? -9.031 33.562 -1.398 1 82.62 280 LYS B C 1
ATOM 5993 O O . LYS B 1 280 ? -8.062 32.969 -1.889 1 82.62 280 LYS B O 1
ATOM 5998 N N . GLY B 1 281 ? -10.047 32.938 -0.835 1 79.62 281 GLY B N 1
ATOM 5999 C CA . GLY B 1 281 ? -10.109 31.484 -0.891 1 79.62 281 GLY B CA 1
ATOM 6000 C C . GLY B 1 281 ? -9.273 30.812 0.181 1 79.62 281 GLY B C 1
ATOM 6001 O O . GLY B 1 281 ? -9.016 29.609 0.107 1 79.62 281 GLY B O 1
ATOM 6002 N N . HIS B 1 282 ? -8.805 31.594 1.111 1 78.94 282 HIS B N 1
ATOM 6003 C CA . HIS B 1 282 ? -8.109 31 2.244 1 78.94 282 HIS B CA 1
ATOM 6004 C C . HIS B 1 282 ? -9.055 30.141 3.088 1 78.94 282 HIS B C 1
ATOM 6006 O O . HIS B 1 282 ? -8.633 29.156 3.693 1 78.94 282 HIS B O 1
ATOM 6012 N N . VAL B 1 283 ? -10.195 30.641 3.201 1 86.06 283 VAL B N 1
ATOM 6013 C CA . VAL B 1 283 ? -11.305 29.891 3.775 1 86.06 283 VAL B CA 1
ATOM 6014 C C . VAL B 1 283 ? -12.367 29.641 2.707 1 86.06 283 VAL B C 1
ATOM 6016 O O . VAL B 1 283 ? -12.758 30.562 1.979 1 86.06 283 VAL B O 1
ATOM 6019 N N . LEU B 1 284 ? -12.82 28.438 2.639 1 79 284 LEU B N 1
ATOM 6020 C CA . LEU B 1 284 ? -13.633 28.047 1.489 1 79 284 LEU B CA 1
ATOM 6021 C C . LEU B 1 284 ? -15.109 28.312 1.753 1 79 284 LEU B C 1
ATOM 6023 O O . LEU B 1 284 ? -15.867 28.609 0.826 1 79 284 LEU B O 1
ATOM 6027 N N . LYS B 1 285 ? -15.531 28.094 2.982 1 87 285 LYS B N 1
ATOM 6028 C CA . LYS B 1 285 ? -16.938 28.234 3.312 1 87 285 LYS B CA 1
ATOM 6029 C C . LYS B 1 285 ? -17.141 29.156 4.512 1 87 285 LYS B C 1
ATOM 6031 O O . LYS B 1 285 ? -16.328 29.156 5.445 1 87 285 LYS B O 1
ATOM 6036 N N . ASP B 1 286 ? -18.156 29.906 4.445 1 92.81 286 ASP B N 1
ATOM 6037 C CA . ASP B 1 286 ? -18.516 30.766 5.562 1 92.81 286 ASP B CA 1
ATOM 6038 C C . ASP B 1 286 ? -19.234 29.984 6.66 1 92.81 286 ASP B C 1
ATOM 6040 O O . ASP B 1 286 ? -20.406 30.203 6.922 1 92.81 286 ASP B O 1
ATOM 6044 N N . GLU B 1 287 ? -18.594 29.109 7.188 1 92.31 287 GLU B N 1
ATOM 6045 C CA . GLU B 1 287 ? -19.062 28.266 8.297 1 92.31 287 GLU B CA 1
ATOM 6046 C C . GLU B 1 287 ? -18.031 28.234 9.43 1 92.31 287 GLU B C 1
ATOM 6048 O O . GLU B 1 287 ? -16.906 27.781 9.234 1 92.31 287 GLU B O 1
ATOM 6053 N N . TRP B 1 288 ? -18.484 28.703 10.539 1 92.88 288 TRP B N 1
ATOM 6054 C CA . TRP B 1 288 ? -17.562 28.938 11.641 1 92.88 288 TRP B CA 1
ATOM 6055 C C . TRP B 1 288 ? -18.094 28.328 12.938 1 92.88 288 TRP B C 1
ATOM 6057 O O . TRP B 1 288 ? -19.297 28.062 13.062 1 92.88 288 TRP B O 1
ATOM 6067 N N . TYR B 1 289 ? -17.219 28.031 13.828 1 91.75 289 TYR B N 1
ATOM 6068 C CA . TYR B 1 289 ? -17.578 27.656 15.195 1 91.75 289 TYR B CA 1
ATOM 6069 C C . TYR B 1 289 ? -16.641 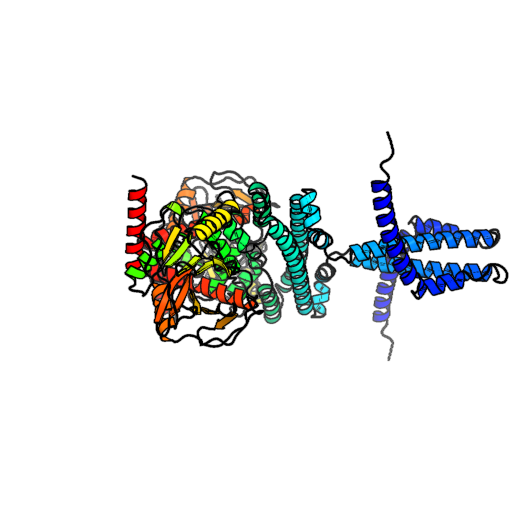28.312 16.203 1 91.75 289 TYR B C 1
ATOM 6071 O O . TYR B 1 289 ? -15.562 28.797 15.844 1 91.75 289 TYR B O 1
ATOM 6079 N N . MET B 1 290 ? -17.078 28.406 17.391 1 93 290 MET B N 1
ATOM 6080 C CA . MET B 1 290 ? -16.312 29.016 18.469 1 93 290 MET B CA 1
ATOM 6081 C C . MET B 1 290 ? -15.758 27.953 19.406 1 93 290 MET B C 1
ATOM 6083 O O . MET B 1 290 ? -16.391 26.906 19.625 1 93 290 MET B O 1
ATOM 6087 N N . GLU B 1 291 ? -14.586 28.203 19.891 1 91.81 291 GLU B N 1
ATOM 6088 C CA . GLU B 1 291 ? -13.922 27.328 20.844 1 91.81 291 GLU B CA 1
ATOM 6089 C C . GLU B 1 291 ? -13.352 28.141 22.016 1 91.81 291 GLU B C 1
ATOM 6091 O O . GLU B 1 291 ? -12.914 29.266 21.844 1 91.81 291 GLU B O 1
ATOM 6096 N N . GLU B 1 292 ? -13.438 27.516 23.172 1 89.44 292 GLU B N 1
ATOM 6097 C CA . GLU B 1 292 ? -12.828 28.125 24.344 1 89.44 292 GLU B CA 1
ATOM 6098 C C . GLU B 1 292 ? -11.328 28.328 24.141 1 89.44 292 GLU B C 1
ATOM 6100 O O . GLU B 1 292 ? -10.656 27.469 23.578 1 89.44 292 GLU B O 1
ATOM 6105 N N . LEU B 1 293 ? -10.836 29.469 24.5 1 85.19 293 LEU B N 1
ATOM 6106 C CA . LEU B 1 293 ? -9.398 29.734 24.453 1 85.19 293 LEU B CA 1
ATOM 6107 C C . LEU B 1 293 ? -8.68 28.984 25.578 1 85.19 293 LEU B C 1
ATOM 6109 O O . LEU B 1 293 ? -8.922 29.25 26.75 1 85.19 293 LEU B O 1
ATOM 6113 N N . VAL B 1 294 ? -7.875 28.047 25.172 1 81.31 294 VAL B N 1
ATOM 6114 C CA . VAL B 1 294 ? -7.07 27.312 26.141 1 81.31 294 VAL B CA 1
ATOM 6115 C C . VAL B 1 294 ? -5.707 27.984 26.312 1 81.31 294 VAL B C 1
ATOM 6117 O O . VAL B 1 294 ? -5.008 28.219 25.312 1 81.31 294 VAL B O 1
ATOM 6120 N N . GLU B 1 295 ? -5.391 28.453 27.469 1 74.19 295 GLU B N 1
ATOM 6121 C CA . GLU B 1 295 ? -4.137 29.172 27.703 1 74.19 295 GLU B CA 1
ATOM 6122 C C . GLU B 1 295 ? -3.291 28.469 28.75 1 74.19 295 GLU B C 1
ATOM 6124 O O . GLU B 1 295 ? -3.799 27.641 29.516 1 74.19 295 GLU B O 1
ATOM 6129 N N . GLU B 1 296 ? -2.014 28.594 28.531 1 62.97 296 GLU B N 1
ATOM 6130 C CA . GLU B 1 296 ? -1.052 28.219 29.562 1 62.97 296 GLU B CA 1
ATOM 6131 C C . GLU B 1 296 ? -0.413 29.453 30.188 1 62.97 296 GLU B C 1
ATOM 6133 O O . GLU B 1 296 ? 0.468 30.078 29.594 1 62.97 296 GLU B O 1
ATOM 6138 N N . ASN B 1 297 ? -0.766 29.641 31.438 1 57.38 297 ASN B N 1
ATOM 6139 C CA . ASN B 1 297 ? -0.232 30.781 32.156 1 57.38 297 ASN B CA 1
ATOM 6140 C C . ASN B 1 297 ? -0.229 32.031 31.297 1 57.38 297 ASN B C 1
ATOM 6142 O O . ASN B 1 297 ? 0.782 32.75 31.219 1 57.38 297 ASN B O 1
ATOM 6146 N N . GLY B 1 298 ? -1.229 32.281 30.703 1 57.78 298 GLY B N 1
ATOM 6147 C CA . GLY B 1 298 ? -1.332 33.5 29.906 1 57.78 298 GLY B CA 1
ATOM 6148 C C . GLY B 1 298 ? -0.603 33.375 28.578 1 57.78 298 GLY B C 1
ATOM 6149 O O . GLY B 1 298 ? -0.552 34.344 27.797 1 57.78 298 GLY B O 1
ATOM 6150 N N . LYS B 1 299 ? 0.008 32.344 28.391 1 63.41 299 LYS B N 1
ATOM 6151 C CA . LYS B 1 299 ? 0.804 32.156 27.188 1 63.41 299 LYS B CA 1
ATOM 6152 C C . LYS B 1 299 ? 0.187 31.094 26.281 1 63.41 299 LYS B C 1
ATOM 6154 O O . LYS B 1 299 ? -0.859 30.531 26.594 1 63.41 299 LYS B O 1
ATOM 6159 N N . SER B 1 300 ? 0.857 30.969 25.156 1 66.88 300 SER B N 1
ATOM 6160 C CA . SER B 1 300 ? 0.426 30.031 24.125 1 66.88 300 SER B CA 1
ATOM 6161 C C . SER B 1 300 ? 0.637 28.594 24.578 1 66.88 300 SER B C 1
ATOM 6163 O O . SER B 1 300 ? 1.554 28.297 25.344 1 66.88 300 SER B O 1
ATOM 6165 N N . THR B 1 301 ? -0.305 27.734 24.266 1 78.56 301 THR B N 1
ATOM 6166 C CA . THR B 1 301 ? -0.248 26.312 24.594 1 78.56 301 THR B CA 1
ATOM 6167 C C . THR B 1 301 ? 0.766 25.594 23.703 1 78.56 301 THR B C 1
ATOM 6169 O O . THR B 1 301 ? 1.129 26.094 22.641 1 78.56 301 THR B O 1
ATOM 6172 N N . THR B 1 302 ? 1.375 24.609 24.328 1 85.81 302 THR B N 1
ATOM 6173 C CA . THR B 1 302 ? 2.207 23.688 23.562 1 85.81 302 THR B CA 1
ATOM 6174 C C . THR B 1 302 ? 1.361 22.562 22.953 1 85.81 302 THR B C 1
ATOM 6176 O O . THR B 1 302 ? 0.508 22 23.641 1 85.81 302 THR B O 1
ATOM 6179 N N . ASP B 1 303 ? 1.574 22.359 21.656 1 89.81 303 ASP B N 1
ATOM 6180 C CA . ASP B 1 303 ? 0.868 21.281 20.984 1 89.81 303 ASP B CA 1
ATOM 6181 C C . ASP B 1 303 ? 1.667 19.969 21.047 1 89.81 303 ASP B C 1
ATOM 6183 O O . ASP B 1 303 ? 2.889 19.984 20.891 1 89.81 303 ASP B O 1
ATOM 6187 N N . TYR B 1 304 ? 0.976 18.953 21.359 1 94.56 304 TYR B N 1
ATOM 6188 C CA . TYR B 1 304 ? 1.536 17.609 21.281 1 94.56 304 TYR B CA 1
ATOM 6189 C C . TYR B 1 304 ? 0.757 16.75 20.281 1 94.56 304 TYR B C 1
ATOM 6191 O O . TYR B 1 304 ? -0.453 16.562 20.438 1 94.56 304 TYR B O 1
ATOM 6199 N N . LYS B 1 305 ? 1.436 16.266 19.234 1 96.62 305 LYS B N 1
ATOM 6200 C CA . LYS B 1 305 ? 0.838 15.453 18.188 1 96.62 305 LYS B CA 1
ATOM 6201 C C . LYS B 1 305 ? 1.372 14.023 18.234 1 96.62 305 LYS B C 1
ATOM 6203 O O . LYS B 1 305 ? 2.553 13.789 17.969 1 96.62 305 LYS B O 1
ATOM 6208 N N . PHE B 1 306 ? 0.526 13.109 18.609 1 98.19 306 PHE B N 1
ATOM 6209 C CA . PHE B 1 306 ? 0.914 11.711 18.781 1 98.19 306 PHE B CA 1
ATOM 6210 C C . PHE B 1 306 ? 0.588 10.906 17.531 1 98.19 306 PHE B C 1
ATOM 6212 O O . PHE B 1 306 ? -0.578 10.773 17.156 1 98.19 306 PHE B O 1
ATOM 6219 N N . TYR B 1 307 ? 1.618 10.391 16.844 1 98.69 307 TYR B N 1
ATOM 6220 C CA . TYR B 1 307 ? 1.429 9.438 15.758 1 98.69 307 TYR B CA 1
ATOM 6221 C C . TYR B 1 307 ? 1.13 8.039 16.297 1 98.69 307 TYR B C 1
ATOM 6223 O O . TYR B 1 307 ? 2.033 7.344 16.766 1 98.69 307 TYR B O 1
ATOM 6231 N N . THR B 1 308 ? -0.134 7.645 16.172 1 98.75 308 THR B N 1
ATOM 6232 C CA . THR B 1 308 ? -0.548 6.398 16.812 1 98.75 308 THR B CA 1
ATOM 6233 C C . THR B 1 308 ? -0.92 5.352 15.766 1 98.75 308 THR B C 1
ATOM 6235 O O . THR B 1 308 ? -1.51 5.684 14.734 1 98.75 308 THR B O 1
ATOM 6238 N N . PHE B 1 309 ? -0.579 4.129 16.047 1 98.75 309 PHE B N 1
ATOM 6239 C CA . PHE B 1 309 ? -0.843 2.979 15.188 1 98.75 309 PHE B CA 1
ATOM 6240 C C . PHE B 1 309 ? -1.556 1.877 15.961 1 98.75 309 PHE B C 1
ATOM 6242 O O . PHE B 1 309 ? -0.921 0.924 16.422 1 98.75 309 PHE B O 1
ATOM 6249 N N . TYR B 1 310 ? -2.836 2.023 16.078 1 98.31 310 TYR B N 1
ATOM 6250 C CA . TYR B 1 310 ? -3.742 1.101 16.75 1 98.31 310 TYR B CA 1
ATOM 6251 C C . TYR B 1 310 ? -3.15 0.62 18.078 1 98.31 310 TYR B C 1
ATOM 6253 O O . TYR B 1 310 ? -2.834 -0.563 18.219 1 98.31 310 TYR B O 1
ATOM 6261 N N . GLY B 1 311 ? -3.082 1.552 19 1 98 311 GLY B N 1
ATOM 6262 C CA . GLY B 1 311 ? -2.666 1.206 20.344 1 98 311 GLY B CA 1
ATOM 6263 C C . GLY B 1 311 ? -1.177 1.391 20.578 1 98 311 GLY B C 1
ATOM 6264 O O . GLY B 1 311 ? -0.669 1.089 21.656 1 98 311 GLY B O 1
ATOM 6265 N N . GLU B 1 312 ? -0.483 1.877 19.594 1 98.12 312 GLU B N 1
ATOM 6266 C CA . GLU B 1 312 ? 0.953 2.092 19.75 1 98.12 312 GLU B CA 1
ATOM 6267 C C . GLU B 1 312 ? 1.359 3.479 19.266 1 98.12 312 GLU B C 1
ATOM 6269 O O . GLU B 1 312 ? 1.105 3.834 18.109 1 98.12 312 GLU B O 1
ATOM 6274 N N . VAL B 1 313 ? 1.968 4.27 20.125 1 98.25 313 VAL B N 1
ATOM 6275 C CA . VAL B 1 313 ? 2.561 5.547 19.734 1 98.25 313 VAL B CA 1
ATOM 6276 C C . VAL B 1 313 ? 3.947 5.309 19.141 1 98.25 313 VAL B C 1
ATOM 6278 O O . VAL B 1 313 ? 4.793 4.664 19.766 1 98.25 313 VAL B O 1
ATOM 6281 N N . ALA B 1 314 ? 4.16 5.777 17.969 1 97.81 314 ALA B N 1
ATOM 6282 C CA . ALA B 1 314 ? 5.453 5.57 17.328 1 97.81 314 ALA B CA 1
ATOM 6283 C C . ALA B 1 314 ? 6.305 6.836 17.391 1 97.81 314 ALA B C 1
ATOM 6285 O O . ALA B 1 314 ? 7.535 6.762 17.422 1 97.81 314 ALA B O 1
ATOM 6286 N N . LEU B 1 315 ? 5.688 8.008 17.297 1 96.81 315 LEU B N 1
ATOM 6287 C CA . LEU B 1 315 ? 6.344 9.305 17.172 1 96.81 315 LEU B CA 1
ATOM 6288 C C . LEU B 1 315 ? 5.5 10.406 17.812 1 96.81 315 LEU B C 1
ATOM 6290 O O . LEU B 1 315 ? 4.27 10.336 17.797 1 96.81 315 LEU B O 1
ATOM 6294 N N . ILE B 1 316 ? 6.176 11.398 18.406 1 96.75 316 ILE B N 1
ATOM 6295 C CA . ILE B 1 316 ? 5.496 12.531 19.031 1 96.75 316 ILE B CA 1
ATOM 6296 C C . ILE B 1 316 ? 6.113 13.836 18.531 1 96.75 316 ILE B C 1
ATOM 6298 O O . ILE B 1 316 ? 7.336 13.984 18.516 1 96.75 316 ILE B O 1
ATOM 6302 N N . LEU B 1 317 ? 5.324 14.711 18.078 1 95.38 317 LEU B N 1
ATOM 6303 C CA . LEU B 1 317 ? 5.754 16.047 17.672 1 95.38 317 LEU B CA 1
ATOM 6304 C C . LEU B 1 317 ? 5.305 17.094 18.688 1 95.38 317 LEU B C 1
ATOM 6306 O O . LEU B 1 317 ? 4.113 17.219 18.969 1 95.38 317 LEU B O 1
ATOM 6310 N N . GLU B 1 318 ? 6.23 17.734 19.312 1 92.81 318 GLU B N 1
ATOM 6311 C CA . GLU B 1 318 ? 6.004 18.859 20.203 1 92.81 318 GLU B CA 1
ATOM 6312 C C . GLU B 1 318 ? 6.195 20.188 19.484 1 92.81 318 GLU B C 1
ATOM 6314 O O . GLU B 1 318 ? 7.23 20.406 18.844 1 92.81 318 GLU B O 1
ATOM 6319 N N . ILE B 1 319 ? 5.184 21.016 19.516 1 88.44 319 ILE B N 1
ATOM 6320 C CA . ILE B 1 319 ? 5.227 22.281 18.812 1 88.44 319 ILE B CA 1
ATOM 6321 C C . ILE B 1 319 ? 4.969 23.438 19.781 1 88.44 319 ILE B C 1
ATOM 6323 O O . ILE B 1 319 ? 3.98 23.422 20.516 1 88.44 319 ILE B O 1
ATOM 6327 N N . THR B 1 320 ? 5.828 24.328 19.75 1 82.25 320 THR B N 1
ATOM 6328 C CA . THR B 1 320 ? 5.59 25.609 20.422 1 82.25 320 THR B CA 1
ATOM 6329 C C . THR B 1 320 ? 5.504 26.734 19.406 1 82.25 320 THR B C 1
ATOM 6331 O O . THR B 1 320 ? 6.242 26.75 18.422 1 82.25 320 THR B O 1
ATOM 6334 N N . ARG B 1 321 ? 4.594 27.562 19.547 1 72.75 321 ARG B N 1
ATOM 6335 C CA . ARG B 1 321 ? 4.355 28.594 18.531 1 72.75 321 ARG B CA 1
ATOM 6336 C C . ARG B 1 321 ? 4.801 29.969 19.031 1 72.75 321 ARG B C 1
ATOM 6338 O O . ARG B 1 321 ? 4.984 30.891 18.25 1 72.75 321 ARG B O 1
ATOM 6345 N N . VAL B 1 322 ? 4.781 30.234 20.234 1 67.5 322 VAL B N 1
ATOM 6346 C CA . VAL B 1 322 ? 5.207 31.516 20.797 1 67.5 322 VAL B CA 1
ATOM 6347 C C . VAL B 1 322 ? 6.582 31.359 21.453 1 67.5 322 VAL B C 1
ATOM 6349 O O . VAL B 1 322 ? 6.805 30.453 22.25 1 67.5 322 VAL B O 1
ATOM 6352 N N . PRO B 1 323 ? 7.551 32.156 21.266 1 66.44 323 PRO B N 1
ATOM 6353 C CA . PRO B 1 323 ? 7.504 33.344 20.422 1 66.44 323 PRO B CA 1
ATOM 6354 C C . PRO B 1 323 ? 7.547 33.031 18.938 1 66.44 323 PRO B C 1
ATOM 6356 O O . PRO B 1 323 ? 7.145 33.844 18.109 1 66.44 323 PRO B O 1
ATOM 6359 N N . GLU B 1 324 ? 8.156 31.906 18.688 1 72.94 324 GLU B N 1
ATOM 6360 C CA . GLU B 1 324 ? 8.211 31.422 17.312 1 72.94 324 GLU B CA 1
ATOM 6361 C C . GLU B 1 324 ? 7.855 29.938 17.234 1 72.94 324 GLU B C 1
ATOM 6363 O O . GLU B 1 324 ? 7.949 29.219 18.234 1 72.94 324 GLU B O 1
ATOM 6368 N N . VAL B 1 325 ? 7.465 29.625 16.078 1 77.19 325 VAL B N 1
ATOM 6369 C CA . VAL B 1 325 ? 7.09 28.219 15.891 1 77.19 325 VAL B CA 1
ATOM 6370 C C . VAL B 1 325 ? 8.336 27.344 15.945 1 77.19 325 VAL B C 1
ATOM 6372 O O . VAL B 1 325 ? 9.305 27.594 15.219 1 77.19 325 VAL B O 1
ATOM 6375 N N . LYS B 1 326 ? 8.445 26.406 16.781 1 83.31 326 LYS B N 1
ATOM 6376 C CA . LYS B 1 326 ? 9.523 25.438 16.922 1 83.31 326 LYS B CA 1
ATOM 6377 C C . LYS B 1 326 ? 8.961 24.016 17.047 1 83.31 326 LYS B C 1
ATOM 6379 O O . LYS B 1 326 ? 7.836 23.828 17.516 1 83.31 326 LYS B O 1
ATOM 6384 N N . TYR B 1 327 ? 9.797 23.109 16.609 1 89.69 327 TYR B N 1
ATOM 6385 C CA . TYR B 1 327 ? 9.383 21.719 16.578 1 89.69 327 TYR B CA 1
ATOM 6386 C C . TYR B 1 327 ? 10.367 20.828 17.312 1 89.69 327 TYR B C 1
ATOM 6388 O O . TYR B 1 327 ? 11.578 21.078 17.297 1 89.69 327 TYR B O 1
ATOM 6396 N N . CYS B 1 328 ? 9.883 19.859 17.984 1 91.69 328 CYS B N 1
ATOM 6397 C CA . CYS B 1 328 ? 10.711 18.828 18.609 1 91.69 328 CYS B CA 1
ATOM 6398 C C . CYS B 1 328 ? 10.078 17.453 18.453 1 91.69 328 CYS B C 1
ATOM 6400 O O . CYS B 1 328 ? 8.938 17.234 18.875 1 91.69 328 CYS B O 1
ATOM 6402 N N . TRP B 1 329 ? 10.898 16.562 17.859 1 93.75 329 TRP B N 1
ATOM 6403 C CA . TRP B 1 329 ? 10.406 15.211 17.641 1 93.75 329 TRP B CA 1
ATOM 6404 C C . TRP B 1 329 ? 10.875 14.289 18.766 1 93.75 329 TRP B C 1
ATOM 6406 O O . TRP B 1 329 ? 12.047 14.328 19.172 1 93.75 329 TRP B O 1
ATOM 6416 N N . TRP B 1 330 ? 9.945 13.492 19.25 1 93.31 330 TRP B N 1
ATOM 6417 C CA . TRP B 1 330 ? 10.25 12.531 20.312 1 93.31 330 TRP B CA 1
ATOM 6418 C C . TRP B 1 330 ? 9.883 11.117 19.891 1 93.31 330 TRP B C 1
ATOM 6420 O O . TRP B 1 330 ? 8.844 10.898 19.25 1 93.31 330 TRP B O 1
ATOM 6430 N N . SER B 1 331 ? 10.711 10.141 20.266 1 92.44 331 SER B N 1
ATOM 6431 C CA . SER B 1 331 ? 10.32 8.734 20.203 1 92.44 331 SER B CA 1
ATOM 6432 C C . SER B 1 331 ? 9.414 8.359 21.375 1 92.44 331 SER B C 1
ATOM 6434 O O . SER B 1 331 ? 9.266 9.133 22.312 1 92.44 331 SER B O 1
ATOM 6436 N N . LYS B 1 332 ? 8.883 7.207 21.297 1 91.31 332 LYS B N 1
ATOM 6437 C CA . LYS B 1 332 ? 8 6.727 22.359 1 91.31 332 LYS B CA 1
ATOM 6438 C C . LYS B 1 332 ? 8.75 6.617 23.688 1 91.31 332 LYS B C 1
ATOM 6440 O O . LYS B 1 332 ? 8.156 6.812 24.75 1 91.31 332 LYS B O 1
ATOM 6445 N N . ASP B 1 333 ? 10.039 6.387 23.562 1 89.5 333 ASP B N 1
ATOM 6446 C CA . ASP B 1 333 ? 10.844 6.188 24.766 1 89.5 333 ASP B CA 1
ATOM 6447 C C . ASP B 1 333 ? 11.367 7.52 25.297 1 89.5 333 ASP B C 1
ATOM 6449 O O . ASP B 1 333 ? 12.188 7.547 26.219 1 89.5 333 ASP B O 1
ATOM 6453 N N . GLY B 1 334 ? 10.953 8.602 24.75 1 86.06 334 GLY B N 1
ATOM 6454 C CA . GLY B 1 334 ? 11.289 9.922 25.266 1 86.06 334 GLY B CA 1
ATOM 6455 C C . GLY B 1 334 ? 12.609 10.453 24.75 1 86.06 334 GLY B C 1
ATOM 6456 O O . GLY B 1 334 ? 13.195 11.367 25.328 1 86.06 334 GLY B O 1
ATOM 6457 N N . LYS B 1 335 ? 13.07 9.812 23.734 1 88.19 335 LYS B N 1
ATOM 6458 C CA . LYS B 1 335 ? 14.305 10.297 23.125 1 88.19 335 LYS B CA 1
ATOM 6459 C C . LYS B 1 335 ? 14.023 11.258 21.984 1 88.19 335 LYS B C 1
ATOM 6461 O O . LYS B 1 335 ? 13.109 11.023 21.188 1 88.19 335 LYS B O 1
ATOM 6466 N N . ARG B 1 336 ? 14.789 12.305 21.953 1 88.94 336 ARG B N 1
ATOM 6467 C CA . ARG B 1 336 ? 14.688 13.211 20.812 1 88.94 336 ARG B CA 1
ATOM 6468 C C . ARG B 1 336 ? 15.234 12.57 19.547 1 88.94 336 ARG B C 1
ATOM 6470 O O . ARG B 1 336 ? 16.281 11.906 19.578 1 88.94 336 ARG B O 1
ATOM 6477 N N . VAL B 1 337 ? 14.508 12.812 18.422 1 88.5 337 VAL B N 1
ATOM 6478 C CA . VAL B 1 337 ? 14.922 12.203 17.156 1 88.5 337 VAL B CA 1
ATOM 6479 C C . VAL B 1 337 ? 14.906 13.242 16.047 1 88.5 337 VAL B C 1
ATOM 6481 O O . VAL B 1 337 ? 14.188 14.242 16.141 1 88.5 337 VAL B O 1
ATOM 6484 N N . SER B 1 338 ? 15.789 12.984 15.062 1 82.81 338 SER B N 1
ATOM 6485 C CA . SER B 1 338 ? 15.805 13.789 13.844 1 82.81 338 SER B CA 1
ATOM 6486 C C . SER B 1 338 ? 15.242 13 12.664 1 82.81 338 SER B C 1
ATOM 6488 O O . SER B 1 338 ? 15.656 11.867 12.414 1 82.81 338 SER B O 1
ATOM 6490 N N . LEU B 1 339 ? 14.258 13.602 11.961 1 82.31 339 LEU B N 1
ATOM 6491 C CA . LEU B 1 339 ? 13.516 12.836 10.961 1 82.31 339 LEU B CA 1
ATOM 6492 C C . LEU B 1 339 ? 13.508 13.555 9.617 1 82.31 339 LEU B C 1
ATOM 6494 O O . LEU B 1 339 ? 12.773 13.164 8.711 1 82.31 339 LEU B O 1
ATOM 6498 N N . ALA B 1 340 ? 14.273 14.625 9.312 1 77.12 340 ALA B N 1
ATOM 6499 C CA . ALA B 1 340 ? 14.32 15.484 8.133 1 77.12 340 ALA B CA 1
ATOM 6500 C C . ALA B 1 340 ? 13.133 16.438 8.102 1 77.12 340 ALA B C 1
ATOM 6502 O O . ALA B 1 340 ? 13.289 17.641 7.824 1 77.12 340 ALA B O 1
ATOM 6503 N N . LYS B 1 341 ? 12.023 15.922 8.508 1 81.25 341 LYS B N 1
ATOM 6504 C CA . LYS B 1 341 ? 10.82 16.75 8.555 1 81.25 341 LYS B CA 1
ATOM 6505 C C . LYS B 1 341 ? 10.914 17.797 9.664 1 81.25 341 LYS B C 1
ATOM 6507 O O . LYS B 1 341 ? 11.047 17.453 10.836 1 81.25 341 LYS B O 1
ATOM 6512 N N . TYR B 1 342 ? 10.938 19.062 9.359 1 77 342 TYR B N 1
ATOM 6513 C CA . TYR B 1 342 ? 10.953 20.219 10.242 1 77 342 TYR B CA 1
ATOM 6514 C C . TYR B 1 342 ? 12.312 20.375 10.922 1 77 342 TYR B C 1
ATOM 6516 O O . TYR B 1 342 ? 12.398 20.891 12.031 1 77 342 TYR B O 1
ATOM 6524 N N . ASP B 1 343 ? 13.344 19.891 10.391 1 72.38 343 ASP B N 1
ATOM 6525 C CA . ASP B 1 343 ? 14.672 19.906 10.992 1 72.38 343 ASP B CA 1
ATOM 6526 C C . ASP B 1 343 ? 15.258 21.312 11.016 1 72.38 343 ASP B C 1
ATOM 6528 O O . ASP B 1 343 ? 16.219 21.578 11.734 1 72.38 343 ASP B O 1
ATOM 6532 N N . ASP B 1 344 ? 14.594 22.156 10.359 1 64 344 ASP B N 1
ATOM 6533 C CA . ASP B 1 344 ? 15.133 23.516 10.273 1 64 344 ASP B CA 1
ATOM 6534 C C . ASP B 1 344 ? 14.742 24.328 11.5 1 64 344 ASP B C 1
ATOM 6536 O O . ASP B 1 344 ? 15.258 25.438 11.703 1 64 344 ASP B O 1
ATOM 6540 N N . ARG B 1 345 ? 13.875 23.938 12.375 1 66.56 345 ARG B N 1
ATOM 6541 C CA . ARG B 1 345 ? 13.391 24.719 13.508 1 66.56 345 ARG B CA 1
ATOM 6542 C C . ARG B 1 345 ? 13.305 23.859 14.766 1 66.56 345 ARG B C 1
ATOM 6544 O O . ARG B 1 345 ? 12.281 23.859 15.453 1 66.56 345 ARG B O 1
ATOM 6551 N N . LEU B 1 346 ? 14.414 23.203 15 1 72.94 346 LEU B N 1
ATOM 6552 C CA . LEU B 1 346 ? 14.383 22.281 16.141 1 72.94 346 LEU B CA 1
ATOM 6553 C C . LEU B 1 346 ? 14.711 23.016 17.438 1 72.94 346 LEU B C 1
ATOM 6555 O O . LEU B 1 346 ? 15.461 24 17.422 1 72.94 346 LEU B O 1
ATOM 6559 N N . TYR B 1 347 ? 13.945 22.625 18.516 1 74.06 347 TYR B N 1
ATOM 6560 C CA . TYR B 1 347 ? 14.258 23.125 19.859 1 74.06 347 TYR B CA 1
ATOM 6561 C C . TYR B 1 347 ? 14.227 22 20.875 1 74.06 347 TYR B C 1
ATOM 6563 O O . TYR B 1 347 ? 13.844 20.875 20.547 1 74.06 347 TYR B O 1
ATOM 6571 N N . LYS B 1 348 ? 14.781 22.297 22 1 77.62 348 LYS B N 1
ATOM 6572 C CA . LYS B 1 348 ? 14.711 21.297 23.062 1 77.62 348 LYS B CA 1
ATOM 6573 C C . LYS B 1 348 ? 13.367 21.344 23.781 1 77.62 348 LYS B C 1
ATOM 6575 O O . LYS B 1 348 ? 13.141 22.234 24.609 1 77.62 348 LYS B O 1
ATOM 6580 N N . GLY B 1 349 ? 12.539 20.438 23.453 1 81.62 349 GLY B N 1
ATOM 6581 C CA . GLY B 1 349 ? 11.211 20.359 24.047 1 81.62 349 GLY B CA 1
ATOM 6582 C C . GLY B 1 349 ? 11.219 19.844 25.469 1 81.62 349 GLY B C 1
ATOM 6583 O O . GLY B 1 349 ? 12.281 19.609 26.047 1 81.62 349 GLY B O 1
ATOM 6584 N N . LYS B 1 350 ? 10 19.766 26.031 1 84.62 350 LYS B N 1
ATOM 6585 C CA . LYS B 1 350 ? 9.82 19.328 27.422 1 84.62 350 LYS B CA 1
ATOM 6586 C C . LYS B 1 350 ? 9.516 17.844 27.484 1 84.62 350 LYS B C 1
ATOM 6588 O O . LYS B 1 350 ? 9.641 17.219 28.547 1 84.62 350 LYS B O 1
ATOM 6593 N N . GLY B 1 351 ? 9.172 17.297 26.359 1 85.75 351 GLY B N 1
ATOM 6594 C CA . GLY B 1 351 ? 8.844 15.875 26.328 1 85.75 351 GLY B CA 1
ATOM 6595 C C . GLY B 1 351 ? 7.457 15.57 26.859 1 85.75 351 GLY B C 1
ATOM 6596 O O . GLY B 1 351 ? 6.637 16.469 27.031 1 85.75 351 GLY B O 1
ATOM 6597 N N . VAL B 1 352 ? 7.152 14.266 26.922 1 88.44 352 VAL B N 1
ATOM 6598 C CA . VAL B 1 352 ? 5.84 13.812 27.359 1 88.44 352 VAL B CA 1
ATOM 6599 C C . VAL B 1 352 ? 6.004 12.75 28.453 1 88.44 352 VAL B C 1
ATOM 6601 O O . VAL B 1 352 ? 7.031 12.07 28.516 1 88.44 352 VAL B O 1
ATOM 6604 N N . SER B 1 353 ? 4.988 12.711 29.344 1 88.75 353 SER B N 1
ATOM 6605 C CA . SER B 1 353 ? 4.977 11.688 30.391 1 88.75 353 SER B CA 1
ATOM 6606 C C . SER B 1 353 ? 4.441 10.367 29.844 1 88.75 353 SER B C 1
ATOM 6608 O O . SER B 1 353 ? 3.738 10.336 28.844 1 88.75 353 SER B O 1
ATOM 6610 N N . GLN B 1 354 ? 4.828 9.305 30.547 1 93.25 354 GLN B N 1
ATOM 6611 C CA . GLN B 1 354 ? 4.32 7.988 30.188 1 93.25 354 GLN B CA 1
ATOM 6612 C C . GLN B 1 354 ? 2.803 7.922 30.344 1 93.25 354 GLN B C 1
ATOM 6614 O O . GLN B 1 354 ? 2.123 7.234 29.578 1 93.25 354 GLN B O 1
ATOM 6619 N N . GLU B 1 355 ? 2.299 8.672 31.25 1 92 355 GLU B N 1
ATOM 6620 C CA . GLU B 1 355 ? 0.864 8.664 31.531 1 92 355 GLU B CA 1
ATOM 6621 C C . GLU B 1 355 ? 0.068 9.102 30.297 1 92 355 GLU B C 1
ATOM 6623 O O . GLU B 1 355 ? -0.932 8.477 29.938 1 92 355 GLU B O 1
ATOM 6628 N N . ILE B 1 356 ? 0.454 10.156 29.641 1 94.12 356 ILE B N 1
ATOM 6629 C CA . ILE B 1 356 ? -0.277 10.641 28.484 1 94.12 356 ILE B CA 1
ATOM 6630 C C . ILE B 1 356 ? -0.094 9.672 27.312 1 94.12 356 ILE B C 1
ATOM 6632 O O . ILE B 1 356 ? -1.01 9.477 26.516 1 94.12 356 ILE B O 1
ATOM 6636 N N . ILE B 1 357 ? 1.061 9.062 27.234 1 96.44 357 ILE B N 1
ATOM 6637 C CA . ILE B 1 357 ? 1.294 8.07 26.188 1 96.44 357 ILE B CA 1
ATOM 6638 C C . ILE B 1 357 ? 0.323 6.906 26.344 1 96.44 357 ILE B C 1
ATOM 6640 O O . ILE B 1 357 ? -0.32 6.484 25.375 1 96.44 357 ILE B O 1
ATOM 6644 N N . ASP B 1 358 ? 0.207 6.438 27.562 1 96.69 358 ASP B N 1
ATOM 6645 C CA . ASP B 1 358 ? -0.714 5.344 27.859 1 96.69 358 ASP B CA 1
ATOM 6646 C C . ASP B 1 358 ? -2.15 5.73 27.516 1 96.69 358 ASP B C 1
ATOM 6648 O O . ASP B 1 358 ? -2.895 4.926 26.953 1 96.69 358 ASP B O 1
ATOM 6652 N N . GLN B 1 359 ? -2.529 6.91 27.875 1 95.56 359 GLN B N 1
ATOM 6653 C CA . GLN B 1 359 ? -3.875 7.391 27.578 1 95.56 359 GLN B CA 1
ATOM 6654 C C . GLN B 1 359 ? -4.121 7.438 26.062 1 95.56 359 GLN B C 1
ATOM 6656 O O . GLN B 1 359 ? -5.16 6.98 25.594 1 95.56 359 GLN B O 1
ATOM 6661 N N . VAL B 1 360 ? -3.188 7.984 25.359 1 97.81 360 VAL B N 1
ATOM 6662 C CA . VAL B 1 360 ? -3.307 8.125 23.922 1 97.81 360 VAL B CA 1
ATOM 6663 C C . VAL B 1 360 ? -3.4 6.746 23.266 1 97.81 360 VAL B C 1
ATOM 6665 O O . VAL B 1 360 ? -4.195 6.539 22.344 1 97.81 360 VAL B O 1
ATOM 6668 N N . GLU B 1 361 ? -2.6 5.805 23.719 1 98.19 361 GLU B N 1
ATOM 6669 C CA . GLU B 1 361 ? -2.631 4.445 23.188 1 98.19 361 GLU B CA 1
ATOM 6670 C C . GLU B 1 361 ? -3.982 3.785 23.438 1 98.19 361 GLU B C 1
ATOM 6672 O O . GLU B 1 361 ? -4.504 3.07 22.578 1 98.19 361 GLU B O 1
ATOM 6677 N N . THR B 1 362 ? -4.57 4.059 24.578 1 96.94 362 THR B N 1
ATOM 6678 C CA . THR B 1 362 ? -5.891 3.525 24.906 1 96.94 362 THR B CA 1
ATOM 6679 C C . THR B 1 362 ? -6.949 4.098 23.969 1 96.94 362 THR B C 1
ATOM 6681 O O . THR B 1 362 ? -7.801 3.363 23.453 1 96.94 362 THR B O 1
ATOM 6684 N N . ILE B 1 363 ? -6.887 5.391 23.734 1 97.19 363 ILE B N 1
ATOM 6685 C CA . ILE B 1 363 ? -7.801 6.047 22.797 1 97.19 363 ILE B CA 1
ATOM 6686 C C . ILE B 1 363 ? -7.668 5.418 21.422 1 97.19 363 ILE B C 1
ATOM 6688 O O . ILE B 1 363 ? -8.672 5.078 20.781 1 97.19 363 ILE B O 1
ATOM 6692 N N . SER B 1 364 ? -6.441 5.25 20.984 1 97.94 364 SER B N 1
ATOM 6693 C CA . SER B 1 364 ? -6.125 4.715 19.672 1 97.94 364 SER B CA 1
ATOM 6694 C C . SER B 1 364 ? -6.707 3.316 19.484 1 97.94 364 SER B C 1
ATOM 6696 O O . SER B 1 364 ? -7.207 2.982 18.406 1 97.94 364 SER B O 1
ATOM 6698 N N . GLN B 1 365 ? -6.727 2.516 20.484 1 96.38 365 GLN B N 1
ATOM 6699 C CA . GLN B 1 365 ? -7.184 1.131 20.406 1 96.38 365 GLN B CA 1
ATOM 6700 C C . GLN B 1 365 ? -8.703 1.059 20.266 1 96.38 365 GLN B C 1
ATOM 6702 O O . GLN B 1 365 ? -9.242 0.021 19.875 1 96.38 365 GLN B O 1
ATOM 6707 N N . GLU B 1 366 ? -9.359 2.16 20.562 1 95.62 366 GLU B N 1
ATOM 6708 C CA . GLU B 1 366 ? -10.812 2.193 20.469 1 95.62 366 GLU B CA 1
ATOM 6709 C C . GLU B 1 366 ? -11.266 2.523 19.047 1 95.62 366 GLU B C 1
ATOM 6711 O O . GLU B 1 366 ? -12.438 2.377 18.703 1 95.62 366 GLU B O 1
ATOM 6716 N N . ILE B 1 367 ? -10.391 2.93 18.25 1 95.81 367 ILE B N 1
ATOM 6717 C CA . ILE B 1 367 ? -10.672 3.326 16.875 1 95.81 367 ILE B CA 1
ATOM 6718 C C . ILE B 1 367 ? -10.117 2.283 15.906 1 95.81 367 ILE B C 1
ATOM 6720 O O . ILE B 1 367 ? -8.898 2.094 15.828 1 95.81 367 ILE B O 1
ATOM 6724 N N . PRO B 1 368 ? -10.906 1.562 15.141 1 95.88 368 PRO B N 1
ATOM 6725 C CA . PRO B 1 368 ? -10.414 0.5 14.258 1 95.88 368 PRO B CA 1
ATOM 6726 C C . PRO B 1 368 ? -9.75 1.042 12.992 1 95.88 368 PRO B C 1
ATOM 6728 O O . PRO B 1 368 ? -10.156 0.69 11.883 1 95.88 368 PRO B O 1
ATOM 6731 N N . LEU B 1 369 ? -8.734 1.844 13.164 1 97.12 369 LEU B N 1
ATOM 6732 C CA . LEU B 1 369 ? -7.906 2.4 12.102 1 97.12 369 LEU B CA 1
ATOM 6733 C C . LEU B 1 369 ? -6.43 2.129 12.367 1 97.12 369 LEU B C 1
ATOM 6735 O O . LEU B 1 369 ? -5.977 2.193 13.508 1 97.12 369 LEU B O 1
ATOM 6739 N N . PRO B 1 370 ? -5.75 1.823 11.305 1 98.06 370 PRO B N 1
ATOM 6740 C CA . PRO B 1 370 ? -4.332 1.503 11.5 1 98.06 370 PRO B CA 1
ATOM 6741 C C . PRO B 1 370 ? -3.508 2.717 11.922 1 98.06 370 PRO B C 1
ATOM 6743 O O . PRO B 1 370 ? -2.457 2.566 12.547 1 98.06 370 PRO B O 1
ATOM 6746 N N . PHE B 1 371 ? -3.992 3.889 11.516 1 98.75 371 PHE B N 1
ATOM 6747 C CA . PHE B 1 371 ? -3.271 5.102 11.875 1 98.75 371 PHE B CA 1
ATOM 6748 C C . PHE B 1 371 ? -4.242 6.234 12.203 1 98.75 371 PHE B C 1
ATOM 6750 O O . PHE B 1 371 ? -5.266 6.387 11.539 1 98.75 371 PHE B O 1
ATOM 6757 N N . MET B 1 372 ? -3.91 6.988 13.148 1 98.56 372 MET B N 1
ATOM 6758 C CA . MET B 1 372 ? -4.539 8.258 13.508 1 98.56 372 MET B CA 1
ATOM 6759 C C . MET B 1 372 ? -3.594 9.117 14.336 1 98.56 372 MET B C 1
ATOM 6761 O O . MET B 1 372 ? -3.016 8.641 15.32 1 98.56 372 MET B O 1
ATOM 6765 N N . ARG B 1 373 ? -3.34 10.273 13.844 1 98.38 373 ARG B N 1
ATOM 6766 C CA . ARG B 1 373 ? -2.654 11.195 14.742 1 98.38 373 ARG B CA 1
ATOM 6767 C C . ARG B 1 373 ? -3.623 11.797 15.758 1 98.38 373 ARG B C 1
ATOM 6769 O O . ARG B 1 373 ? -4.711 12.25 15.391 1 98.38 373 ARG B O 1
ATOM 6776 N N . ILE B 1 374 ? -3.283 11.781 16.984 1 98.25 374 ILE B N 1
ATOM 6777 C CA . ILE B 1 374 ? -4.109 12.312 18.047 1 98.25 374 ILE B CA 1
ATOM 6778 C C . ILE B 1 374 ? -3.416 13.508 18.703 1 98.25 374 ILE B C 1
ATOM 6780 O O . ILE B 1 374 ? -2.344 13.367 19.297 1 98.25 374 ILE B O 1
ATOM 6784 N N . ASP B 1 375 ? -4.043 14.664 18.609 1 95.81 375 ASP B N 1
ATOM 6785 C CA . ASP B 1 375 ? -3.414 15.922 18.984 1 95.81 375 ASP B CA 1
ATOM 6786 C C . ASP B 1 375 ? -3.977 16.438 20.312 1 95.81 375 ASP B C 1
ATOM 6788 O O . ASP B 1 375 ? -5.191 16.438 20.516 1 95.81 375 ASP B O 1
ATOM 6792 N N . PHE B 1 376 ? -3.072 16.844 21.188 1 95.19 376 PHE B N 1
ATOM 6793 C CA . PHE B 1 376 ? -3.414 17.484 22.453 1 95.19 376 PHE B CA 1
ATOM 6794 C C . PHE B 1 376 ? -2.73 18.844 22.578 1 95.19 376 PHE B C 1
ATOM 6796 O O . PHE B 1 376 ? -1.71 19.078 21.938 1 95.19 376 PHE B O 1
ATOM 6803 N N . MET B 1 377 ? -3.316 19.656 23.312 1 89.69 377 MET B N 1
ATOM 6804 C CA . MET B 1 377 ? -2.684 20.891 23.797 1 89.69 377 MET B CA 1
ATOM 6805 C C . MET B 1 377 ? -2.395 20.781 25.297 1 89.69 377 MET B C 1
ATOM 6807 O O . MET B 1 377 ? -3.207 20.266 26.062 1 89.69 377 MET B O 1
ATOM 6811 N N . LYS B 1 378 ? -1.254 21.156 25.609 1 87 378 LYS B N 1
ATOM 6812 C CA . LYS B 1 378 ? -0.917 21.125 27.031 1 87 378 LYS B CA 1
ATOM 6813 C C . LYS B 1 378 ? -1.121 22.5 27.672 1 87 378 LYS B C 1
ATOM 6815 O O . LYS B 1 378 ? -0.587 23.5 27.188 1 87 378 LYS B O 1
ATOM 6820 N N . SER B 1 379 ? -2.117 22.5 28.562 1 77.5 379 SER B N 1
ATOM 6821 C CA . SER B 1 379 ? -2.32 23.672 29.422 1 77.5 379 SER B CA 1
ATOM 6822 C C . SER B 1 379 ? -1.759 23.422 30.812 1 77.5 379 SER B C 1
ATOM 6824 O O . SER B 1 379 ? -2.1 22.438 31.469 1 77.5 379 SER B O 1
ATOM 6826 N N . GLU B 1 380 ? -0.873 24.359 31.406 1 75.38 380 GLU B N 1
ATOM 6827 C CA . GLU B 1 380 ? -0.236 24.203 32.719 1 75.38 380 GLU B CA 1
ATOM 6828 C C . GLU B 1 380 ? 0.035 22.734 33 1 75.38 380 GLU B C 1
ATOM 6830 O O . GLU B 1 380 ? 0.876 22.094 32.375 1 75.38 380 GLU B O 1
ATOM 6835 N N . GLU B 1 381 ? -0.995 21.969 33.625 1 70.25 381 GLU B N 1
ATOM 6836 C CA . GLU B 1 381 ? -0.688 20.594 34.031 1 70.25 381 GLU B CA 1
ATOM 6837 C C . GLU B 1 381 ? -1.568 19.594 33.281 1 70.25 381 GLU B C 1
ATOM 6839 O O . GLU B 1 381 ? -1.358 18.375 33.375 1 70.25 381 GLU B O 1
ATOM 6844 N N . ASP B 1 382 ? -2.391 20.078 32.438 1 85.12 382 ASP B N 1
ATOM 6845 C CA . ASP B 1 382 ? -3.35 19.141 31.859 1 85.12 382 ASP B CA 1
ATOM 6846 C C . ASP B 1 382 ? -3.217 19.047 30.344 1 85.12 382 ASP B C 1
ATOM 6848 O O . ASP B 1 382 ? -2.85 20.031 29.688 1 85.12 382 ASP B O 1
ATOM 6852 N N . TYR B 1 383 ? -3.369 17.875 29.859 1 91.31 383 TYR B N 1
ATOM 6853 C CA . TYR B 1 383 ? -3.496 17.672 28.422 1 91.31 383 TYR B CA 1
ATOM 6854 C C . TYR B 1 383 ? -4.949 17.797 27.969 1 91.31 383 TYR B C 1
ATOM 6856 O O . TYR B 1 383 ? -5.832 17.141 28.531 1 91.31 383 TYR B O 1
ATOM 6864 N N . ILE B 1 384 ? -5.156 18.672 27.031 1 92.88 384 ILE B N 1
ATOM 6865 C CA . ILE B 1 384 ? -6.492 18.906 26.5 1 92.88 384 ILE B CA 1
ATOM 6866 C C . ILE B 1 384 ? -6.578 18.406 25.062 1 92.88 384 ILE B C 1
ATOM 6868 O O . ILE B 1 384 ? -5.777 18.797 24.203 1 92.88 384 ILE B O 1
ATOM 6872 N N . PHE B 1 385 ? -7.574 17.531 24.812 1 95.56 385 PHE B N 1
ATOM 6873 C CA . PHE B 1 385 ? -7.742 16.984 23.469 1 95.56 385 PHE B CA 1
ATOM 6874 C C . PHE B 1 385 ? -8.031 18.109 22.469 1 95.56 385 PHE B C 1
ATOM 6876 O O . PHE B 1 385 ? -8.805 19.016 22.75 1 95.56 385 PHE B O 1
ATOM 6883 N N . ASN B 1 386 ? -7.426 18.016 21.312 1 91.81 386 ASN B N 1
ATOM 6884 C CA . ASN B 1 386 ? -7.582 19.047 20.297 1 91.81 386 ASN B CA 1
ATOM 6885 C C . ASN B 1 386 ? -8.234 18.484 19.031 1 91.81 386 ASN B C 1
ATOM 6887 O O . ASN B 1 386 ? -9.273 18.984 18.594 1 91.81 386 ASN B O 1
ATOM 6891 N N . GLU B 1 387 ? -7.68 17.422 18.406 1 93.31 387 GLU B N 1
ATOM 6892 C CA . GLU B 1 387 ? -8.242 16.906 17.156 1 93.31 387 GLU B CA 1
ATOM 6893 C C . GLU B 1 387 ? -7.691 15.523 16.828 1 93.31 387 GLU B C 1
ATOM 6895 O O . GLU B 1 387 ? -6.68 15.102 17.391 1 93.31 387 GLU B O 1
ATOM 6900 N N . PHE B 1 388 ? -8.453 14.758 16.016 1 96.12 388 PHE B N 1
ATOM 6901 C CA . PHE B 1 388 ? -7.93 13.625 15.266 1 96.12 388 PHE B CA 1
ATOM 6902 C C . PHE B 1 388 ? -7.473 14.062 13.875 1 96.12 388 PHE B C 1
ATOM 6904 O O . PHE B 1 388 ? -8.148 14.852 13.219 1 96.12 388 PHE B O 1
ATOM 6911 N N . THR B 1 389 ? -6.293 13.609 13.477 1 95.5 389 THR B N 1
ATOM 6912 C CA . THR B 1 389 ? -5.773 13.969 12.156 1 95.5 389 THR B CA 1
ATOM 6913 C C . THR B 1 389 ? -5.344 12.719 11.391 1 95.5 389 THR B C 1
ATOM 6915 O O . THR B 1 389 ? -4.238 12.211 11.594 1 95.5 389 THR B O 1
ATOM 6918 N N . PRO B 1 390 ? -6.141 12.266 10.453 1 96.38 390 PRO B N 1
ATOM 6919 C CA . PRO B 1 390 ? -5.812 11.039 9.727 1 96.38 390 PRO B CA 1
ATOM 6920 C C . PRO B 1 390 ? -4.684 11.234 8.719 1 96.38 390 PRO B C 1
ATOM 6922 O O . PRO B 1 390 ? -3.988 10.281 8.367 1 96.38 390 PRO B O 1
ATOM 6925 N N . TYR B 1 391 ? -4.504 12.461 8.227 1 95.12 391 TYR B N 1
ATOM 6926 C CA . TYR B 1 391 ? -3.469 12.766 7.242 1 95.12 391 TYR B CA 1
ATOM 6927 C C . TYR B 1 391 ? -2.621 13.945 7.699 1 95.12 391 TYR B C 1
ATOM 6929 O O . TYR B 1 391 ? -2.918 15.102 7.363 1 95.12 391 TYR B O 1
ATOM 6937 N N . PRO B 1 392 ? -1.551 13.625 8.414 1 95.06 392 PRO B N 1
ATOM 6938 C CA . PRO B 1 392 ? -0.69 14.719 8.859 1 95.06 392 PRO B CA 1
ATOM 6939 C C . PRO B 1 392 ? -0.118 15.523 7.691 1 95.06 392 PRO B C 1
ATOM 6941 O O . PRO B 1 392 ? 0.185 14.961 6.637 1 95.06 392 PRO B O 1
ATOM 6944 N N . GLY B 1 393 ? 0.003 16.781 7.914 1 90.88 393 GLY B N 1
ATOM 6945 C CA . GLY B 1 393 ? 0.625 17.594 6.887 1 90.88 393 GLY B CA 1
ATOM 6946 C C . GLY B 1 393 ? 2.033 17.156 6.539 1 90.88 393 GLY B C 1
ATOM 6947 O O . GLY B 1 393 ? 2.809 16.781 7.422 1 90.88 393 GLY B O 1
ATOM 6948 N N . ASN B 1 394 ? 2.348 17.062 5.285 1 91.44 394 ASN B N 1
ATOM 6949 C CA . ASN B 1 394 ? 3.688 16.797 4.77 1 91.44 394 ASN B CA 1
ATOM 6950 C C . ASN B 1 394 ? 4.223 15.461 5.254 1 91.44 394 ASN B C 1
ATOM 6952 O O . ASN B 1 394 ? 5.402 15.344 5.594 1 91.44 394 ASN B O 1
ATOM 6956 N N . TYR B 1 395 ? 3.354 14.461 5.383 1 95.25 395 TYR B N 1
ATOM 6957 C CA . TYR B 1 395 ? 3.818 13.156 5.844 1 95.25 395 TYR B CA 1
ATOM 6958 C C . TYR B 1 395 ? 4.742 12.508 4.816 1 95.25 395 TYR B C 1
ATOM 6960 O O . TYR B 1 395 ? 5.398 11.508 5.105 1 95.25 395 TYR B O 1
ATOM 6968 N N . ASP B 1 396 ? 4.836 13.125 3.633 1 93.25 396 ASP B N 1
ATOM 6969 C CA . ASP B 1 396 ? 5.73 12.633 2.59 1 93.25 396 ASP B CA 1
ATOM 6970 C C . ASP B 1 396 ? 7.137 13.195 2.76 1 93.25 396 ASP B C 1
ATOM 6972 O O . ASP B 1 396 ? 8.031 12.898 1.968 1 93.25 396 ASP B O 1
ATOM 6976 N N . GLU B 1 397 ? 7.43 13.945 3.834 1 92 397 GLU B N 1
ATOM 6977 C CA . GLU B 1 397 ? 8.719 14.625 3.984 1 92 397 GLU B CA 1
ATOM 6978 C C . GLU B 1 397 ? 9.594 13.93 5.02 1 92 397 GLU B C 1
ATOM 6980 O O . GLU B 1 397 ? 10.688 14.391 5.328 1 92 397 GLU B O 1
ATOM 6985 N N . PHE B 1 398 ? 9.164 12.828 5.574 1 93.94 398 PHE B N 1
ATOM 6986 C CA . PHE B 1 398 ? 10.039 12.039 6.438 1 93.94 398 PHE B CA 1
ATOM 6987 C C . PHE B 1 398 ? 11.211 11.477 5.652 1 93.94 398 PHE B C 1
ATOM 6989 O O . PHE B 1 398 ? 11.094 11.219 4.449 1 93.94 398 PHE B O 1
ATOM 6996 N N . ASP B 1 399 ? 12.336 11.336 6.344 1 91.25 399 ASP B N 1
ATOM 6997 C CA . ASP B 1 399 ? 13.422 10.609 5.699 1 91.25 399 ASP B CA 1
ATOM 6998 C C . ASP B 1 399 ? 13.031 9.148 5.449 1 91.25 399 ASP B C 1
ATOM 7000 O O . ASP B 1 399 ? 12.055 8.664 6.008 1 91.25 399 ASP B O 1
ATOM 7004 N N . ARG B 1 400 ? 13.781 8.531 4.59 1 89.38 400 ARG B N 1
ATOM 7005 C CA . ARG B 1 400 ? 13.445 7.191 4.129 1 89.38 400 ARG B CA 1
ATOM 7006 C C . ARG B 1 400 ? 13.352 6.219 5.301 1 89.38 400 ARG B C 1
ATOM 7008 O O . ARG B 1 400 ? 12.422 5.41 5.367 1 89.38 400 ARG B O 1
ATOM 7015 N N . GLU B 1 401 ? 14.281 6.285 6.152 1 91 401 GLU B N 1
ATOM 7016 C CA . GLU B 1 401 ? 14.297 5.379 7.297 1 91 401 GLU B CA 1
ATOM 7017 C C . GLU B 1 401 ? 13.039 5.539 8.148 1 91 401 GLU B C 1
ATOM 7019 O O . GLU B 1 401 ? 12.406 4.551 8.531 1 91 401 GLU B O 1
ATOM 7024 N N . THR B 1 402 ? 12.641 6.773 8.422 1 94.81 402 THR B N 1
ATOM 7025 C CA . THR B 1 402 ? 11.445 7.047 9.211 1 94.81 402 THR B CA 1
ATOM 7026 C C . THR B 1 402 ? 10.188 6.613 8.453 1 94.81 402 THR B C 1
ATOM 7028 O O . THR B 1 402 ? 9.273 6.031 9.039 1 94.81 402 THR B O 1
ATOM 7031 N N . ASP B 1 403 ? 10.188 6.914 7.176 1 96 403 ASP B N 1
ATOM 7032 C CA . ASP B 1 403 ? 9.062 6.496 6.344 1 96 403 ASP B CA 1
ATOM 7033 C C . ASP B 1 403 ? 8.867 4.98 6.414 1 96 403 ASP B C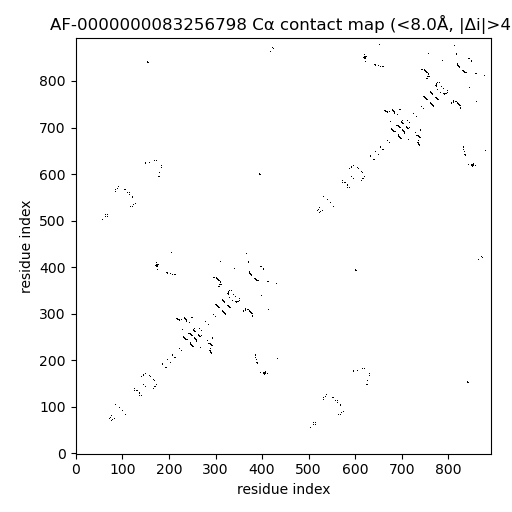 1
ATOM 7035 O O . ASP B 1 403 ? 7.742 4.504 6.594 1 96 403 ASP B O 1
ATOM 7039 N N . GLN B 1 404 ? 9.93 4.238 6.328 1 94.38 404 GLN B N 1
ATOM 7040 C CA . GLN B 1 404 ? 9.891 2.779 6.379 1 94.38 404 GLN B CA 1
ATOM 7041 C C . GLN B 1 404 ? 9.438 2.289 7.75 1 94.38 404 GLN B C 1
ATOM 7043 O O . GLN B 1 404 ? 8.578 1.403 7.844 1 94.38 404 GLN B O 1
ATOM 7048 N N . LYS B 1 405 ? 9.938 2.908 8.734 1 95 405 LYS B N 1
ATOM 7049 C CA . LYS B 1 405 ? 9.594 2.521 10.094 1 95 405 LYS B CA 1
ATOM 7050 C C . LYS B 1 405 ? 8.109 2.742 10.367 1 95 405 LYS B C 1
ATOM 7052 O O . LYS B 1 405 ? 7.422 1.847 10.875 1 95 405 LYS B O 1
ATOM 7057 N N . LEU B 1 406 ? 7.617 3.924 10.055 1 97.62 406 LEU B N 1
ATOM 7058 C CA . LEU B 1 406 ? 6.207 4.227 10.273 1 97.62 406 LEU B CA 1
ATOM 7059 C C . LEU B 1 406 ? 5.32 3.346 9.398 1 97.62 406 LEU B C 1
ATOM 7061 O O . LEU B 1 406 ? 4.215 2.973 9.805 1 97.62 406 LEU B O 1
ATOM 7065 N N . GLY B 1 407 ? 5.836 3.031 8.188 1 97.75 407 GLY B N 1
ATOM 7066 C CA . GLY B 1 407 ? 5.117 2.09 7.34 1 97.75 407 GLY B CA 1
ATOM 7067 C C . GLY B 1 407 ? 4.945 0.725 7.98 1 97.75 407 GLY B C 1
ATOM 7068 O O . GLY B 1 407 ? 3.875 0.121 7.895 1 97.75 407 GLY B O 1
ATOM 7069 N N . GLN B 1 408 ? 5.988 0.295 8.602 1 96.06 408 GLN B N 1
ATOM 7070 C CA . GLN B 1 408 ? 5.918 -0.999 9.273 1 96.06 408 GLN B CA 1
ATOM 7071 C C . GLN B 1 408 ? 4.961 -0.952 10.461 1 96.06 408 GLN B C 1
ATOM 7073 O O . GLN B 1 408 ? 4.215 -1.903 10.703 1 96.06 408 GLN B O 1
ATOM 7078 N N . TYR B 1 409 ? 4.949 0.164 11.219 1 97.69 409 TYR B N 1
ATOM 7079 C CA . TYR B 1 409 ? 3.971 0.351 12.281 1 97.69 409 TYR B CA 1
ATOM 7080 C C . TYR B 1 409 ? 2.551 0.25 11.742 1 97.69 409 TYR B C 1
ATOM 7082 O O . TYR B 1 409 ? 1.687 -0.381 12.352 1 97.69 409 TYR B O 1
ATOM 7090 N N . TYR B 1 410 ? 2.355 0.839 10.617 1 98.5 410 TYR B N 1
ATOM 7091 C CA . TYR B 1 410 ? 1.045 0.836 9.977 1 98.5 410 TYR B CA 1
ATOM 7092 C C . TYR B 1 410 ? 0.612 -0.583 9.625 1 98.5 410 TYR B C 1
ATOM 7094 O O . TYR B 1 410 ? -0.504 -0.995 9.945 1 98.5 410 TYR B O 1
ATOM 7102 N N . LEU B 1 411 ? 1.467 -1.357 9 1 97.38 411 LEU B N 1
ATOM 7103 C CA . LEU B 1 411 ? 1.162 -2.723 8.586 1 97.38 411 LEU B CA 1
ATOM 7104 C C . LEU B 1 411 ? 0.896 -3.611 9.797 1 97.38 411 LEU B C 1
ATOM 7106 O O . LEU B 1 411 ? -0.034 -4.418 9.789 1 97.38 411 LEU B O 1
ATOM 7110 N N . ASN B 1 412 ? 1.715 -3.441 10.797 1 96.69 412 ASN B N 1
ATOM 7111 C CA . ASN B 1 412 ? 1.497 -4.191 12.023 1 96.69 412 ASN B CA 1
ATOM 7112 C C . ASN B 1 412 ? 0.144 -3.867 12.648 1 96.69 412 ASN B C 1
ATOM 7114 O O . ASN B 1 412 ? -0.535 -4.754 13.172 1 96.69 412 ASN B O 1
ATOM 7118 N N . ALA B 1 413 ? -0.206 -2.6 12.648 1 97.94 413 ALA B N 1
ATOM 7119 C CA . ALA B 1 413 ? -1.498 -2.17 13.172 1 97.94 413 ALA B CA 1
ATOM 7120 C C . ALA B 1 413 ? -2.646 -2.846 12.43 1 97.94 413 ALA B C 1
ATOM 7122 O O . ALA B 1 413 ? -3.607 -3.311 13.055 1 97.94 413 ALA B O 1
ATOM 7123 N N . GLU B 1 414 ? -2.537 -2.928 11.117 1 96.31 414 GLU B N 1
ATOM 7124 C CA . GLU B 1 414 ? -3.559 -3.604 10.32 1 96.31 414 GLU B CA 1
ATOM 7125 C C . GLU B 1 414 ? -3.707 -5.062 10.742 1 96.31 414 GLU B C 1
ATOM 7127 O O . GLU B 1 414 ? -4.824 -5.578 10.836 1 96.31 414 GLU B O 1
ATOM 7132 N N . THR B 1 415 ? -2.586 -5.684 10.961 1 94.88 415 THR B N 1
ATOM 7133 C CA . THR B 1 415 ? -2.58 -7.078 11.383 1 94.88 415 THR B CA 1
ATOM 7134 C C . THR B 1 415 ? -3.287 -7.242 12.727 1 94.88 415 THR B C 1
ATOM 7136 O O . THR B 1 415 ? -4.109 -8.141 12.898 1 94.88 415 THR B O 1
ATOM 7139 N N . ARG B 1 416 ? -3.016 -6.336 13.648 1 96.19 416 ARG B N 1
ATOM 7140 C CA . ARG B 1 416 ? -3.615 -6.418 14.977 1 96.19 416 ARG B CA 1
ATOM 7141 C C . ARG B 1 416 ? -5.113 -6.141 14.922 1 96.19 416 ARG B C 1
ATOM 7143 O O . ARG B 1 416 ? -5.898 -6.797 15.609 1 96.19 416 ARG B O 1
ATOM 7150 N N . ILE B 1 417 ? -5.527 -5.184 14.125 1 96.25 417 ILE B N 1
ATOM 7151 C CA . ILE B 1 417 ? -6.941 -4.867 13.977 1 96.25 417 ILE B CA 1
ATOM 7152 C C . ILE B 1 417 ? -7.691 -6.094 13.461 1 96.25 417 ILE B C 1
ATOM 7154 O O . ILE B 1 417 ? -8.727 -6.473 14.008 1 96.25 417 ILE B O 1
ATOM 7158 N N . LYS B 1 418 ? -7.129 -6.688 12.391 1 92.75 418 LYS B N 1
ATOM 7159 C CA . LYS B 1 418 ? -7.766 -7.863 11.812 1 92.75 418 LYS B CA 1
ATOM 7160 C C . LYS B 1 418 ? -7.863 -9 12.828 1 92.75 418 LYS B C 1
ATOM 7162 O O . LYS B 1 418 ? -8.898 -9.648 12.938 1 92.75 418 LYS B O 1
ATOM 7167 N N . ALA B 1 419 ? -6.793 -9.219 13.539 1 92.69 419 ALA B N 1
ATOM 7168 C CA . ALA B 1 419 ? -6.781 -10.258 14.57 1 92.69 419 ALA B CA 1
ATOM 7169 C C . ALA B 1 419 ? -7.848 -9.984 15.633 1 92.69 419 ALA B C 1
ATOM 7171 O O . ALA B 1 419 ? -8.578 -10.898 16.031 1 92.69 419 ALA B O 1
ATOM 7172 N N . ASP B 1 420 ? -7.965 -8.734 16.094 1 94.56 420 ASP B N 1
ATOM 7173 C CA . ASP B 1 420 ? -8.953 -8.352 17.094 1 94.56 420 ASP B CA 1
ATOM 7174 C C . ASP B 1 420 ? -10.375 -8.57 16.578 1 94.56 420 ASP B C 1
ATOM 7176 O O . ASP B 1 420 ? -11.227 -9.094 17.297 1 94.56 420 ASP B O 1
ATOM 7180 N N . LEU B 1 421 ? -10.562 -8.227 15.359 1 92.75 421 LEU B N 1
ATOM 7181 C CA . LEU B 1 421 ? -11.891 -8.367 14.758 1 92.75 421 LEU B CA 1
ATOM 7182 C C . LEU B 1 421 ? -12.25 -9.844 14.586 1 92.75 421 LEU B C 1
ATOM 7184 O O . LEU B 1 421 ? -13.391 -10.234 14.852 1 92.75 421 LEU B O 1
ATOM 7188 N N . LEU B 1 422 ? -11.297 -10.648 14.148 1 89.94 422 LEU B N 1
ATOM 7189 C CA . LEU B 1 422 ? -11.531 -12.078 13.961 1 89.94 422 LEU B CA 1
ATOM 7190 C C . LEU B 1 422 ? -11.812 -12.758 15.297 1 89.94 422 LEU B C 1
ATOM 7192 O O . LEU B 1 422 ? -12.539 -13.758 15.352 1 89.94 422 LEU B O 1
ATOM 7196 N N . LYS B 1 423 ? -11.25 -12.133 16.391 1 90.06 423 LYS B N 1
ATOM 7197 C CA . LYS B 1 423 ? -11.469 -12.672 17.719 1 90.06 423 LYS B CA 1
ATOM 7198 C C . LYS B 1 423 ? -12.758 -12.133 18.328 1 90.06 423 LYS B C 1
ATOM 7200 O O . LYS B 1 423 ? -13.133 -12.523 19.438 1 90.06 423 LYS B O 1
ATOM 7205 N N . GLY B 1 424 ? -13.391 -11.164 17.688 1 88.19 424 GLY B N 1
ATOM 7206 C CA . GLY B 1 424 ? -14.703 -10.703 18.109 1 88.19 424 GLY B CA 1
ATOM 7207 C C . GLY B 1 424 ? -14.648 -9.438 18.938 1 88.19 424 GLY B C 1
ATOM 7208 O O . GLY B 1 424 ? -15.57 -9.156 19.719 1 88.19 424 GLY B O 1
ATOM 7209 N N . LYS B 1 425 ? -13.625 -8.688 18.812 1 90.81 425 LYS B N 1
ATOM 7210 C CA . LYS B 1 425 ? -13.609 -7.406 19.531 1 90.81 425 LYS B CA 1
ATOM 7211 C C . LYS B 1 425 ? -14.758 -6.512 19.062 1 90.81 425 LYS B C 1
ATOM 7213 O O . LYS B 1 425 ? -14.992 -6.352 17.875 1 90.81 425 LYS B O 1
ATOM 7218 N N . GLU B 1 426 ? -15.688 -5.906 19.906 1 86.75 426 GLU B N 1
ATOM 7219 C CA . GLU B 1 426 ? -16.922 -5.191 19.578 1 86.75 426 GLU B CA 1
ATOM 7220 C C . GLU B 1 426 ? -16.703 -3.682 19.578 1 86.75 426 GLU B C 1
ATOM 7222 O O . GLU B 1 426 ? -17.531 -2.926 19.062 1 86.75 426 GLU B O 1
ATOM 7227 N N . TYR B 1 427 ? -15.625 -3.025 19.578 1 91.69 427 TYR B N 1
ATOM 7228 C CA . TYR B 1 427 ? -15.383 -1.588 19.641 1 91.69 427 TYR B CA 1
ATOM 7229 C C . TYR B 1 427 ? -16.625 -0.838 20.094 1 91.69 427 TYR B C 1
ATOM 7231 O O . TYR B 1 427 ? -17.172 -0.018 19.344 1 91.69 427 TYR B O 1
ATOM 7239 N N . ASN B 1 428 ? -17.078 -0.953 21.25 1 92.44 428 ASN B N 1
ATOM 7240 C CA . ASN B 1 428 ? -18.375 -0.477 21.734 1 92.44 428 ASN B CA 1
ATOM 7241 C C . ASN B 1 428 ? -18.484 1.04 21.625 1 92.44 428 ASN B C 1
ATOM 7243 O O . ASN B 1 428 ? -19.484 1.557 21.109 1 92.44 428 ASN B O 1
ATOM 7247 N N . ILE B 1 429 ? -17.531 1.728 22.109 1 94.25 429 ILE B N 1
ATOM 7248 C CA . ILE B 1 429 ? -17.562 3.186 22.078 1 94.25 429 ILE B CA 1
ATOM 7249 C C . ILE B 1 429 ? -17.578 3.678 20.625 1 94.25 429 ILE B C 1
ATOM 7251 O O . ILE B 1 429 ? -18.375 4.559 20.281 1 94.25 429 ILE B O 1
ATOM 7255 N N . PHE B 1 430 ? -16.828 3.078 19.797 1 93.06 430 PHE B N 1
ATOM 7256 C CA . PHE B 1 430 ? -16.766 3.441 18.391 1 93.06 430 PHE B CA 1
ATOM 7257 C C . PHE B 1 430 ? -18.109 3.195 17.703 1 93.06 430 PHE B C 1
ATOM 7259 O O . PHE B 1 430 ? -18.578 4.027 16.938 1 93.06 430 PHE B O 1
ATOM 7266 N N . HIS B 1 431 ? -18.703 2.072 18.016 1 91.62 431 HIS B N 1
ATOM 7267 C CA . HIS B 1 431 ? -19.984 1.736 17.406 1 91.62 431 HIS B CA 1
ATOM 7268 C C . HIS B 1 431 ? -21.062 2.721 17.828 1 91.62 431 HIS B C 1
ATOM 7270 O O . HIS B 1 431 ? -21.891 3.129 17 1 91.62 431 HIS B O 1
ATOM 7276 N N . GLN B 1 432 ? -21.031 3.014 19.062 1 93.69 432 GLN B N 1
ATOM 7277 C CA . GLN B 1 432 ? -22 3.992 19.562 1 93.69 432 GLN B CA 1
ATOM 7278 C C . GLN B 1 432 ? -21.797 5.348 18.891 1 93.69 432 GLN B C 1
ATOM 7280 O O . GLN B 1 432 ? -22.766 5.988 18.469 1 93.69 432 GLN B O 1
ATOM 7285 N N . TRP B 1 433 ? -20.594 5.777 18.766 1 95.06 433 TRP B N 1
ATOM 7286 C CA . TRP B 1 433 ? -20.25 7.039 18.125 1 95.06 433 TRP B CA 1
ATOM 7287 C C . TRP B 1 433 ? -20.703 7.043 16.672 1 95.06 433 TRP B C 1
ATOM 7289 O O . TRP B 1 433 ? -21.344 8 16.203 1 95.06 433 TRP B O 1
ATOM 7299 N N . ASN B 1 434 ? -20.422 5.93 15.992 1 90.62 434 ASN B N 1
ATOM 7300 C CA . ASN B 1 434 ? -20.781 5.812 14.586 1 90.62 434 ASN B CA 1
ATOM 7301 C C . ASN B 1 434 ? -22.297 5.828 14.391 1 90.62 434 ASN B C 1
ATOM 7303 O O . ASN B 1 434 ? -22.797 6.418 13.43 1 90.62 434 ASN B O 1
ATOM 7307 N N . TYR B 1 435 ? -22.922 5.215 15.289 1 89.5 435 TYR B N 1
ATOM 7308 C CA . TYR B 1 435 ? -24.391 5.184 15.25 1 89.5 435 TYR B CA 1
ATOM 7309 C C . TYR B 1 435 ? -24.969 6.578 15.438 1 89.5 435 TYR B C 1
ATOM 7311 O O . TYR B 1 435 ? -25.859 6.988 14.695 1 89.5 435 TYR B O 1
ATOM 7319 N N . GLU B 1 436 ? -24.469 7.289 16.344 1 90.19 436 GLU B N 1
ATOM 7320 C CA . GLU B 1 436 ? -24.953 8.633 16.625 1 90.19 436 GLU B CA 1
ATOM 7321 C C . GLU B 1 436 ? -24.672 9.586 15.469 1 90.19 436 GLU B C 1
ATOM 7323 O O . GLU B 1 436 ? -25.484 10.461 15.164 1 90.19 436 GLU B O 1
ATOM 7328 N N . LEU B 1 437 ? -23.578 9.43 14.875 1 89.06 437 LEU B N 1
ATOM 7329 C CA . LEU B 1 437 ? -23.219 10.266 13.727 1 89.06 437 LEU B CA 1
ATOM 7330 C C . LEU B 1 437 ? -24.188 10.023 12.57 1 89.06 437 LEU B C 1
ATOM 7332 O O . LEU B 1 437 ? -24.609 10.969 11.898 1 89.06 437 LEU B O 1
ATOM 7336 N N . ALA B 1 438 ? -24.484 8.766 12.289 1 84.44 438 ALA B N 1
ATOM 7337 C CA . ALA B 1 438 ? -25.375 8.398 11.188 1 84.44 438 ALA B CA 1
ATOM 7338 C C . ALA B 1 438 ? -26.797 8.922 11.414 1 84.44 438 ALA B C 1
ATOM 7340 O O . ALA B 1 438 ? -27.469 9.344 10.477 1 84.44 438 ALA B O 1
ATOM 7341 N N . THR B 1 439 ? -27.188 8.961 12.625 1 82.56 439 THR B N 1
ATOM 7342 C CA . THR B 1 439 ? -28.531 9.406 12.969 1 82.56 439 THR B CA 1
ATOM 7343 C C . THR B 1 439 ? -28.641 10.93 12.906 1 82.56 439 THR B C 1
ATOM 7345 O O . THR B 1 439 ? -29.656 11.477 12.5 1 82.56 439 THR B O 1
ATOM 7348 N N . SER B 1 440 ? -27.578 11.594 13.234 1 77.31 440 SER B N 1
ATOM 7349 C CA . SER B 1 440 ? -27.562 13.055 13.188 1 77.31 440 SER B CA 1
ATOM 7350 C C . SER B 1 440 ? -27.578 13.562 11.758 1 77.31 440 SER B C 1
ATOM 7352 O O . SER B 1 440 ? -28.203 14.594 11.461 1 77.31 440 SER B O 1
ATOM 7354 N N . GLU B 1 441 ? -27.031 12.898 10.836 1 69.75 441 GLU B N 1
ATOM 7355 C CA . GLU B 1 441 ? -27 13.281 9.422 1 69.75 441 GLU B CA 1
ATOM 7356 C C . GLU B 1 441 ? -28.375 13.086 8.773 1 69.75 441 GLU B C 1
ATOM 7358 O O . GLU B 1 441 ? -28.766 13.875 7.91 1 69.75 441 GLU B O 1
ATOM 7363 N N . GLU B 1 442 ? -29 12.055 9.164 1 62.81 442 GLU B N 1
ATOM 7364 C CA . GLU B 1 442 ? -30.344 11.812 8.656 1 62.81 442 GLU B CA 1
ATOM 7365 C C . GLU B 1 442 ? -31.312 12.898 9.117 1 62.81 442 GLU B C 1
ATOM 7367 O O . GLU B 1 442 ? -32.188 13.328 8.352 1 62.81 442 GLU B O 1
ATOM 7372 N N . ASP B 1 443 ? -31.125 13.375 10.305 1 57.47 443 ASP B N 1
ATOM 7373 C CA . ASP B 1 443 ? -31.984 14.422 10.852 1 57.47 443 ASP B CA 1
ATOM 7374 C C . ASP B 1 443 ? -31.75 15.75 10.148 1 57.47 443 ASP B C 1
ATOM 7376 O O . ASP B 1 443 ? -32.656 16.562 10.008 1 57.47 443 ASP B O 1
ATOM 7380 N N . GLN B 1 444 ? -30.562 15.93 9.664 1 54.09 444 GLN B N 1
ATOM 7381 C CA . GLN B 1 444 ? -30.266 17.172 8.961 1 54.09 444 GLN B CA 1
ATOM 7382 C C . GLN B 1 444 ? -30.812 17.141 7.535 1 54.09 444 GLN B C 1
ATOM 7384 O O . GLN B 1 444 ? -31.188 18.172 6.98 1 54.09 444 GLN B O 1
ATOM 7389 N N . ASP B 1 445 ? -30.875 16 6.852 1 48.81 445 ASP B N 1
ATOM 7390 C CA . ASP B 1 445 ? -31.406 15.867 5.5 1 48.81 445 ASP B CA 1
ATOM 7391 C C . ASP B 1 445 ? -32.938 15.781 5.52 1 48.81 445 ASP B C 1
ATOM 7393 O O . ASP B 1 445 ? -33.594 15.961 4.488 1 48.81 445 ASP B O 1
ATOM 7397 N N . GLY B 1 446 ? -33.625 15.445 6.547 1 38.47 446 GLY B N 1
ATOM 7398 C CA . GLY B 1 446 ? -35.094 15.461 6.641 1 38.47 446 GLY B CA 1
ATOM 7399 C C . GLY B 1 446 ? -35.625 16.797 7.121 1 38.47 446 GLY B C 1
ATOM 7400 O O . GLY B 1 446 ? -34.938 17.547 7.816 1 38.47 446 GLY B O 1
#

Foldseek 3Di:
DDDDVVVVVVVVVVVVVVVVVVVVVVVVVCVDPVVVLVVVLVPDDDPDDPVVNVVSVVVVVVVVVVVVVVVVVVCVCVVVVQVLVVVVVVVVVCVVVVCNVVSVVVSVVVVVVVLVVVLVVLVVVLVVCVVPDDPVNLVSLLVCLQPDALVSRDPVSVVVCVVDVVRDNLSNFFLVVVLVVVVVVVVPDDDDPLVLQQFQLLVVVLCVLLVFFAWDKDNFWDFPVPDDDDAQKWKDARDADPQQPIWGCHDQQFIARLNVRDGHGHVVSVVVVNVVCCVVCNDPDRIMMITDDFDAVNHDWWKWKFKAFQLATAKIWIWDPPPHTAIWIAGLVFDTDDFQVRNVGHDDDPTDDNVVRNVVSVSSNLRLARIWIWMWTDHHHDTHGDGIDSDDPPSVRTPSVVRSVVSSSSVVSNVVSVVCVVVPDDSPSSVVSVVVVVVVVVVVVD/DDDDVVVVVVVVVVVVVVVVVVVVVVVVVCPDPLVVLVVVLVPDDPDDDPVVNVVSVVVVVVVVVVVVVVVVVVVVVVVVVQVLVVVVVVVVVCVVVVCNVVSVVVSVVVVVVVLVVVLVVLVVVLVVCVVPDDPVNLVSLLVCLQPDALVSRDPVSVVVCVVDVVRDNLSNFFLVVVLVVVVVVVVPDDDDPLVLQQFQLLVVLLCVLLVFFAWDKDNFWDFPVPDDDDAQKWKDARDADPQQPIWGCHDQQFIARLNVRDGHGHVVSVVVVNVVCCVVCNHPDRIMMITDDFDAVNHDWWKWKFKAFQLATAKIWIWDPPPHTAIWIAGLVFDTDDFQVRVVGHDDDPTDDNVVRNVVSVSSNLDLARIWIWMWTDHHHDTHGDGIDSDDPPSVRTPSVVRSVVSSSSVVSNVVSVVCVVVPPPSVSSVVSVVVVVVVVVVVVD